Protein AF-0000000085159107 (afdb_homodimer)

Structure (mmCIF, N/CA/C/O backbone):
data_AF-0000000085159107-model_v1
#
loop_
_entity.id
_entity.type
_entity.pdbx_description
1 polymer 'TYPE III RESTRICTION-MODIFICATION SYSTEM: METHYLASE'
#
loop_
_atom_site.group_PDB
_atom_site.id
_atom_site.type_symbol
_atom_site.label_atom_id
_atom_site.label_alt_id
_atom_site.label_comp_id
_atom_site.label_asym_id
_atom_site.label_entity_id
_atom_site.label_seq_id
_atom_site.pdbx_PDB_ins_code
_atom_site.Cartn_x
_atom_site.Cartn_y
_atom_site.Cartn_z
_atom_site.occupancy
_atom_site.B_iso_or_equiv
_atom_site.auth_seq_id
_atom_site.auth_comp_id
_atom_site.auth_asym_id
_atom_site.auth_atom_id
_atom_site.pdbx_PDB_model_num
ATOM 1 N N . MET A 1 1 ? -17.312 36.031 -44.25 1 33.62 1 MET A N 1
ATOM 2 C CA . MET A 1 1 ? -16.891 35.812 -42.875 1 33.62 1 MET A CA 1
ATOM 3 C C . MET A 1 1 ? -15.625 34.969 -42.781 1 33.62 1 MET A C 1
ATOM 5 O O . MET A 1 1 ? -15.562 33.875 -43.406 1 33.62 1 MET A O 1
ATOM 9 N N . LYS A 1 2 ? -14.484 35.438 -42.469 1 49.91 2 LYS A N 1
ATOM 10 C CA . LYS A 1 2 ? -13.172 34.812 -42.438 1 49.91 2 LYS A CA 1
ATOM 11 C C . LYS A 1 2 ? -13.219 33.531 -41.625 1 49.91 2 LYS A C 1
ATOM 13 O O . LYS A 1 2 ? -13.609 33.531 -40.438 1 49.91 2 LYS A O 1
ATOM 18 N N . LYS A 1 3 ? -13.141 32.438 -42.125 1 58.94 3 LYS A N 1
ATOM 19 C CA . LYS A 1 3 ? -13.227 31.156 -41.438 1 58.94 3 LYS A CA 1
ATOM 20 C C . LYS A 1 3 ? -12.094 31 -40.438 1 58.94 3 LYS A C 1
ATOM 22 O O . LYS A 1 3 ? -10.945 31.359 -40.719 1 58.94 3 LYS A O 1
ATOM 27 N N . ASN A 1 4 ? -12.422 30.859 -39.188 1 68.25 4 ASN A N 1
ATOM 28 C CA . ASN A 1 4 ? -11.406 30.625 -38.188 1 68.25 4 ASN A CA 1
ATOM 29 C C . ASN A 1 4 ? -10.617 29.344 -38.469 1 68.25 4 ASN A C 1
ATOM 31 O O . ASN A 1 4 ? -11.016 28.547 -39.312 1 68.25 4 ASN A O 1
ATOM 35 N N . ILE A 1 5 ? -9.445 29.172 -38.031 1 77.75 5 ILE A N 1
ATOM 36 C CA . ILE A 1 5 ? -8.477 28.125 -38.312 1 77.75 5 ILE A CA 1
ATOM 37 C C . ILE A 1 5 ? -9.102 26.75 -38.062 1 77.75 5 ILE A C 1
ATOM 39 O O . ILE A 1 5 ? -8.812 25.781 -38.75 1 77.75 5 ILE A O 1
ATOM 43 N N . PHE A 1 6 ? -10.016 26.75 -37.219 1 76.75 6 PHE A N 1
ATOM 44 C CA . PHE A 1 6 ? -10.68 25.484 -36.906 1 76.75 6 PHE A CA 1
ATOM 45 C C . PHE A 1 6 ? -11.531 25.016 -38.062 1 76.75 6 PHE A C 1
ATOM 47 O O . PHE A 1 6 ? -11.477 23.844 -38.469 1 76.75 6 PHE A O 1
ATOM 54 N N . ASP A 1 7 ? -12.211 25.906 -38.562 1 74.81 7 ASP A N 1
ATOM 55 C CA . ASP A 1 7 ? -13.078 25.594 -39.688 1 74.81 7 ASP A CA 1
ATOM 56 C C . ASP A 1 7 ? -12.266 25.266 -40.938 1 74.81 7 ASP A C 1
ATOM 58 O O . ASP A 1 7 ? -12.617 24.359 -41.688 1 74.81 7 ASP A O 1
ATOM 62 N N . LEU A 1 8 ? -11.203 25.953 -41.094 1 80.56 8 LEU A N 1
ATOM 63 C CA . LEU A 1 8 ? -10.352 25.75 -42.25 1 80.56 8 LEU A CA 1
ATOM 64 C C . LEU A 1 8 ? -9.758 24.344 -42.25 1 80.56 8 LEU A C 1
ATOM 66 O O . LEU A 1 8 ? -9.758 23.672 -43.281 1 80.56 8 LEU A O 1
ATOM 70 N N . VAL A 1 9 ? -9.312 23.969 -41.062 1 83.94 9 VAL A N 1
ATOM 71 C CA . VAL A 1 9 ? -8.695 22.656 -40.938 1 83.94 9 VAL A CA 1
ATOM 72 C C . VAL A 1 9 ? -9.75 21.578 -41.125 1 83.94 9 VAL A C 1
ATOM 74 O O . VAL A 1 9 ? -9.523 20.578 -41.812 1 83.94 9 VAL A O 1
ATOM 77 N N . GLU A 1 10 ? -10.883 21.797 -40.562 1 81.19 10 GLU A N 1
ATOM 78 C CA . GLU A 1 10 ? -11.969 20.828 -40.688 1 81.19 10 GLU A CA 1
ATOM 79 C C . GLU A 1 10 ? -12.375 20.656 -42.156 1 81.19 10 GLU A C 1
ATOM 81 O O . GLU A 1 10 ? -12.523 19.516 -42.625 1 81.19 10 GLU A O 1
ATOM 86 N N . ASP A 1 11 ? -12.516 21.719 -42.844 1 81.62 11 ASP A N 1
ATOM 87 C CA . ASP A 1 11 ? -12.914 21.688 -44.25 1 81.62 11 ASP A CA 1
ATOM 88 C C . ASP A 1 11 ? -11.867 20.984 -45.094 1 81.62 11 ASP A C 1
ATOM 90 O O . ASP A 1 11 ? -12.211 20.219 -46 1 81.62 11 ASP A O 1
ATOM 94 N N . LEU A 1 12 ? -10.688 21.328 -44.781 1 85.44 12 LEU A N 1
ATOM 95 C CA . LEU A 1 12 ? -9.594 20.766 -45.531 1 85.44 12 LEU A CA 1
ATOM 96 C C . LEU A 1 12 ? -9.508 19.25 -45.344 1 85.44 12 LEU A C 1
ATOM 98 O O . LEU A 1 12 ? -9.352 18.5 -46.312 1 85.44 12 LEU A O 1
ATOM 102 N N . LEU A 1 13 ? -9.656 18.859 -44.125 1 85.06 13 LEU A N 1
ATOM 103 C CA . LEU A 1 13 ? -9.531 17.438 -43.781 1 85.06 13 LEU A CA 1
ATOM 104 C C . LEU A 1 13 ? -10.719 16.656 -44.312 1 85.06 13 LEU A C 1
ATOM 106 O O . LEU A 1 13 ? -10.578 15.477 -44.688 1 85.06 13 LEU A O 1
ATOM 110 N N . LYS A 1 14 ? -11.805 17.25 -44.469 1 81.69 14 LYS A N 1
ATOM 111 C CA . LYS A 1 14 ? -13.008 16.594 -44.938 1 81.69 14 LYS A CA 1
ATOM 112 C C . LYS A 1 14 ? -12.922 16.328 -46.438 1 81.69 14 LYS A C 1
ATOM 114 O O . LYS A 1 14 ? -13.703 15.562 -47 1 81.69 14 LYS A O 1
ATOM 119 N N . THR A 1 15 ? -11.984 16.953 -47.125 1 84.12 15 THR A N 1
ATOM 120 C CA . THR A 1 15 ? -11.812 16.719 -48.531 1 84.12 15 THR A CA 1
ATOM 121 C C . THR A 1 15 ? -11.227 15.336 -48.812 1 84.12 15 THR A C 1
ATOM 123 O O . THR A 1 15 ? -11.289 14.828 -49.938 1 84.12 15 THR A O 1
ATOM 126 N N . LYS A 1 16 ? -10.594 14.844 -47.812 1 80.75 16 LYS A N 1
ATOM 127 C CA . LYS A 1 16 ? -10.062 13.492 -47.938 1 80.75 16 LYS A CA 1
ATOM 128 C C . LYS A 1 16 ? -11.016 12.461 -47.344 1 80.75 16 LYS A C 1
ATOM 130 O O . LYS A 1 16 ? -11.312 12.516 -46.156 1 80.75 16 LYS A O 1
ATOM 135 N N . THR A 1 17 ? -11.477 11.555 -48.125 1 75.56 17 THR A N 1
ATOM 136 C CA . THR A 1 17 ? -12.445 10.547 -47.688 1 75.56 17 THR A CA 1
ATOM 137 C C . THR A 1 17 ? -11.875 9.695 -46.562 1 75.56 17 THR A C 1
ATOM 139 O O . THR A 1 17 ? -12.625 9.164 -45.75 1 75.56 17 THR A O 1
ATOM 142 N N . LYS A 1 18 ? -10.609 9.68 -46.531 1 78.44 18 LYS A N 1
ATOM 143 C CA . LYS A 1 18 ? -9.938 8.859 -45.531 1 78.44 18 LYS A CA 1
ATOM 144 C C . LYS A 1 18 ? -10.227 9.359 -44.125 1 78.44 18 LYS A C 1
ATOM 146 O O . LYS A 1 18 ? -10.242 8.578 -43.156 1 78.44 18 LYS A O 1
ATOM 151 N N . TYR A 1 19 ? -10.469 10.656 -44.031 1 79.19 19 TYR A N 1
ATOM 152 C CA . TYR A 1 19 ? -10.594 11.242 -42.688 1 79.19 19 TYR A CA 1
ATOM 153 C C . TYR A 1 19 ? -12.062 11.469 -42.312 1 79.19 19 TYR A C 1
ATOM 155 O O . TYR A 1 19 ? -12.367 12.008 -41.25 1 79.19 19 TYR A O 1
ATOM 163 N N . VAL A 1 20 ? -13.023 11.023 -43.156 1 75.38 20 VAL A N 1
ATOM 164 C CA . VAL A 1 20 ? -14.438 11.312 -42.938 1 75.38 20 VAL A CA 1
ATOM 165 C C . VAL A 1 20 ? -15.203 10 -42.75 1 75.38 20 VAL A C 1
ATOM 167 O O . VAL A 1 20 ? -15.062 9.078 -43.562 1 75.38 20 VAL A O 1
ATOM 170 N N . SER A 1 21 ? -15.93 9.938 -41.688 1 67.56 21 SER A N 1
ATOM 171 C CA . SER A 1 21 ? -16.781 8.781 -41.438 1 67.56 21 SER A CA 1
ATOM 172 C C . SER A 1 21 ? -18 8.789 -42.375 1 67.56 21 SER A C 1
ATOM 174 O O . SER A 1 21 ? -18.219 9.758 -43.094 1 67.56 21 SER A O 1
ATOM 176 N N . GLU A 1 22 ? -18.703 7.641 -42.281 1 66.75 22 GLU A N 1
ATOM 177 C CA . GLU A 1 22 ? -19.891 7.484 -43.125 1 66.75 22 GLU A CA 1
ATOM 178 C C . GLU A 1 22 ? -20.922 8.578 -42.812 1 66.75 22 GLU A C 1
ATOM 180 O O . GLU A 1 22 ? -21.656 8.992 -43.719 1 66.75 22 GLU A O 1
ATOM 185 N N . ASP A 1 23 ? -20.906 9.117 -41.688 1 64.44 23 ASP A N 1
ATOM 186 C CA . ASP A 1 23 ? -21.844 10.148 -41.281 1 64.44 23 ASP A CA 1
ATOM 187 C C . ASP A 1 23 ? -21.312 11.547 -41.562 1 64.44 23 ASP A C 1
ATOM 189 O O . ASP A 1 23 ? -21.875 12.547 -41.125 1 64.44 23 ASP A O 1
ATOM 193 N N . GLY A 1 24 ? -20.156 11.578 -42.188 1 66.88 24 GLY A N 1
ATOM 194 C CA . GLY A 1 24 ? -19.625 12.859 -42.625 1 66.88 24 GLY A CA 1
ATOM 195 C C . GLY A 1 24 ? -18.797 13.57 -41.562 1 66.88 24 GLY A C 1
ATOM 196 O O . GLY A 1 24 ? -18.531 14.766 -41.688 1 66.88 24 GLY A O 1
ATOM 197 N N . LYS A 1 25 ? -18.531 12.883 -40.562 1 71.38 25 LYS A N 1
ATOM 198 C CA . LYS A 1 25 ? -17.75 13.5 -39.5 1 71.38 25 LYS A CA 1
ATOM 199 C C . LYS A 1 25 ? -16.266 13.133 -39.594 1 71.38 25 LYS A C 1
ATOM 201 O O . LYS A 1 25 ? -15.93 12.07 -40.125 1 71.38 25 LYS A O 1
ATOM 206 N N . LEU A 1 26 ? -15.359 13.977 -39.125 1 75.25 26 LEU A N 1
ATOM 207 C CA . LEU A 1 26 ? -13.922 13.742 -39.188 1 75.25 26 LEU A CA 1
ATOM 208 C C . LEU A 1 26 ? -13.484 12.688 -38.188 1 75.25 26 LEU A C 1
ATOM 210 O O . LEU A 1 26 ? -13.961 12.672 -37.062 1 75.25 26 LEU A O 1
ATOM 214 N N . VAL A 1 27 ? -12.789 11.805 -38.656 1 65.69 27 VAL A N 1
ATOM 215 C CA . VAL A 1 27 ? -12.242 10.742 -37.812 1 65.69 27 VAL A CA 1
ATOM 216 C C . VAL A 1 27 ? -10.898 11.18 -37.25 1 65.69 27 VAL A C 1
ATOM 218 O O . VAL A 1 27 ? -9.859 11.047 -37.906 1 65.69 27 VAL A O 1
ATOM 221 N N . LYS A 1 28 ? -10.914 11.617 -36.031 1 67.69 28 LYS A N 1
ATOM 222 C CA . LYS A 1 28 ? -9.75 12.219 -35.375 1 67.69 28 LYS A CA 1
ATOM 223 C C . LYS A 1 28 ? -8.617 11.203 -35.25 1 67.69 28 LYS A C 1
ATOM 225 O O . LYS A 1 28 ? -7.441 11.547 -35.406 1 67.69 28 LYS A O 1
ATOM 230 N N . THR A 1 29 ? -8.969 10.055 -35.125 1 59.53 29 THR A N 1
ATOM 231 C CA . THR A 1 29 ? -7.969 9.016 -34.875 1 59.53 29 THR A CA 1
ATOM 232 C C . THR A 1 29 ? -7.105 8.805 -36.125 1 59.53 29 THR A C 1
ATOM 234 O O . THR A 1 29 ? -5.895 8.602 -36 1 59.53 29 THR A O 1
ATOM 237 N N . LEU A 1 30 ? -7.68 8.867 -37.188 1 65.62 30 LEU A N 1
ATOM 238 C CA . LEU A 1 30 ? -6.953 8.688 -38.438 1 65.62 30 LEU A CA 1
ATOM 239 C C . LEU A 1 30 ? -6.066 9.898 -38.719 1 65.62 30 LEU A C 1
ATOM 241 O O . LEU A 1 30 ? -4.934 9.742 -39.188 1 65.62 30 LEU A O 1
ATOM 245 N N . ILE A 1 31 ? -6.598 10.961 -38.375 1 75.12 31 ILE A N 1
ATOM 246 C CA . ILE A 1 31 ? -5.832 12.18 -38.562 1 75.12 31 ILE A CA 1
ATOM 247 C C . ILE A 1 31 ? -4.617 12.195 -37.656 1 75.12 31 ILE A C 1
ATOM 249 O O . ILE A 1 31 ? -3.496 12.469 -38.094 1 75.12 31 ILE A O 1
ATOM 253 N N . SER A 1 32 ? -4.883 11.852 -36.469 1 65.69 32 SER A N 1
ATOM 254 C CA . SER A 1 32 ? -3.812 11.82 -35.469 1 65.69 32 SER A CA 1
ATOM 255 C C . SER A 1 32 ? -2.74 10.797 -35.844 1 65.69 32 SER A C 1
ATOM 257 O O . SER A 1 32 ? -1.546 11.07 -35.688 1 65.69 32 SER A O 1
ATOM 259 N N . SER A 1 33 ? -3.199 9.727 -36.344 1 62.91 33 SER A N 1
ATOM 260 C CA . SER A 1 33 ? -2.254 8.727 -36.812 1 62.91 33 SER A CA 1
ATOM 261 C C . SER A 1 33 ? -1.386 9.273 -37.938 1 62.91 33 SER A C 1
ATOM 263 O O . SER A 1 33 ? -0.17 9.07 -37.969 1 62.91 33 SER A O 1
ATOM 265 N N . ASP A 1 34 ? -2.002 9.93 -38.781 1 70.5 34 ASP A N 1
ATOM 266 C CA . ASP A 1 34 ? -1.276 10.469 -39.938 1 70.5 34 ASP A CA 1
ATOM 267 C C . ASP A 1 34 ? -0.333 11.594 -39.5 1 70.5 34 ASP A C 1
ATOM 269 O O . ASP A 1 34 ? 0.731 11.773 -40.094 1 70.5 34 ASP A O 1
ATOM 273 N N . ILE A 1 35 ? -0.735 12.188 -38.469 1 72.38 35 ILE A N 1
ATOM 274 C CA . ILE A 1 35 ? 0.135 13.219 -37.906 1 72.38 35 ILE A CA 1
ATOM 275 C C . ILE A 1 35 ? 1.386 12.578 -37.312 1 72.38 35 ILE A C 1
ATOM 277 O O . ILE A 1 35 ? 2.506 13.016 -37.594 1 72.38 35 ILE A O 1
ATOM 281 N N . MET A 1 36 ? 1.137 11.57 -36.594 1 59.94 36 MET A N 1
ATOM 282 C CA . MET A 1 36 ? 2.217 10.898 -35.875 1 59.94 36 MET A CA 1
ATOM 283 C C . MET A 1 36 ? 3.201 10.258 -36.844 1 59.94 36 MET A C 1
ATOM 285 O O . MET A 1 36 ? 4.406 10.25 -36.594 1 59.94 36 MET A O 1
ATOM 289 N N . THR A 1 37 ? 2.648 9.852 -37.906 1 58.97 37 THR A N 1
ATOM 290 C CA . THR A 1 37 ? 3.486 9.195 -38.906 1 58.97 37 THR A CA 1
ATOM 291 C C . THR A 1 37 ? 3.961 10.195 -39.969 1 58.97 37 THR A C 1
ATOM 293 O O . THR A 1 37 ? 4.609 9.812 -40.938 1 58.97 37 THR A O 1
ATOM 296 N N . MET A 1 38 ? 3.658 11.344 -39.656 1 65.44 38 MET A N 1
ATOM 297 C CA . MET A 1 38 ? 3.996 12.367 -40.656 1 65.44 38 MET A CA 1
ATOM 298 C C . MET A 1 38 ? 3.615 11.922 -42.062 1 65.44 38 MET A C 1
ATOM 300 O O . MET A 1 38 ? 4.438 11.969 -42.969 1 65.44 38 MET A O 1
ATOM 304 N N . ASN A 1 39 ? 2.42 11.438 -42.219 1 70.88 39 ASN A N 1
ATOM 305 C CA . ASN A 1 39 ? 1.875 10.953 -43.5 1 70.88 39 ASN A CA 1
ATOM 306 C C . ASN A 1 39 ? 1.988 12.008 -44.594 1 70.88 39 ASN A C 1
ATOM 308 O O . ASN A 1 39 ? 1.594 13.156 -44.406 1 70.88 39 ASN A O 1
ATOM 312 N N . GLU A 1 40 ? 2.461 11.594 -45.656 1 72.94 40 GLU A N 1
ATOM 313 C CA . GLU A 1 40 ? 2.752 12.516 -46.75 1 72.94 40 GLU A CA 1
ATOM 314 C C . GLU A 1 40 ? 1.473 13.133 -47.312 1 72.94 40 GLU A C 1
ATOM 316 O O . GLU A 1 40 ? 1.443 14.328 -47.625 1 72.94 40 GLU A O 1
ATOM 321 N N . SER A 1 41 ? 0.518 12.359 -47.438 1 78.5 41 SER A N 1
ATOM 322 C CA . SER A 1 41 ? -0.737 12.859 -48 1 78.5 41 SER A CA 1
ATOM 323 C C . SER A 1 41 ? -1.36 13.914 -47.094 1 78.5 41 SER A C 1
ATOM 325 O O . SER A 1 41 ? -1.868 14.93 -47.562 1 78.5 41 SER A O 1
ATOM 327 N N . LEU A 1 42 ? -1.26 13.75 -45.844 1 83 42 LEU A N 1
ATOM 328 C CA . LEU A 1 42 ? -1.796 14.711 -44.875 1 83 42 LEU A CA 1
ATOM 329 C C . LEU A 1 42 ? -1.015 16.016 -44.938 1 83 42 LEU A C 1
ATOM 331 O O . LEU A 1 42 ? -1.607 17.109 -45 1 83 42 LEU A O 1
ATOM 335 N N . LEU A 1 43 ? 0.222 15.891 -44.906 1 80.81 43 LEU A N 1
ATOM 336 C CA . LEU A 1 43 ? 1.062 17.078 -44.875 1 80.81 43 LEU A CA 1
ATOM 337 C C . LEU A 1 43 ? 0.874 17.891 -46.156 1 80.81 43 LEU A C 1
ATOM 339 O O . LEU A 1 43 ? 0.816 19.125 -46.125 1 80.81 43 LEU A O 1
ATOM 343 N N . SER A 1 44 ? 0.747 17.141 -47.25 1 81.56 44 SER A N 1
ATOM 344 C CA . SER A 1 44 ? 0.461 17.797 -48.531 1 81.56 44 SER A CA 1
ATOM 345 C C . SER A 1 44 ? -0.875 18.531 -48.469 1 81.56 44 SER A C 1
ATOM 347 O O . SER A 1 44 ? -1 19.641 -49 1 81.56 44 SER A O 1
ATOM 349 N N . LEU A 1 45 ? -1.769 17.906 -47.844 1 84.88 45 LEU A N 1
ATOM 350 C CA . LEU A 1 45 ? -3.094 18.5 -47.719 1 84.88 45 LEU A CA 1
ATOM 351 C C . LEU A 1 45 ? -3.027 19.781 -46.875 1 84.88 45 LEU A C 1
ATOM 353 O O . LEU A 1 45 ? -3.611 20.797 -47.25 1 84.88 45 LEU A O 1
ATOM 357 N N . LEU A 1 46 ? -2.291 19.766 -45.844 1 85.44 46 LEU A N 1
ATOM 358 C CA . LEU A 1 46 ? -2.184 20.906 -44.938 1 85.44 46 LEU A CA 1
ATOM 359 C C . LEU A 1 46 ? -1.441 22.062 -45.625 1 85.44 46 LEU A C 1
ATOM 361 O O . LEU A 1 46 ? -1.76 23.234 -45.406 1 85.44 46 LEU A O 1
ATOM 365 N N . LEU A 1 47 ? -0.568 21.719 -46.406 1 81.25 47 LEU A N 1
ATOM 366 C CA . LEU A 1 47 ? 0.252 22.703 -47.094 1 81.25 47 LEU A CA 1
ATOM 367 C C . LEU A 1 47 ? -0.536 23.391 -48.219 1 81.25 47 LEU A C 1
ATOM 369 O O . LEU A 1 47 ? -0.165 24.469 -48.688 1 81.25 47 LEU A O 1
ATOM 373 N N . SER A 1 48 ? -1.526 22.766 -48.625 1 84.25 48 SER A N 1
ATOM 374 C CA . SER A 1 48 ? -2.297 23.266 -49.75 1 84.25 48 SER A CA 1
ATOM 375 C C . SER A 1 48 ? -3.082 24.516 -49.375 1 84.25 48 SER A C 1
ATOM 377 O O . SER A 1 48 ? -3.559 25.25 -50.25 1 84.25 48 SER A O 1
ATOM 379 N N . ASN A 1 49 ? -3.266 24.75 -48.125 1 82.38 49 ASN A N 1
ATOM 380 C CA . ASN A 1 49 ? -3.967 25.938 -47.625 1 82.38 49 ASN A CA 1
ATOM 381 C C . ASN A 1 49 ? -3.008 26.922 -47 1 82.38 49 ASN A C 1
ATOM 383 O O . ASN A 1 49 ? -2.301 26.578 -46.031 1 82.38 49 ASN A O 1
ATOM 387 N N . GLU A 1 50 ? -3.062 28.078 -47.438 1 80.44 50 GLU A N 1
ATOM 388 C CA . GLU A 1 50 ? -2.076 29.078 -47.031 1 80.44 50 GLU A CA 1
ATOM 389 C C . GLU A 1 50 ? -2.234 29.438 -45.562 1 80.44 50 GLU A C 1
ATOM 391 O O . GLU A 1 50 ? -1.243 29.641 -44.844 1 80.44 50 GLU A O 1
ATOM 396 N N . GLU A 1 51 ? -3.367 29.531 -45.156 1 80.06 51 GLU A N 1
ATOM 397 C CA . GLU A 1 51 ? -3.59 29.891 -43.75 1 80.06 51 GLU A CA 1
ATOM 398 C C . GLU A 1 51 ? -3.16 28.781 -42.812 1 80.06 51 GLU A C 1
ATOM 400 O O . GLU A 1 51 ? -2.582 29.031 -41.75 1 80.06 51 GLU A O 1
ATOM 405 N N . ILE A 1 52 ? -3.438 27.562 -43.156 1 83.5 52 ILE A N 1
ATOM 406 C CA . ILE A 1 52 ? -3.037 26.406 -42.375 1 83.5 52 ILE A CA 1
ATOM 407 C C . ILE A 1 52 ? -1.515 26.281 -42.375 1 83.5 52 ILE A C 1
ATOM 409 O O . ILE A 1 52 ? -0.901 26.016 -41.344 1 83.5 52 ILE A O 1
ATOM 413 N N . LYS A 1 53 ? -1.005 26.609 -43.469 1 80.25 53 LYS A N 1
ATOM 414 C CA . LYS A 1 53 ? 0.448 26.609 -43.625 1 80.25 53 LYS A CA 1
ATOM 415 C C . LYS A 1 53 ? 1.095 27.625 -42.656 1 80.25 53 LYS A C 1
ATOM 417 O O . LYS A 1 53 ? 2.053 27.297 -41.969 1 80.25 53 LYS A O 1
ATOM 422 N N . LYS A 1 54 ? 0.57 28.703 -42.594 1 78.25 54 LYS A N 1
ATOM 423 C CA . LYS A 1 54 ? 1.111 29.766 -41.75 1 78.25 54 LYS A CA 1
ATOM 424 C C . LYS A 1 54 ? 0.992 29.422 -40.281 1 78.25 54 LYS A C 1
ATOM 426 O O . LYS A 1 54 ? 1.854 29.797 -39.469 1 78.25 54 LYS A O 1
ATOM 431 N N . THR A 1 55 ? -0.009 28.719 -40 1 77.12 55 THR A N 1
ATOM 432 C CA . THR A 1 55 ? -0.307 28.469 -38.594 1 77.12 55 THR A CA 1
ATOM 433 C C . THR A 1 55 ? 0.521 27.297 -38.094 1 77.12 55 THR A C 1
ATOM 435 O O . THR A 1 55 ? 1.017 27.328 -36.938 1 77.12 55 THR A O 1
ATOM 438 N N . PHE A 1 56 ? 0.673 26.344 -38.906 1 79.06 56 PHE A N 1
ATOM 439 C CA . PHE A 1 56 ? 1.209 25.094 -38.375 1 79.06 56 PHE A CA 1
ATOM 440 C C . PHE A 1 56 ? 2.572 24.797 -38.969 1 79.06 56 PHE A C 1
ATOM 442 O O . PHE A 1 56 ? 3.203 23.797 -38.625 1 79.06 56 PHE A O 1
ATOM 449 N N . PHE A 1 57 ? 2.986 25.672 -39.812 1 75.62 57 PHE A N 1
ATOM 450 C CA . PHE A 1 57 ? 4.305 25.5 -40.406 1 75.62 57 PHE A CA 1
ATOM 451 C C . PHE A 1 57 ? 5.172 26.734 -40.188 1 75.62 57 PHE A C 1
ATOM 453 O O . PHE A 1 57 ? 4.684 27.859 -40.219 1 75.62 57 PHE A O 1
ATOM 460 N N . LYS A 1 58 ? 6.391 26.516 -39.781 1 73 58 LYS A N 1
ATOM 461 C CA . LYS A 1 58 ? 7.367 27.594 -39.594 1 73 58 LYS A CA 1
ATOM 462 C C . LYS A 1 58 ? 8.375 27.609 -40.75 1 73 58 LYS A C 1
ATOM 464 O O . LYS A 1 58 ? 8.883 26.562 -41.156 1 73 58 LYS A O 1
ATOM 469 N N . ASN A 1 59 ? 8.477 28.781 -41.375 1 65.81 59 ASN A N 1
ATOM 470 C CA . ASN A 1 59 ? 9.453 28.938 -42.438 1 65.81 59 ASN A CA 1
ATOM 471 C C . ASN A 1 59 ? 10.828 29.312 -41.906 1 65.81 59 ASN A C 1
ATOM 473 O O . ASN A 1 59 ? 10.992 30.359 -41.281 1 65.81 59 ASN A O 1
ATOM 477 N N . ILE A 1 60 ? 11.719 28.406 -41.969 1 62.62 60 ILE A N 1
ATOM 478 C CA . ILE A 1 60 ? 13.086 28.672 -41.562 1 62.62 60 ILE A CA 1
ATOM 479 C C . ILE A 1 60 ? 14.031 28.578 -42.75 1 62.62 60 ILE A C 1
ATOM 481 O O . ILE A 1 60 ? 14.273 27.484 -43.281 1 62.62 60 ILE A O 1
ATOM 485 N N . ASN A 1 61 ? 14.547 29.641 -43.188 1 61.16 61 ASN A N 1
ATOM 486 C CA . ASN A 1 61 ? 15.484 29.75 -44.312 1 61.16 61 ASN A CA 1
ATOM 487 C C . ASN A 1 61 ? 14.945 29.094 -45.562 1 61.16 61 ASN A C 1
ATOM 489 O O . ASN A 1 61 ? 15.656 28.328 -46.219 1 61.16 61 ASN A O 1
ATOM 493 N N . GLY A 1 62 ? 13.586 29.25 -45.781 1 63.44 62 GLY A N 1
ATOM 494 C CA . GLY A 1 62 ? 13.008 28.734 -47 1 63.44 62 GLY A CA 1
ATOM 495 C C . GLY A 1 62 ? 12.445 27.328 -46.844 1 63.44 62 GLY A C 1
ATOM 496 O O . GLY A 1 62 ? 11.859 26.781 -47.781 1 63.44 62 GLY A O 1
ATOM 497 N N . THR A 1 63 ? 12.75 26.781 -45.781 1 63.5 63 THR A N 1
ATOM 498 C CA . THR A 1 63 ? 12.227 25.438 -45.5 1 63.5 63 THR A CA 1
ATOM 499 C C . THR A 1 63 ? 11.047 25.5 -44.531 1 63.5 63 THR A C 1
ATOM 501 O O . THR A 1 63 ? 11.133 26.156 -43.5 1 63.5 63 THR A O 1
ATOM 504 N N . LEU A 1 64 ? 9.969 24.875 -44.969 1 68 64 LEU A N 1
ATOM 505 C CA . LEU A 1 64 ? 8.781 24.875 -44.094 1 68 64 LEU A CA 1
ATOM 506 C C . LEU A 1 64 ? 8.828 23.688 -43.125 1 68 64 LEU A C 1
ATOM 508 O O . LEU A 1 64 ? 9.039 22.547 -43.562 1 68 64 LEU A O 1
ATOM 512 N N . ILE A 1 65 ? 8.805 24.047 -41.906 1 68.62 65 ILE A N 1
ATOM 513 C CA . ILE A 1 65 ? 8.828 23.047 -40.844 1 68.62 65 ILE A CA 1
ATOM 514 C C . ILE A 1 65 ? 7.438 22.922 -40.219 1 68.62 65 ILE A C 1
ATOM 516 O O . ILE A 1 65 ? 6.859 23.906 -39.781 1 68.62 65 ILE A O 1
ATOM 520 N N . PHE A 1 66 ? 6.922 21.609 -40.281 1 73.31 66 PHE A N 1
ATOM 521 C CA . PHE A 1 66 ? 5.617 21.328 -39.688 1 73.31 66 PHE A CA 1
ATOM 522 C C . PHE A 1 66 ? 5.715 21.219 -38.188 1 73.31 66 PHE A C 1
ATOM 524 O O . PHE A 1 66 ? 6.555 20.484 -37.656 1 73.31 66 PHE A O 1
ATOM 531 N N . ASP A 1 67 ? 4.984 21.938 -37.531 1 66.12 67 ASP A N 1
ATOM 532 C CA . ASP A 1 67 ? 4.855 21.828 -36.094 1 66.12 67 ASP A CA 1
ATOM 533 C C . ASP A 1 67 ? 3.875 20.719 -35.719 1 66.12 67 ASP A C 1
ATOM 535 O O . ASP A 1 67 ? 2.686 20.984 -35.5 1 66.12 67 ASP A O 1
ATOM 539 N N . LYS A 1 68 ? 4.434 19.609 -35.625 1 67.44 68 LYS A N 1
ATOM 540 C CA . LYS A 1 68 ? 3.643 18.422 -35.375 1 67.44 68 LYS A CA 1
ATOM 541 C C . LYS A 1 68 ? 2.887 18.516 -34.062 1 67.44 68 LYS A C 1
ATOM 543 O O . LYS A 1 68 ? 1.696 18.203 -33.969 1 67.44 68 LYS A O 1
ATOM 548 N N . GLN A 1 69 ? 3.582 18.938 -33.125 1 59.62 69 GLN A N 1
ATOM 549 C CA . GLN A 1 69 ? 2.99 19 -31.797 1 59.62 69 GLN A CA 1
ATOM 550 C C . GLN A 1 69 ? 1.835 19.984 -31.75 1 59.62 69 GLN A C 1
ATOM 552 O O . GLN A 1 69 ? 0.781 19.703 -31.172 1 59.62 69 GLN A O 1
ATOM 557 N N . LYS A 1 70 ? 2.082 21.078 -32.281 1 65.62 70 LYS A N 1
ATOM 558 C CA . LYS A 1 70 ? 1.042 22.094 -32.344 1 65.62 70 LYS A CA 1
ATOM 559 C C . LYS A 1 70 ? -0.2 21.594 -33.062 1 65.62 70 LYS A C 1
ATOM 561 O O . LYS A 1 70 ? -1.324 21.797 -32.594 1 65.62 70 LYS A O 1
ATOM 566 N N . PHE A 1 71 ? 0.011 21 -34.156 1 75.19 71 PHE A N 1
ATOM 567 C CA . PHE A 1 71 ? -1.13 20.516 -34.906 1 75.19 71 PHE A CA 1
ATOM 568 C C . PHE A 1 71 ? -1.829 19.375 -34.188 1 75.19 71 PHE A C 1
ATOM 570 O O . PHE A 1 71 ? -3.061 19.297 -34.188 1 75.19 71 PHE A O 1
ATOM 577 N N . ALA A 1 72 ? -0.996 18.547 -33.688 1 65.44 72 ALA A N 1
ATOM 578 C CA . ALA A 1 72 ? -1.588 17.453 -32.906 1 65.44 72 ALA A CA 1
ATOM 579 C C . ALA A 1 72 ? -2.453 18 -31.781 1 65.44 72 ALA A C 1
ATOM 581 O O . ALA A 1 72 ? -3.568 17.516 -31.562 1 65.44 72 ALA A O 1
ATOM 582 N N . TRP A 1 73 ? -1.97 18.969 -31.188 1 62.91 73 TRP A N 1
ATOM 583 C CA . TRP A 1 73 ? -2.725 19.641 -30.141 1 62.91 73 TRP A CA 1
ATOM 584 C C . TRP A 1 73 ? -3.994 20.281 -30.688 1 62.91 73 TRP A C 1
ATOM 586 O O . TRP A 1 73 ? -5.051 20.219 -30.062 1 62.91 73 TRP A O 1
ATOM 596 N N . PHE A 1 74 ? -3.838 20.875 -31.797 1 67.06 74 PHE A N 1
ATOM 597 C CA . PHE A 1 74 ? -4.945 21.531 -32.5 1 67.06 74 PHE A CA 1
ATOM 598 C C . PHE A 1 74 ? -6.062 20.531 -32.781 1 67.06 74 PHE A C 1
ATOM 600 O O . PHE A 1 74 ? -7.234 20.812 -32.5 1 67.06 74 PHE A O 1
ATOM 607 N N . ILE A 1 75 ? -5.691 19.391 -33.25 1 71.12 75 ILE A N 1
ATOM 608 C CA . ILE A 1 75 ? -6.664 18.375 -33.625 1 71.12 75 ILE A CA 1
ATOM 609 C C . ILE A 1 75 ? -7.332 17.797 -32.406 1 71.12 75 ILE A C 1
ATOM 611 O O . ILE A 1 75 ? -8.523 17.469 -32.406 1 71.12 75 ILE A O 1
ATOM 615 N N . GLU A 1 76 ? -6.578 17.781 -31.391 1 56.38 76 GLU A N 1
ATOM 616 C CA . GLU A 1 76 ? -7.074 17.172 -30.156 1 56.38 76 GLU A CA 1
ATOM 617 C C . GLU A 1 76 ? -7.84 18.188 -29.312 1 56.38 76 GLU A C 1
ATOM 619 O O . GLU A 1 76 ? -8.516 17.828 -28.344 1 56.38 76 GLU A O 1
ATOM 624 N N . SER A 1 77 ? -7.844 19.391 -29.734 1 53.12 77 SER A N 1
ATOM 625 C CA . SER A 1 77 ? -8.5 20.469 -29 1 53.12 77 SER A CA 1
ATOM 626 C C . SER A 1 77 ? -10.016 20.328 -29.062 1 53.12 77 SER A C 1
ATOM 628 O O . SER A 1 77 ? -10.562 19.844 -30.047 1 53.12 77 SER A O 1
ATOM 630 N N . LYS A 1 78 ? -10.719 20.641 -27.938 1 49.84 78 LYS A N 1
ATOM 631 C CA . LYS A 1 78 ? -12.18 20.609 -27.891 1 49.84 78 LYS A CA 1
ATOM 632 C C . LYS A 1 78 ? -12.789 21.594 -28.891 1 49.84 78 LYS A C 1
ATOM 634 O O . LYS A 1 78 ? -13.906 21.375 -29.359 1 49.84 78 LYS A O 1
ATOM 639 N N . GLU A 1 79 ? -12.109 22.594 -29.172 1 54.47 79 GLU A N 1
ATOM 640 C CA . GLU A 1 79 ? -12.648 23.578 -30.094 1 54.47 79 GLU A CA 1
ATOM 641 C C . GLU A 1 79 ? -12.711 23.031 -31.516 1 54.47 79 GLU A C 1
ATOM 643 O O . GLU A 1 79 ? -13.594 23.391 -32.281 1 54.47 79 GLU A O 1
ATOM 648 N N . PHE A 1 80 ? -11.727 22.266 -31.859 1 54.19 80 PHE A N 1
ATOM 649 C CA . PHE A 1 80 ? -11.734 21.625 -33.156 1 54.19 80 PHE A CA 1
ATOM 650 C C . PHE A 1 80 ? -12.609 20.375 -33.125 1 54.19 80 PHE A C 1
ATOM 652 O O . PHE A 1 80 ? -12.344 19.438 -32.375 1 54.19 80 PHE A O 1
ATOM 659 N N . LEU A 1 81 ? -13.844 20.328 -33.844 1 44.94 81 LEU A N 1
ATOM 660 C CA . LEU A 1 81 ? -14.914 19.359 -34.062 1 44.94 81 LEU A CA 1
ATOM 661 C C . LEU A 1 81 ? -15.641 19.078 -32.75 1 44.94 81 LEU A C 1
ATOM 663 O O . LEU A 1 81 ? -15.391 18.062 -32.094 1 44.94 81 LEU A O 1
ATOM 667 N N . PRO A 1 82 ? -16.219 20.016 -32.219 1 42.22 82 PRO A N 1
ATOM 668 C CA . PRO A 1 82 ? -16.953 19.891 -30.969 1 42.22 82 PRO A CA 1
ATOM 669 C C . PRO A 1 82 ? -17.828 18.641 -30.922 1 42.22 82 PRO A C 1
ATOM 671 O O . PRO A 1 82 ? -18.016 18.047 -29.859 1 42.22 82 PRO A O 1
ATOM 674 N N . ASP A 1 83 ? -18.625 18.406 -31.922 1 36.72 83 ASP A N 1
ATOM 675 C CA . ASP A 1 83 ? -19.625 17.344 -32.031 1 36.72 83 ASP A CA 1
ATOM 676 C C . ASP A 1 83 ? -18.984 16.047 -32.5 1 36.72 83 ASP A C 1
ATOM 678 O O . ASP A 1 83 ? -19.672 15.062 -32.781 1 36.72 83 ASP A O 1
ATOM 682 N N . SER A 1 84 ? -17.922 16.219 -33.125 1 31.75 84 SER A N 1
ATOM 683 C CA . SER A 1 84 ? -17.422 14.992 -33.719 1 31.75 84 SER A CA 1
ATOM 684 C C . SER A 1 84 ? -17.219 13.898 -32.688 1 31.75 84 SER A C 1
ATOM 686 O O . SER A 1 84 ? -16.766 14.172 -31.562 1 31.75 84 SER A O 1
ATOM 688 N N . TYR A 1 85 ? -18.172 13.148 -32.719 1 28.3 85 TYR A N 1
ATOM 689 C CA . TYR A 1 85 ? -18.172 11.875 -32 1 28.3 85 TYR A CA 1
ATOM 690 C C . TYR A 1 85 ? -16.797 11.219 -32.062 1 28.3 85 TYR A C 1
ATOM 692 O O . TYR A 1 85 ? -16.25 10.992 -33.156 1 28.3 85 TYR A O 1
ATOM 700 N N . THR A 1 86 ? -15.859 11.82 -31.438 1 29.83 86 THR A N 1
ATOM 701 C CA . THR A 1 86 ? -14.75 10.875 -31.422 1 29.83 86 THR A CA 1
ATOM 702 C C . THR A 1 86 ? -15.25 9.461 -31.172 1 29.83 86 THR A C 1
ATOM 704 O O . THR A 1 86 ? -15.664 9.125 -30.047 1 29.83 86 THR A O 1
ATOM 707 N N . LYS A 1 87 ? -16.047 9 -32 1 26.22 87 LYS A N 1
ATOM 708 C CA . LYS A 1 87 ? -16.281 7.582 -31.781 1 26.22 87 LYS A CA 1
ATOM 709 C C . LYS A 1 87 ? -15.047 6.902 -31.203 1 26.22 87 LYS A C 1
ATOM 711 O O . LYS A 1 87 ? -15.156 6.008 -30.359 1 26.22 87 LYS A O 1
ATOM 716 N N . TYR A 1 88 ? -14.086 6.801 -32.219 1 24.23 88 TYR A N 1
ATOM 717 C CA . TYR A 1 88 ? -12.906 6.008 -31.875 1 24.23 88 TYR A CA 1
ATOM 718 C C . TYR A 1 88 ? -12.047 6.723 -30.844 1 24.23 88 TYR A C 1
ATOM 720 O O . TYR A 1 88 ? -11.82 7.93 -30.938 1 24.23 88 TYR A O 1
ATOM 728 N N . THR A 1 89 ? -12.156 6.422 -29.625 1 27.7 89 THR A N 1
ATOM 729 C CA . THR A 1 89 ? -11.367 6.664 -28.422 1 27.7 89 THR A CA 1
ATOM 730 C C . THR A 1 89 ? -9.914 6.977 -28.781 1 27.7 89 THR A C 1
ATOM 732 O O . THR A 1 89 ? -9.32 6.305 -29.641 1 27.7 89 THR A O 1
ATOM 735 N N . ASN A 1 90 ? -9.516 8.242 -28.703 1 26.05 90 ASN A N 1
ATOM 736 C CA . ASN A 1 90 ? -8.203 8.828 -28.953 1 26.05 90 ASN A CA 1
ATOM 737 C C . ASN A 1 90 ? -7.082 7.832 -28.672 1 26.05 90 ASN A C 1
ATOM 739 O O . ASN A 1 90 ? -6.645 7.699 -27.531 1 26.05 90 ASN A O 1
ATOM 743 N N . LYS A 1 91 ? -7.156 6.742 -29.25 1 26.84 91 LYS A N 1
ATOM 744 C CA . LYS A 1 91 ? -6.098 5.738 -29.344 1 26.84 91 LYS A CA 1
ATOM 745 C C . LYS A 1 91 ? -4.82 6.344 -29.922 1 26.84 91 LYS A C 1
ATOM 747 O O . LYS A 1 91 ? -4.23 5.789 -30.859 1 26.84 91 LYS A O 1
ATOM 752 N N . ILE A 1 92 ? -4.742 7.57 -30.062 1 26.72 92 ILE A N 1
ATOM 753 C CA . ILE A 1 92 ? -3.547 7.969 -30.797 1 26.72 92 ILE A CA 1
ATOM 754 C C . ILE A 1 92 ? -2.301 7.566 -30.016 1 26.72 92 ILE A C 1
ATOM 756 O O . ILE A 1 92 ? -1.847 8.305 -29.141 1 26.72 92 ILE A O 1
ATOM 760 N N . GLY A 1 93 ? -2.467 6.734 -28.984 1 25.84 93 GLY A N 1
ATOM 761 C CA . GLY A 1 93 ? -1.23 6.297 -28.359 1 25.84 93 GLY A CA 1
ATOM 762 C C . GLY A 1 93 ? -0.189 5.82 -29.344 1 25.84 93 GLY A C 1
ATOM 763 O O . GLY A 1 93 ? -0.518 5.488 -30.484 1 25.84 93 GLY A O 1
ATOM 764 N N . LEU A 1 94 ? 0.994 6.402 -29.406 1 24.66 94 LEU A N 1
ATOM 765 C CA . LEU A 1 94 ? 2.113 5.809 -30.125 1 24.66 94 LEU A CA 1
ATOM 766 C C . LEU A 1 94 ? 2.012 4.289 -30.125 1 24.66 94 LEU A C 1
ATOM 768 O O . LEU A 1 94 ? 1.723 3.678 -29.094 1 24.66 94 LEU A O 1
ATOM 772 N N . THR A 1 95 ? 1.438 3.766 -31.219 1 26.47 95 THR A N 1
ATOM 773 C CA . THR A 1 95 ? 1.31 2.334 -31.469 1 26.47 95 THR A CA 1
ATOM 774 C C . THR A 1 95 ? 2.65 1.63 -31.281 1 26.47 95 THR A C 1
ATOM 776 O O . THR A 1 95 ? 3.654 2.023 -31.875 1 26.47 95 THR A O 1
ATOM 779 N N . HIS A 1 96 ? 3.361 1.563 -30.219 1 26.61 96 HIS A N 1
ATOM 780 C CA . HIS A 1 96 ? 4.5 0.652 -30.266 1 26.61 96 HIS A CA 1
ATOM 781 C C . HIS A 1 96 ? 4.039 -0.802 -30.281 1 26.61 96 HIS A C 1
ATOM 783 O O . HIS A 1 96 ? 3.322 -1.24 -29.375 1 26.61 96 HIS A O 1
ATOM 789 N N . ASN A 1 97 ? 4.5 -1.798 -31.344 1 28.84 97 ASN A N 1
ATOM 790 C CA . ASN A 1 97 ? 4.441 -3.137 -31.922 1 28.84 97 ASN A CA 1
ATOM 791 C C . ASN A 1 97 ? 3 -3.594 -32.125 1 28.84 97 ASN A C 1
ATOM 793 O O . ASN A 1 97 ? 2.637 -4.711 -31.766 1 28.84 97 ASN A O 1
ATOM 797 N N . GLY A 1 98 ? 2.057 -2.881 -32.938 1 27.97 98 GLY A N 1
ATOM 798 C CA . GLY A 1 98 ? 0.799 -3.25 -33.562 1 27.97 98 GLY A CA 1
ATOM 799 C C . GLY A 1 98 ? -0.41 -2.982 -32.688 1 27.97 98 GLY A C 1
ATOM 800 O O . GLY A 1 98 ? -1.539 -2.926 -33.188 1 27.97 98 GLY A O 1
ATOM 801 N N . ASP A 1 99 ? -0.479 -3.6 -31.547 1 27.86 99 ASP A N 1
ATOM 802 C CA . ASP A 1 99 ? -1.727 -3.473 -30.797 1 27.86 99 ASP A CA 1
ATOM 803 C C . ASP A 1 99 ? -2.025 -2.012 -30.469 1 27.86 99 ASP A C 1
ATOM 805 O O . ASP A 1 99 ? -1.109 -1.221 -30.234 1 27.86 99 ASP A O 1
ATOM 809 N N . PHE A 1 100 ? -3.107 -1.456 -31.062 1 25.83 100 PHE A N 1
ATOM 810 C CA . PHE A 1 100 ? -3.73 -0.147 -30.906 1 25.83 100 PHE A CA 1
ATOM 811 C C . PHE A 1 100 ? -3.676 0.304 -29.453 1 25.83 100 PHE A C 1
ATOM 813 O O . PHE A 1 100 ? -4.066 -0.441 -28.547 1 25.83 100 PHE A O 1
ATOM 820 N N . ILE A 1 101 ? -2.621 0.979 -29.109 1 28.2 101 ILE A N 1
ATOM 821 C CA . ILE A 1 101 ? -2.906 1.59 -27.812 1 28.2 101 ILE A CA 1
ATOM 822 C C . ILE A 1 101 ? -4.254 2.311 -27.875 1 28.2 101 ILE A C 1
ATOM 824 O O . ILE A 1 101 ? -4.441 3.227 -28.672 1 28.2 101 ILE A O 1
ATOM 828 N N . SER A 1 102 ? -5.34 1.694 -27.875 1 28.3 102 SER A N 1
ATOM 829 C CA . SER A 1 102 ? -6.684 2.254 -27.75 1 28.3 102 SER A CA 1
ATOM 830 C C . SER A 1 102 ? -6.637 3.703 -27.281 1 28.3 102 SER A C 1
ATOM 832 O O . SER A 1 102 ? -5.695 4.109 -26.594 1 28.3 102 SER A O 1
ATOM 834 N N . SER A 1 103 ? -6.992 4.805 -28.062 1 31.05 103 SER A N 1
ATOM 835 C CA . SER A 1 103 ? -7.352 6.172 -27.703 1 31.05 103 SER A CA 1
ATOM 836 C C . SER A 1 103 ? -7.574 6.301 -26.203 1 31.05 103 SER A C 1
ATOM 838 O O . SER A 1 103 ? -8.148 7.289 -25.734 1 31.05 103 SER A O 1
ATOM 840 N N . THR A 1 104 ? -7.617 5.301 -25.531 1 33.97 104 THR A N 1
ATOM 841 C CA . THR A 1 104 ? -8.055 5.18 -24.141 1 33.97 104 THR A CA 1
ATOM 842 C C . THR A 1 104 ? -7.289 6.145 -23.25 1 33.97 104 THR A C 1
ATOM 844 O O . THR A 1 104 ? -6.117 6.438 -23.5 1 33.97 104 THR A O 1
ATOM 847 N N . ASN A 1 105 ? -7.973 7.191 -22.609 1 44.38 105 ASN A N 1
ATOM 848 C CA . ASN A 1 105 ? -7.887 7.941 -21.359 1 44.38 105 ASN A CA 1
ATOM 849 C C . ASN A 1 105 ? -6.906 7.293 -20.375 1 44.38 105 ASN A C 1
ATOM 851 O O . ASN A 1 105 ? -7.121 7.324 -19.172 1 44.38 105 ASN A O 1
ATOM 855 N N . ASP A 1 106 ? -5.809 6.656 -21 1 59.44 106 ASP A N 1
ATOM 856 C CA . ASP A 1 106 ? -5.02 5.781 -20.141 1 59.44 106 ASP A CA 1
ATOM 857 C C . ASP A 1 106 ? -3.939 6.566 -19.406 1 59.44 106 ASP A C 1
ATOM 859 O O . ASP A 1 106 ? -3.4 7.539 -19.922 1 59.44 106 ASP A O 1
ATOM 863 N N . VAL A 1 107 ? -3.871 6.613 -18.391 1 71.31 107 VAL A N 1
ATOM 864 C CA . VAL A 1 107 ? -2.793 7.047 -17.5 1 71.31 107 VAL A CA 1
ATOM 865 C C . VAL A 1 107 ? -1.637 6.051 -17.578 1 71.31 107 VAL A C 1
ATOM 867 O O . VAL A 1 107 ? -1.812 4.867 -17.281 1 71.31 107 VAL A O 1
ATOM 870 N N . VAL A 1 108 ? -0.448 6.508 -18.281 1 71.75 108 VAL A N 1
ATOM 871 C CA . VAL A 1 108 ? 0.69 5.605 -18.422 1 71.75 108 VAL A CA 1
ATOM 872 C C . VAL A 1 108 ? 1.921 6.219 -17.75 1 71.75 108 VAL A C 1
ATOM 874 O O . VAL A 1 108 ? 1.973 7.426 -17.516 1 71.75 108 VAL A O 1
ATOM 877 N N . LEU A 1 109 ? 2.82 5.285 -17.438 1 76.62 109 LEU A N 1
ATOM 878 C CA . LEU A 1 109 ? 4.125 5.758 -16.984 1 76.62 109 LEU A CA 1
ATOM 879 C C . LEU A 1 109 ? 5 6.141 -18.172 1 76.62 109 LEU A C 1
ATOM 881 O O . LEU A 1 109 ? 5.047 5.426 -19.172 1 76.62 109 LEU A O 1
ATOM 885 N N . ASP A 1 110 ? 5.508 7.27 -18.062 1 69.56 110 ASP A N 1
ATOM 886 C CA . ASP A 1 110 ? 6.531 7.676 -19.031 1 69.56 110 ASP A CA 1
ATOM 887 C C . ASP A 1 110 ? 7.902 7.77 -18.359 1 69.56 110 ASP A C 1
ATOM 889 O O . ASP A 1 110 ? 8.047 8.398 -17.312 1 69.56 110 ASP A O 1
ATOM 893 N N . PHE A 1 111 ? 8.867 6.918 -18.953 1 66.62 111 PHE A N 1
ATOM 894 C CA . PHE A 1 111 ? 10.211 6.91 -18.375 1 66.62 111 PHE A CA 1
ATOM 895 C C . PHE A 1 111 ? 11.258 6.617 -19.438 1 66.62 111 PHE A C 1
ATOM 897 O O . PHE A 1 111 ? 10.938 6.051 -20.484 1 66.62 111 PHE A O 1
ATOM 904 N N . PRO A 1 112 ? 12.445 6.984 -19.125 1 54.25 112 PRO A N 1
ATOM 905 C CA . PRO A 1 112 ? 13.516 6.73 -20.078 1 54.25 112 PRO A CA 1
ATOM 906 C C . PRO A 1 112 ? 13.68 5.246 -20.406 1 54.25 112 PRO A C 1
ATOM 908 O O . PRO A 1 112 ? 13.523 4.395 -19.531 1 54.25 112 PRO A O 1
ATOM 911 N N . PHE A 1 113 ? 13.914 4.789 -21.719 1 56.12 113 PHE A N 1
ATOM 912 C CA . PHE A 1 113 ? 14.219 3.459 -22.234 1 56.12 113 PHE A CA 1
ATOM 913 C C . PHE A 1 113 ? 13 2.551 -22.141 1 56.12 113 PHE A C 1
ATOM 915 O O . PHE A 1 113 ? 13.133 1.324 -22.156 1 56.12 113 PHE A O 1
ATOM 922 N N . LYS A 1 114 ? 11.875 3.234 -21.953 1 66.75 114 LYS A N 1
ATOM 923 C CA . LYS A 1 114 ? 10.656 2.443 -21.844 1 66.75 114 LYS A CA 1
ATOM 924 C C . LYS A 1 114 ? 10.453 1.559 -23.062 1 66.75 114 LYS A C 1
ATOM 926 O O . LYS A 1 114 ? 9.789 0.521 -22.984 1 66.75 114 LYS A O 1
ATOM 931 N N . ASP A 1 115 ? 11.062 1.874 -24.156 1 60.19 115 ASP A N 1
ATOM 932 C CA . ASP A 1 115 ? 10.914 1.101 -25.391 1 60.19 115 ASP A CA 1
ATOM 933 C C . ASP A 1 115 ? 12.164 0.277 -25.672 1 60.19 115 ASP A C 1
ATOM 935 O O . ASP A 1 115 ? 12.445 -0.055 -26.828 1 60.19 115 ASP A O 1
ATOM 939 N N . CYS A 1 116 ? 12.93 0.037 -24.703 1 54.56 116 CYS A N 1
ATOM 940 C CA . CYS A 1 116 ? 14.141 -0.765 -24.828 1 54.56 116 CYS A CA 1
ATOM 941 C C . CYS A 1 116 ? 13.992 -2.1 -24.109 1 54.56 116 CYS A C 1
ATOM 943 O O . CYS A 1 116 ? 13.062 -2.281 -23.328 1 54.56 116 CYS A O 1
ATOM 945 N N . VAL A 1 117 ? 14.836 -3.029 -24.531 1 62.22 117 VAL A N 1
ATOM 946 C CA . VAL A 1 117 ? 14.961 -4.32 -23.859 1 62.22 117 VAL A CA 1
ATOM 947 C C . VAL A 1 117 ? 16.25 -4.348 -23.031 1 62.22 117 VAL A C 1
ATOM 949 O O . VAL A 1 117 ? 17.312 -3.945 -23.516 1 62.22 117 VAL A O 1
ATOM 952 N N . LEU A 1 118 ? 16.078 -4.711 -21.828 1 64.56 118 LEU A N 1
ATOM 953 C CA . LEU A 1 118 ? 17.203 -4.828 -20.922 1 64.56 118 LEU A CA 1
ATOM 954 C C . LEU A 1 118 ? 17.469 -6.289 -20.547 1 64.56 118 LEU A C 1
ATOM 956 O O . LEU A 1 118 ? 16.625 -6.93 -19.906 1 64.56 118 LEU A O 1
ATOM 960 N N . GLU A 1 119 ? 18.609 -6.773 -20.891 1 66.12 119 GLU A N 1
ATOM 961 C CA . GLU A 1 119 ? 18.938 -8.18 -20.656 1 66.12 119 GLU A CA 1
ATOM 962 C C . GLU A 1 119 ? 19.188 -8.438 -19.172 1 66.12 119 GLU A C 1
ATOM 964 O O . GLU A 1 119 ? 18.641 -9.383 -18.594 1 66.12 119 GLU A O 1
ATOM 969 N N . GLY A 1 120 ? 19.781 -7.535 -18.375 1 57.44 120 GLY A N 1
ATOM 970 C CA . GLY A 1 120 ? 20.172 -7.77 -16.984 1 57.44 120 GLY A CA 1
ATOM 971 C C . GLY A 1 120 ? 21.047 -8.992 -16.812 1 57.44 120 GLY A C 1
ATOM 972 O O . GLY A 1 120 ? 20.688 -9.93 -16.109 1 57.44 120 GLY A O 1
ATOM 973 N N . GLY A 1 121 ? 22.219 -9.039 -17.344 1 56.66 121 GLY A N 1
ATOM 974 C CA . GLY A 1 121 ? 23.047 -10.234 -17.484 1 56.66 121 GLY A CA 1
ATOM 975 C C . GLY A 1 121 ? 23.938 -10.477 -16.281 1 56.66 121 GLY A C 1
ATOM 976 O O . GLY A 1 121 ? 24.922 -11.203 -16.359 1 56.66 121 GLY A O 1
ATOM 977 N N . GLN A 1 122 ? 23.562 -9.969 -15.141 1 59.88 122 GLN A N 1
ATOM 978 C CA . GLN A 1 122 ? 24.375 -10.18 -13.953 1 59.88 122 GLN A CA 1
ATOM 979 C C . GLN A 1 122 ? 24.281 -11.625 -13.461 1 59.88 122 GLN A C 1
ATOM 981 O O . GLN A 1 122 ? 23.188 -12.203 -13.453 1 59.88 122 GLN A O 1
ATOM 986 N N . THR A 1 123 ? 25.562 -12.305 -13.188 1 59.88 123 THR A N 1
ATOM 987 C CA . THR A 1 123 ? 25.547 -13.688 -12.711 1 59.88 123 THR A CA 1
ATOM 988 C C . THR A 1 123 ? 26.172 -13.789 -11.328 1 59.88 123 THR A C 1
ATOM 990 O O . THR A 1 123 ? 26.047 -14.82 -10.664 1 59.88 123 THR A O 1
ATOM 993 N N . LYS A 1 124 ? 27.125 -12.719 -10.922 1 55.41 124 LYS A N 1
ATOM 994 C CA . LYS A 1 124 ? 27.75 -12.695 -9.602 1 55.41 124 LYS A CA 1
ATOM 995 C C . LYS A 1 124 ? 27.422 -11.406 -8.859 1 55.41 124 LYS A C 1
ATOM 997 O O . LYS A 1 124 ? 27.281 -10.352 -9.477 1 55.41 124 LYS A O 1
ATOM 1002 N N . ASP A 1 125 ? 27.281 -11.508 -7.582 1 56.47 125 ASP A N 1
ATOM 1003 C CA . ASP A 1 125 ? 26.906 -10.359 -6.758 1 56.47 125 ASP A CA 1
ATOM 1004 C C . ASP A 1 125 ? 27.875 -9.195 -6.965 1 56.47 125 ASP A C 1
ATOM 1006 O O . ASP A 1 125 ? 27.469 -8.031 -6.895 1 56.47 125 ASP A O 1
ATOM 1010 N N . ASP A 1 126 ? 29.094 -9.516 -7.195 1 51.56 126 ASP A N 1
ATOM 1011 C CA . ASP A 1 126 ? 30.141 -8.508 -7.203 1 51.56 126 ASP A CA 1
ATOM 1012 C C . ASP A 1 126 ? 30.375 -7.969 -8.617 1 51.56 126 ASP A C 1
ATOM 1014 O O . ASP A 1 126 ? 31.188 -7.055 -8.812 1 51.56 126 ASP A O 1
ATOM 1018 N N . GLN A 1 127 ? 29.734 -8.453 -9.547 1 49.44 127 GLN A N 1
ATOM 1019 C CA . GLN A 1 127 ? 29.984 -8.023 -10.922 1 49.44 127 GLN A CA 1
ATOM 1020 C C . GLN A 1 127 ? 29.156 -6.797 -11.281 1 49.44 127 GLN A C 1
ATOM 1022 O O . GLN A 1 127 ? 27.938 -6.781 -11.078 1 49.44 127 GLN A O 1
ATOM 1027 N N . LYS A 1 128 ? 29.844 -5.707 -11.297 1 50.88 128 LYS A N 1
ATOM 1028 C CA . LYS A 1 128 ? 29.172 -4.512 -11.797 1 50.88 128 LYS A CA 1
ATOM 1029 C C . LYS A 1 128 ? 29.156 -4.484 -13.32 1 50.88 128 LYS A C 1
ATOM 1031 O O . LYS A 1 128 ? 30.219 -4.523 -13.961 1 50.88 128 LYS A O 1
ATOM 1036 N N . ARG A 1 129 ? 28.125 -4.973 -13.945 1 47.75 129 ARG A N 1
ATOM 1037 C CA . ARG A 1 129 ? 28.047 -4.977 -15.398 1 47.75 129 ARG A CA 1
ATOM 1038 C C . ARG A 1 129 ? 27.297 -3.758 -15.914 1 47.75 129 ARG A C 1
ATOM 1040 O O . ARG A 1 129 ? 26.375 -3.271 -15.258 1 47.75 129 ARG A O 1
ATOM 1047 N N . ASN A 1 130 ? 27.859 -3.145 -16.859 1 49.16 130 ASN A N 1
ATOM 1048 C CA . ASN A 1 130 ? 27.125 -2.09 -17.562 1 49.16 130 ASN A CA 1
ATOM 1049 C C . ASN A 1 130 ? 25.891 -2.641 -18.266 1 49.16 130 ASN A C 1
ATOM 1051 O O . ASN A 1 130 ? 25.984 -3.617 -19.016 1 49.16 130 ASN A O 1
ATOM 1055 N N . GLU A 1 131 ? 24.719 -2.189 -17.859 1 56.91 131 GLU A N 1
ATOM 1056 C CA . GLU A 1 131 ? 23.469 -2.633 -18.469 1 56.91 131 GLU A CA 1
ATOM 1057 C C . GLU A 1 131 ? 23.344 -2.119 -19.906 1 56.91 131 GLU A C 1
ATOM 1059 O O . GLU A 1 131 ? 23.703 -0.977 -20.188 1 56.91 131 GLU A O 1
ATOM 1064 N N . ILE A 1 132 ? 23.141 -3.033 -20.844 1 52.84 132 ILE A N 1
ATOM 1065 C CA . ILE A 1 132 ? 22.938 -2.699 -22.25 1 52.84 132 ILE A CA 1
ATOM 1066 C C . ILE A 1 132 ? 21.453 -2.604 -22.547 1 52.84 132 ILE A C 1
ATOM 1068 O O . ILE A 1 132 ? 20.688 -3.514 -22.234 1 52.84 132 ILE A O 1
ATOM 1072 N N . PHE A 1 133 ? 21.031 -1.415 -23.016 1 56.75 133 PHE A N 1
ATOM 1073 C CA . PHE A 1 133 ? 19.656 -1.2 -23.469 1 56.75 133 PHE A CA 1
ATOM 1074 C C . PHE A 1 133 ? 19.547 -1.379 -24.984 1 56.75 133 PHE A C 1
ATOM 1076 O O . PHE A 1 133 ? 20.312 -0.767 -25.734 1 56.75 133 PHE A O 1
ATOM 1083 N N . TYR A 1 134 ? 18.719 -2.367 -25.375 1 54.84 134 TYR A N 1
ATOM 1084 C CA . TYR A 1 134 ? 18.438 -2.557 -26.797 1 54.84 134 TYR A CA 1
ATOM 1085 C C . TYR A 1 134 ? 17.109 -1.915 -27.188 1 54.84 134 TYR A C 1
ATOM 1087 O O . TYR A 1 134 ? 16.062 -2.314 -26.688 1 54.84 134 TYR A O 1
ATOM 1095 N N . ASN A 1 135 ? 17.203 -0.921 -27.969 1 53.41 135 ASN A N 1
ATOM 1096 C CA . ASN A 1 135 ? 15.969 -0.281 -28.422 1 53.41 135 ASN A CA 1
ATOM 1097 C C . ASN A 1 135 ? 15.164 -1.197 -29.328 1 53.41 135 ASN A C 1
ATOM 1099 O O . ASN A 1 135 ? 15.711 -1.787 -30.266 1 53.41 135 ASN A O 1
ATOM 1103 N N . GLU A 1 136 ? 14 -1.346 -29.125 1 58.59 136 GLU A N 1
ATOM 1104 C CA . GLU A 1 136 ? 13.156 -2.334 -29.797 1 58.59 136 GLU A CA 1
ATOM 1105 C C . GLU A 1 136 ? 13.055 -2.061 -31.297 1 58.59 136 GLU A C 1
ATOM 1107 O O . GLU A 1 136 ? 12.891 -2.988 -32.094 1 58.59 136 GLU A O 1
ATOM 1112 N N . ILE A 1 137 ? 13.156 -0.824 -31.625 1 48.28 137 ILE A N 1
ATOM 1113 C CA . ILE A 1 137 ? 13 -0.464 -33.031 1 48.28 137 ILE A CA 1
ATOM 1114 C C . ILE A 1 137 ? 14.336 -0.61 -33.75 1 48.28 137 ILE A C 1
ATOM 1116 O O . ILE A 1 137 ? 14.398 -1.191 -34.844 1 48.28 137 ILE A O 1
ATOM 1120 N N . ILE A 1 138 ? 15.391 -0.26 -33.094 1 48.47 138 ILE A N 1
ATOM 1121 C CA . ILE A 1 138 ? 16.703 -0.179 -33.75 1 48.47 138 ILE A CA 1
ATOM 1122 C C . ILE A 1 138 ? 17.391 -1.535 -33.688 1 48.47 138 ILE A C 1
ATOM 1124 O O . ILE A 1 138 ? 18.016 -1.972 -34.656 1 48.47 138 ILE A O 1
ATOM 1128 N N . ALA A 1 139 ? 17.25 -2.178 -32.562 1 52.5 139 ALA A N 1
ATOM 1129 C CA . ALA A 1 139 ? 17.984 -3.422 -32.344 1 52.5 139 ALA A CA 1
ATOM 1130 C C . ALA A 1 139 ? 17.062 -4.629 -32.438 1 52.5 139 ALA A C 1
ATOM 1132 O O . ALA A 1 139 ? 17.188 -5.602 -31.703 1 52.5 139 ALA A O 1
ATOM 1133 N N . LYS A 1 140 ? 16.203 -4.477 -33.375 1 60.81 140 LYS A N 1
ATOM 1134 C CA . LYS A 1 140 ? 15.188 -5.52 -33.5 1 60.81 140 LYS A CA 1
ATOM 1135 C C . LYS A 1 140 ? 15.828 -6.879 -33.75 1 60.81 140 LYS A C 1
ATOM 1137 O O . LYS A 1 140 ? 15.445 -7.875 -33.125 1 60.81 140 LYS A O 1
ATOM 1142 N N . ASP A 1 141 ? 16.766 -6.938 -34.625 1 56.97 141 ASP A N 1
ATOM 1143 C CA . ASP A 1 141 ? 17.406 -8.203 -34.969 1 56.97 141 ASP A CA 1
ATOM 1144 C C . ASP A 1 141 ? 18.172 -8.766 -33.781 1 56.97 141 ASP A C 1
ATOM 1146 O O . ASP A 1 141 ? 18.109 -9.961 -33.5 1 56.97 141 ASP A O 1
ATOM 1150 N N . GLU A 1 142 ? 18.844 -7.906 -33.188 1 61.84 142 GLU A N 1
ATOM 1151 C CA . GLU A 1 142 ? 19.609 -8.328 -32 1 61.84 142 GLU A CA 1
ATOM 1152 C C . GLU A 1 142 ? 18.688 -8.844 -30.906 1 61.84 142 GLU A C 1
ATOM 1154 O O . GLU A 1 142 ? 18.984 -9.852 -30.266 1 61.84 142 GLU A O 1
ATOM 1159 N N . ILE A 1 143 ? 17.656 -8.141 -30.734 1 68.31 143 ILE A N 1
ATOM 1160 C CA . ILE A 1 143 ? 16.688 -8.523 -29.719 1 68.31 143 ILE A CA 1
ATOM 1161 C C . ILE A 1 143 ? 16.062 -9.867 -30.078 1 68.31 143 ILE A C 1
ATOM 1163 O O . ILE A 1 143 ? 15.914 -10.742 -29.219 1 68.31 143 ILE A O 1
ATOM 1167 N N . SER A 1 144 ? 15.758 -10 -31.297 1 69.94 144 SER A N 1
ATOM 1168 C CA . SER A 1 144 ? 15.172 -11.25 -31.75 1 69.94 144 SER A CA 1
ATOM 1169 C C . SER A 1 144 ? 16.125 -12.422 -31.547 1 69.94 144 SER A C 1
ATOM 1171 O O . SER A 1 144 ? 15.703 -13.508 -31.141 1 69.94 144 SER A O 1
ATOM 1173 N N . ARG A 1 145 ? 17.312 -12.219 -31.875 1 67.06 145 ARG A N 1
ATOM 1174 C CA . ARG A 1 145 ? 18.312 -13.258 -31.672 1 67.06 145 ARG A CA 1
ATOM 1175 C C . ARG A 1 145 ? 18.469 -13.578 -30.188 1 67.06 145 ARG A C 1
ATOM 1177 O O . ARG A 1 145 ? 18.594 -14.75 -29.812 1 67.06 145 ARG A O 1
ATOM 1184 N N . MET A 1 146 ? 18.484 -12.578 -29.484 1 68.38 146 MET A N 1
ATOM 1185 C CA . MET A 1 146 ? 18.656 -12.734 -28.031 1 68.38 146 MET A CA 1
ATOM 1186 C C . MET A 1 146 ? 17.484 -13.508 -27.438 1 68.38 146 MET A C 1
ATOM 1188 O O . MET A 1 146 ? 17.672 -14.367 -26.562 1 68.38 146 MET A O 1
ATOM 1192 N N . LEU A 1 147 ? 16.359 -13.258 -27.938 1 73.75 147 LEU A N 1
ATOM 1193 C CA . LEU A 1 147 ? 15.148 -13.805 -27.344 1 73.75 147 LEU A CA 1
ATOM 1194 C C . LEU A 1 147 ? 14.75 -15.117 -28.016 1 73.75 147 LEU A C 1
ATOM 1196 O O . LEU A 1 147 ? 13.758 -15.742 -27.625 1 73.75 147 LEU A O 1
ATOM 1200 N N . ALA A 1 148 ? 15.562 -15.539 -28.953 1 69.12 148 ALA A N 1
ATOM 1201 C CA . ALA A 1 148 ? 15.273 -16.812 -29.609 1 69.12 148 ALA A CA 1
ATOM 1202 C C . ALA A 1 148 ? 15.406 -17.984 -28.641 1 69.12 148 ALA A C 1
ATOM 1204 O O . ALA A 1 148 ? 16.234 -17.938 -27.719 1 69.12 148 ALA A O 1
ATOM 1205 N N . PRO A 1 149 ? 14.547 -18.938 -28.859 1 70.56 149 PRO A N 1
ATOM 1206 C CA . PRO A 1 149 ? 14.641 -20.109 -27.969 1 70.56 149 PRO A CA 1
ATOM 1207 C C . PRO A 1 149 ? 16.031 -20.719 -27.938 1 70.56 149 PRO A C 1
ATOM 1209 O O . PRO A 1 149 ? 16.703 -20.812 -28.969 1 70.56 149 PRO A O 1
ATOM 1212 N N . LYS A 1 150 ? 16.453 -21 -26.734 1 70.69 150 LYS A N 1
ATOM 1213 C CA . LYS A 1 150 ? 17.797 -21.531 -26.562 1 70.69 150 LYS A CA 1
ATOM 1214 C C . LYS A 1 150 ? 17.781 -23.031 -26.281 1 70.69 150 LYS A C 1
ATOM 1216 O O . LYS A 1 150 ? 16.734 -23.578 -25.938 1 70.69 150 LYS A O 1
ATOM 1221 N N . VAL A 1 151 ? 18.984 -23.609 -26.516 1 66.88 151 VAL A N 1
ATOM 1222 C CA . VAL A 1 151 ? 19.141 -25.031 -26.25 1 66.88 151 VAL A CA 1
ATOM 1223 C C . VAL A 1 151 ? 19.469 -25.25 -24.781 1 66.88 151 VAL A C 1
ATOM 1225 O O . VAL A 1 151 ? 20.219 -24.484 -24.172 1 66.88 151 VAL A O 1
ATOM 1228 N N . PHE A 1 152 ? 18.844 -26.234 -24.219 1 69.94 152 PHE A N 1
ATOM 1229 C CA . PHE A 1 152 ? 19.062 -26.656 -22.844 1 69.94 152 PHE A CA 1
ATOM 1230 C C . PHE A 1 152 ? 20.156 -27.719 -22.781 1 69.94 152 PHE A C 1
ATOM 1232 O O . PHE A 1 152 ? 20.172 -28.641 -23.609 1 69.94 152 PHE A O 1
ATOM 1239 N N . THR A 1 153 ? 21.219 -27.391 -21.984 1 71.88 153 THR A N 1
ATOM 1240 C CA . THR A 1 153 ? 22.312 -28.344 -21.891 1 71.88 153 THR A CA 1
ATOM 1241 C C . THR A 1 153 ? 22.469 -28.859 -20.453 1 71.88 153 THR A C 1
ATOM 1243 O O . THR A 1 153 ? 21.938 -28.25 -19.516 1 71.88 153 THR A O 1
ATOM 1246 N N . ASN A 1 154 ? 23.062 -30.047 -20.266 1 78.31 154 ASN A N 1
ATOM 1247 C CA . ASN A 1 154 ? 23.484 -30.609 -18.984 1 78.31 154 ASN A CA 1
ATOM 1248 C C . ASN A 1 154 ? 22.281 -30.844 -18.062 1 78.31 154 ASN A C 1
ATOM 1250 O O . ASN A 1 154 ? 22.312 -30.453 -16.906 1 78.31 154 ASN A O 1
ATOM 1254 N N . ALA A 1 155 ? 21.328 -31.422 -18.625 1 88.5 155 ALA A N 1
ATOM 1255 C CA . ALA A 1 155 ? 20.141 -31.688 -17.844 1 88.5 155 ALA A CA 1
ATOM 1256 C C . ALA A 1 155 ? 20.359 -32.844 -16.875 1 88.5 155 ALA A C 1
ATOM 1258 O O . ALA A 1 155 ? 20.891 -33.875 -17.25 1 88.5 155 ALA A O 1
ATOM 1259 N N . LYS A 1 156 ? 20.078 -32.594 -15.656 1 93.56 156 LYS A N 1
ATOM 1260 C CA . LYS A 1 156 ? 20.172 -33.594 -14.594 1 93.56 156 LYS A CA 1
ATOM 1261 C C . LYS A 1 156 ? 18.828 -33.781 -13.891 1 93.56 156 LYS A C 1
ATOM 1263 O O . LYS A 1 156 ? 18.141 -32.812 -13.594 1 93.56 156 LYS A O 1
ATOM 1268 N N . ARG A 1 157 ? 18.469 -35.031 -13.703 1 95.56 157 ARG A N 1
ATOM 1269 C CA . ARG A 1 157 ? 17.281 -35.312 -12.906 1 95.56 157 ARG A CA 1
ATOM 1270 C C . ARG A 1 157 ? 17.656 -35.75 -11.492 1 95.56 157 ARG A C 1
ATOM 1272 O O . ARG A 1 157 ? 18.5 -36.625 -11.297 1 95.56 157 ARG A O 1
ATOM 1279 N N . TYR A 1 158 ? 17.094 -35.094 -10.562 1 96.44 158 TYR A N 1
ATOM 1280 C CA . TYR A 1 158 ? 17.312 -35.406 -9.156 1 96.44 158 TYR A CA 1
ATOM 1281 C C . TYR A 1 158 ? 16.125 -36.188 -8.586 1 96.44 158 TYR A C 1
ATOM 1283 O O . TYR A 1 158 ? 14.969 -35.781 -8.75 1 96.44 158 TYR A O 1
ATOM 1291 N N . THR A 1 159 ? 16.391 -37.312 -8.008 1 95.06 159 THR A N 1
ATOM 1292 C CA . THR A 1 159 ? 15.414 -38.125 -7.305 1 95.06 159 THR A CA 1
ATOM 1293 C C . THR A 1 159 ? 15.938 -38.531 -5.93 1 95.06 159 THR A C 1
ATOM 1295 O O . THR A 1 159 ? 17.078 -38.25 -5.582 1 95.06 159 THR A O 1
ATOM 1298 N N . LYS A 1 160 ? 15.055 -39.125 -5.195 1 92.31 160 LYS A N 1
ATOM 1299 C CA . LYS A 1 160 ? 15.477 -39.625 -3.887 1 92.31 160 LYS A CA 1
ATOM 1300 C C . LYS A 1 160 ? 16.594 -40.656 -4.02 1 92.31 160 LYS A C 1
ATOM 1302 O O . LYS A 1 160 ? 17.438 -40.781 -3.143 1 92.31 160 LYS A O 1
ATOM 1307 N N . ASP A 1 161 ? 16.531 -41.375 -5.098 1 92 161 ASP A N 1
ATOM 1308 C CA . ASP A 1 161 ? 17.438 -42.5 -5.305 1 92 161 ASP A CA 1
ATOM 1309 C C . ASP A 1 161 ? 18.75 -42.031 -5.93 1 92 161 ASP A C 1
ATOM 1311 O O . ASP A 1 161 ? 19.703 -42.781 -6.027 1 92 161 ASP A O 1
ATOM 1315 N N . GLY A 1 162 ? 18.781 -40.844 -6.379 1 91.81 162 GLY A N 1
ATOM 1316 C CA . GLY A 1 162 ? 20.031 -40.344 -6.93 1 91.81 162 GLY A CA 1
ATOM 1317 C C . GLY A 1 162 ? 19.844 -39.375 -8.078 1 91.81 162 GLY A C 1
ATOM 1318 O O . GLY A 1 162 ? 18.75 -38.812 -8.242 1 91.81 162 GLY A O 1
ATOM 1319 N N . VAL A 1 163 ? 20.984 -39.125 -8.773 1 94.44 163 VAL A N 1
ATOM 1320 C CA . VAL A 1 163 ? 21.016 -38.125 -9.852 1 94.44 163 VAL A CA 1
ATOM 1321 C C . VAL A 1 163 ? 21.25 -38.844 -11.188 1 94.44 163 VAL A C 1
ATOM 1323 O O . VAL A 1 163 ? 22.156 -39.656 -11.312 1 94.44 163 VAL A O 1
ATOM 1326 N N . GLU A 1 164 ? 20.359 -38.594 -12.164 1 92.69 164 GLU A N 1
ATOM 1327 C CA . GLU A 1 164 ? 20.516 -39.062 -13.539 1 92.69 164 GLU A CA 1
ATOM 1328 C C . GLU A 1 164 ? 21 -37.938 -14.453 1 92.69 164 GLU A C 1
ATOM 1330 O O . GLU A 1 164 ? 20.375 -36.844 -14.508 1 92.69 164 GLU A O 1
ATOM 1335 N N . GLU A 1 165 ? 21.953 -38.156 -15.172 1 90.25 165 GLU A N 1
ATOM 1336 C CA . GLU A 1 165 ? 22.531 -37.125 -16.031 1 90.25 165 GLU A CA 1
ATOM 1337 C C . GLU A 1 165 ? 22.125 -37.344 -17.484 1 90.25 165 GLU A C 1
ATOM 1339 O O . GLU A 1 165 ? 21.703 -38.438 -17.875 1 90.25 165 GLU A O 1
ATOM 1344 N N . ASN A 1 166 ? 22.219 -36.312 -18.25 1 83 166 ASN A N 1
ATOM 1345 C CA . ASN A 1 166 ? 21.984 -36.312 -19.688 1 83 166 ASN A CA 1
ATOM 1346 C C . ASN A 1 166 ? 20.609 -36.906 -20.031 1 83 166 ASN A C 1
ATOM 1348 O O . ASN A 1 166 ? 20.516 -37.844 -20.828 1 83 166 ASN A O 1
ATOM 1352 N N . ILE A 1 167 ? 19.734 -36.312 -19.422 1 85.12 167 ILE A N 1
ATOM 1353 C CA . ILE A 1 167 ? 18.391 -36.844 -19.578 1 85.12 167 ILE A CA 1
ATOM 1354 C C . ILE A 1 167 ? 17.609 -35.969 -20.562 1 85.12 167 ILE A C 1
ATOM 1356 O O . ILE A 1 167 ? 17.984 -34.812 -20.828 1 85.12 167 ILE A O 1
ATOM 1360 N N . GLU A 1 168 ? 16.594 -36.656 -21.062 1 83.38 168 GLU A N 1
ATOM 1361 C CA . GLU A 1 168 ? 15.547 -35.906 -21.75 1 83.38 168 GLU A CA 1
ATOM 1362 C C . GLU A 1 168 ? 14.375 -35.625 -20.812 1 83.38 168 GLU A C 1
ATOM 1364 O O . GLU A 1 168 ? 14.07 -36.406 -19.922 1 83.38 168 GLU A O 1
ATOM 1369 N N . PHE A 1 169 ? 13.906 -34.375 -20.969 1 83.94 169 PHE A N 1
ATOM 1370 C CA . PHE A 1 169 ? 12.781 -34.031 -20.094 1 83.94 169 PHE A CA 1
ATOM 1371 C C . PHE A 1 169 ? 11.602 -33.5 -20.922 1 83.94 169 PHE A C 1
ATOM 1373 O O . PHE A 1 169 ? 11.734 -33.281 -22.125 1 83.94 169 PHE A O 1
ATOM 1380 N N . ASN A 1 170 ? 10.445 -33.531 -20.266 1 82.44 170 ASN A N 1
ATOM 1381 C CA . ASN A 1 170 ? 9.227 -33.094 -20.938 1 82.44 170 ASN A CA 1
ATOM 1382 C C . ASN A 1 170 ? 8.445 -32.125 -20.078 1 82.44 170 ASN A C 1
ATOM 1384 O O . ASN A 1 170 ? 8.945 -31.641 -19.062 1 82.44 170 ASN A O 1
ATOM 1388 N N . GLU A 1 171 ? 7.293 -31.766 -20.578 1 84.31 171 GLU A N 1
ATOM 1389 C CA . GLU A 1 171 ? 6.492 -30.703 -19.984 1 84.31 171 GLU A CA 1
ATOM 1390 C C . GLU A 1 171 ? 5.93 -31.125 -18.625 1 84.31 171 GLU A C 1
ATOM 1392 O O . GLU A 1 171 ? 5.465 -30.281 -17.859 1 84.31 171 GLU A O 1
ATOM 1397 N N . ASN A 1 172 ? 6.023 -32.344 -18.297 1 87.5 172 ASN A N 1
ATOM 1398 C CA . ASN A 1 172 ? 5.48 -32.844 -17.031 1 87.5 172 ASN A CA 1
ATOM 1399 C C . ASN A 1 172 ? 6.535 -32.812 -15.93 1 87.5 172 ASN A C 1
ATOM 1401 O O . ASN A 1 172 ? 6.215 -33.031 -14.758 1 87.5 172 ASN A O 1
ATOM 1405 N N . ASP A 1 173 ? 7.734 -32.562 -16.312 1 93.38 173 ASP A N 1
ATOM 1406 C CA . ASP A 1 173 ? 8.812 -32.5 -15.336 1 93.38 173 ASP A CA 1
ATOM 1407 C C . ASP A 1 173 ? 8.836 -31.188 -14.586 1 93.38 173 ASP A C 1
ATOM 1409 O O . ASP A 1 173 ? 8.469 -30.141 -15.148 1 93.38 173 ASP A O 1
ATOM 1413 N N . ASN A 1 174 ? 9.148 -31.281 -13.336 1 97.69 174 ASN A N 1
ATOM 1414 C CA . ASN A 1 174 ? 9.5 -30.078 -12.594 1 97.69 174 ASN A CA 1
ATOM 1415 C C . ASN A 1 174 ? 10.867 -29.547 -13 1 97.69 174 ASN A C 1
ATOM 1417 O O . ASN A 1 174 ? 11.836 -30.297 -13.062 1 97.69 174 ASN A O 1
ATOM 1421 N N . LEU A 1 175 ? 10.938 -28.219 -13.297 1 96.69 175 LEU A N 1
ATOM 1422 C CA . LEU A 1 175 ? 12.156 -27.688 -13.891 1 96.69 175 LEU A CA 1
ATOM 1423 C C . LEU A 1 175 ? 12.781 -26.609 -13.008 1 96.69 175 LEU A C 1
ATOM 1425 O O . LEU A 1 175 ? 12.062 -25.781 -12.453 1 96.69 175 LEU A O 1
ATOM 1429 N N . ILE A 1 176 ? 14.047 -26.672 -12.836 1 97.38 176 ILE A N 1
ATOM 1430 C CA . ILE A 1 176 ? 14.867 -25.594 -12.297 1 97.38 176 ILE A CA 1
ATOM 1431 C C . ILE A 1 176 ? 15.93 -25.203 -13.312 1 97.38 176 ILE A C 1
ATOM 1433 O O . ILE A 1 176 ? 16.781 -26.031 -13.688 1 97.38 176 ILE A O 1
ATOM 1437 N N . ILE A 1 177 ? 15.93 -23.953 -13.727 1 94.44 177 ILE A N 1
ATOM 1438 C CA . ILE A 1 177 ? 16.766 -23.484 -14.836 1 94.44 177 ILE A CA 1
ATOM 1439 C C . ILE A 1 177 ? 17.766 -22.453 -14.328 1 94.44 177 ILE A C 1
ATOM 1441 O O . ILE A 1 177 ? 17.391 -21.453 -13.703 1 94.44 177 ILE A O 1
ATOM 1445 N N . LYS A 1 178 ? 18.984 -22.703 -14.578 1 92.88 178 LYS A N 1
ATOM 1446 C CA . LYS A 1 178 ? 20 -21.688 -14.367 1 92.88 178 LYS A CA 1
ATOM 1447 C C . LYS A 1 178 ? 20.219 -20.844 -15.625 1 92.88 178 LYS A C 1
ATOM 1449 O O . LYS A 1 178 ? 20.641 -21.359 -16.656 1 92.88 178 LYS A O 1
ATOM 1454 N N . GLY A 1 179 ? 19.922 -19.547 -15.523 1 87.19 179 GLY A N 1
ATOM 1455 C CA . GLY A 1 179 ? 20.109 -18.672 -16.656 1 87.19 179 GLY A CA 1
ATOM 1456 C C . GLY A 1 179 ? 19.453 -17.312 -16.5 1 87.19 179 GLY A C 1
ATOM 1457 O O . GLY A 1 179 ? 18.766 -17.078 -15.5 1 87.19 179 GLY A O 1
ATOM 1458 N N . ASN A 1 180 ? 19.719 -16.469 -17.484 1 85.19 180 ASN A N 1
ATOM 1459 C CA . ASN A 1 180 ? 19.062 -15.172 -17.516 1 85.19 180 ASN A CA 1
ATOM 1460 C C . ASN A 1 180 ? 17.547 -15.305 -17.609 1 85.19 180 ASN A C 1
ATOM 1462 O O . ASN A 1 180 ? 17.031 -16.031 -18.453 1 85.19 180 ASN A O 1
ATOM 1466 N N . ASN A 1 181 ? 16.891 -14.625 -16.672 1 90.25 181 ASN A N 1
ATOM 1467 C CA . ASN A 1 181 ? 15.461 -14.859 -16.562 1 90.25 181 ASN A CA 1
ATOM 1468 C C . ASN A 1 181 ? 14.711 -14.375 -17.797 1 90.25 181 ASN A C 1
ATOM 1470 O O . ASN A 1 181 ? 13.695 -14.953 -18.172 1 90.25 181 ASN A O 1
ATOM 1474 N N . LEU A 1 182 ? 15.172 -13.312 -18.484 1 88.19 182 LEU A N 1
ATOM 1475 C CA . LEU A 1 182 ? 14.523 -12.852 -19.703 1 88.19 182 LEU A CA 1
ATOM 1476 C C . LEU A 1 182 ? 14.609 -13.898 -20.812 1 88.19 182 LEU A C 1
ATOM 1478 O O . LEU A 1 182 ? 13.602 -14.242 -21.438 1 88.19 182 LEU A O 1
ATOM 1482 N N . ILE A 1 183 ? 15.75 -14.391 -20.984 1 85 183 ILE A N 1
ATOM 1483 C CA . ILE A 1 183 ? 16 -15.375 -22.031 1 85 183 ILE A CA 1
ATOM 1484 C C . ILE A 1 183 ? 15.266 -16.672 -21.719 1 85 183 ILE A C 1
ATOM 1486 O O . ILE A 1 183 ? 14.672 -17.281 -22.609 1 85 183 ILE A O 1
ATOM 1490 N N . ALA A 1 184 ? 15.352 -17.047 -20.547 1 90.38 184 ALA A N 1
ATOM 1491 C CA . ALA A 1 184 ? 14.648 -18.266 -20.141 1 90.38 184 ALA A CA 1
ATOM 1492 C C . ALA A 1 184 ? 13.148 -18.125 -20.359 1 90.38 184 ALA A C 1
ATOM 1494 O O . ALA A 1 184 ? 12.516 -19.047 -20.891 1 90.38 184 ALA A O 1
ATOM 1495 N N . LEU A 1 185 ? 12.594 -17 -19.969 1 92.75 185 LEU A N 1
ATOM 1496 C CA . LEU A 1 185 ? 11.164 -16.75 -20.172 1 92.75 185 LEU A CA 1
ATOM 1497 C C . LEU A 1 185 ? 10.805 -16.844 -21.656 1 92.75 185 LEU A C 1
ATOM 1499 O O . LEU A 1 185 ? 9.805 -17.469 -22.016 1 92.75 185 LEU A O 1
ATOM 1503 N N . SER A 1 186 ? 11.617 -16.203 -22.438 1 88 186 SER A N 1
ATOM 1504 C CA . SER A 1 186 ? 11.367 -16.234 -23.875 1 88 186 SER A CA 1
ATOM 1505 C C . SER A 1 186 ? 11.43 -17.672 -24.406 1 88 186 SER A C 1
ATOM 1507 O O . SER A 1 186 ? 10.617 -18.047 -25.25 1 88 186 SER A O 1
ATOM 1509 N N . SER A 1 187 ? 12.336 -18.406 -23.922 1 86.69 187 SER A N 1
ATOM 1510 C CA . SER A 1 187 ? 12.508 -19.781 -24.359 1 86.69 187 SER A CA 1
ATOM 1511 C C . SER A 1 187 ? 11.336 -20.656 -23.938 1 86.69 187 SER A C 1
ATOM 1513 O O . SER A 1 187 ? 10.984 -21.609 -24.625 1 86.69 187 SER A O 1
ATOM 1515 N N . LEU A 1 188 ? 10.75 -20.328 -22.875 1 91.62 188 LEU A N 1
ATOM 1516 C CA . LEU A 1 188 ? 9.648 -21.125 -22.328 1 91.62 188 LEU A CA 1
ATOM 1517 C C . LEU A 1 188 ? 8.391 -20.938 -23.156 1 91.62 188 LEU A C 1
ATOM 1519 O O . LEU A 1 188 ? 7.469 -21.75 -23.109 1 91.62 188 LEU A O 1
ATOM 1523 N N . LEU A 1 189 ? 8.281 -19.844 -23.891 1 89.75 189 LEU A N 1
ATOM 1524 C CA . LEU A 1 189 ? 7.074 -19.516 -24.641 1 89.75 189 LEU A CA 1
ATOM 1525 C C . LEU A 1 189 ? 6.734 -20.609 -25.641 1 89.75 189 LEU A C 1
ATOM 1527 O O . LEU A 1 189 ? 5.559 -20.891 -25.875 1 89.75 189 LEU A O 1
ATOM 1531 N N . GLU A 1 190 ? 7.699 -21.219 -26.156 1 84.31 190 GLU A N 1
ATOM 1532 C CA . GLU A 1 190 ? 7.5 -22.234 -27.188 1 84.31 190 GLU A CA 1
ATOM 1533 C C . GLU A 1 190 ? 6.676 -23.406 -26.656 1 84.31 190 GLU A C 1
ATOM 1535 O O . GLU A 1 190 ? 5.82 -23.938 -27.375 1 84.31 190 GLU A O 1
ATOM 1540 N N . ARG A 1 191 ? 6.84 -23.703 -25.453 1 88.81 191 ARG A N 1
ATOM 1541 C CA . ARG A 1 191 ? 6.23 -24.922 -24.938 1 88.81 191 ARG A CA 1
ATOM 1542 C C . ARG A 1 191 ? 5.176 -24.609 -23.891 1 88.81 191 ARG A C 1
ATOM 1544 O O . ARG A 1 191 ? 4.262 -25.406 -23.656 1 88.81 191 ARG A O 1
ATOM 1551 N N . TYR A 1 192 ? 5.23 -23.438 -23.281 1 94.62 192 TYR A N 1
ATOM 1552 C CA . TYR A 1 192 ? 4.422 -23.25 -22.078 1 94.62 192 TYR A CA 1
ATOM 1553 C C . TYR A 1 192 ? 3.529 -22.031 -22.219 1 94.62 192 TYR A C 1
ATOM 1555 O O . TYR A 1 192 ? 2.959 -21.547 -21.234 1 94.62 192 TYR A O 1
ATOM 1563 N N . GLU A 1 193 ? 3.412 -21.469 -23.375 1 95.12 193 GLU A N 1
ATOM 1564 C CA . GLU A 1 193 ? 2.529 -20.312 -23.562 1 95.12 193 GLU A CA 1
ATOM 1565 C C . GLU A 1 193 ? 1.108 -20.641 -23.109 1 95.12 193 GLU A C 1
ATOM 1567 O O . GLU A 1 193 ? 0.536 -21.656 -23.5 1 95.12 193 GLU A O 1
ATOM 1572 N N . GLY A 1 194 ? 0.578 -19.844 -22.203 1 97.31 194 GLY A N 1
ATOM 1573 C CA . GLY A 1 194 ? -0.795 -19.984 -21.75 1 97.31 194 GLY A CA 1
ATOM 1574 C C . GLY A 1 194 ? -1.001 -21.172 -20.828 1 97.31 194 GLY A C 1
ATOM 1575 O O . GLY A 1 194 ? -2.127 -21.641 -20.672 1 97.31 194 GLY A O 1
ATOM 1576 N N . LYS A 1 195 ? 0.066 -21.672 -20.234 1 97.5 195 LYS A N 1
ATOM 1577 C CA . LYS A 1 195 ? -0.089 -22.906 -19.469 1 97.5 195 LYS A CA 1
ATOM 1578 C C . LYS A 1 195 ? 0.146 -22.672 -17.984 1 97.5 195 LYS A C 1
ATOM 1580 O O . LYS A 1 195 ? -0.211 -23.5 -17.156 1 97.5 195 LYS A O 1
ATOM 1585 N N . VAL A 1 196 ? 0.713 -21.547 -17.625 1 98.56 196 VAL A N 1
ATOM 1586 C CA . VAL A 1 196 ? 1.096 -21.297 -16.25 1 98.56 196 VAL A CA 1
ATOM 1587 C C . VAL A 1 196 ? -0.117 -20.812 -15.461 1 98.56 196 VAL A C 1
ATOM 1589 O O . VAL A 1 196 ? -0.763 -19.828 -15.844 1 98.56 196 VAL A O 1
ATOM 1592 N N . LYS A 1 197 ? -0.398 -21.469 -14.367 1 98.62 197 LYS A N 1
ATOM 1593 C CA . LYS A 1 197 ? -1.568 -21.125 -13.562 1 98.62 197 LYS A CA 1
ATOM 1594 C C . LYS A 1 197 ? -1.248 -20 -12.578 1 98.62 197 LYS A C 1
ATOM 1596 O O . LYS A 1 197 ? -2.098 -19.156 -12.289 1 98.62 197 LYS A O 1
ATOM 1601 N N . LEU A 1 198 ? -0.092 -20.016 -12.062 1 98.88 198 LEU A N 1
ATOM 1602 C CA . LEU A 1 198 ? 0.3 -19.031 -11.07 1 98.88 198 LEU A CA 1
ATOM 1603 C C . LEU A 1 198 ? 1.768 -18.641 -11.227 1 98.88 198 LEU A C 1
ATOM 1605 O O . LEU A 1 198 ? 2.625 -19.516 -11.398 1 98.88 198 LEU A O 1
ATOM 1609 N N . ILE A 1 199 ? 2.031 -17.344 -11.258 1 98.94 199 ILE A N 1
ATOM 1610 C CA . ILE A 1 199 ? 3.387 -16.812 -11.219 1 98.94 199 ILE A CA 1
ATOM 1611 C C . ILE A 1 199 ? 3.605 -16.031 -9.922 1 98.94 199 ILE A C 1
ATOM 1613 O O . ILE A 1 199 ? 2.77 -15.219 -9.523 1 98.94 199 ILE A O 1
ATOM 1617 N N . TYR A 1 200 ? 4.613 -16.391 -9.172 1 98.69 200 TYR A N 1
ATOM 1618 C CA . TYR A 1 200 ? 5.102 -15.57 -8.062 1 98.69 200 TYR A CA 1
ATOM 1619 C C . TYR A 1 200 ? 6.535 -15.125 -8.305 1 98.69 200 TYR A C 1
ATOM 1621 O O . TYR A 1 200 ? 7.402 -15.938 -8.625 1 98.69 200 TYR A O 1
ATOM 1629 N N . ILE A 1 201 ? 6.758 -13.789 -8.109 1 98.12 201 ILE A N 1
ATOM 1630 C CA . ILE A 1 201 ? 8.141 -13.344 -8.211 1 98.12 201 ILE A CA 1
ATOM 1631 C C . ILE A 1 201 ? 8.438 -12.328 -7.117 1 98.12 201 ILE A C 1
ATOM 1633 O O . ILE A 1 201 ? 7.559 -11.562 -6.719 1 98.12 201 ILE A O 1
ATOM 1637 N N . ASP A 1 202 ? 9.586 -12.359 -6.641 1 96 202 ASP A N 1
ATOM 1638 C CA . ASP A 1 202 ? 10.195 -11.391 -5.73 1 96 202 ASP A CA 1
ATOM 1639 C C . ASP A 1 202 ? 11.445 -10.773 -6.348 1 96 202 ASP A C 1
ATOM 1641 O O . ASP A 1 202 ? 12.562 -11.086 -5.938 1 96 202 ASP A O 1
ATOM 1645 N N . PRO A 1 203 ? 11.273 -9.82 -7.262 1 92.75 203 PRO A N 1
ATOM 1646 C CA . PRO A 1 203 ? 12.406 -9.242 -7.984 1 92.75 203 PRO A CA 1
ATOM 1647 C C . PRO A 1 203 ? 13.289 -8.375 -7.098 1 92.75 203 PRO A C 1
ATOM 1649 O O . PRO A 1 203 ? 12.883 -7.996 -5.996 1 92.75 203 PRO A O 1
ATOM 1652 N N . PRO A 1 204 ? 14.5 -8.172 -7.551 1 82.75 204 PRO A N 1
ATOM 1653 C CA . PRO A 1 204 ? 15.328 -7.234 -6.785 1 82.75 204 PRO A CA 1
ATOM 1654 C C . PRO A 1 204 ? 14.719 -5.836 -6.711 1 82.75 204 PRO A C 1
ATOM 1656 O O . PRO A 1 204 ? 14.117 -5.367 -7.684 1 82.75 204 PRO A O 1
ATOM 1659 N N . TYR A 1 205 ? 14.898 -5.332 -5.434 1 69.06 205 TYR A N 1
ATOM 1660 C CA . TYR A 1 205 ? 14.328 -4.008 -5.219 1 69.06 205 TYR A CA 1
ATOM 1661 C C . TYR A 1 205 ? 15.312 -2.918 -5.625 1 69.06 205 TYR A C 1
ATOM 1663 O O . TYR A 1 205 ? 16.531 -3.139 -5.625 1 69.06 205 TYR A O 1
ATOM 1671 N N . ASN A 1 206 ? 15.055 -1.907 -6.289 1 58.12 206 ASN A N 1
ATOM 1672 C CA . ASN A 1 206 ? 15.891 -0.775 -6.668 1 58.12 206 ASN A CA 1
ATOM 1673 C C . ASN A 1 206 ? 16.375 0.002 -5.445 1 58.12 206 ASN A C 1
ATOM 1675 O O . ASN A 1 206 ? 16.172 1.218 -5.367 1 58.12 206 ASN A O 1
ATOM 1679 N N . THR A 1 207 ? 16.781 -0.74 -4.32 1 54.38 207 THR A N 1
ATOM 1680 C CA . THR A 1 207 ? 17.188 -0.026 -3.115 1 54.38 207 THR A CA 1
ATOM 1681 C C . THR A 1 207 ? 18.688 0.24 -3.121 1 54.38 207 THR A C 1
ATOM 1683 O O . THR A 1 207 ? 19.469 -0.584 -3.604 1 54.38 207 THR A O 1
ATOM 1686 N N . GLY A 1 208 ? 19.094 1.358 -3.455 1 47.94 208 GLY A N 1
ATOM 1687 C CA . GLY A 1 208 ? 20.484 1.742 -3.391 1 47.94 208 GLY A CA 1
ATOM 1688 C C . GLY A 1 208 ? 21.328 0.807 -2.535 1 47.94 208 GLY A C 1
ATOM 1689 O O . GLY A 1 208 ? 22.516 0.61 -2.799 1 47.94 208 GLY A O 1
ATOM 1690 N N . ASN A 1 209 ? 20.906 0.629 -1.26 1 43.12 209 ASN A N 1
ATOM 1691 C CA . ASN A 1 209 ? 21.688 -0.12 -0.292 1 43.12 209 ASN A CA 1
ATOM 1692 C C . ASN A 1 209 ? 21.578 -1.624 -0.521 1 43.12 209 ASN A C 1
ATOM 1694 O O . ASN A 1 209 ? 22.188 -2.412 0.214 1 43.12 209 ASN A O 1
ATOM 1698 N N . ASP A 1 210 ? 20.438 -2.016 -0.862 1 39.34 210 ASP A N 1
ATOM 1699 C CA . ASP A 1 210 ? 20.297 -3.469 -0.868 1 39.34 210 ASP A CA 1
ATOM 1700 C C . ASP A 1 210 ? 21.281 -4.109 -1.844 1 39.34 210 ASP A C 1
ATOM 1702 O O . ASP A 1 210 ? 21.781 -3.449 -2.758 1 39.34 210 ASP A O 1
ATOM 1706 N N . SER A 1 211 ? 21.5 -5.414 -1.464 1 37.12 211 SER A N 1
ATOM 1707 C CA . SER A 1 211 ? 22.281 -6.477 -2.084 1 37.12 211 SER A CA 1
ATOM 1708 C C . SER A 1 211 ? 21.938 -6.625 -3.562 1 37.12 211 SER A C 1
ATOM 1710 O O . SER A 1 211 ? 22.203 -7.664 -4.168 1 37.12 211 SER A O 1
ATOM 1712 N N . PHE A 1 212 ? 20.984 -5.883 -3.99 1 37.22 212 PHE A N 1
ATOM 1713 C CA . PHE A 1 212 ? 20.969 -6.188 -5.418 1 37.22 212 PHE A CA 1
ATOM 1714 C C . PHE A 1 212 ? 22.375 -6.035 -6.012 1 37.22 212 PHE A C 1
ATOM 1716 O O . PHE A 1 212 ? 22.844 -4.914 -6.223 1 37.22 212 PHE A O 1
ATOM 1723 N N . ASN A 1 213 ? 23.047 -6.957 -5.59 1 39.06 213 ASN A N 1
ATOM 1724 C CA . ASN A 1 213 ? 24.359 -7.133 -6.203 1 39.06 213 ASN A CA 1
ATOM 1725 C C . ASN A 1 213 ? 24.297 -6.934 -7.715 1 39.06 213 ASN A C 1
ATOM 1727 O O . ASN A 1 213 ? 25.234 -7.297 -8.43 1 39.06 213 ASN A O 1
ATOM 1731 N N . TYR A 1 214 ? 23.062 -6.863 -8.133 1 35.59 214 TYR A N 1
ATOM 1732 C CA . TYR A 1 214 ? 23.078 -6.402 -9.523 1 35.59 214 TYR A CA 1
ATOM 1733 C C . TYR A 1 214 ? 23.547 -4.957 -9.609 1 35.59 214 TYR A C 1
ATOM 1735 O O . TYR A 1 214 ? 23.578 -4.246 -8.602 1 35.59 214 TYR A O 1
ATOM 1743 N N . ASN A 1 215 ? 23.875 -4.352 -10.688 1 35.5 215 ASN A N 1
ATOM 1744 C CA . ASN A 1 215 ? 24.344 -2.977 -10.812 1 35.5 215 ASN A CA 1
ATOM 1745 C C . ASN A 1 215 ? 23.406 -1.995 -10.109 1 35.5 215 ASN A C 1
ATOM 1747 O O . ASN A 1 215 ? 22.234 -1.88 -10.469 1 35.5 215 ASN A O 1
ATOM 1751 N N . ASP A 1 216 ? 23.453 -1.809 -8.812 1 39.59 216 ASP A N 1
ATOM 1752 C CA . ASP A 1 216 ? 22.812 -0.871 -7.887 1 39.59 216 ASP A CA 1
ATOM 1753 C C . ASP A 1 216 ? 22.422 0.422 -8.602 1 39.59 216 ASP A C 1
ATOM 1755 O O . ASP A 1 216 ? 21.828 1.317 -7.992 1 39.59 216 ASP A O 1
ATOM 1759 N N . SER A 1 217 ? 23.141 0.604 -9.68 1 41.34 217 SER A N 1
ATOM 1760 C CA . SER A 1 217 ? 22.828 1.868 -10.336 1 41.34 217 SER A CA 1
ATOM 1761 C C . SER A 1 217 ? 21.531 1.776 -11.117 1 41.34 217 SER A C 1
ATOM 1763 O O . SER A 1 217 ? 21.375 2.422 -12.156 1 41.34 217 SER A O 1
ATOM 1765 N N . PHE A 1 218 ? 20.75 0.758 -10.859 1 50.53 218 PHE A N 1
ATOM 1766 C CA . PHE A 1 218 ? 19.516 0.834 -11.617 1 50.53 218 PHE A CA 1
ATOM 1767 C C . PHE A 1 218 ? 18.719 2.076 -11.234 1 50.53 218 PHE A C 1
ATOM 1769 O O . PHE A 1 218 ? 18.328 2.236 -10.078 1 50.53 218 PHE A O 1
ATOM 1776 N N . ASN A 1 219 ? 18.891 3.111 -11.906 1 62.28 219 ASN A N 1
ATOM 1777 C CA . ASN A 1 219 ? 17.953 4.223 -11.766 1 62.28 219 ASN A CA 1
ATOM 1778 C C . ASN A 1 219 ? 16.516 3.777 -12.008 1 62.28 219 ASN A C 1
ATOM 1780 O O . ASN A 1 219 ? 16.281 2.664 -12.477 1 62.28 219 ASN A O 1
ATOM 1784 N N . HIS A 1 220 ? 15.477 4.262 -11.438 1 74.25 220 HIS A N 1
ATOM 1785 C CA . HIS A 1 220 ? 14.047 4.008 -11.523 1 74.25 220 HIS A CA 1
ATOM 1786 C C . HIS A 1 220 ? 13.641 3.568 -12.93 1 74.25 220 HIS A C 1
ATOM 1788 O O . HIS A 1 220 ? 12.914 2.59 -13.094 1 74.25 220 HIS A O 1
ATOM 1794 N N . SER A 1 221 ? 14.281 4.035 -13.844 1 73.25 221 SER A N 1
ATOM 1795 C CA . SER A 1 221 ? 13.93 3.756 -15.234 1 73.25 221 SER A CA 1
ATOM 1796 C C . SER A 1 221 ? 14.469 2.404 -15.688 1 73.25 221 SER A C 1
ATOM 1798 O O . SER A 1 221 ? 13.805 1.676 -16.422 1 73.25 221 SER A O 1
ATOM 1800 N N . THR A 1 222 ? 15.656 2.082 -15.273 1 75.12 222 THR A N 1
ATOM 1801 C CA . THR A 1 222 ? 16.266 0.8 -15.609 1 75.12 222 THR A CA 1
ATOM 1802 C C . THR A 1 222 ? 15.469 -0.353 -15.016 1 75.12 222 THR A C 1
ATOM 1804 O O . THR A 1 222 ? 15.203 -1.348 -15.695 1 75.12 222 THR A O 1
ATOM 1807 N N . TRP A 1 223 ? 15.109 -0.168 -13.844 1 84.38 223 TRP A N 1
ATOM 1808 C CA . TRP A 1 223 ? 14.328 -1.196 -13.172 1 84.38 223 TRP A CA 1
ATOM 1809 C C . TRP A 1 223 ? 12.977 -1.389 -13.852 1 84.38 223 TRP A C 1
ATOM 1811 O O . TRP A 1 223 ? 12.531 -2.521 -14.047 1 84.38 223 TRP A O 1
ATOM 1821 N N . LEU A 1 224 ? 12.359 -0.325 -14.219 1 86.88 224 LEU A N 1
ATOM 1822 C CA . LEU A 1 224 ? 11.055 -0.391 -14.867 1 86.88 224 LEU A CA 1
ATOM 1823 C C . LEU A 1 224 ? 11.156 -1.081 -16.219 1 86.88 224 LEU A C 1
ATOM 1825 O O . LEU A 1 224 ? 10.273 -1.853 -16.609 1 86.88 224 LEU A O 1
ATOM 1829 N N . THR A 1 225 ? 12.227 -0.831 -16.906 1 81.56 225 THR A N 1
ATOM 1830 C CA . THR A 1 225 ? 12.445 -1.504 -18.172 1 81.56 225 THR A CA 1
ATOM 1831 C C . THR A 1 225 ? 12.664 -3 -17.969 1 81.56 225 THR A C 1
ATOM 1833 O O . THR A 1 225 ? 12.102 -3.822 -18.688 1 81.56 225 THR A O 1
ATOM 1836 N N . PHE A 1 226 ? 13.477 -3.277 -17.031 1 84.69 226 PHE A N 1
ATOM 1837 C CA . PHE A 1 226 ? 13.734 -4.66 -16.641 1 84.69 226 PHE A CA 1
ATOM 1838 C C . PHE A 1 226 ? 12.43 -5.395 -16.359 1 84.69 226 PHE A C 1
ATOM 1840 O O . PHE A 1 226 ? 12.195 -6.477 -16.891 1 84.69 226 PHE A O 1
ATOM 1847 N N . MET A 1 227 ? 11.609 -4.793 -15.594 1 92.94 227 MET A N 1
ATOM 1848 C CA . MET A 1 227 ? 10.344 -5.398 -15.203 1 92.94 227 MET A CA 1
ATOM 1849 C C . MET A 1 227 ? 9.391 -5.477 -16.391 1 92.94 227 MET A C 1
ATOM 1851 O O . MET A 1 227 ? 8.719 -6.492 -16.578 1 92.94 227 MET A O 1
ATOM 1855 N N . LYS A 1 228 ? 9.336 -4.457 -17.141 1 90 228 LYS A N 1
ATOM 1856 C CA . LYS A 1 228 ? 8.43 -4.41 -18.281 1 90 228 LYS A CA 1
ATOM 1857 C C . LYS A 1 228 ? 8.664 -5.586 -19.219 1 90 228 LYS A C 1
ATOM 1859 O O . LYS A 1 228 ? 7.727 -6.305 -19.578 1 90 228 LYS A O 1
ATOM 1864 N N . ASN A 1 229 ? 9.891 -5.809 -19.609 1 87.56 229 ASN A N 1
ATOM 1865 C CA . ASN A 1 229 ? 10.25 -6.875 -20.531 1 87.56 229 ASN A CA 1
ATOM 1866 C C . ASN A 1 229 ? 9.836 -8.242 -20 1 87.56 229 ASN A C 1
ATOM 1868 O O . ASN A 1 229 ? 9.25 -9.047 -20.734 1 87.56 229 ASN A O 1
ATOM 1872 N N . ARG A 1 230 ? 10.094 -8.461 -18.859 1 92.5 230 ARG A N 1
ATOM 1873 C CA . ARG A 1 230 ? 9.844 -9.766 -18.25 1 92.5 230 ARG A CA 1
ATOM 1874 C C . ARG A 1 230 ? 8.359 -9.969 -17.984 1 92.5 230 ARG A C 1
ATOM 1876 O O . ARG A 1 230 ? 7.824 -11.062 -18.188 1 92.5 230 ARG A O 1
ATOM 1883 N N . LEU A 1 231 ? 7.695 -8.898 -17.562 1 97.12 231 LEU A N 1
ATOM 1884 C CA . LEU A 1 231 ? 6.277 -9 -17.25 1 97.12 231 LEU A CA 1
ATOM 1885 C C . LEU A 1 231 ? 5.453 -9.203 -18.516 1 97.12 231 LEU A C 1
ATOM 1887 O O . LEU A 1 231 ? 4.426 -9.883 -18.5 1 97.12 231 LEU A O 1
ATOM 1891 N N . GLU A 1 232 ? 5.91 -8.656 -19.594 1 93.12 232 GLU A N 1
ATOM 1892 C CA . GLU A 1 232 ? 5.23 -8.891 -20.859 1 93.12 232 GLU A CA 1
ATOM 1893 C C . GLU A 1 232 ? 5.277 -10.359 -21.25 1 93.12 232 GLU A C 1
ATOM 1895 O O . GLU A 1 232 ? 4.281 -10.922 -21.719 1 93.12 232 GLU A O 1
ATOM 1900 N N . LEU A 1 233 ? 6.41 -10.977 -21.094 1 93.69 233 LEU A N 1
ATOM 1901 C CA . LEU A 1 233 ? 6.555 -12.398 -21.375 1 93.69 233 LEU A CA 1
ATOM 1902 C C . LEU A 1 233 ? 5.77 -13.242 -20.375 1 93.69 233 LEU A C 1
ATOM 1904 O O . LEU A 1 233 ? 5.148 -14.234 -20.75 1 93.69 233 LEU A O 1
ATOM 1908 N N . ALA A 1 234 ? 5.785 -12.805 -19.156 1 97.94 234 ALA A N 1
ATOM 1909 C CA . ALA A 1 234 ? 5.047 -13.508 -18.109 1 97.94 234 ALA A CA 1
ATOM 1910 C C . ALA A 1 234 ? 3.555 -13.547 -18.422 1 97.94 234 ALA A C 1
ATOM 1912 O O . ALA A 1 234 ? 2.898 -14.57 -18.219 1 97.94 234 ALA A O 1
ATOM 1913 N N . ARG A 1 235 ? 3.016 -12.43 -18.891 1 97.81 235 ARG A N 1
ATOM 1914 C CA . ARG A 1 235 ? 1.6 -12.375 -19.234 1 97.81 235 ARG A CA 1
ATOM 1915 C C . ARG A 1 235 ? 1.258 -13.414 -20.297 1 97.81 235 ARG A C 1
ATOM 1917 O O . ARG A 1 235 ? 0.214 -14.062 -20.219 1 97.81 235 ARG A O 1
ATOM 1924 N N . LYS A 1 236 ? 2.172 -13.633 -21.25 1 96.06 236 LYS A N 1
ATOM 1925 C CA . LYS A 1 236 ? 1.95 -14.602 -22.312 1 96.06 236 LYS A CA 1
ATOM 1926 C C . LYS A 1 236 ? 1.958 -16.031 -21.781 1 96.06 236 LYS A C 1
ATOM 1928 O O . LYS A 1 236 ? 1.257 -16.891 -22.297 1 96.06 236 LYS A O 1
ATOM 1933 N N . LEU A 1 237 ? 2.697 -16.25 -20.812 1 97.69 237 LEU A N 1
ATOM 1934 C CA . LEU A 1 237 ? 2.846 -17.578 -20.25 1 97.69 237 LEU A CA 1
ATOM 1935 C C . LEU A 1 237 ? 1.649 -17.938 -19.375 1 97.69 237 LEU A C 1
ATOM 1937 O O . LEU A 1 237 ? 1.335 -19.125 -19.203 1 97.69 237 LEU A O 1
ATOM 1941 N N . LEU A 1 238 ? 0.964 -16.984 -18.891 1 98.44 238 LEU A N 1
ATOM 1942 C CA . LEU A 1 238 ? -0.135 -17.188 -17.953 1 98.44 238 LEU A CA 1
ATOM 1943 C C . LEU A 1 238 ? -1.334 -17.828 -18.641 1 98.44 238 LEU A C 1
ATOM 1945 O O . LEU A 1 238 ? -1.666 -17.453 -19.766 1 98.44 238 LEU A O 1
ATOM 1949 N N . LYS A 1 239 ? -1.978 -18.734 -17.938 1 97.94 239 LYS A N 1
ATOM 1950 C CA . LYS A 1 239 ? -3.295 -19.234 -18.328 1 97.94 239 LYS A CA 1
ATOM 1951 C C . LYS A 1 239 ? -4.332 -18.109 -18.281 1 97.94 239 LYS A C 1
ATOM 1953 O O . LYS A 1 239 ? -4.164 -17.125 -17.562 1 97.94 239 LYS A O 1
ATOM 1958 N N . GLU A 1 240 ? -5.414 -18.312 -18.953 1 96.75 240 GLU A N 1
ATOM 1959 C CA . GLU A 1 240 ? -6.469 -17.297 -18.984 1 96.75 240 GLU A CA 1
ATOM 1960 C C . GLU A 1 240 ? -7.023 -17.031 -17.594 1 96.75 240 GLU A C 1
ATOM 1962 O O . GLU A 1 240 ? -7.41 -15.914 -17.266 1 96.75 240 GLU A O 1
ATOM 1967 N N . ASP A 1 241 ? -7.051 -18.031 -16.797 1 97.44 241 ASP A N 1
ATOM 1968 C CA . ASP A 1 241 ? -7.52 -17.891 -15.422 1 97.44 241 ASP A CA 1
ATOM 1969 C C . ASP A 1 241 ? -6.352 -17.938 -14.438 1 97.44 241 ASP A C 1
ATOM 1971 O O . ASP A 1 241 ? -6.52 -18.375 -13.297 1 97.44 241 ASP A O 1
ATOM 1975 N N . GLY A 1 242 ? -5.137 -17.578 -14.969 1 98.5 242 GLY A N 1
ATOM 1976 C CA . GLY A 1 242 ? -3.959 -17.531 -14.109 1 98.5 242 GLY A CA 1
ATOM 1977 C C . GLY A 1 242 ? -3.809 -16.219 -13.375 1 98.5 242 GLY A C 1
ATOM 1978 O O . GLY A 1 242 ? -4.438 -15.219 -13.742 1 98.5 242 GLY A O 1
ATOM 1979 N N . VAL A 1 243 ? -3.012 -16.266 -12.328 1 98.62 243 VAL A N 1
ATOM 1980 C CA . VAL A 1 243 ? -2.74 -15.055 -11.57 1 98.62 243 VAL A CA 1
ATOM 1981 C C . VAL A 1 243 ? -1.231 -14.875 -11.406 1 98.62 243 VAL A C 1
ATOM 1983 O O . VAL A 1 243 ? -0.476 -15.844 -11.453 1 98.62 243 VAL A O 1
ATOM 1986 N N . ILE A 1 244 ? -0.827 -13.625 -11.281 1 98.81 244 ILE A N 1
ATOM 1987 C CA . ILE A 1 244 ? 0.566 -13.305 -10.992 1 98.81 244 ILE A CA 1
ATOM 1988 C C . ILE A 1 244 ? 0.649 -12.477 -9.711 1 98.81 244 ILE A C 1
ATOM 1990 O O . ILE A 1 244 ? -0.15 -11.562 -9.508 1 98.81 244 ILE A O 1
ATOM 1994 N N . PHE A 1 245 ? 1.533 -12.891 -8.805 1 98.81 245 PHE A N 1
ATOM 1995 C CA . PHE A 1 245 ? 1.895 -12.156 -7.602 1 98.81 245 PHE A CA 1
ATOM 1996 C C . PHE A 1 245 ? 3.293 -11.562 -7.727 1 98.81 245 PHE A C 1
ATOM 1998 O O . PHE A 1 245 ? 4.258 -12.289 -7.977 1 98.81 245 PHE A O 1
ATOM 2005 N N . VAL A 1 246 ? 3.4 -10.266 -7.559 1 98.44 246 VAL A N 1
ATOM 2006 C CA . VAL A 1 246 ? 4.703 -9.609 -7.609 1 98.44 246 VAL A CA 1
ATOM 2007 C C . VAL A 1 246 ? 4.977 -8.891 -6.289 1 98.44 246 VAL A C 1
ATOM 2009 O O . VAL A 1 246 ? 4.262 -7.957 -5.93 1 98.44 246 VAL A O 1
ATOM 2012 N N . GLN A 1 247 ? 5.926 -9.391 -5.594 1 96.69 247 GLN A N 1
ATOM 2013 C CA . GLN A 1 247 ? 6.34 -8.766 -4.344 1 96.69 247 GLN A CA 1
ATOM 2014 C C . GLN A 1 247 ? 7.176 -7.516 -4.602 1 96.69 247 GLN A C 1
ATOM 2016 O O . GLN A 1 247 ? 7.973 -7.48 -5.543 1 96.69 247 GLN A O 1
ATOM 2021 N N . CYS A 1 248 ? 6.965 -6.469 -3.805 1 94.06 248 CYS A N 1
ATOM 2022 C CA . CYS A 1 248 ? 7.691 -5.219 -3.99 1 94.06 248 CYS A CA 1
ATOM 2023 C C . CYS A 1 248 ? 7.727 -4.41 -2.697 1 94.06 248 CYS A C 1
ATOM 2025 O O . CYS A 1 248 ? 6.988 -4.707 -1.755 1 94.06 248 CYS A O 1
ATOM 2027 N N . ASP A 1 249 ? 8.617 -3.42 -2.646 1 89.5 249 ASP A N 1
ATOM 2028 C CA . ASP A 1 249 ? 8.703 -2.557 -1.473 1 89.5 249 ASP A CA 1
ATOM 2029 C C . ASP A 1 249 ? 8.062 -1.197 -1.743 1 89.5 249 ASP A C 1
ATOM 2031 O O . ASP A 1 249 ? 7.402 -1.01 -2.768 1 89.5 249 ASP A O 1
ATOM 2035 N N . ASP A 1 250 ? 8.164 -0.302 -0.838 1 86.94 250 ASP A N 1
ATOM 2036 C CA . ASP A 1 250 ? 7.535 1.013 -0.875 1 86.94 250 ASP A CA 1
ATOM 2037 C C . ASP A 1 250 ? 8.125 1.876 -1.987 1 86.94 250 ASP A C 1
ATOM 2039 O O . ASP A 1 250 ? 7.453 2.76 -2.521 1 86.94 250 ASP A O 1
ATOM 2043 N N . ASN A 1 251 ? 9.281 1.575 -2.359 1 81.94 251 ASN A N 1
ATOM 2044 C CA . ASN A 1 251 ? 9.977 2.428 -3.316 1 81.94 251 ASN A CA 1
ATOM 2045 C C . ASN A 1 251 ? 9.406 2.273 -4.723 1 81.94 251 ASN A C 1
ATOM 2047 O O . ASN A 1 251 ? 9.289 3.252 -5.461 1 81.94 251 ASN A O 1
ATOM 2051 N N . GLU A 1 252 ? 9.07 1.01 -5.051 1 89.38 252 GLU A N 1
ATOM 2052 C CA . GLU A 1 252 ? 8.766 0.771 -6.461 1 89.38 252 GLU A CA 1
ATOM 2053 C C . GLU A 1 252 ? 7.316 0.321 -6.641 1 89.38 252 GLU A C 1
ATOM 2055 O O . GLU A 1 252 ? 6.812 0.266 -7.766 1 89.38 252 GLU A O 1
ATOM 2060 N N . GLN A 1 253 ? 6.621 0.056 -5.566 1 93.88 253 GLN A N 1
ATOM 2061 C CA . GLN A 1 253 ? 5.328 -0.615 -5.684 1 93.88 253 GLN A CA 1
ATOM 2062 C C . GLN A 1 253 ? 4.355 0.21 -6.52 1 93.88 253 GLN A C 1
ATOM 2064 O O . GLN A 1 253 ? 3.568 -0.344 -7.293 1 93.88 253 GLN A O 1
ATOM 2069 N N . ALA A 1 254 ? 4.344 1.525 -6.352 1 95 254 ALA A N 1
ATOM 2070 C CA . ALA A 1 254 ? 3.41 2.369 -7.094 1 95 254 ALA A CA 1
ATOM 2071 C C . ALA A 1 254 ? 3.744 2.383 -8.578 1 95 254 ALA A C 1
ATOM 2073 O O . ALA A 1 254 ? 2.854 2.254 -9.422 1 95 254 ALA A O 1
ATOM 2074 N N . TYR A 1 255 ? 5.008 2.51 -8.906 1 91.94 255 TYR A N 1
ATOM 2075 C CA . TYR A 1 255 ? 5.453 2.502 -10.297 1 91.94 255 TYR A CA 1
ATOM 2076 C C . TYR A 1 255 ? 5.18 1.152 -10.953 1 91.94 255 TYR A C 1
ATOM 2078 O O . TYR A 1 255 ? 4.746 1.088 -12.102 1 91.94 255 TYR A O 1
ATOM 2086 N N . LEU A 1 256 ? 5.445 0.161 -10.211 1 95.5 256 LEU A N 1
ATOM 2087 C CA . LEU A 1 256 ? 5.16 -1.191 -10.68 1 95.5 256 LEU A CA 1
ATOM 2088 C C . LEU A 1 256 ? 3.674 -1.36 -10.977 1 95.5 256 LEU A C 1
ATOM 2090 O O . LEU A 1 256 ? 3.305 -1.957 -11.992 1 95.5 256 LEU A O 1
ATOM 2094 N N . LYS A 1 257 ? 2.873 -0.877 -10.047 1 96.56 257 LYS A N 1
ATOM 2095 C CA . LYS A 1 257 ? 1.428 -0.994 -10.219 1 96.56 257 LYS A CA 1
ATOM 2096 C C . LYS A 1 257 ? 0.967 -0.306 -11.5 1 96.56 257 LYS A C 1
ATOM 2098 O O . LYS A 1 257 ? 0.173 -0.865 -12.258 1 96.56 257 LYS A O 1
ATOM 2103 N N . VAL A 1 258 ? 1.4 0.888 -11.766 1 93.56 258 VAL A N 1
ATOM 2104 C CA . VAL A 1 258 ? 1.029 1.611 -12.977 1 93.56 258 VAL A CA 1
ATOM 2105 C C . VAL A 1 258 ? 1.524 0.851 -14.203 1 93.56 258 VAL A C 1
ATOM 2107 O O . VAL A 1 258 ? 0.809 0.738 -15.203 1 93.56 258 VAL A O 1
ATOM 2110 N N . LEU A 1 259 ? 2.719 0.314 -14.125 1 93 259 LEU A N 1
ATOM 2111 C CA . LEU A 1 259 ? 3.285 -0.476 -15.211 1 93 259 LEU A CA 1
ATOM 2112 C C . LEU A 1 259 ? 2.439 -1.716 -15.477 1 93 259 LEU A C 1
ATOM 2114 O O . LEU A 1 259 ? 2.127 -2.023 -16.625 1 93 259 LEU A O 1
ATOM 2118 N N . MET A 1 260 ? 2.119 -2.375 -14.461 1 96.94 260 MET A N 1
ATOM 2119 C CA . MET A 1 260 ? 1.351 -3.609 -14.609 1 96.94 260 MET A CA 1
ATOM 2120 C C . MET A 1 260 ? -0.058 -3.316 -15.109 1 96.94 260 MET A C 1
ATOM 2122 O O . MET A 1 260 ? -0.641 -4.121 -15.836 1 96.94 260 MET A O 1
ATOM 2126 N N . ASP A 1 261 ? -0.608 -2.162 -14.672 1 93.75 261 ASP A N 1
ATOM 2127 C CA . ASP A 1 261 ? -1.881 -1.742 -15.242 1 93.75 261 ASP A CA 1
ATOM 2128 C C . ASP A 1 261 ? -1.789 -1.643 -16.766 1 93.75 261 ASP A C 1
ATOM 2130 O O . ASP A 1 261 ? -2.736 -1.989 -17.469 1 93.75 261 ASP A O 1
ATOM 2134 N N . ASP A 1 262 ? -0.718 -1.201 -17.156 1 90.12 262 ASP A N 1
ATOM 2135 C CA . ASP A 1 262 ? -0.503 -1.03 -18.594 1 90.12 262 ASP A CA 1
ATOM 2136 C C . ASP A 1 262 ? -0.35 -2.379 -19.297 1 90.12 262 ASP A C 1
ATOM 2138 O O . ASP A 1 262 ? -0.861 -2.574 -20.406 1 90.12 262 ASP A O 1
ATOM 2142 N N . ILE A 1 263 ? 0.293 -3.303 -18.703 1 93.56 263 ILE A N 1
ATOM 2143 C CA . ILE A 1 263 ? 0.631 -4.586 -19.312 1 93.56 263 ILE A CA 1
ATOM 2144 C C . ILE A 1 263 ? -0.56 -5.535 -19.219 1 93.56 263 ILE A C 1
ATOM 2146 O O . ILE A 1 263 ? -0.921 -6.195 -20.188 1 93.56 263 ILE A O 1
ATOM 2150 N N . PHE A 1 264 ? -1.164 -5.625 -18.094 1 95.88 264 PHE A N 1
ATOM 2151 C CA . PHE A 1 264 ? -2.217 -6.602 -17.844 1 95.88 264 PHE A CA 1
ATOM 2152 C C . PHE A 1 264 ? -3.592 -5.98 -18.062 1 95.88 264 PHE A C 1
ATOM 2154 O O . PHE A 1 264 ? -4.566 -6.688 -18.328 1 95.88 264 PHE A O 1
ATOM 2161 N N . GLY A 1 265 ? -3.666 -4.648 -17.859 1 91.69 265 GLY A N 1
ATOM 2162 C CA . GLY A 1 265 ? -4.949 -3.963 -17.875 1 91.69 265 GLY A CA 1
ATOM 2163 C C . GLY A 1 265 ? -5.422 -3.549 -16.5 1 91.69 265 GLY A C 1
ATOM 2164 O O . GLY A 1 265 ? -5.293 -4.309 -15.531 1 91.69 265 GLY A O 1
ATOM 2165 N N . VAL A 1 266 ? -6.02 -2.391 -16.438 1 89.31 266 VAL A N 1
ATOM 2166 C CA . VAL A 1 266 ? -6.484 -1.813 -15.188 1 89.31 266 VAL A CA 1
ATOM 2167 C C . VAL A 1 266 ? -7.551 -2.711 -14.562 1 89.31 266 VAL A C 1
ATOM 2169 O O . VAL A 1 266 ? -7.594 -2.887 -13.344 1 89.31 266 VAL A O 1
ATOM 2172 N N . ASN A 1 267 ? -8.352 -3.309 -15.336 1 91 267 ASN A N 1
ATOM 2173 C CA . ASN A 1 267 ? -9.477 -4.105 -14.867 1 91 267 ASN A CA 1
ATOM 2174 C C . ASN A 1 267 ? -9.039 -5.512 -14.461 1 91 267 ASN A C 1
ATOM 2176 O O . ASN A 1 267 ? -9.859 -6.312 -14 1 91 267 ASN A O 1
ATOM 2180 N N . LYS A 1 268 ? -7.789 -5.832 -14.68 1 95.69 268 LYS A N 1
ATOM 2181 C CA . LYS A 1 268 ? -7.285 -7.156 -14.328 1 95.69 268 LYS A CA 1
ATOM 2182 C C . LYS A 1 268 ? -6.566 -7.137 -12.984 1 95.69 268 LYS A C 1
ATOM 2184 O O . LYS A 1 268 ? -6.094 -8.172 -12.508 1 95.69 268 LYS A O 1
ATOM 2189 N N . PHE A 1 269 ? -6.605 -5.957 -12.414 1 95.94 269 PHE A N 1
ATOM 2190 C CA . PHE A 1 269 ? -6.074 -5.809 -11.062 1 95.94 269 PHE A CA 1
ATOM 2191 C C . PHE A 1 269 ? -6.996 -6.465 -10.039 1 95.94 269 PHE A C 1
ATOM 2193 O O . PHE A 1 269 ? -8.195 -6.199 -10.023 1 95.94 269 PHE A O 1
ATOM 2200 N N . ILE A 1 270 ? -6.367 -7.305 -9.211 1 96.12 270 ILE A N 1
ATOM 2201 C CA . ILE A 1 270 ? -7.18 -7.98 -8.203 1 96.12 270 ILE A CA 1
ATOM 2202 C C . ILE A 1 270 ? -7.027 -7.273 -6.863 1 96.12 270 ILE A C 1
ATOM 2204 O O . ILE A 1 270 ? -8.016 -6.84 -6.266 1 96.12 270 ILE A O 1
ATOM 2208 N N . ALA A 1 271 ? -5.699 -7.148 -6.426 1 95.62 271 ALA A N 1
ATOM 2209 C CA . ALA A 1 271 ? -5.477 -6.512 -5.133 1 95.62 271 ALA A CA 1
ATOM 2210 C C . ALA A 1 271 ? -3.992 -6.219 -4.914 1 95.62 271 ALA A C 1
ATOM 2212 O O . ALA A 1 271 ? -3.139 -6.746 -5.629 1 95.62 271 ALA A O 1
ATOM 2213 N N . ASN A 1 272 ? -3.787 -5.281 -4.09 1 97.12 272 ASN A N 1
ATOM 2214 C CA . ASN A 1 272 ? -2.494 -5.109 -3.438 1 97.12 272 ASN A CA 1
ATOM 2215 C C . ASN A 1 272 ? -2.486 -5.723 -2.041 1 97.12 272 ASN A C 1
ATOM 2217 O O . ASN A 1 272 ? -2.992 -5.125 -1.091 1 97.12 272 ASN A O 1
ATOM 2221 N N . PHE A 1 273 ? -1.97 -6.938 -1.947 1 97.69 273 PHE A N 1
ATOM 2222 C CA . PHE A 1 273 ? -1.886 -7.586 -0.645 1 97.69 273 PHE A CA 1
ATOM 2223 C C . PHE A 1 273 ? -0.749 -6.996 0.182 1 97.69 273 PHE A C 1
ATOM 2225 O O . PHE A 1 273 ? 0.331 -6.723 -0.345 1 97.69 273 PHE A O 1
ATOM 2232 N N . MET A 1 274 ? -1.032 -6.766 1.439 1 97.62 274 MET A N 1
ATOM 2233 C CA . MET A 1 274 ? -0.032 -6.266 2.379 1 97.62 274 MET A CA 1
ATOM 2234 C C . MET A 1 274 ? 0.44 -7.375 3.312 1 97.62 274 MET A C 1
ATOM 2236 O O . MET A 1 274 ? -0.307 -7.816 4.188 1 97.62 274 MET A O 1
ATOM 2240 N N . TRP A 1 275 ? 1.689 -7.777 3.145 1 97.75 275 TRP A N 1
ATOM 2241 C CA . TRP A 1 275 ? 2.254 -8.844 3.967 1 97.75 275 TRP A CA 1
ATOM 2242 C C . TRP A 1 275 ? 3.064 -8.266 5.125 1 97.75 275 TRP A C 1
ATOM 2244 O O . TRP A 1 275 ? 3.934 -7.414 4.918 1 97.75 275 TRP A O 1
ATOM 2254 N N . MET A 1 276 ? 2.703 -8.656 6.324 1 96.88 276 MET A N 1
ATOM 2255 C CA . MET A 1 276 ? 3.508 -8.273 7.48 1 96.88 276 MET A CA 1
ATOM 2256 C C . MET A 1 276 ? 4.836 -9.023 7.492 1 96.88 276 MET A C 1
ATOM 2258 O O . MET A 1 276 ? 4.91 -10.156 7.977 1 96.88 276 MET A O 1
ATOM 2262 N N . LYS A 1 277 ? 5.805 -8.391 7.062 1 95.81 277 LYS A N 1
ATOM 2263 C CA . LYS A 1 277 ? 7.098 -9.047 6.875 1 95.81 277 LYS A CA 1
ATOM 2264 C C . LYS A 1 277 ? 7.824 -9.227 8.211 1 95.81 277 LYS A C 1
ATOM 2266 O O . LYS A 1 277 ? 8.727 -10.055 8.32 1 95.81 277 LYS A O 1
ATOM 2271 N N . THR A 1 278 ? 7.473 -8.336 9.188 1 92.88 278 THR A N 1
ATOM 2272 C CA . THR A 1 278 ? 8.07 -8.406 10.516 1 92.88 278 THR A CA 1
ATOM 2273 C C . THR A 1 278 ? 7.152 -7.781 11.562 1 92.88 278 THR A C 1
ATOM 2275 O O . THR A 1 278 ? 6.383 -6.867 11.25 1 92.88 278 THR A O 1
ATOM 2278 N N . SER A 1 279 ? 7.207 -8.289 12.719 1 84.38 279 SER A N 1
ATOM 2279 C CA . SER A 1 279 ? 6.473 -7.688 13.828 1 84.38 279 SER A CA 1
ATOM 2280 C C . SER A 1 279 ? 7.359 -6.746 14.641 1 84.38 279 SER A C 1
ATOM 2282 O O . SER A 1 279 ? 6.867 -5.969 15.453 1 84.38 279 SER A O 1
ATOM 2284 N N . THR A 1 280 ? 8.633 -6.793 14.352 1 80.38 280 THR A N 1
ATOM 2285 C CA . THR A 1 280 ? 9.586 -5.98 15.094 1 80.38 280 THR A CA 1
ATOM 2286 C C . THR A 1 280 ? 10.5 -5.211 14.141 1 80.38 280 THR A C 1
ATOM 2288 O O . THR A 1 280 ? 11.688 -5.508 14.039 1 80.38 280 THR A O 1
ATOM 2291 N N . PRO A 1 281 ? 9.93 -4.273 13.516 1 82.94 281 PRO A N 1
ATOM 2292 C CA . PRO A 1 281 ? 10.742 -3.541 12.547 1 82.94 281 PRO A CA 1
ATOM 2293 C C . PRO A 1 281 ? 11.914 -2.801 13.195 1 82.94 281 PRO A C 1
ATOM 2295 O O . PRO A 1 281 ? 11.82 -2.4 14.359 1 82.94 281 PRO A O 1
ATOM 2298 N N . PRO A 1 282 ? 13 -2.678 12.422 1 71.44 282 PRO A N 1
ATOM 2299 C CA . PRO A 1 282 ? 14.133 -1.928 12.961 1 71.44 282 PRO A CA 1
ATOM 2300 C C . PRO A 1 282 ? 13.789 -0.475 13.273 1 71.44 282 PRO A C 1
ATOM 2302 O O . PRO A 1 282 ? 12.938 0.118 12.609 1 71.44 282 PRO A O 1
ATOM 2305 N N . SER A 1 283 ? 14.414 0.047 14.258 1 67.44 283 SER A N 1
ATOM 2306 C CA . SER A 1 283 ? 14.125 1.401 14.719 1 67.44 283 SER A CA 1
ATOM 2307 C C . SER A 1 283 ? 15.109 2.404 14.133 1 67.44 283 SER A C 1
ATOM 2309 O O . SER A 1 283 ? 15.359 3.459 14.719 1 67.44 283 SER A O 1
ATOM 2311 N N . LEU A 1 284 ? 15.508 2.105 13.016 1 68.5 284 LEU A N 1
ATOM 2312 C CA . LEU A 1 284 ? 16.547 2.971 12.469 1 68.5 284 LEU A CA 1
ATOM 2313 C C . LEU A 1 284 ? 15.938 4.246 11.891 1 68.5 284 LEU A C 1
ATOM 2315 O O . LEU A 1 284 ? 16.5 5.332 12.055 1 68.5 284 LEU A O 1
ATOM 2319 N N . SER A 1 285 ? 14.844 4.07 11.289 1 78.94 285 SER A N 1
ATOM 2320 C CA . SER A 1 285 ? 14.203 5.246 10.711 1 78.94 285 SER A CA 1
ATOM 2321 C C . SER A 1 285 ? 13.531 6.094 11.789 1 78.94 285 SER A C 1
ATOM 2323 O O . SER A 1 285 ? 12.922 5.562 12.711 1 78.94 285 SER A O 1
ATOM 2325 N N . LYS A 1 286 ? 13.672 7.383 11.664 1 80.31 286 LYS A N 1
ATOM 2326 C CA . LYS A 1 286 ? 13.047 8.312 12.602 1 80.31 286 LYS A CA 1
ATOM 2327 C C . LYS A 1 286 ? 11.602 8.602 12.203 1 80.31 286 LYS A C 1
ATOM 2329 O O . LYS A 1 286 ? 10.828 9.148 12.992 1 80.31 286 LYS A O 1
ATOM 2334 N N . ASN A 1 287 ? 11.227 8.227 11.039 1 90.56 287 ASN A N 1
ATOM 2335 C CA . ASN A 1 287 ? 9.914 8.633 10.539 1 90.56 287 ASN A CA 1
ATOM 2336 C C . ASN A 1 287 ? 8.906 7.488 10.602 1 90.56 287 ASN A C 1
ATOM 2338 O O . ASN A 1 287 ? 7.742 7.699 10.945 1 90.56 287 ASN A O 1
ATOM 2342 N N . VAL A 1 288 ? 9.406 6.309 10.211 1 93.62 288 VAL A N 1
ATOM 2343 C CA . VAL A 1 288 ? 8.422 5.238 10.125 1 93.62 288 VAL A CA 1
ATOM 2344 C C . VAL A 1 288 ? 9.109 3.885 10.258 1 93.62 288 VAL A C 1
ATOM 2346 O O . VAL A 1 288 ? 10.188 3.67 9.695 1 93.62 288 VAL A O 1
ATOM 2349 N N . ARG A 1 289 ? 8.562 3.076 11.062 1 90.62 289 ARG A N 1
ATOM 2350 C CA . ARG A 1 289 ? 8.945 1.672 11.141 1 90.62 289 ARG A CA 1
ATOM 2351 C C . ARG A 1 289 ? 8.117 0.819 10.195 1 90.62 289 ARG A C 1
ATOM 2353 O O . ARG A 1 289 ? 6.91 0.655 10.398 1 90.62 289 ARG A O 1
ATOM 2360 N N . LYS A 1 290 ? 8.688 0.236 9.227 1 92.44 290 LYS A N 1
ATOM 2361 C CA . LYS A 1 290 ? 7.957 -0.465 8.172 1 92.44 290 LYS A CA 1
ATOM 2362 C C . LYS A 1 290 ? 7.742 -1.932 8.531 1 92.44 290 LYS A C 1
ATOM 2364 O O . LYS A 1 290 ? 8.695 -2.707 8.602 1 92.44 290 LYS A O 1
ATOM 2369 N N . LYS A 1 291 ? 6.527 -2.324 8.688 1 94 291 LYS A N 1
ATOM 2370 C CA . LYS A 1 291 ? 6.141 -3.689 9.031 1 94 291 LYS A CA 1
ATOM 2371 C C . LYS A 1 291 ? 5.582 -4.426 7.812 1 94 291 LYS A C 1
ATOM 2373 O O . LYS A 1 291 ? 5.668 -5.652 7.73 1 94 291 LYS A O 1
ATOM 2378 N N . LEU A 1 292 ? 5.055 -3.678 6.914 1 96.19 292 LEU A N 1
ATOM 2379 C CA . LEU A 1 292 ? 4.309 -4.277 5.816 1 96.19 292 LEU A CA 1
ATOM 2380 C C . LEU A 1 292 ? 5.078 -4.148 4.504 1 96.19 292 LEU A C 1
ATOM 2382 O O . LEU A 1 292 ? 5.785 -3.162 4.285 1 96.19 292 LEU A O 1
ATOM 2386 N N . GLU A 1 293 ? 4.902 -5.145 3.684 1 95.5 293 GLU A N 1
ATOM 2387 C CA . GLU A 1 293 ? 5.395 -5.148 2.309 1 95.5 293 GLU A CA 1
ATOM 2388 C C . GLU A 1 293 ? 4.27 -5.441 1.321 1 95.5 293 GLU A C 1
ATOM 2390 O O . GLU A 1 293 ? 3.211 -5.945 1.708 1 95.5 293 GLU A O 1
ATOM 2395 N N . TYR A 1 294 ? 4.523 -5.145 0.038 1 96.81 294 TYR A N 1
ATOM 2396 C CA . TYR A 1 294 ? 3.457 -5.152 -0.958 1 96.81 294 TYR A CA 1
ATOM 2397 C C . TYR A 1 294 ? 3.557 -6.383 -1.851 1 96.81 294 TYR A C 1
ATOM 2399 O O . TYR A 1 294 ? 4.656 -6.797 -2.227 1 96.81 294 TYR A O 1
ATOM 2407 N N . ILE A 1 295 ? 2.457 -6.965 -2.164 1 98.25 295 ILE A N 1
ATOM 2408 C CA . ILE A 1 295 ? 2.342 -8.016 -3.168 1 98.25 295 ILE A CA 1
ATOM 2409 C C . ILE A 1 295 ? 1.207 -7.688 -4.133 1 98.25 295 ILE A C 1
ATOM 2411 O O . ILE A 1 295 ? 0.03 -7.84 -3.797 1 98.25 295 ILE A O 1
ATOM 2415 N N . LEU A 1 296 ? 1.556 -7.246 -5.332 1 98.06 296 LEU A N 1
ATOM 2416 C CA . LEU A 1 296 ? 0.559 -6.918 -6.344 1 98.06 296 LEU A CA 1
ATOM 2417 C C . LEU A 1 296 ? 0.035 -8.18 -7.023 1 98.06 296 LEU A C 1
ATOM 2419 O O . LEU A 1 296 ? 0.815 -9.062 -7.395 1 98.06 296 LEU A O 1
ATOM 2423 N N . CYS A 1 297 ? -1.283 -8.266 -7.191 1 98.31 297 CYS A N 1
ATOM 2424 C CA . CYS A 1 297 ? -1.904 -9.445 -7.793 1 98.31 297 CYS A CA 1
ATOM 2425 C C . CYS A 1 297 ? -2.738 -9.062 -9.008 1 98.31 297 CYS A C 1
ATOM 2427 O O . CYS A 1 297 ? -3.592 -8.172 -8.93 1 98.31 297 CYS A O 1
ATOM 2429 N N . TYR A 1 298 ? -2.461 -9.672 -10.133 1 98.19 298 TYR A N 1
ATOM 2430 C CA . TYR A 1 298 ? -3.205 -9.484 -11.375 1 98.19 298 TYR A CA 1
ATOM 2431 C C . TYR A 1 298 ? -3.637 -10.82 -11.953 1 98.19 298 TYR A C 1
ATOM 2433 O O . TYR A 1 298 ? -2.982 -11.844 -11.734 1 98.19 298 TYR A O 1
ATOM 2441 N N . THR A 1 299 ? -4.723 -10.82 -12.672 1 98.06 299 THR A N 1
ATOM 2442 C CA . THR A 1 299 ? -5.125 -11.953 -13.492 1 98.06 299 THR A CA 1
ATOM 2443 C C . THR A 1 299 ? -4.918 -11.648 -14.977 1 98.06 299 THR A C 1
ATOM 2445 O O . THR A 1 299 ? -4.801 -10.484 -15.367 1 98.06 299 THR A O 1
ATOM 2448 N N . LYS A 1 300 ? -4.746 -12.656 -15.711 1 96.38 300 LYS A N 1
ATOM 2449 C CA . LYS A 1 300 ? -4.641 -12.461 -17.156 1 96.38 300 LYS A CA 1
ATOM 2450 C C . LYS A 1 300 ? -5.988 -12.062 -17.75 1 96.38 300 LYS A C 1
ATOM 2452 O O . LYS A 1 300 ? -6.059 -11.148 -18.578 1 96.38 300 LYS A O 1
ATOM 2457 N N . ASN A 1 301 ? -6.98 -12.781 -17.359 1 92.94 301 ASN A N 1
ATOM 2458 C CA . ASN A 1 301 ? -8.32 -12.469 -17.859 1 92.94 301 ASN A CA 1
ATOM 2459 C C . ASN A 1 301 ? -9.344 -12.453 -16.734 1 92.94 301 ASN A C 1
ATOM 2461 O O . ASN A 1 301 ? -9.594 -11.414 -16.125 1 92.94 301 ASN A O 1
ATOM 2465 N N . SER A 1 302 ? -9.852 -13.586 -16.344 1 90.88 302 SER A N 1
ATOM 2466 C CA . SER A 1 302 ? -10.797 -13.617 -15.234 1 90.88 302 SER A CA 1
ATOM 2467 C C . SER A 1 302 ? -10.633 -14.891 -14.406 1 90.88 302 SER A C 1
ATOM 2469 O O . SER A 1 302 ? -10.18 -15.922 -14.922 1 90.88 302 SER A O 1
ATOM 2471 N N . ILE A 1 303 ? -10.938 -14.727 -13.203 1 92.19 303 ILE A N 1
ATOM 2472 C CA . ILE A 1 303 ? -10.891 -15.875 -12.297 1 92.19 303 ILE A CA 1
ATOM 2473 C C . ILE A 1 303 ? -12.219 -15.984 -11.547 1 92.19 303 ILE A C 1
ATOM 2475 O O . ILE A 1 303 ? -12.984 -15.023 -11.477 1 92.19 303 ILE A O 1
ATOM 2479 N N . SER A 1 304 ? -12.477 -17.109 -10.984 1 87.94 304 SER A N 1
ATOM 2480 C CA . SER A 1 304 ? -13.719 -17.344 -10.266 1 87.94 304 SER A CA 1
ATOM 2481 C C . SER A 1 304 ? -13.648 -16.812 -8.836 1 87.94 304 SER A C 1
ATOM 2483 O O . SER A 1 304 ? -14.672 -16.641 -8.18 1 87.94 304 SER A O 1
ATOM 2485 N N . GLY A 1 305 ? -12.516 -16.578 -8.43 1 92.62 305 GLY A N 1
ATOM 2486 C CA . GLY A 1 305 ? -12.297 -16.125 -7.059 1 92.62 305 GLY A CA 1
ATOM 2487 C C . GLY A 1 305 ? -11.031 -16.688 -6.445 1 92.62 305 GLY A C 1
ATOM 2488 O O . GLY A 1 305 ? -10.562 -17.75 -6.828 1 92.62 305 GLY A O 1
ATOM 2489 N N . LEU A 1 306 ? -10.484 -15.953 -5.555 1 95.06 306 LEU A N 1
ATOM 2490 C CA . LEU A 1 306 ? -9.312 -16.422 -4.82 1 95.06 306 LEU A CA 1
ATOM 2491 C C . LEU A 1 306 ? -9.727 -17.125 -3.529 1 95.06 306 LEU A C 1
ATOM 2493 O O . LEU A 1 306 ? -10.711 -16.734 -2.898 1 95.06 306 LEU A O 1
ATOM 2497 N N . LYS A 1 307 ? -8.922 -18.078 -3.074 1 90.19 307 LYS A N 1
ATOM 2498 C CA . LYS A 1 307 ? -9.195 -18.859 -1.867 1 90.19 307 LYS A CA 1
ATOM 2499 C C . LYS A 1 307 ? -8.25 -18.469 -0.733 1 90.19 307 LYS A C 1
ATOM 2501 O O . LYS A 1 307 ? -7.035 -18.625 -0.846 1 90.19 307 LYS A O 1
ATOM 2506 N N . GLY A 1 308 ? -8.789 -17.891 0.359 1 87.31 308 GLY A N 1
ATOM 2507 C CA . GLY A 1 308 ? -7.98 -17.5 1.503 1 87.31 308 GLY A CA 1
ATOM 2508 C C . GLY A 1 308 ? -7.953 -18.547 2.604 1 87.31 308 GLY A C 1
ATOM 2509 O O . GLY A 1 308 ? -7.566 -18.25 3.736 1 87.31 308 GLY A O 1
ATOM 2510 N N . GLY A 1 309 ? -8.375 -19.672 2.395 1 80.12 309 GLY A N 1
ATOM 2511 C CA . GLY A 1 309 ? -8.445 -20.719 3.393 1 80.12 309 GLY A CA 1
ATOM 2512 C C . GLY A 1 309 ? -9.844 -21.281 3.564 1 80.12 309 GLY A C 1
ATOM 2513 O O . GLY A 1 309 ? -10.758 -20.922 2.822 1 80.12 309 GLY A O 1
ATOM 2514 N N . ILE A 1 310 ? -9.828 -22.359 4.367 1 62.47 310 ILE A N 1
ATOM 2515 C CA . ILE A 1 310 ? -11.102 -23.031 4.613 1 62.47 310 ILE A CA 1
ATOM 2516 C C . ILE A 1 310 ? -11.625 -22.656 5.996 1 62.47 310 ILE A C 1
ATOM 2518 O O . ILE A 1 310 ? -10.859 -22.594 6.961 1 62.47 310 ILE A O 1
ATOM 2522 N N . VAL A 1 311 ? -12.555 -21.859 6.02 1 56.28 311 VAL A N 1
ATOM 2523 C CA . VAL A 1 311 ? -13.164 -21.562 7.312 1 56.28 311 VAL A CA 1
ATOM 2524 C C . VAL A 1 311 ? -14.094 -22.703 7.719 1 56.28 311 VAL A C 1
ATOM 2526 O O . VAL A 1 311 ? -14.844 -23.234 6.891 1 56.28 311 VAL A O 1
ATOM 2529 N N . GLU A 1 312 ? -13.625 -23.406 8.727 1 47.22 312 GLU A N 1
ATOM 2530 C CA . GLU A 1 312 ? -14.602 -24.344 9.266 1 47.22 312 GLU A CA 1
ATOM 2531 C C . GLU A 1 312 ? -15.938 -23.656 9.523 1 47.22 312 GLU A C 1
ATOM 2533 O O . GLU A 1 312 ? -15.977 -22.5 9.938 1 47.22 312 GLU A O 1
ATOM 2538 N N . GLY A 1 313 ? -16.672 -23.75 8.656 1 51.25 313 GLY A N 1
ATOM 2539 C CA . GLY A 1 313 ? -18.016 -23.219 8.719 1 51.25 313 GLY A CA 1
ATOM 2540 C C . GLY A 1 313 ? -18.516 -23.016 10.133 1 51.25 313 GLY A C 1
ATOM 2541 O O . GLY A 1 313 ? -18.719 -23.984 10.875 1 51.25 313 GLY A O 1
ATOM 2542 N N . GLY A 1 314 ? -17.938 -22 10.773 1 55.94 314 GLY A N 1
ATOM 2543 C CA . GLY A 1 314 ? -18.75 -21.656 11.922 1 55.94 314 GLY A CA 1
ATOM 2544 C C . GLY A 1 314 ? -20.141 -21.188 11.531 1 55.94 314 GLY A C 1
ATOM 2545 O O . GLY A 1 314 ? -20.438 -21 10.352 1 55.94 314 GLY A O 1
ATOM 2546 N N . ASP A 1 315 ? -21.031 -21.266 12.414 1 62.53 315 ASP A N 1
ATOM 2547 C CA . ASP A 1 315 ? -22.391 -20.812 12.109 1 62.53 315 ASP A CA 1
ATOM 2548 C C . ASP A 1 315 ? -22.438 -19.312 11.898 1 62.53 315 ASP A C 1
ATOM 2550 O O . ASP A 1 315 ? -21.656 -18.562 12.508 1 62.53 315 ASP A O 1
ATOM 2554 N N . MET A 1 316 ? -22.828 -18.891 10.805 1 72.81 316 MET A N 1
ATOM 2555 C CA . MET A 1 316 ? -23.047 -17.484 10.477 1 72.81 316 MET A CA 1
ATOM 2556 C C . MET A 1 316 ? -24.469 -17.062 10.797 1 72.81 316 MET A C 1
ATOM 2558 O O . MET A 1 316 ? -25.406 -17.875 10.703 1 72.81 316 MET A O 1
ATOM 2562 N N . PRO A 1 317 ? -24.641 -15.758 11.211 1 79.94 317 PRO A N 1
ATOM 2563 C CA . PRO A 1 317 ? -26.016 -15.305 11.445 1 79.94 317 PRO A CA 1
ATOM 2564 C C . PRO A 1 317 ? -26.812 -15.148 10.156 1 79.94 317 PRO A C 1
ATOM 2566 O O . PRO A 1 317 ? -26.281 -14.719 9.141 1 79.94 317 PRO A O 1
ATOM 2569 N N . LEU A 1 318 ? -27.969 -15.578 10.203 1 87.12 318 LEU A N 1
ATOM 2570 C CA . LEU A 1 318 ? -28.859 -15.406 9.07 1 87.12 318 LEU A CA 1
ATOM 2571 C C . LEU A 1 318 ? -29.5 -14.016 9.078 1 87.12 318 LEU A C 1
ATOM 2573 O O . LEU A 1 318 ? -29.984 -13.547 8.047 1 87.12 318 LEU A O 1
ATOM 2577 N N . LEU A 1 319 ? -29.438 -13.305 10.203 1 83.06 319 LEU A N 1
ATOM 2578 C CA . LEU A 1 319 ? -30 -11.961 10.352 1 83.06 319 LEU A CA 1
ATOM 2579 C C . LEU A 1 319 ? -29.031 -10.906 9.82 1 83.06 319 LEU A C 1
ATOM 2581 O O . LEU A 1 319 ? -27.828 -11.039 9.969 1 83.06 319 LEU A O 1
ATOM 2585 N N . ASN A 1 320 ? -29.484 -9.93 9.109 1 75.56 320 ASN A N 1
ATOM 2586 C CA . ASN A 1 320 ? -28.781 -8.727 8.664 1 75.56 320 ASN A CA 1
ATOM 2587 C C . ASN A 1 320 ? -29.656 -7.48 8.812 1 75.56 320 ASN A C 1
ATOM 2589 O O . ASN A 1 320 ? -30.594 -7.273 8.031 1 75.56 320 ASN A O 1
ATOM 2593 N N . GLU A 1 321 ? -29.312 -6.652 9.703 1 65.31 321 GLU A N 1
ATOM 2594 C CA . GLU A 1 321 ? -30.156 -5.535 10.125 1 65.31 321 GLU A CA 1
ATOM 2595 C C . GLU A 1 321 ? -30.422 -4.57 8.977 1 65.31 321 GLU A C 1
ATOM 2597 O O . GLU A 1 321 ? -31.422 -3.85 8.977 1 65.31 321 GLU A O 1
ATOM 2602 N N . ALA A 1 322 ? -29.609 -4.531 7.988 1 61.12 322 ALA A N 1
ATOM 2603 C CA . ALA A 1 322 ? -29.766 -3.623 6.855 1 61.12 322 ALA A CA 1
ATOM 2604 C C . ALA A 1 322 ? -30.844 -4.117 5.898 1 61.12 322 ALA A C 1
ATOM 2606 O O . ALA A 1 322 ? -31.344 -3.352 5.074 1 61.12 322 ALA A O 1
ATOM 2607 N N . ASN A 1 323 ? -31.234 -5.387 6.137 1 72.31 323 ASN A N 1
ATOM 2608 C CA . ASN A 1 323 ? -32.188 -5.996 5.227 1 72.31 323 ASN A CA 1
ATOM 2609 C C . ASN A 1 323 ? -33.625 -5.762 5.695 1 72.31 323 ASN A C 1
ATOM 2611 O O . ASN A 1 323 ? -33.844 -5.434 6.859 1 72.31 323 ASN A O 1
ATOM 2615 N N . LYS A 1 324 ? -34.562 -5.766 4.73 1 77.75 324 LYS A N 1
ATOM 2616 C CA . LYS A 1 324 ? -35.969 -5.656 5.066 1 77.75 324 LYS A CA 1
ATOM 2617 C C . LYS A 1 324 ? -36.469 -6.891 5.82 1 77.75 324 LYS A C 1
ATOM 2619 O O . LYS A 1 324 ? -35.906 -7.977 5.668 1 77.75 324 LYS A O 1
ATOM 2624 N N . MET A 1 325 ? -37.531 -6.684 6.523 1 88.06 325 MET A N 1
ATOM 2625 C CA . MET A 1 325 ? -38.094 -7.801 7.262 1 88.06 325 MET A CA 1
ATOM 2626 C C . MET A 1 325 ? -38.812 -8.766 6.312 1 88.06 325 MET A C 1
ATOM 2628 O O . MET A 1 325 ? -39.562 -8.344 5.438 1 88.06 325 MET A O 1
ATOM 2632 N N . VAL A 1 326 ? -38.5 -9.93 6.367 1 91.06 326 VAL A N 1
ATOM 2633 C CA . VAL A 1 326 ? -39.156 -10.984 5.594 1 91.06 326 VAL A CA 1
ATOM 2634 C C . VAL A 1 326 ? -39.531 -12.148 6.508 1 91.06 326 VAL A C 1
ATOM 2636 O O . VAL A 1 326 ? -38.906 -12.328 7.57 1 91.06 326 VAL A O 1
ATOM 2639 N N . THR A 1 327 ? -40.625 -12.836 6.062 1 95.06 327 THR A N 1
ATOM 2640 C CA . THR A 1 327 ? -41 -14.039 6.785 1 95.06 327 THR A CA 1
ATOM 2641 C C . THR A 1 327 ? -40.438 -15.289 6.117 1 95.06 327 THR A C 1
ATOM 2643 O O . THR A 1 327 ? -40.594 -15.477 4.91 1 95.06 327 THR A O 1
ATOM 2646 N N . LEU A 1 328 ? -39.688 -16.062 6.891 1 95.25 328 LEU A N 1
ATOM 2647 C CA . LEU A 1 328 ? -39.125 -17.297 6.391 1 95.25 328 LEU A CA 1
ATOM 2648 C C . LEU A 1 328 ? -39.844 -18.5 6.992 1 95.25 328 LEU A C 1
ATOM 2650 O O . LEU A 1 328 ? -40.25 -18.469 8.156 1 95.25 328 LEU A O 1
ATOM 2654 N N . HIS A 1 329 ? -40.031 -19.516 6.188 1 95.69 329 HIS A N 1
ATOM 2655 C CA . HIS A 1 329 ? -40.625 -20.797 6.578 1 95.69 329 HIS A CA 1
ATOM 2656 C C . HIS A 1 329 ? -39.594 -21.906 6.582 1 95.69 329 HIS A C 1
ATOM 2658 O O . HIS A 1 329 ? -39.062 -22.297 5.527 1 95.69 329 HIS A O 1
ATOM 2664 N N . PHE A 1 330 ? -39.25 -22.391 7.738 1 95.56 330 PHE A N 1
ATOM 2665 C CA . PHE A 1 330 ? -38.344 -23.516 7.867 1 95.56 330 PHE A CA 1
ATOM 2666 C C . PHE A 1 330 ? -39.125 -24.812 8.047 1 95.56 330 PHE A C 1
ATOM 2668 O O . PHE A 1 330 ? -39.906 -24.953 8.969 1 95.56 330 PHE A O 1
ATOM 2675 N N . PRO A 1 331 ? -38.875 -25.781 7.164 1 94.81 331 PRO A N 1
ATOM 2676 C CA . PRO A 1 331 ? -39.562 -27.078 7.312 1 94.81 331 PRO A CA 1
ATOM 2677 C C . PRO A 1 331 ? -39.188 -27.797 8.609 1 94.81 331 PRO A C 1
ATOM 2679 O O . PRO A 1 331 ? -38.25 -27.391 9.281 1 94.81 331 PRO A O 1
ATOM 2682 N N . ILE A 1 332 ? -40.031 -28.797 8.836 1 93.31 332 ILE A N 1
ATOM 2683 C CA . ILE A 1 332 ? -39.844 -29.609 10.031 1 93.31 332 ILE A CA 1
ATOM 2684 C C . ILE A 1 332 ? -38.438 -30.234 10.023 1 93.31 332 ILE A C 1
ATOM 2686 O O . ILE A 1 332 ? -37.969 -30.672 8.977 1 93.31 332 ILE A O 1
ATOM 2690 N N . ASN A 1 333 ? -37.844 -30.234 11.188 1 93.31 333 ASN A N 1
ATOM 2691 C CA . ASN A 1 333 ? -36.562 -30.906 11.438 1 93.31 333 ASN A CA 1
ATOM 2692 C C . ASN A 1 333 ? -35.438 -30.281 10.625 1 93.31 333 ASN A C 1
ATOM 2694 O O . ASN A 1 333 ? -34.5 -30.969 10.195 1 93.31 333 ASN A O 1
ATOM 2698 N N . THR A 1 334 ? -35.469 -28.953 10.383 1 93.62 334 THR A N 1
ATOM 2699 C CA . THR A 1 334 ? -34.406 -28.297 9.586 1 93.62 334 THR A CA 1
ATOM 2700 C C . THR A 1 334 ? -33.531 -27.406 10.453 1 93.62 334 THR A C 1
ATOM 2702 O O . THR A 1 334 ? -32.406 -27.078 10.078 1 93.62 334 THR A O 1
ATOM 2705 N N . VAL A 1 335 ? -34.062 -27.016 11.578 1 94.38 335 VAL A N 1
ATOM 2706 C CA . VAL A 1 335 ? -33.312 -26.109 12.445 1 94.38 335 VAL A CA 1
ATOM 2707 C C . VAL A 1 335 ? -32.938 -26.812 13.742 1 94.38 335 VAL A C 1
ATOM 2709 O O . VAL A 1 335 ? -33.812 -27.453 14.375 1 94.38 335 VAL A O 1
ATOM 2712 N N . SER A 1 336 ? -31.641 -26.781 14.031 1 93.38 336 SER A N 1
ATOM 2713 C CA . SER A 1 336 ? -31.172 -27.344 15.289 1 93.38 336 SER A CA 1
ATOM 2714 C C . SER A 1 336 ? -31.172 -26.297 16.406 1 93.38 336 SER A C 1
ATOM 2716 O O . SER A 1 336 ? -30.719 -25.172 16.203 1 93.38 336 SER A O 1
ATOM 2718 N N . PHE A 1 337 ? -31.75 -26.703 17.547 1 92.94 337 PHE A N 1
ATOM 2719 C CA . PHE A 1 337 ? -31.859 -25.781 18.672 1 92.94 337 PHE A CA 1
ATOM 2720 C C . PHE A 1 337 ? -30.969 -26.234 19.828 1 92.94 337 PHE A C 1
ATOM 2722 O O . PHE A 1 337 ? -31.031 -27.391 20.25 1 92.94 337 PHE A O 1
ATOM 2729 N N . LYS A 1 338 ? -30.141 -25.297 20.25 1 88.38 338 LYS A N 1
ATOM 2730 C CA . LYS A 1 338 ? -29.328 -25.562 21.438 1 88.38 338 LYS A CA 1
ATOM 2731 C C . LYS A 1 338 ? -29.984 -25 22.688 1 88.38 338 LYS A C 1
ATOM 2733 O O . LYS A 1 338 ? -29.297 -24.438 23.562 1 88.38 338 LYS A O 1
ATOM 2738 N N . ILE A 1 339 ? -31.266 -25 22.656 1 88.06 339 ILE A N 1
ATOM 2739 C CA . ILE A 1 339 ? -32.062 -24.562 23.781 1 88.06 339 ILE A CA 1
ATOM 2740 C C . ILE A 1 339 ? -32.906 -25.719 24.281 1 88.06 339 ILE A C 1
ATOM 2742 O O . ILE A 1 339 ? -33 -26.766 23.641 1 88.06 339 ILE A O 1
ATOM 2746 N N . LYS A 1 340 ? -33.562 -25.531 25.406 1 88.5 340 LYS A N 1
ATOM 2747 C CA . LYS A 1 340 ? -34.312 -26.594 26.047 1 88.5 340 LYS A CA 1
ATOM 2748 C C . LYS A 1 340 ? -35.531 -26.984 25.188 1 88.5 340 LYS A C 1
ATOM 2750 O O . LYS A 1 340 ? -36.188 -26.125 24.594 1 88.5 340 LYS A O 1
ATOM 2755 N N . ASP A 1 341 ? -35.719 -28.281 25.172 1 92.62 341 ASP A N 1
ATOM 2756 C CA . ASP A 1 341 ? -36.938 -28.766 24.547 1 92.62 341 ASP A CA 1
ATOM 2757 C C . ASP A 1 341 ? -38.188 -28.188 25.219 1 92.62 341 ASP A C 1
ATOM 2759 O O . ASP A 1 341 ? -38.312 -28.234 26.438 1 92.62 341 ASP A O 1
ATOM 2763 N N . ASN A 1 342 ? -39 -27.484 24.453 1 93.19 342 ASN A N 1
ATOM 2764 C CA . ASN A 1 342 ? -40.188 -26.812 24.984 1 93.19 342 ASN A CA 1
ATOM 2765 C C . ASN A 1 342 ? -41.125 -26.344 23.859 1 93.19 342 ASN A C 1
ATOM 2767 O O . ASN A 1 342 ? -40.781 -26.438 22.688 1 93.19 342 ASN A O 1
ATOM 2771 N N . LEU A 1 343 ? -42.312 -26.031 24.25 1 94.38 343 LEU A N 1
ATOM 2772 C CA . LEU A 1 343 ? -43.188 -25.281 23.375 1 94.38 343 LEU A CA 1
ATOM 2773 C C . LEU A 1 343 ? -42.969 -23.781 23.516 1 94.38 343 LEU A C 1
ATOM 2775 O O . LEU A 1 343 ? -43.281 -23.203 24.547 1 94.38 343 LEU A O 1
ATOM 2779 N N . TYR A 1 344 ? -42.438 -23.219 22.531 1 95.12 344 TYR A N 1
ATOM 2780 C CA . TYR A 1 344 ? -42.188 -21.781 22.547 1 95.12 344 TYR A CA 1
ATOM 2781 C C . TYR A 1 344 ? -43.344 -21.016 21.906 1 95.12 344 TYR A C 1
ATOM 2783 O O . TYR A 1 344 ? -43.688 -21.281 20.75 1 95.12 344 TYR A O 1
ATOM 2791 N N . GLN A 1 345 ? -43.906 -20.109 22.609 1 93.94 345 GLN A N 1
ATOM 2792 C CA . GLN A 1 345 ? -45.094 -19.391 22.172 1 93.94 345 GLN A CA 1
ATOM 2793 C C . GLN A 1 345 ? -44.75 -18.359 21.109 1 93.94 345 GLN A C 1
ATOM 2795 O O . GLN A 1 345 ? -43.656 -17.797 21.109 1 93.94 345 GLN A O 1
ATOM 2800 N N . LYS A 1 346 ? -45.719 -18.25 20.203 1 94.62 346 LYS A N 1
ATOM 2801 C CA . LYS A 1 346 ? -45.594 -17.203 19.203 1 94.62 346 LYS A CA 1
ATOM 2802 C C . LYS A 1 346 ? -45.375 -15.836 19.859 1 94.62 346 LYS A C 1
ATOM 2804 O O . LYS A 1 346 ? -45.844 -15.594 20.969 1 94.62 346 LYS A O 1
ATOM 2809 N N . GLY A 1 347 ? -44.625 -14.938 19.141 1 93.5 347 GLY A N 1
ATOM 2810 C CA . GLY A 1 347 ? -44.375 -13.594 19.656 1 93.5 347 GLY A CA 1
ATOM 2811 C C . GLY A 1 347 ? -43 -13.062 19.328 1 93.5 347 GLY A C 1
ATOM 2812 O O . GLY A 1 347 ? -42.25 -13.695 18.594 1 93.5 347 GLY A O 1
ATOM 2813 N N . GLN A 1 348 ? -42.812 -11.859 19.891 1 93.44 348 GLN A N 1
ATOM 2814 C CA . GLN A 1 348 ? -41.531 -11.195 19.656 1 93.44 348 GLN A CA 1
ATOM 2815 C C . GLN A 1 348 ? -40.406 -11.867 20.438 1 93.44 348 GLN A C 1
ATOM 2817 O O . GLN A 1 348 ? -40.531 -12.062 21.641 1 93.44 348 GLN A O 1
ATOM 2822 N N . LYS A 1 349 ? -39.375 -12.32 19.75 1 92.44 349 LYS A N 1
ATOM 2823 C CA . LYS A 1 349 ? -38.156 -12.875 20.344 1 92.44 349 LYS A CA 1
ATOM 2824 C C . LYS A 1 349 ? -36.938 -12.031 19.984 1 92.44 349 LYS A C 1
ATOM 2826 O O . LYS A 1 349 ? -36.25 -12.32 19.016 1 92.44 349 LYS A O 1
ATOM 2831 N N . ASP A 1 350 ? -36.656 -11.086 20.656 1 88.5 350 ASP A N 1
ATOM 2832 C CA . ASP A 1 350 ? -35.594 -10.148 20.422 1 88.5 350 ASP A CA 1
ATOM 2833 C C . ASP A 1 350 ? -35.688 -9.492 19.047 1 88.5 350 ASP A C 1
ATOM 2835 O O . ASP A 1 350 ? -36.562 -8.625 18.844 1 88.5 350 ASP A O 1
ATOM 2839 N N . LYS A 1 351 ? -34.969 -9.953 18.047 1 87.5 351 LYS A N 1
ATOM 2840 C CA . LYS A 1 351 ? -34.906 -9.297 16.734 1 87.5 351 LYS A CA 1
ATOM 2841 C C . LYS A 1 351 ? -35.812 -10 15.734 1 87.5 351 LYS A C 1
ATOM 2843 O O . LYS A 1 351 ? -35.906 -9.594 14.578 1 87.5 351 LYS A O 1
ATOM 2848 N N . VAL A 1 352 ? -36.469 -11.086 16.234 1 94.06 352 VAL A N 1
ATOM 2849 C CA . VAL A 1 352 ? -37.312 -11.844 15.312 1 94.06 352 VAL A CA 1
ATOM 2850 C C . VAL A 1 352 ? -38.688 -12.07 15.938 1 94.06 352 VAL A C 1
ATOM 2852 O O . VAL A 1 352 ? -38.844 -11.93 17.156 1 94.06 352 VAL A O 1
ATOM 2855 N N . TYR A 1 353 ? -39.656 -12.312 15.07 1 95.31 353 TYR A N 1
ATOM 2856 C CA . TYR A 1 353 ? -41 -12.609 15.508 1 95.31 353 TYR A CA 1
ATOM 2857 C C . TYR A 1 353 ? -41.406 -14.023 15.125 1 95.31 353 TYR A C 1
ATOM 2859 O O . TYR A 1 353 ? -41.375 -14.383 13.945 1 95.31 353 TYR A O 1
ATOM 2867 N N . LEU A 1 354 ? -41.719 -14.812 16.156 1 95.25 354 LEU A N 1
ATOM 2868 C CA . LEU A 1 354 ? -42.25 -16.141 15.906 1 95.25 354 LEU A CA 1
ATOM 2869 C C . LEU A 1 354 ? -43.75 -16.062 15.523 1 95.25 354 LEU A C 1
ATOM 2871 O O . LEU A 1 354 ? -44.562 -15.656 16.328 1 95.25 354 LEU A O 1
ATOM 2875 N N . GLU A 1 355 ? -44.031 -16.422 14.305 1 95.31 355 GLU A N 1
ATOM 2876 C CA . GLU A 1 355 ? -45.375 -16.25 13.773 1 95.31 355 GLU A CA 1
ATOM 2877 C C . GLU A 1 355 ? -46.312 -17.344 14.289 1 95.31 355 GLU A C 1
ATOM 2879 O O . GLU A 1 355 ? -47.531 -17.203 14.211 1 95.31 355 GLU A O 1
ATOM 2884 N N . GLN A 1 356 ? -45.844 -18.375 14.75 1 95 356 GLN A N 1
ATOM 2885 C CA . GLN A 1 356 ? -46.625 -19.453 15.344 1 95 356 GLN A CA 1
ATOM 2886 C C . GLN A 1 356 ? -45.875 -20.141 16.453 1 95 356 GLN A C 1
ATOM 2888 O O . GLN A 1 356 ? -44.656 -20 16.562 1 95 356 GLN A O 1
ATOM 2893 N N . ASP A 1 357 ? -46.625 -20.734 17.297 1 95.75 357 ASP A N 1
ATOM 2894 C CA . ASP A 1 357 ? -45.969 -21.516 18.344 1 95.75 357 ASP A CA 1
ATOM 2895 C C . ASP A 1 357 ? -45.031 -22.578 17.75 1 95.75 357 ASP A C 1
ATOM 2897 O O . ASP A 1 357 ? -45.344 -23.172 16.719 1 95.75 357 ASP A O 1
ATOM 2901 N N . LEU A 1 358 ? -43.875 -22.734 18.422 1 95.5 358 LEU A N 1
ATOM 2902 C CA . LEU A 1 358 ? -42.875 -23.656 17.922 1 95.5 358 LEU A CA 1
ATOM 2903 C C . LEU A 1 358 ? -42.594 -24.766 18.953 1 95.5 358 LEU A C 1
ATOM 2905 O O . LEU A 1 358 ? -42.312 -24.469 20.109 1 95.5 358 LEU A O 1
ATOM 2909 N N . LEU A 1 359 ? -42.75 -25.922 18.5 1 95.94 359 LEU A N 1
ATOM 2910 C CA . LEU A 1 359 ? -42.406 -27.078 19.344 1 95.94 359 LEU A CA 1
ATOM 2911 C C . LEU A 1 359 ? -41 -27.547 19.047 1 95.94 359 LEU A C 1
ATOM 2913 O O . LEU A 1 359 ? -40.688 -27.953 17.938 1 95.94 359 LEU A O 1
ATOM 2917 N N . VAL A 1 360 ? -40.125 -27.422 20.047 1 95.31 360 VAL A N 1
ATOM 2918 C CA . VAL A 1 360 ? -38.75 -27.906 19.953 1 95.31 360 VAL A CA 1
ATOM 2919 C C . VAL A 1 360 ? -38.594 -29.203 20.75 1 95.31 360 VAL A C 1
ATOM 2921 O O . VAL A 1 360 ? -38.875 -29.234 21.953 1 95.31 360 VAL A O 1
ATOM 2924 N N . LYS A 1 361 ? -38.25 -30.266 20.078 1 93.88 361 LYS A N 1
ATOM 2925 C CA . LYS A 1 361 ? -38.031 -31.562 20.703 1 93.88 361 LYS A CA 1
ATOM 2926 C C . LYS A 1 361 ? -36.844 -32.25 20.062 1 93.88 361 LYS A C 1
ATOM 2928 O O . LYS A 1 361 ? -36.656 -32.219 18.844 1 93.88 361 LYS A O 1
ATOM 2933 N N . ASP A 1 362 ? -36.031 -32.938 20.906 1 92.19 362 ASP A N 1
ATOM 2934 C CA . ASP A 1 362 ? -34.812 -33.625 20.469 1 92.19 362 ASP A CA 1
ATOM 2935 C C . ASP A 1 362 ? -33.906 -32.688 19.688 1 92.19 362 ASP A C 1
ATOM 2937 O O . ASP A 1 362 ? -33.344 -33.062 18.656 1 92.19 362 ASP A O 1
ATOM 2941 N N . ASN A 1 363 ? -33.969 -31.406 20.016 1 91.94 363 ASN A N 1
ATOM 2942 C CA . ASN A 1 363 ? -33.094 -30.344 19.531 1 91.94 363 ASN A CA 1
ATOM 2943 C C . ASN A 1 363 ? -33.469 -29.906 18.125 1 91.94 363 ASN A C 1
ATOM 2945 O O . ASN A 1 363 ? -32.688 -29.234 17.438 1 91.94 363 ASN A O 1
ATOM 2949 N N . TYR A 1 364 ? -34.625 -30.312 17.719 1 95.25 364 TYR A N 1
ATOM 2950 C CA . TYR A 1 364 ? -35.062 -29.891 16.391 1 95.25 364 TYR A CA 1
ATOM 2951 C C . TYR A 1 364 ? -36.5 -29.359 16.438 1 95.25 364 TYR A C 1
ATOM 2953 O O . TYR A 1 364 ? -37.25 -29.656 17.375 1 95.25 364 TYR A O 1
ATOM 2961 N N . ASN A 1 365 ? -36.875 -28.562 15.414 1 94.62 365 ASN A N 1
ATOM 2962 C CA . ASN A 1 365 ? -38.25 -28.141 15.305 1 94.62 365 ASN A CA 1
ATOM 2963 C C . ASN A 1 365 ? -39.188 -29.281 14.867 1 94.62 365 ASN A C 1
ATOM 2965 O O . ASN A 1 365 ? -38.938 -29.906 13.828 1 94.62 365 ASN A O 1
ATOM 2969 N N . LYS A 1 366 ? -40.219 -29.484 15.586 1 94.69 366 LYS A N 1
ATOM 2970 C CA . LYS A 1 366 ? -41.125 -30.578 15.297 1 94.69 366 LYS A CA 1
ATOM 2971 C C . LYS A 1 366 ? -42.344 -30.078 14.516 1 94.69 366 LYS A C 1
ATOM 2973 O O . LYS A 1 366 ? -43.188 -30.875 14.078 1 94.69 366 LYS A O 1
ATOM 2978 N N . ASN A 1 367 ? -42.594 -28.875 14.391 1 94.25 367 ASN A N 1
ATOM 2979 C CA . ASN A 1 367 ? -43.5 -28.203 13.453 1 94.25 367 ASN A CA 1
ATOM 2980 C C . ASN A 1 367 ? -42.75 -27.141 12.648 1 94.25 367 ASN A C 1
ATOM 2982 O O . ASN A 1 367 ? -41.594 -26.828 12.914 1 94.25 367 ASN A O 1
ATOM 2986 N N . GLU A 1 368 ? -43.344 -26.672 11.594 1 95.06 368 GLU A N 1
ATOM 2987 C CA . GLU A 1 368 ? -42.75 -25.641 10.75 1 95.06 368 GLU A CA 1
ATOM 2988 C C . GLU A 1 368 ? -42.375 -24.406 11.562 1 95.06 368 GLU A C 1
ATOM 2990 O O . GLU A 1 368 ? -43.156 -23.969 12.414 1 95.06 368 GLU A O 1
ATOM 2995 N N . LEU A 1 369 ? -41.219 -23.969 11.422 1 95.5 369 LEU A N 1
ATOM 2996 C CA . LEU A 1 369 ? -40.812 -22.703 12.031 1 95.5 369 LEU A CA 1
ATOM 2997 C C . LEU A 1 369 ? -41.094 -21.531 11.086 1 95.5 369 LEU A C 1
ATOM 2999 O O . LEU A 1 369 ? -40.531 -21.484 9.992 1 95.5 369 LEU A O 1
ATOM 3003 N N . ILE A 1 370 ? -42.031 -20.734 11.438 1 95.75 370 ILE A N 1
ATOM 3004 C CA . ILE A 1 370 ? -42.344 -19.516 10.695 1 95.75 370 ILE A CA 1
ATOM 3005 C C . ILE A 1 370 ? -41.875 -18.312 11.484 1 95.75 370 ILE A C 1
ATOM 3007 O O . ILE A 1 370 ? -42.406 -18 12.555 1 95.75 370 ILE A O 1
ATOM 3011 N N . ILE A 1 371 ? -40.906 -17.594 10.953 1 95.19 371 ILE A N 1
ATOM 3012 C CA . ILE A 1 371 ? -40.219 -16.547 11.695 1 95.19 371 ILE A CA 1
ATOM 3013 C C . ILE A 1 371 ? -40.031 -15.32 10.805 1 95.19 371 ILE A C 1
ATOM 3015 O O . ILE A 1 371 ? -39.719 -15.453 9.617 1 95.19 371 ILE A O 1
ATOM 3019 N N . THR A 1 372 ? -40.344 -14.172 11.359 1 95.19 372 THR A N 1
ATOM 3020 C CA . THR A 1 372 ? -40.188 -12.914 10.633 1 95.19 372 THR A CA 1
ATOM 3021 C C . THR A 1 372 ? -39.031 -12.102 11.195 1 95.19 372 THR A C 1
ATOM 3023 O O . THR A 1 372 ? -38.906 -11.961 12.414 1 95.19 372 THR A O 1
ATOM 3026 N N . GLY A 1 373 ? -38.156 -11.68 10.375 1 91.12 373 GLY A N 1
ATOM 3027 C CA . GLY A 1 373 ? -37 -10.867 10.75 1 91.12 373 GLY A CA 1
ATOM 3028 C C . GLY A 1 373 ? -36.25 -10.32 9.555 1 91.12 373 GLY A C 1
ATOM 3029 O O . GLY A 1 373 ? -36.656 -10.5 8.406 1 91.12 373 GLY A O 1
ATOM 3030 N N . ASN A 1 374 ? -35.156 -9.516 9.836 1 87.56 374 ASN A N 1
ATOM 3031 C CA . ASN A 1 374 ? -34.281 -9 8.789 1 87.56 374 ASN A CA 1
ATOM 3032 C C . ASN A 1 374 ? -33.281 -10.047 8.32 1 87.56 374 ASN A C 1
ATOM 3034 O O . ASN A 1 374 ? -32.125 -10.016 8.727 1 87.56 374 ASN A O 1
ATOM 3038 N N . PHE A 1 375 ? -33.781 -10.914 7.438 1 89.81 375 PHE A N 1
ATOM 3039 C CA . PHE A 1 375 ? -32.938 -12.047 7.043 1 89.81 375 PHE A CA 1
ATOM 3040 C C . PHE A 1 375 ? -32.219 -11.742 5.746 1 89.81 375 PHE A C 1
ATOM 3042 O O . PHE A 1 375 ? -32.688 -10.984 4.906 1 89.81 375 PHE A O 1
ATOM 3049 N N . LYS A 1 376 ? -31.047 -12.414 5.613 1 83 376 LYS A N 1
ATOM 3050 C CA . LYS A 1 376 ? -30.203 -12.305 4.434 1 83 376 LYS A CA 1
ATOM 3051 C C . LYS A 1 376 ? -30.812 -13.016 3.234 1 83 376 LYS A C 1
ATOM 3053 O O . LYS A 1 376 ? -30.578 -12.633 2.088 1 83 376 LYS A O 1
ATOM 3058 N N . TRP A 1 377 ? -31.594 -14.062 3.488 1 86.31 377 TRP A N 1
ATOM 3059 C CA . TRP A 1 377 ? -32 -14.992 2.441 1 86.31 377 TRP A CA 1
ATOM 3060 C C . TRP A 1 377 ? -33.5 -14.859 2.15 1 86.31 377 TRP A C 1
ATOM 3062 O O . TRP A 1 377 ? -34.281 -14.508 3.037 1 86.31 377 TRP A O 1
ATOM 3072 N N . SER A 1 378 ? -33.875 -14.984 0.891 1 88.06 378 SER A N 1
ATOM 3073 C CA . SER A 1 378 ? -35.25 -15.211 0.523 1 88.06 378 SER A CA 1
ATOM 3074 C C . SER A 1 378 ? -35.688 -16.641 0.821 1 88.06 378 SER A C 1
ATOM 3076 O O . SER A 1 378 ? -34.844 -17.484 1.144 1 88.06 378 SER A O 1
ATOM 3078 N N . GLN A 1 379 ? -37.031 -16.812 0.735 1 92.31 379 GLN A N 1
ATOM 3079 C CA . GLN A 1 379 ? -37.562 -18.156 0.957 1 92.31 379 GLN A CA 1
ATOM 3080 C C . GLN A 1 379 ? -36.969 -19.156 -0.043 1 92.31 379 GLN A C 1
ATOM 3082 O O . GLN A 1 379 ? -36.656 -20.281 0.316 1 92.31 379 GLN A O 1
ATOM 3087 N N . GLU A 1 380 ? -36.75 -18.688 -1.286 1 87.31 380 GLU A N 1
ATOM 3088 C CA . GLU A 1 380 ? -36.188 -19.547 -2.32 1 87.31 380 GLU A CA 1
ATOM 3089 C C . GLU A 1 380 ? -34.75 -19.938 -1.979 1 87.31 380 GLU A C 1
ATOM 3091 O O . GLU A 1 380 ? -34.375 -21.109 -2.094 1 87.31 380 GLU A O 1
ATOM 3096 N N . THR A 1 381 ? -33.969 -18.969 -1.516 1 86.5 381 THR A N 1
ATOM 3097 C CA . THR A 1 381 ? -32.594 -19.234 -1.138 1 86.5 381 THR A CA 1
ATOM 3098 C C . THR A 1 381 ? -32.531 -20.188 0.05 1 86.5 381 THR A C 1
ATOM 3100 O O . THR A 1 381 ? -31.672 -21.078 0.088 1 86.5 381 THR A O 1
ATOM 3103 N N . LEU A 1 382 ? -33.406 -19.953 0.961 1 92.38 382 LEU A N 1
ATOM 3104 C CA . LEU A 1 382 ? -33.469 -20.828 2.137 1 92.38 382 LEU A CA 1
ATOM 3105 C C . LEU A 1 382 ? -33.688 -22.281 1.736 1 92.38 382 LEU A C 1
ATOM 3107 O O . LEU A 1 382 ? -32.969 -23.172 2.201 1 92.38 382 LEU A O 1
ATOM 3111 N N . LEU A 1 383 ? -34.594 -22.484 0.869 1 91.75 383 LEU A N 1
ATOM 3112 C CA . LEU A 1 383 ? -34.938 -23.844 0.442 1 91.75 383 LEU A CA 1
ATOM 3113 C C . LEU A 1 383 ? -33.75 -24.469 -0.304 1 91.75 383 LEU A C 1
ATOM 3115 O O . LEU A 1 383 ? -33.469 -25.656 -0.142 1 91.75 383 LEU A O 1
ATOM 3119 N N . GLU A 1 384 ? -33.031 -23.656 -1.061 1 86.81 384 GLU A N 1
ATOM 3120 C CA . GLU A 1 384 ? -31.844 -24.141 -1.756 1 86.81 384 GLU A CA 1
ATOM 3121 C C . GLU A 1 384 ? -30.75 -24.547 -0.767 1 86.81 384 GLU A C 1
ATOM 3123 O O . GLU A 1 384 ? -30.094 -25.562 -0.951 1 86.81 384 GLU A O 1
ATOM 3128 N N . GLU A 1 385 ? -30.609 -23.734 0.193 1 85.12 385 GLU A N 1
ATOM 3129 C CA . GLU A 1 385 ? -29.578 -24.016 1.201 1 85.12 385 GLU A CA 1
ATOM 3130 C C . GLU A 1 385 ? -29.906 -25.281 1.988 1 85.12 385 GLU A C 1
ATOM 3132 O O . GLU A 1 385 ? -29.016 -26.047 2.342 1 85.12 385 GLU A O 1
ATOM 3137 N N . ILE A 1 386 ? -31.219 -25.484 2.254 1 88.12 386 ILE A N 1
ATOM 3138 C CA . ILE A 1 386 ? -31.641 -26.703 2.951 1 88.12 386 ILE A CA 1
ATOM 3139 C C . ILE A 1 386 ? -31.328 -27.922 2.094 1 88.12 386 ILE A C 1
ATOM 3141 O O . ILE A 1 386 ? -30.828 -28.938 2.596 1 88.12 386 ILE A O 1
ATOM 3145 N N . LYS A 1 387 ? -31.5 -27.75 0.827 1 86.25 387 LYS A N 1
ATOM 3146 C CA . LYS A 1 387 ? -31.188 -28.844 -0.098 1 86.25 387 LYS A CA 1
ATOM 3147 C C . LYS A 1 387 ? -29.688 -29.141 -0.105 1 86.25 387 LYS A C 1
ATOM 3149 O O . LYS A 1 387 ? -29.281 -30.297 -0.223 1 86.25 387 LYS A O 1
ATOM 3154 N N . ASN A 1 388 ? -28.938 -28.094 0.105 1 79.69 388 ASN A N 1
ATOM 3155 C CA . ASN A 1 388 ? -27.484 -28.219 0.089 1 79.69 388 ASN A CA 1
ATOM 3156 C C . ASN A 1 388 ? -26.938 -28.656 1.446 1 79.69 388 ASN A C 1
ATOM 3158 O O . ASN A 1 388 ? -25.734 -28.562 1.703 1 79.69 388 ASN A O 1
ATOM 3162 N N . LYS A 1 389 ? -27.781 -29.016 2.285 1 81.06 389 LYS A N 1
ATOM 3163 C CA . LYS A 1 389 ? -27.469 -29.594 3.592 1 81.06 389 LYS A CA 1
ATOM 3164 C C . LYS A 1 389 ? -26.812 -28.578 4.508 1 81.06 389 LYS A C 1
ATOM 3166 O O . LYS A 1 389 ? -25.922 -28.906 5.293 1 81.06 389 LYS A O 1
ATOM 3171 N N . THR A 1 390 ? -27.172 -27.297 4.242 1 81.56 390 THR A N 1
ATOM 3172 C CA . THR A 1 390 ? -26.781 -26.266 5.195 1 81.56 390 THR A CA 1
ATOM 3173 C C . THR A 1 390 ? -27.422 -26.516 6.555 1 81.56 390 THR A C 1
ATOM 3175 O O . THR A 1 390 ? -28.594 -26.859 6.637 1 81.56 390 THR A O 1
ATOM 3178 N N . GLN A 1 391 ? -26.547 -26.422 7.582 1 84.06 391 GLN A N 1
ATOM 3179 C CA . GLN A 1 391 ? -27.062 -26.609 8.93 1 84.06 391 GLN A CA 1
ATOM 3180 C C . GLN A 1 391 ? -27.531 -25.281 9.523 1 84.06 391 GLN A C 1
ATOM 3182 O O . GLN A 1 391 ? -26.891 -24.25 9.344 1 84.06 391 GLN A O 1
ATOM 3187 N N . PHE A 1 392 ? -28.797 -25.25 10.047 1 90.88 392 PHE A N 1
ATOM 3188 C CA . PHE A 1 392 ? -29.328 -24.078 10.742 1 90.88 392 PHE A CA 1
ATOM 3189 C C . PHE A 1 392 ? -29.359 -24.312 12.25 1 90.88 392 PHE A C 1
ATOM 3191 O O . PHE A 1 392 ? -29.797 -25.375 12.703 1 90.88 392 PHE A O 1
ATOM 3198 N N . ILE A 1 393 ? -28.812 -23.312 12.953 1 89.5 393 ILE A N 1
ATOM 3199 C CA . ILE A 1 393 ? -28.656 -23.516 14.391 1 89.5 393 ILE A CA 1
ATOM 3200 C C . ILE A 1 393 ? -29.219 -22.297 15.141 1 89.5 393 ILE A C 1
ATOM 3202 O O . ILE A 1 393 ? -29.016 -21.156 14.727 1 89.5 393 ILE A O 1
ATOM 3206 N N . VAL A 1 394 ? -30.031 -22.547 16.219 1 93 394 VAL A N 1
ATOM 3207 C CA . VAL A 1 394 ? -30.453 -21.531 17.172 1 93 394 VAL A CA 1
ATOM 3208 C C . VAL A 1 394 ? -29.844 -21.828 18.547 1 93 394 VAL A C 1
ATOM 3210 O O . VAL A 1 394 ? -30.047 -22.906 19.109 1 93 394 VAL A O 1
ATOM 3213 N N . LYS A 1 395 ? -29.125 -20.891 19.016 1 86 395 LYS A N 1
ATOM 3214 C CA . LYS A 1 395 ? -28.312 -21.156 20.203 1 86 395 LYS A CA 1
ATOM 3215 C C . LYS A 1 395 ? -28.969 -20.594 21.469 1 86 395 LYS A C 1
ATOM 3217 O O . LYS A 1 395 ? -28.562 -20.922 22.578 1 86 395 LYS A O 1
ATOM 3222 N N . SER A 1 396 ? -29.969 -19.703 21.281 1 87.62 396 SER A N 1
ATOM 3223 C CA . SER A 1 396 ? -30.594 -19.078 22.438 1 87.62 396 SER A CA 1
ATOM 3224 C C . SER A 1 396 ? -32.094 -18.828 22.203 1 87.62 396 SER A C 1
ATOM 3226 O O . SER A 1 396 ? -32.562 -19 21.078 1 87.62 396 SER A O 1
ATOM 3228 N N . ASP A 1 397 ? -32.75 -18.344 23.328 1 87.44 397 ASP A N 1
ATOM 3229 C CA . ASP A 1 397 ? -34.188 -18.078 23.281 1 87.44 397 ASP A CA 1
ATOM 3230 C C . ASP A 1 397 ? -34.469 -16.781 22.516 1 87.44 397 ASP A C 1
ATOM 3232 O O . ASP A 1 397 ? -35.625 -16.391 22.375 1 87.44 397 ASP A O 1
ATOM 3236 N N . LYS A 1 398 ? -33.469 -16.172 21.969 1 88.75 398 LYS A N 1
ATOM 3237 C CA . LYS A 1 398 ? -33.656 -14.992 21.141 1 88.75 398 LYS A CA 1
ATOM 3238 C C . LYS A 1 398 ? -33.969 -15.375 19.703 1 88.75 398 LYS A C 1
ATOM 3240 O O . LYS A 1 398 ? -34.344 -14.523 18.891 1 88.75 398 LYS A O 1
ATOM 3245 N N . PHE A 1 399 ? -33.844 -16.734 19.344 1 92.12 399 PHE A N 1
ATOM 3246 C CA . PHE A 1 399 ? -34.188 -17.344 18.062 1 92.12 399 PHE A CA 1
ATOM 3247 C C . PHE A 1 399 ? -33.438 -16.688 16.922 1 92.12 399 PHE A C 1
ATOM 3249 O O . PHE A 1 399 ? -34 -16.531 15.82 1 92.12 399 PHE A O 1
ATOM 3256 N N . ALA A 1 400 ? -32.219 -16.188 17.234 1 88.56 400 ALA A N 1
ATOM 3257 C CA . ALA A 1 400 ? -31.344 -15.758 16.156 1 88.56 400 ALA A CA 1
ATOM 3258 C C . ALA A 1 400 ? -30.797 -16.953 15.375 1 88.56 400 ALA A C 1
ATOM 3260 O O . ALA A 1 400 ? -29.906 -17.656 15.859 1 88.56 400 ALA A O 1
ATOM 3261 N N . ILE A 1 401 ? -31.344 -17.156 14.211 1 91.38 401 ILE A N 1
ATOM 3262 C CA . ILE A 1 401 ? -30.969 -18.344 13.438 1 91.38 401 ILE A CA 1
ATOM 3263 C C . ILE A 1 401 ? -29.594 -18.141 12.812 1 91.38 401 ILE A C 1
ATOM 3265 O O . ILE A 1 401 ? -29.312 -17.078 12.258 1 91.38 401 ILE A O 1
ATOM 3269 N N . ARG A 1 402 ? -28.797 -19.109 12.984 1 87.56 402 ARG A N 1
ATOM 3270 C CA . ARG A 1 402 ? -27.484 -19.172 12.352 1 87.56 402 ARG A CA 1
ATOM 3271 C C . ARG A 1 402 ? -27.406 -20.328 11.359 1 87.56 402 ARG A C 1
ATOM 3273 O O . ARG A 1 402 ? -28.203 -21.266 11.43 1 87.56 402 ARG A O 1
ATOM 3280 N N . TYR A 1 403 ? -26.594 -20.203 10.336 1 84.44 403 TYR A N 1
ATOM 3281 C CA . TYR A 1 403 ? -26.469 -21.281 9.367 1 84.44 403 TYR A CA 1
ATOM 3282 C C . TYR A 1 403 ? -25.016 -21.703 9.203 1 84.44 403 TYR A C 1
ATOM 3284 O O . TYR A 1 403 ? -24.109 -20.906 9.422 1 84.44 403 TYR A O 1
ATOM 3292 N N . MET A 1 404 ? -24.891 -22.938 9.141 1 74.5 404 MET A N 1
ATOM 3293 C CA . MET A 1 404 ? -23.594 -23.547 8.867 1 74.5 404 MET A CA 1
ATOM 3294 C C . MET A 1 404 ? -23.641 -24.391 7.602 1 74.5 404 MET A C 1
ATOM 3296 O O . MET A 1 404 ? -24.297 -25.438 7.57 1 74.5 404 MET A O 1
ATOM 3300 N N . ARG A 1 405 ? -23.203 -23.859 6.555 1 66.31 405 ARG A N 1
ATOM 3301 C CA . ARG A 1 405 ? -23.188 -24.625 5.312 1 66.31 405 ARG A CA 1
ATOM 3302 C C . ARG A 1 405 ? -22.234 -25.812 5.406 1 66.31 405 ARG A C 1
ATOM 3304 O O . ARG A 1 405 ? -21.188 -25.719 6.062 1 66.31 405 ARG A O 1
ATOM 3311 N N . LEU A 1 406 ? -22.969 -26.984 5.051 1 59.12 406 LEU A N 1
ATOM 3312 C CA . LEU A 1 406 ? -22.141 -28.172 4.941 1 59.12 406 LEU A CA 1
ATOM 3313 C C . LEU A 1 406 ? -21.062 -28 3.871 1 59.12 406 LEU A C 1
ATOM 3315 O O . LEU A 1 406 ? -21.344 -27.469 2.789 1 59.12 406 LEU A O 1
ATOM 3319 N N . GLY A 1 407 ? -19.859 -28.047 4.348 1 55.5 407 GLY A N 1
ATOM 3320 C CA . GLY A 1 407 ? -18.703 -27.984 3.461 1 55.5 407 GLY A CA 1
ATOM 3321 C C . GLY A 1 407 ? -17.781 -26.828 3.768 1 55.5 407 GLY A C 1
ATOM 3322 O O . GLY A 1 407 ? -18.141 -25.922 4.512 1 55.5 407 GLY A O 1
ATOM 3323 N N . GLU A 1 408 ? -16.688 -27.062 3.637 1 55.78 408 GLU A N 1
ATOM 3324 C CA . GLU A 1 408 ? -15.57 -26.125 3.82 1 55.78 408 GLU A CA 1
ATOM 3325 C C . GLU A 1 408 ? -15.758 -24.875 2.982 1 55.78 408 GLU A C 1
ATOM 3327 O O . GLU A 1 408 ? -16.125 -24.953 1.809 1 55.78 408 GLU A O 1
ATOM 3332 N N . ARG A 1 409 ? -16.328 -23.781 3.662 1 62.47 409 ARG A N 1
ATOM 3333 C CA . ARG A 1 409 ? -16.438 -22.562 2.881 1 62.47 409 ARG A CA 1
ATOM 3334 C C . ARG A 1 409 ? -15.078 -21.906 2.686 1 62.47 409 ARG A C 1
ATOM 3336 O O . ARG A 1 409 ? -14.242 -21.906 3.596 1 62.47 409 ARG A O 1
ATOM 3343 N N . ILE A 1 410 ? -14.961 -21.688 1.328 1 74.06 410 ILE A N 1
ATOM 3344 C CA . ILE A 1 410 ? -13.719 -21 0.984 1 74.06 410 ILE A CA 1
ATOM 3345 C C . ILE A 1 410 ? -13.781 -19.547 1.469 1 74.06 410 ILE A C 1
ATOM 3347 O O . ILE A 1 410 ? -14.758 -18.844 1.215 1 74.06 410 ILE A O 1
ATOM 3351 N N . LYS A 1 411 ? -13 -19.297 2.377 1 80.81 411 LYS A N 1
ATOM 3352 C CA . LYS A 1 411 ? -12.867 -17.922 2.832 1 80.81 411 LYS A CA 1
ATOM 3353 C C . LYS A 1 411 ? -12.156 -17.062 1.792 1 80.81 411 LYS A C 1
ATOM 3355 O O . LYS A 1 411 ? -11.125 -17.469 1.254 1 80.81 411 LYS A O 1
ATOM 3360 N N . VAL A 1 412 ? -12.766 -15.938 1.47 1 89.62 412 VAL A N 1
ATOM 3361 C CA . VAL A 1 412 ? -12.109 -14.969 0.6 1 89.62 412 VAL A CA 1
ATOM 3362 C C . VAL A 1 412 ? -10.961 -14.297 1.352 1 89.62 412 VAL A C 1
ATOM 3364 O O . VAL A 1 412 ? -11.117 -13.914 2.514 1 89.62 412 VAL A O 1
ATOM 3367 N N . PRO A 1 413 ? -9.797 -14.227 0.725 1 93.81 413 PRO A N 1
ATOM 3368 C CA . PRO A 1 413 ? -8.672 -13.625 1.438 1 93.81 413 PRO A CA 1
ATOM 3369 C C . PRO A 1 413 ? -8.875 -12.133 1.696 1 93.81 413 PRO A C 1
ATOM 3371 O O . PRO A 1 413 ? -9.523 -11.445 0.904 1 93.81 413 PRO A O 1
ATOM 3374 N N . SER A 1 414 ? -8.336 -11.68 2.871 1 93.62 414 SER A N 1
ATOM 3375 C CA . SER A 1 414 ? -8.219 -10.242 3.098 1 93.62 414 SER A CA 1
ATOM 3376 C C . SER A 1 414 ? -6.965 -9.672 2.443 1 93.62 414 SER A C 1
ATOM 3378 O O . SER A 1 414 ? -6.043 -10.422 2.107 1 93.62 414 SER A O 1
ATOM 3380 N N . ASN A 1 415 ? -6.949 -8.359 2.26 1 95.88 415 ASN A N 1
ATOM 3381 C CA . ASN A 1 415 ? -5.754 -7.758 1.675 1 95.88 415 ASN A CA 1
ATOM 3382 C C . ASN A 1 415 ? -4.641 -7.609 2.705 1 95.88 415 ASN A C 1
ATOM 3384 O O . ASN A 1 415 ? -3.596 -7.023 2.416 1 95.88 415 ASN A O 1
ATOM 3388 N N . LEU A 1 416 ? -4.855 -8.078 3.879 1 96.31 416 LEU A N 1
ATOM 3389 C CA . LEU A 1 416 ? -3.812 -8.164 4.898 1 96.31 416 LEU A CA 1
ATOM 3390 C C . LEU A 1 416 ? -3.371 -9.609 5.102 1 96.31 416 LEU A C 1
ATOM 3392 O O . LEU A 1 416 ? -4.203 -10.484 5.348 1 96.31 416 LEU A O 1
ATOM 3396 N N . ILE A 1 417 ? -2.113 -9.836 4.945 1 97.06 417 ILE A N 1
ATOM 3397 C CA . ILE A 1 417 ? -1.51 -11.148 5.164 1 97.06 417 ILE A CA 1
ATOM 3398 C C . ILE A 1 417 ? -0.583 -11.094 6.379 1 97.06 417 ILE A C 1
ATOM 3400 O O . ILE A 1 417 ? 0.42 -10.375 6.367 1 97.06 417 ILE A O 1
ATOM 3404 N N . SER A 1 418 ? -0.922 -11.781 7.387 1 94.62 418 SER A N 1
ATOM 3405 C CA . SER A 1 418 ? -0.147 -11.789 8.625 1 94.62 418 SER A CA 1
ATOM 3406 C C . SER A 1 418 ? -0.363 -13.086 9.398 1 94.62 418 SER A C 1
ATOM 3408 O O . SER A 1 418 ? -1.229 -13.891 9.055 1 94.62 418 SER A O 1
ATOM 3410 N N . LYS A 1 419 ? 0.427 -13.273 10.461 1 89.69 419 LYS A N 1
ATOM 3411 C CA . LYS A 1 419 ? 0.286 -14.453 11.312 1 89.69 419 LYS A CA 1
ATOM 3412 C C . LYS A 1 419 ? -1.089 -14.492 11.969 1 89.69 419 LYS A C 1
ATOM 3414 O O . LYS A 1 419 ? -1.732 -15.547 12.008 1 89.69 419 LYS A O 1
ATOM 3419 N N . VAL A 1 420 ? -1.507 -13.359 12.352 1 83.81 420 VAL A N 1
ATOM 3420 C CA . VAL A 1 420 ? -2.777 -13.266 13.062 1 83.81 420 VAL A CA 1
ATOM 3421 C C . VAL A 1 420 ? -3.934 -13.453 12.086 1 83.81 420 VAL A C 1
ATOM 3423 O O . VAL A 1 420 ? -4.922 -14.117 12.398 1 83.81 420 VAL A O 1
ATOM 3426 N N . GLU A 1 421 ? -3.842 -12.914 10.891 1 85.62 421 GLU A N 1
ATOM 3427 C CA . GLU A 1 421 ? -4.926 -12.898 9.914 1 85.62 421 GLU A CA 1
ATOM 3428 C C . GLU A 1 421 ? -5.086 -14.266 9.25 1 85.62 421 GLU A C 1
ATOM 3430 O O . GLU A 1 421 ? -6.207 -14.711 9 1 85.62 421 GLU A O 1
ATOM 3435 N N . CYS A 1 422 ? -3.938 -14.93 8.945 1 89.94 422 CYS A N 1
ATOM 3436 C CA . CYS A 1 422 ? -4.027 -16.141 8.125 1 89.94 422 CYS A CA 1
ATOM 3437 C C . CYS A 1 422 ? -2.842 -17.062 8.383 1 89.94 422 CYS A C 1
ATOM 3439 O O . CYS A 1 422 ? -2.443 -17.828 7.5 1 89.94 422 CYS A O 1
ATOM 3441 N N . LEU A 1 423 ? -2.086 -16.875 9.469 1 88.06 423 LEU A N 1
ATOM 3442 C CA . LEU A 1 423 ? -1.046 -17.766 9.961 1 88.06 423 LEU A CA 1
ATOM 3443 C C . LEU A 1 423 ? 0.18 -17.734 9.055 1 88.06 423 LEU A C 1
ATOM 3445 O O . LEU A 1 423 ? 0.881 -18.734 8.914 1 88.06 423 LEU A O 1
ATOM 3449 N N . VAL A 1 424 ? 0.383 -16.672 8.352 1 95.56 424 VAL A N 1
ATOM 3450 C CA . VAL A 1 424 ? 1.555 -16.516 7.496 1 95.56 424 VAL A CA 1
ATOM 3451 C C . VAL A 1 424 ? 2.707 -15.93 8.305 1 95.56 424 VAL A C 1
ATOM 3453 O O . VAL A 1 424 ? 2.523 -14.953 9.039 1 95.56 424 VAL A O 1
ATOM 3456 N N . GLY A 1 425 ? 3.85 -16.516 8.125 1 94.38 425 GLY A N 1
ATOM 3457 C CA . GLY A 1 425 ? 5.016 -16.125 8.898 1 94.38 425 GLY A CA 1
ATOM 3458 C C . GLY A 1 425 ? 5.703 -14.875 8.359 1 94.38 425 GLY A C 1
ATOM 3459 O O . GLY A 1 425 ? 5.23 -14.266 7.398 1 94.38 425 GLY A O 1
ATOM 3460 N N . THR A 1 426 ? 6.836 -14.523 9.055 1 95.44 426 THR A N 1
ATOM 3461 C CA . THR A 1 426 ? 7.598 -13.305 8.789 1 95.44 426 THR A CA 1
ATOM 3462 C C . THR A 1 426 ? 8.969 -13.648 8.195 1 95.44 426 THR A C 1
ATOM 3464 O O . THR A 1 426 ? 9.273 -14.82 7.973 1 95.44 426 THR A O 1
ATOM 3467 N N . ASN A 1 427 ? 9.75 -12.57 7.922 1 94.31 427 ASN A N 1
ATOM 3468 C CA . ASN A 1 427 ? 11.125 -12.758 7.469 1 94.31 427 ASN A CA 1
ATOM 3469 C C . ASN A 1 427 ? 11.953 -13.531 8.492 1 94.31 427 ASN A C 1
ATOM 3471 O O . ASN A 1 427 ? 12.836 -14.305 8.125 1 94.31 427 ASN A O 1
ATOM 3475 N N . GLU A 1 428 ? 11.703 -13.273 9.797 1 89.44 428 GLU A N 1
ATOM 3476 C CA . GLU A 1 428 ? 12.406 -13.992 10.859 1 89.44 428 GLU A CA 1
ATOM 3477 C C . GLU A 1 428 ? 12.125 -15.492 10.789 1 89.44 428 GLU A C 1
ATOM 3479 O O . GLU A 1 428 ? 13.039 -16.312 10.969 1 89.44 428 GLU A O 1
ATOM 3484 N N . ASP A 1 429 ? 10.898 -15.812 10.484 1 90.88 429 ASP A N 1
ATOM 3485 C CA . ASP A 1 429 ? 10.539 -17.219 10.305 1 90.88 429 ASP A CA 1
ATOM 3486 C C . ASP A 1 429 ? 11.281 -17.828 9.117 1 90.88 429 ASP A C 1
ATOM 3488 O O . ASP A 1 429 ? 11.758 -18.969 9.195 1 90.88 429 ASP A O 1
ATOM 3492 N N . ALA A 1 430 ? 11.281 -17.078 8.055 1 94.56 430 ALA A N 1
ATOM 3493 C CA . ALA A 1 430 ? 11.945 -17.547 6.84 1 94.56 430 ALA A CA 1
ATOM 3494 C C . ALA A 1 430 ? 13.422 -17.844 7.102 1 94.56 430 ALA A C 1
ATOM 3496 O O . ALA A 1 430 ? 13.938 -18.875 6.648 1 94.56 430 ALA A O 1
ATOM 3497 N N . LYS A 1 431 ? 14.102 -16.938 7.766 1 91.75 431 LYS A N 1
ATOM 3498 C CA . LYS A 1 431 ? 15.508 -17.109 8.094 1 91.75 431 LYS A CA 1
ATOM 3499 C C . LYS A 1 431 ? 15.734 -18.375 8.93 1 91.75 431 LYS A C 1
ATOM 3501 O O . LYS A 1 431 ? 16.641 -19.156 8.648 1 91.75 431 LYS A O 1
ATOM 3506 N N . LYS A 1 432 ? 14.93 -18.562 9.898 1 89.75 432 LYS A N 1
ATOM 3507 C CA . LYS A 1 432 ? 15.023 -19.75 10.75 1 89.75 432 LYS A CA 1
ATOM 3508 C C . LYS A 1 432 ? 14.828 -21.016 9.945 1 89.75 432 LYS A C 1
ATOM 3510 O O . LYS A 1 432 ? 15.531 -22.016 10.156 1 89.75 432 LYS A O 1
ATOM 3515 N N . GLU A 1 433 ? 13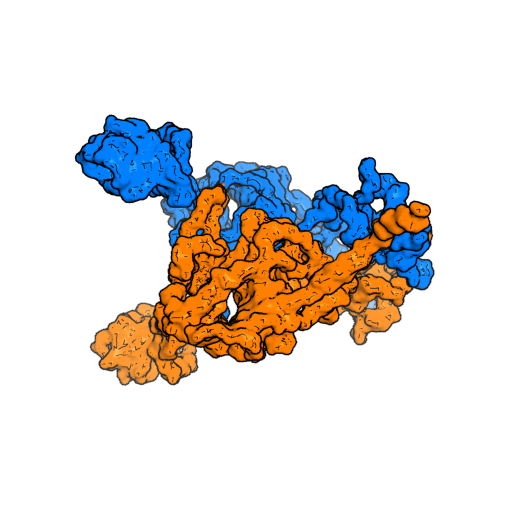.852 -21 9.062 1 92.5 433 GLU A N 1
ATOM 3516 C CA . GLU A 1 433 ? 13.57 -22.156 8.211 1 92.5 433 GLU A CA 1
ATOM 3517 C C . GLU A 1 433 ? 14.789 -22.516 7.367 1 92.5 433 GLU A C 1
ATOM 3519 O O . GLU A 1 433 ? 15.164 -23.688 7.281 1 92.5 433 GLU A O 1
ATOM 3524 N N . LEU A 1 434 ? 15.336 -21.547 6.762 1 92.38 434 LEU A N 1
ATOM 3525 C CA . LEU A 1 434 ? 16.469 -21.781 5.871 1 92.38 434 LEU A CA 1
ATOM 3526 C C . LEU A 1 434 ? 17.688 -22.219 6.66 1 92.38 434 LEU A C 1
ATOM 3528 O O . LEU A 1 434 ? 18.422 -23.109 6.234 1 92.38 434 LEU A O 1
ATOM 3532 N N . GLU A 1 435 ? 17.953 -21.562 7.797 1 91.44 435 GLU A N 1
ATOM 3533 C CA . GLU A 1 435 ? 19.094 -21.922 8.641 1 91.44 435 GLU A CA 1
ATOM 3534 C C . GLU A 1 435 ? 19 -23.359 9.117 1 91.44 435 GLU A C 1
ATOM 3536 O O . GLU A 1 435 ? 20.016 -24.062 9.211 1 91.44 435 GLU A O 1
ATOM 3541 N N . ALA A 1 436 ? 17.828 -23.781 9.391 1 90.69 436 ALA A N 1
ATOM 3542 C CA . ALA A 1 436 ? 17.609 -25.141 9.852 1 90.69 436 ALA A CA 1
ATOM 3543 C C . ALA A 1 436 ? 18 -26.156 8.781 1 90.69 436 ALA A C 1
ATOM 3545 O O . ALA A 1 436 ? 18.422 -27.281 9.094 1 90.69 436 ALA A O 1
ATOM 3546 N N . LEU A 1 437 ? 17.906 -25.828 7.531 1 91.94 437 LEU A N 1
ATOM 3547 C CA . LEU A 1 437 ? 18.234 -26.703 6.418 1 91.94 437 LEU A CA 1
ATOM 3548 C C . LEU A 1 437 ? 19.734 -26.734 6.164 1 91.94 437 LEU A C 1
ATOM 3550 O O . LEU A 1 437 ? 20.25 -27.688 5.559 1 91.94 437 LEU A O 1
ATOM 3554 N N . PHE A 1 438 ? 20.422 -25.688 6.586 1 92.31 438 PHE A N 1
ATOM 3555 C CA . PHE A 1 438 ? 21.828 -25.562 6.215 1 92.31 438 PHE A CA 1
ATOM 3556 C C . PHE A 1 438 ? 22.703 -25.438 7.453 1 92.31 438 PHE A C 1
ATOM 3558 O O . PHE A 1 438 ? 23.594 -24.578 7.504 1 92.31 438 PHE A O 1
ATOM 3565 N N . ASN A 1 439 ? 22.531 -26.188 8.344 1 85.5 439 ASN A N 1
ATOM 3566 C CA . ASN A 1 439 ? 23.344 -26.312 9.547 1 85.5 439 ASN A CA 1
ATOM 3567 C C . ASN A 1 439 ? 23.516 -24.969 10.25 1 85.5 439 ASN A C 1
ATOM 3569 O O . ASN A 1 439 ? 24.625 -24.594 10.641 1 85.5 439 ASN A O 1
ATOM 3573 N N . LYS A 1 440 ? 22.422 -24.109 10.25 1 75 440 LYS A N 1
ATOM 3574 C CA . LYS A 1 440 ? 22.297 -22.875 11.016 1 75 440 LYS A CA 1
ATOM 3575 C C . LYS A 1 440 ? 23.203 -21.781 10.453 1 75 440 LYS A C 1
ATOM 3577 O O . LYS A 1 440 ? 23.625 -20.891 11.188 1 75 440 LYS A O 1
ATOM 3582 N N . LYS A 1 441 ? 23.625 -21.875 9.273 1 76.81 441 LYS A N 1
ATOM 3583 C CA . LYS A 1 441 ? 24.406 -20.828 8.609 1 76.81 441 LYS A CA 1
ATOM 3584 C C . LYS A 1 441 ? 23.5 -19.922 7.77 1 76.81 441 LYS A C 1
ATOM 3586 O O . LYS A 1 441 ? 22.578 -20.406 7.117 1 76.81 441 LYS A O 1
ATOM 3591 N N . THR A 1 442 ? 23.828 -18.625 7.941 1 75.56 442 THR A N 1
ATOM 3592 C CA . THR A 1 442 ? 23.125 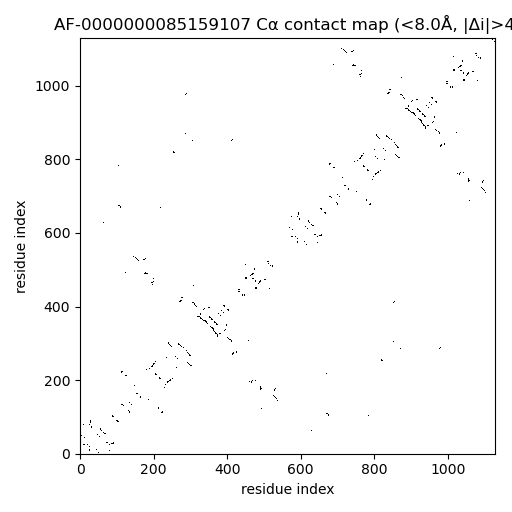-17.688 7.078 1 75.56 442 THR A CA 1
ATOM 3593 C C . THR A 1 442 ? 23.719 -17.672 5.68 1 75.56 442 THR A C 1
ATOM 3595 O O . THR A 1 442 ? 24.828 -17.172 5.477 1 75.56 442 THR A O 1
ATOM 3598 N N . ILE A 1 443 ? 23.047 -18.25 4.711 1 75.88 443 ILE A N 1
ATOM 3599 C CA . ILE A 1 443 ? 23.656 -18.469 3.402 1 75.88 443 ILE A CA 1
ATOM 3600 C C . ILE A 1 443 ? 22.938 -17.625 2.354 1 75.88 443 ILE A C 1
ATOM 3602 O O . ILE A 1 443 ? 23.375 -17.547 1.202 1 75.88 443 ILE A O 1
ATOM 3606 N N . PHE A 1 444 ? 21.891 -17.094 2.717 1 79.88 444 PHE A N 1
ATOM 3607 C CA . PHE A 1 444 ? 21.062 -16.312 1.797 1 79.88 444 PHE A CA 1
ATOM 3608 C C . PHE A 1 444 ? 20.375 -15.172 2.527 1 79.88 444 PHE A C 1
ATOM 3610 O O . PHE A 1 444 ? 19.891 -15.344 3.65 1 79.88 444 PHE A O 1
ATOM 3617 N N . ASN A 1 445 ? 20.359 -14.039 1.817 1 79.44 445 ASN A N 1
ATOM 3618 C CA . ASN A 1 445 ? 19.719 -12.875 2.418 1 79.44 445 ASN A CA 1
ATOM 3619 C C . ASN A 1 445 ? 18.266 -12.742 1.976 1 79.44 445 ASN A C 1
ATOM 3621 O O . ASN A 1 445 ? 17.953 -12.969 0.808 1 79.44 445 ASN A O 1
ATOM 3625 N N . PHE A 1 446 ? 17.328 -12.547 2.838 1 80.88 446 PHE A N 1
ATOM 3626 C CA . PHE A 1 446 ? 15.945 -12.141 2.695 1 80.88 446 PHE A CA 1
ATOM 3627 C C . PHE A 1 446 ? 15.109 -13.266 2.086 1 80.88 446 PHE A C 1
ATOM 3629 O O . PHE A 1 446 ? 14.367 -13.039 1.13 1 80.88 446 PHE A O 1
ATOM 3636 N N . PRO A 1 447 ? 15.32 -14.5 2.5 1 90.81 447 PRO A N 1
ATOM 3637 C CA . PRO A 1 447 ? 14.375 -15.539 2.072 1 90.81 447 PRO A CA 1
ATOM 3638 C C . PRO A 1 447 ? 12.938 -15.234 2.488 1 90.81 447 PRO A C 1
ATOM 3640 O O . PRO A 1 447 ? 12.711 -14.406 3.375 1 90.81 447 PRO A O 1
ATOM 3643 N N . LYS A 1 448 ? 11.977 -15.75 1.752 1 96.62 448 LYS A N 1
ATOM 3644 C CA . LYS A 1 448 ? 10.578 -15.641 2.154 1 96.62 448 LYS A CA 1
ATOM 3645 C C . LYS A 1 448 ? 10.109 -16.906 2.881 1 96.62 448 LYS A C 1
ATOM 3647 O O . LYS A 1 448 ? 10.578 -18 2.59 1 96.62 448 LYS A O 1
ATOM 3652 N N . PRO A 1 449 ? 9.258 -16.812 3.854 1 97.38 449 PRO A N 1
ATOM 3653 C CA . PRO A 1 449 ? 8.781 -18 4.562 1 97.38 449 PRO A CA 1
ATOM 3654 C C . PRO A 1 449 ? 7.914 -18.906 3.688 1 97.38 449 PRO A C 1
ATOM 3656 O O . PRO A 1 449 ? 7.133 -18.406 2.871 1 97.38 449 PRO A O 1
ATOM 3659 N N . GLU A 1 450 ? 8 -20.219 3.863 1 98 450 GLU A N 1
ATOM 3660 C CA . GLU A 1 450 ? 7.211 -21.156 3.066 1 98 450 GLU A CA 1
ATOM 3661 C C . GLU A 1 450 ? 5.715 -20.906 3.246 1 98 450 GLU A C 1
ATOM 3663 O O . GLU A 1 450 ? 4.934 -21.109 2.314 1 98 450 GLU A O 1
ATOM 3668 N N . SER A 1 451 ? 5.324 -20.453 4.457 1 96.69 451 SER A N 1
ATOM 3669 C CA . SER A 1 451 ? 3.91 -20.219 4.738 1 96.69 451 SER A CA 1
ATOM 3670 C C . SER A 1 451 ? 3.332 -19.141 3.826 1 96.69 451 SER A C 1
ATOM 3672 O O . SER A 1 451 ? 2.156 -19.188 3.461 1 96.69 451 SER A O 1
ATOM 3674 N N . LEU A 1 452 ? 4.086 -18.125 3.492 1 98.31 452 LEU A N 1
ATOM 3675 C CA . LEU A 1 452 ? 3.621 -17.078 2.582 1 98.31 452 LEU A CA 1
ATOM 3676 C C . LEU A 1 452 ? 3.326 -17.656 1.201 1 98.31 452 LEU A C 1
ATOM 3678 O O . LEU A 1 452 ? 2.242 -17.453 0.652 1 98.31 452 LEU A O 1
ATOM 3682 N N . ILE A 1 453 ? 4.305 -18.375 0.66 1 98.5 453 ILE A N 1
ATOM 3683 C CA . ILE A 1 453 ? 4.152 -18.953 -0.673 1 98.5 453 ILE A CA 1
ATOM 3684 C C . ILE A 1 453 ? 3.02 -19.984 -0.668 1 98.5 453 ILE A C 1
ATOM 3686 O O . ILE A 1 453 ? 2.234 -20.047 -1.616 1 98.5 453 ILE A O 1
ATOM 3690 N N . HIS A 1 454 ? 2.951 -20.797 0.412 1 97.56 454 HIS A N 1
ATOM 3691 C CA . HIS A 1 454 ? 1.866 -21.75 0.575 1 97.56 454 HIS A CA 1
ATOM 3692 C C . HIS A 1 454 ? 0.506 -21.078 0.483 1 97.56 454 HIS A C 1
ATOM 3694 O O . HIS A 1 454 ? -0.389 -21.547 -0.217 1 97.56 454 HIS A O 1
ATOM 3700 N N . TYR A 1 455 ? 0.374 -19.984 1.182 1 97.38 455 TYR A N 1
ATOM 3701 C CA . TYR A 1 455 ? -0.87 -19.219 1.212 1 97.38 455 TYR A CA 1
ATOM 3702 C C . TYR A 1 455 ? -1.222 -18.688 -0.174 1 97.38 455 TYR A C 1
ATOM 3704 O O . TYR A 1 455 ? -2.359 -18.828 -0.629 1 97.38 455 TYR A O 1
ATOM 3712 N N . LEU A 1 456 ? -0.273 -18.125 -0.887 1 98.31 456 LEU A N 1
ATOM 3713 C CA . LEU A 1 456 ? -0.495 -17.531 -2.201 1 98.31 456 LEU A CA 1
ATOM 3714 C C . LEU A 1 456 ? -0.806 -18.609 -3.236 1 98.31 456 LEU A C 1
ATOM 3716 O O . LEU A 1 456 ? -1.723 -18.453 -4.047 1 98.31 456 LEU A O 1
ATOM 3720 N N . VAL A 1 457 ? -0.016 -19.703 -3.262 1 97.94 457 VAL A N 1
ATOM 3721 C CA . VAL A 1 457 ? -0.216 -20.781 -4.219 1 97.94 457 VAL A CA 1
ATOM 3722 C C . VAL A 1 457 ? -1.602 -21.391 -4.023 1 97.94 457 VAL A C 1
ATOM 3724 O O . VAL A 1 457 ? -2.281 -21.734 -4.996 1 97.94 457 VAL A O 1
ATOM 3727 N N . ASN A 1 458 ? -2.027 -21.484 -2.814 1 94.94 458 ASN A N 1
ATOM 3728 C CA . ASN A 1 458 ? -3.326 -22.062 -2.5 1 94.94 458 ASN A CA 1
ATOM 3729 C C . ASN A 1 458 ? -4.473 -21.188 -2.994 1 94.94 458 ASN A C 1
ATOM 3731 O O . ASN A 1 458 ? -5.59 -21.672 -3.184 1 94.94 458 ASN A O 1
ATOM 3735 N N . MET A 1 459 ? -4.266 -19.969 -3.184 1 96.44 459 MET A N 1
ATOM 3736 C CA . MET A 1 459 ? -5.312 -19.016 -3.535 1 96.44 459 MET A CA 1
ATOM 3737 C C . MET A 1 459 ? -5.91 -19.344 -4.898 1 96.44 459 MET A C 1
ATOM 3739 O O . MET A 1 459 ? -7.094 -19.094 -5.137 1 96.44 459 MET A O 1
ATOM 3743 N N . ASN A 1 460 ? -5.035 -19.891 -5.785 1 96.88 460 ASN A N 1
ATOM 3744 C CA . ASN A 1 460 ? -5.547 -19.984 -7.145 1 96.88 460 ASN A CA 1
ATOM 3745 C C . ASN A 1 460 ? -5.004 -21.234 -7.855 1 96.88 460 ASN A C 1
ATOM 3747 O O . ASN A 1 460 ? -4.879 -21.25 -9.078 1 96.88 460 ASN A O 1
ATOM 3751 N N . THR A 1 461 ? -4.523 -22.234 -7.164 1 96.88 461 THR A N 1
ATOM 3752 C CA . THR A 1 461 ? -4.012 -23.422 -7.824 1 96.88 461 THR A CA 1
ATOM 3753 C C . THR A 1 461 ? -4.57 -24.688 -7.172 1 96.88 461 THR A C 1
ATOM 3755 O O . THR A 1 461 ? -5.047 -24.641 -6.035 1 96.88 461 THR A O 1
ATOM 3758 N N . ASN A 1 462 ? -4.598 -25.688 -7.945 1 94.19 462 ASN A N 1
ATOM 3759 C CA . ASN A 1 462 ? -4.848 -27.062 -7.508 1 94.19 462 ASN A CA 1
ATOM 3760 C C . ASN A 1 462 ? -3.67 -27.969 -7.824 1 94.19 462 ASN A C 1
ATOM 3762 O O . ASN A 1 462 ? -2.723 -27.562 -8.5 1 94.19 462 ASN A O 1
ATOM 3766 N N . LYS A 1 463 ? -3.754 -29.203 -7.285 1 94.62 463 LYS A N 1
ATOM 3767 C CA . LYS A 1 463 ? -2.719 -30.188 -7.602 1 94.62 463 LYS A CA 1
ATOM 3768 C C . LYS A 1 463 ? -2.527 -30.328 -9.109 1 94.62 463 LYS A C 1
ATOM 3770 O O . LYS A 1 463 ? -3.502 -30.344 -9.867 1 94.62 463 LYS A O 1
ATOM 3775 N N . ASN A 1 464 ? -1.221 -30.297 -9.547 1 95.75 464 ASN A N 1
ATOM 3776 C CA . ASN A 1 464 ? -0.777 -30.531 -10.922 1 95.75 464 ASN A CA 1
ATOM 3777 C C . ASN A 1 464 ? -0.835 -29.25 -11.75 1 95.75 464 ASN A C 1
ATOM 3779 O O . ASN A 1 464 ? -0.434 -29.234 -12.914 1 95.75 464 ASN A O 1
ATOM 3783 N N . ASP A 1 465 ? -1.375 -28.172 -11.172 1 97.62 465 ASP A N 1
ATOM 3784 C CA . ASP A 1 465 ? -1.249 -26.891 -11.859 1 97.62 465 ASP A CA 1
ATOM 3785 C C . ASP A 1 465 ? 0.212 -26.469 -11.938 1 97.62 465 ASP A C 1
ATOM 3787 O O . ASP A 1 465 ? 1.036 -26.875 -11.117 1 97.62 465 ASP A O 1
ATOM 3791 N N . LEU A 1 466 ? 0.532 -25.594 -12.875 1 98.69 466 LEU A N 1
ATOM 3792 C CA . LEU A 1 466 ? 1.909 -25.172 -13.109 1 98.69 466 LEU A CA 1
ATOM 3793 C C . LEU A 1 466 ? 2.188 -23.828 -12.438 1 98.69 466 LEU A C 1
ATOM 3795 O O . LEU A 1 466 ? 1.477 -22.844 -12.68 1 98.69 466 LEU A O 1
ATOM 3799 N N . VAL A 1 467 ? 3.189 -23.828 -11.594 1 98.81 467 VAL A N 1
ATOM 3800 C CA . VAL A 1 467 ? 3.656 -22.625 -10.906 1 98.81 467 VAL A CA 1
ATOM 3801 C C . VAL A 1 467 ? 4.996 -22.188 -11.484 1 98.81 467 VAL A C 1
ATOM 3803 O O . VAL A 1 467 ? 5.875 -23.016 -11.734 1 98.81 467 VAL A O 1
ATOM 3806 N N . LEU A 1 468 ? 5.145 -20.844 -11.695 1 98.88 468 LEU A N 1
ATOM 3807 C CA . LEU A 1 468 ? 6.379 -20.297 -12.25 1 98.88 468 LEU A CA 1
ATOM 3808 C C . LEU A 1 468 ? 6.961 -19.219 -11.344 1 98.88 468 LEU A C 1
ATOM 3810 O O . LEU A 1 468 ? 6.23 -18.359 -10.852 1 98.88 468 LEU A O 1
ATOM 3814 N N . ASP A 1 469 ? 8.195 -19.312 -11.062 1 98.81 469 ASP A N 1
ATOM 3815 C CA . ASP A 1 469 ? 8.984 -18.297 -10.391 1 98.81 469 ASP A CA 1
ATOM 3816 C C . ASP A 1 469 ? 10.281 -18 -11.148 1 98.81 469 ASP A C 1
ATOM 3818 O O . ASP A 1 469 ? 11.195 -18.828 -11.164 1 98.81 469 ASP A O 1
ATOM 3822 N N . PHE A 1 470 ? 10.414 -16.797 -11.719 1 97.69 470 PHE A N 1
ATOM 3823 C CA . PHE A 1 470 ? 11.586 -16.531 -12.547 1 97.69 470 PHE A CA 1
ATOM 3824 C C . PHE A 1 470 ? 12.578 -15.641 -11.812 1 97.69 470 PHE A C 1
ATOM 3826 O O . PHE A 1 470 ? 13.484 -15.078 -12.43 1 97.69 470 PHE A O 1
ATOM 3833 N N . ASN A 1 471 ? 12.375 -15.398 -10.562 1 96.06 471 ASN A N 1
ATOM 3834 C CA . ASN A 1 471 ? 13.305 -14.875 -9.562 1 96.06 471 ASN A CA 1
ATOM 3835 C C . ASN A 1 471 ? 13.398 -15.797 -8.352 1 96.06 471 ASN A C 1
ATOM 3837 O O . ASN A 1 471 ? 13.148 -15.375 -7.223 1 96.06 471 ASN A O 1
ATOM 3841 N N . LEU A 1 472 ? 13.883 -16.906 -8.508 1 96.69 472 LEU A N 1
ATOM 3842 C CA . LEU A 1 472 ? 13.672 -18.031 -7.609 1 96.69 472 LEU A CA 1
ATOM 3843 C C . LEU A 1 472 ? 14.453 -17.844 -6.312 1 96.69 472 LEU A C 1
ATOM 3845 O O . LEU A 1 472 ? 14.023 -18.297 -5.254 1 96.69 472 LEU A O 1
ATOM 3849 N N . GLY A 1 473 ? 15.602 -17.25 -6.391 1 93.69 473 GLY A N 1
ATOM 3850 C CA . GLY A 1 473 ? 16.391 -17.016 -5.188 1 93.69 473 GLY A CA 1
ATOM 3851 C C . GLY A 1 473 ? 16.734 -18.297 -4.449 1 93.69 473 GLY A C 1
ATOM 3852 O O . GLY A 1 473 ? 17.266 -19.234 -5.043 1 93.69 473 GLY A O 1
ATOM 3853 N N . SER A 1 474 ? 16.297 -18.438 -3.211 1 94.75 474 SER A N 1
ATOM 3854 C CA . SER A 1 474 ? 16.672 -19.562 -2.363 1 94.75 474 SER A CA 1
ATOM 3855 C C . SER A 1 474 ? 15.773 -20.766 -2.621 1 94.75 474 SER A C 1
ATOM 3857 O O . SER A 1 474 ? 15.898 -21.797 -1.96 1 94.75 474 SER A O 1
ATOM 3859 N N . GLY A 1 475 ? 14.773 -20.656 -3.469 1 97.44 475 GLY A N 1
ATOM 3860 C CA . GLY A 1 475 ? 14.008 -21.797 -3.922 1 97.44 475 GLY A CA 1
ATOM 3861 C C . GLY A 1 475 ? 12.742 -22.031 -3.119 1 97.44 475 GLY A C 1
ATOM 3862 O O . GLY A 1 475 ? 12.164 -23.125 -3.16 1 97.44 475 GLY A O 1
ATOM 3863 N N . THR A 1 476 ? 12.266 -21 -2.385 1 97.94 476 THR A N 1
ATOM 3864 C CA . THR A 1 476 ? 11.086 -21.156 -1.539 1 97.94 476 THR A CA 1
ATOM 3865 C C . THR A 1 476 ? 9.875 -21.562 -2.373 1 97.94 476 THR A C 1
ATOM 3867 O O . THR A 1 476 ? 9.125 -22.453 -1.991 1 97.94 476 THR A O 1
ATOM 3870 N N . THR A 1 477 ? 9.664 -20.953 -3.521 1 98.69 477 THR A N 1
ATOM 3871 C CA . THR A 1 477 ? 8.5 -21.203 -4.363 1 98.69 477 THR A CA 1
ATOM 3872 C C . THR A 1 477 ? 8.477 -22.641 -4.844 1 98.69 477 THR A C 1
ATOM 3874 O O . THR A 1 477 ? 7.453 -23.328 -4.75 1 98.69 477 THR A O 1
ATOM 3877 N N . THR A 1 478 ? 9.609 -23.156 -5.332 1 98.69 478 THR A N 1
ATOM 3878 C CA . THR A 1 478 ? 9.656 -24.516 -5.867 1 98.69 478 THR A CA 1
ATOM 3879 C C . THR A 1 478 ? 9.547 -25.547 -4.742 1 98.69 478 THR A C 1
ATOM 3881 O O . THR A 1 478 ? 8.938 -26.594 -4.922 1 98.69 478 THR A O 1
ATOM 3884 N N . ALA A 1 479 ? 10.102 -25.25 -3.607 1 98.44 479 ALA A N 1
ATOM 3885 C CA . ALA A 1 479 ? 9.969 -26.141 -2.455 1 98.44 479 ALA A CA 1
ATOM 3886 C C . ALA A 1 479 ? 8.5 -26.328 -2.082 1 98.44 479 ALA A C 1
ATOM 3888 O O . ALA A 1 479 ? 8.031 -27.469 -1.926 1 98.44 479 ALA A O 1
ATOM 3889 N N . VAL A 1 480 ? 7.793 -25.25 -1.976 1 98.62 480 VAL A N 1
ATOM 3890 C CA . VAL A 1 480 ? 6.395 -25.266 -1.556 1 98.62 480 VAL A CA 1
ATOM 3891 C C . VAL A 1 480 ? 5.543 -25.922 -2.641 1 98.62 480 VAL A C 1
ATOM 3893 O O . VAL A 1 480 ? 4.691 -26.766 -2.346 1 98.62 480 VAL A O 1
ATOM 3896 N N . ALA A 1 481 ? 5.746 -25.547 -3.877 1 98.56 481 ALA A N 1
ATOM 3897 C CA . ALA A 1 481 ? 5 -26.141 -4.98 1 98.56 481 ALA A CA 1
ATOM 3898 C C . ALA A 1 481 ? 5.188 -27.656 -5.016 1 98.56 481 ALA A C 1
ATOM 3900 O O . ALA A 1 481 ? 4.223 -28.406 -5.211 1 98.56 481 ALA A O 1
ATOM 3901 N N . HIS A 1 482 ? 6.43 -28.109 -4.84 1 98.44 482 HIS A N 1
ATOM 3902 C CA . HIS A 1 482 ? 6.742 -29.531 -4.828 1 98.44 482 HIS A CA 1
ATOM 3903 C C . HIS A 1 482 ? 5.98 -30.266 -3.721 1 98.44 482 HIS A C 1
ATOM 3905 O O . HIS A 1 482 ? 5.324 -31.281 -3.973 1 98.44 482 HIS A O 1
ATOM 3911 N N . LYS A 1 483 ? 6.078 -29.734 -2.557 1 97.44 483 LYS A N 1
ATOM 3912 C CA . LYS A 1 483 ? 5.426 -30.328 -1.396 1 97.44 483 LYS A CA 1
ATOM 3913 C C . LYS A 1 483 ? 3.914 -30.391 -1.588 1 97.44 483 LYS A C 1
ATOM 3915 O O . LYS A 1 483 ? 3.262 -31.328 -1.124 1 97.44 483 LYS A O 1
ATOM 3920 N N . MET A 1 484 ? 3.354 -29.406 -2.305 1 96.62 484 MET A N 1
ATOM 3921 C CA . MET A 1 484 ? 1.908 -29.281 -2.48 1 96.62 484 MET A CA 1
ATOM 3922 C C . MET A 1 484 ? 1.436 -30.094 -3.684 1 96.62 484 MET A C 1
ATOM 3924 O O . MET A 1 484 ? 0.244 -30.109 -3.998 1 96.62 484 MET A O 1
ATOM 3928 N N . GLY A 1 485 ? 2.334 -30.688 -4.402 1 96.19 485 GLY A N 1
ATOM 3929 C CA . GLY A 1 485 ? 1.992 -31.531 -5.539 1 96.19 485 GLY A CA 1
ATOM 3930 C C . GLY A 1 485 ? 1.657 -30.734 -6.785 1 96.19 485 GLY A C 1
ATOM 3931 O O . GLY A 1 485 ? 0.817 -31.141 -7.586 1 96.19 485 GLY A O 1
ATOM 3932 N N . ARG A 1 486 ? 2.125 -29.531 -6.832 1 97.75 486 ARG A N 1
ATOM 3933 C CA . ARG A 1 486 ? 2.02 -28.75 -8.055 1 97.75 486 ARG A CA 1
ATOM 3934 C C . ARG A 1 486 ? 3.225 -28.969 -8.961 1 97.75 486 ARG A C 1
ATOM 3936 O O . ARG A 1 486 ? 4.293 -29.375 -8.492 1 97.75 486 ARG A O 1
ATOM 3943 N N . LYS A 1 487 ? 3.082 -28.766 -10.258 1 98 487 LYS A N 1
ATOM 3944 C CA . LYS A 1 487 ? 4.219 -28.656 -11.164 1 98 487 LYS A CA 1
ATOM 3945 C C . LYS A 1 487 ? 4.867 -27.266 -11.055 1 98 487 LYS A C 1
ATOM 3947 O O . LYS A 1 487 ? 4.223 -26.312 -10.633 1 98 487 LYS A O 1
ATOM 3952 N N . TYR A 1 488 ? 6.176 -27.219 -11.383 1 98.69 488 TYR A N 1
ATOM 3953 C CA . TYR A 1 488 ? 6.793 -25.906 -11.234 1 98.69 488 TYR A CA 1
ATOM 3954 C C . TYR A 1 488 ? 7.957 -25.734 -12.211 1 98.69 488 TYR A C 1
ATOM 3956 O O . TYR A 1 488 ? 8.523 -26.719 -12.688 1 98.69 488 TYR A O 1
ATOM 3964 N N . ILE A 1 489 ? 8.195 -24.484 -12.523 1 98.44 489 ILE A N 1
ATOM 3965 C CA . ILE A 1 489 ? 9.398 -24.016 -13.203 1 98.44 489 ILE A CA 1
ATOM 3966 C C . ILE A 1 489 ? 10.047 -22.906 -12.391 1 98.44 489 ILE A C 1
ATOM 3968 O O . ILE A 1 489 ? 9.406 -21.891 -12.102 1 98.44 489 ILE A O 1
ATOM 3972 N N . GLY A 1 490 ? 11.227 -23.094 -11.953 1 98.38 490 GLY A N 1
ATOM 3973 C CA . GLY A 1 490 ? 12.023 -22.078 -11.281 1 98.38 490 GLY A CA 1
ATOM 3974 C C . GLY A 1 490 ? 13.219 -21.625 -12.094 1 98.38 490 GLY A C 1
ATOM 3975 O O . GLY A 1 490 ? 13.898 -22.438 -12.727 1 98.38 490 GLY A O 1
ATOM 3976 N N . ILE A 1 491 ? 13.484 -20.297 -12.141 1 96.31 491 ILE A N 1
ATOM 3977 C CA . ILE A 1 491 ? 14.609 -19.734 -12.883 1 96.31 491 ILE A CA 1
ATOM 3978 C C . ILE A 1 491 ? 15.461 -18.875 -11.945 1 96.31 491 ILE A C 1
ATOM 3980 O O . ILE A 1 491 ? 14.938 -18.047 -11.195 1 96.31 491 ILE A O 1
ATOM 3984 N N . GLU A 1 492 ? 16.672 -19.141 -11.969 1 94 492 GLU A N 1
ATOM 3985 C CA . GLU A 1 492 ? 17.641 -18.344 -11.211 1 94 492 GLU A CA 1
ATOM 3986 C C . GLU A 1 492 ? 18.938 -18.156 -12 1 94 492 GLU A C 1
ATOM 3988 O O . GLU A 1 492 ? 19.469 -19.109 -12.578 1 94 492 GLU A O 1
ATOM 3993 N N . GLN A 1 493 ? 19.406 -16.922 -11.992 1 87.62 493 GLN A N 1
ATOM 3994 C CA . GLN A 1 493 ? 20.562 -16.641 -12.844 1 87.62 493 GLN A CA 1
ATOM 3995 C C . GLN A 1 493 ? 21.859 -16.656 -12.039 1 87.62 493 GLN A C 1
ATOM 3997 O O . GLN A 1 493 ? 22.938 -16.844 -12.609 1 87.62 493 GLN A O 1
ATOM 4002 N N . MET A 1 494 ? 21.75 -16.562 -10.742 1 85.75 494 MET A N 1
ATOM 4003 C CA . MET A 1 494 ? 22.953 -16.422 -9.914 1 85.75 494 MET A CA 1
ATOM 4004 C C . MET A 1 494 ? 23.594 -17.781 -9.641 1 85.75 494 MET A C 1
ATOM 4006 O O . MET A 1 494 ? 22.891 -18.797 -9.586 1 85.75 494 MET A O 1
ATOM 4010 N N . ASP A 1 495 ? 24.844 -17.766 -9.312 1 87 495 ASP A N 1
ATOM 4011 C CA . ASP A 1 495 ? 25.625 -18.984 -9.133 1 87 495 ASP A CA 1
ATOM 4012 C C . ASP A 1 495 ? 25.219 -19.719 -7.859 1 87 495 ASP A C 1
ATOM 4014 O O . ASP A 1 495 ? 25.344 -20.938 -7.777 1 87 495 ASP A O 1
ATOM 4018 N N . TYR A 1 496 ? 24.672 -19 -6.961 1 88.81 496 TYR A N 1
ATOM 4019 C CA . TYR A 1 496 ? 24.328 -19.641 -5.695 1 88.81 496 TYR A CA 1
ATOM 4020 C C . TYR A 1 496 ? 23.219 -20.656 -5.883 1 88.81 496 TYR A C 1
ATOM 4022 O O . TYR A 1 496 ? 22.922 -21.453 -4.977 1 88.81 496 TYR A O 1
ATOM 4030 N N . ILE A 1 497 ? 22.641 -20.703 -7.027 1 92.12 497 ILE A N 1
ATOM 4031 C CA . ILE A 1 497 ? 21.562 -21.641 -7.316 1 92.12 497 ILE A CA 1
ATOM 4032 C C . ILE A 1 497 ? 22.031 -23.078 -7.035 1 92.12 497 ILE A C 1
ATOM 4034 O O . ILE A 1 497 ? 21.266 -23.906 -6.562 1 92.12 497 ILE A O 1
ATOM 4038 N N . GLN A 1 498 ? 23.281 -23.375 -7.254 1 90.62 498 GLN A N 1
ATOM 4039 C CA . GLN A 1 498 ? 23.828 -24.734 -7.105 1 90.62 498 GLN A CA 1
ATOM 4040 C C . GLN A 1 498 ? 23.969 -25.109 -5.637 1 90.62 498 GLN A C 1
ATOM 4042 O O . GLN A 1 498 ? 23.656 -26.234 -5.254 1 90.62 498 GLN A O 1
ATOM 4047 N N . ASN A 1 499 ? 24.297 -24.172 -4.855 1 92.06 499 ASN A N 1
ATOM 4048 C CA . ASN A 1 499 ? 24.656 -24.5 -3.479 1 92.06 499 ASN A CA 1
ATOM 4049 C C . ASN A 1 499 ? 23.5 -24.219 -2.521 1 92.06 499 ASN A C 1
ATOM 4051 O O . ASN A 1 499 ? 23.5 -24.688 -1.382 1 92.06 499 ASN A O 1
ATOM 4055 N N . ILE A 1 500 ? 22.562 -23.484 -3.002 1 94.19 500 ILE A N 1
ATOM 4056 C CA . ILE A 1 500 ? 21.469 -23.125 -2.096 1 94.19 500 ILE A CA 1
ATOM 4057 C C . ILE A 1 500 ? 20.156 -23.688 -2.613 1 94.19 500 ILE A C 1
ATOM 4059 O O . ILE A 1 500 ? 19.594 -24.609 -2.014 1 94.19 500 ILE A O 1
ATOM 4063 N N . THR A 1 501 ? 19.766 -23.312 -3.777 1 96.06 501 THR A N 1
ATOM 4064 C CA . THR A 1 501 ? 18.469 -23.672 -4.328 1 96.06 501 THR A CA 1
ATOM 4065 C C . THR A 1 501 ? 18.375 -25.172 -4.586 1 96.06 501 THR A C 1
ATOM 4067 O O . THR A 1 501 ? 17.453 -25.828 -4.125 1 96.06 501 THR A O 1
ATOM 4070 N N . ILE A 1 502 ? 19.344 -25.719 -5.27 1 96.19 502 ILE A N 1
ATOM 4071 C CA . ILE A 1 502 ? 19.344 -27.141 -5.617 1 96.19 502 ILE A CA 1
ATOM 4072 C C . ILE A 1 502 ? 19.5 -27.984 -4.352 1 96.19 502 ILE A C 1
ATOM 4074 O O . ILE A 1 502 ? 18.812 -29 -4.188 1 96.19 502 ILE A O 1
ATOM 4078 N N . GLU A 1 503 ? 20.391 -27.562 -3.516 1 95.88 503 GLU A N 1
ATOM 4079 C CA . GLU A 1 503 ? 20.578 -28.281 -2.266 1 95.88 503 GLU A CA 1
ATOM 4080 C C . GLU A 1 503 ? 19.297 -28.312 -1.441 1 95.88 503 GLU A C 1
ATOM 4082 O O . GLU A 1 503 ? 18.969 -29.328 -0.835 1 95.88 503 GLU A O 1
ATOM 4087 N N . ARG A 1 504 ? 18.594 -27.188 -1.352 1 96.75 504 ARG A N 1
ATOM 4088 C CA . ARG A 1 504 ? 17.312 -27.141 -0.666 1 96.75 504 ARG A CA 1
ATOM 4089 C C . ARG A 1 504 ? 16.328 -28.125 -1.275 1 96.75 504 ARG A C 1
ATOM 4091 O O . ARG A 1 504 ? 15.641 -28.859 -0.553 1 96.75 504 ARG A O 1
ATOM 4098 N N . MET A 1 505 ? 16.25 -28.188 -2.586 1 97.94 505 MET A N 1
ATOM 4099 C CA . MET A 1 505 ? 15.297 -29.047 -3.279 1 97.94 505 MET A CA 1
ATOM 4100 C C . MET A 1 505 ? 15.625 -30.516 -3.066 1 97.94 505 MET A C 1
ATOM 4102 O O . MET A 1 505 ? 14.727 -31.359 -2.992 1 97.94 505 MET A O 1
ATOM 4106 N N . LYS A 1 506 ? 16.906 -30.844 -2.963 1 97.31 506 LYS A N 1
ATOM 4107 C CA . LYS A 1 506 ? 17.297 -32.219 -2.617 1 97.31 506 LYS A CA 1
ATOM 4108 C C . LYS A 1 506 ? 16.75 -32.625 -1.254 1 97.31 506 LYS A C 1
ATOM 4110 O O . LYS A 1 506 ? 16.219 -33.719 -1.094 1 97.31 506 LYS A O 1
ATOM 4115 N N . LYS A 1 507 ? 16.906 -31.703 -0.346 1 97 507 LYS A N 1
ATOM 4116 C CA . LYS A 1 507 ? 16.391 -31.969 1 1 97 507 LYS A CA 1
ATOM 4117 C C . LYS A 1 507 ? 14.883 -32.125 0.999 1 97 507 LYS A C 1
ATOM 4119 O O . LYS A 1 507 ? 14.328 -32.844 1.815 1 97 507 LYS A O 1
ATOM 4124 N N . VAL A 1 508 ? 14.188 -31.359 0.146 1 97.75 508 VAL A N 1
ATOM 4125 C CA . VAL A 1 508 ? 12.742 -31.484 -0.004 1 97.75 508 VAL A CA 1
ATOM 4126 C C . VAL A 1 508 ? 12.391 -32.906 -0.487 1 97.75 508 VAL A C 1
ATOM 4128 O O . VAL A 1 508 ? 11.523 -33.562 0.087 1 97.75 508 VAL A O 1
ATOM 4131 N N . ILE A 1 509 ? 13.078 -33.344 -1.521 1 97.44 509 ILE A N 1
ATOM 4132 C CA . ILE A 1 509 ? 12.836 -34.688 -2.076 1 97.44 509 ILE A CA 1
ATOM 4133 C C . ILE A 1 509 ? 13.117 -35.75 -1.017 1 97.44 509 ILE A C 1
ATOM 4135 O O . ILE A 1 509 ? 12.445 -36.781 -0.97 1 97.44 509 ILE A O 1
ATOM 4139 N N . ASP A 1 510 ? 14.047 -35.406 -0.139 1 96.69 510 ASP A N 1
ATOM 4140 C CA . ASP A 1 510 ? 14.453 -36.344 0.904 1 96.69 510 ASP A CA 1
ATOM 4141 C C . ASP A 1 510 ? 13.461 -36.344 2.061 1 96.69 510 ASP A C 1
ATOM 4143 O O . ASP A 1 510 ? 13.523 -37.219 2.943 1 96.69 510 ASP A O 1
ATOM 4147 N N . GLY A 1 511 ? 12.633 -35.375 2.123 1 96.19 511 GLY A N 1
ATOM 4148 C CA . GLY A 1 511 ? 11.57 -35.375 3.115 1 96.19 511 GLY A CA 1
ATOM 4149 C C . GLY A 1 511 ? 11.883 -34.5 4.32 1 96.19 511 GLY A C 1
ATOM 4150 O O . GLY A 1 511 ? 11.492 -34.812 5.441 1 96.19 511 GLY A O 1
ATOM 4151 N N . GLU A 1 512 ? 12.562 -33.469 4.121 1 94.88 512 GLU A N 1
ATOM 4152 C CA . GLU A 1 512 ? 12.82 -32.531 5.23 1 94.88 512 GLU A CA 1
ATOM 4153 C C . GLU A 1 512 ? 11.516 -32.094 5.887 1 94.88 512 GLU A C 1
ATOM 4155 O O . GLU A 1 512 ? 10.461 -32.094 5.246 1 94.88 512 GLU A O 1
ATOM 4160 N N . GLN A 1 513 ? 11.547 -31.656 7.164 1 92.38 513 GLN A N 1
ATOM 4161 C CA . GLN A 1 513 ? 10.328 -31.406 7.926 1 92.38 513 GLN A CA 1
ATOM 4162 C C . GLN A 1 513 ? 10.242 -29.953 8.359 1 92.38 513 GLN A C 1
ATOM 4164 O O . GLN A 1 513 ? 9.539 -29.625 9.32 1 92.38 513 GLN A O 1
ATOM 4169 N N . GLY A 1 514 ? 10.867 -29.141 7.68 1 91.62 514 GLY A N 1
ATOM 4170 C CA . GLY A 1 514 ? 10.766 -27.703 7.949 1 91.62 514 GLY A CA 1
ATOM 4171 C C . GLY A 1 514 ? 9.648 -27.031 7.184 1 91.62 514 GLY A C 1
ATOM 4172 O O . GLY A 1 514 ? 9.008 -27.641 6.328 1 91.62 514 GLY A O 1
ATOM 4173 N N . GLY A 1 515 ? 9.359 -25.703 7.559 1 92.81 515 GLY A N 1
ATOM 4174 C CA . GLY A 1 515 ? 8.352 -24.922 6.863 1 92.81 515 GLY A CA 1
ATOM 4175 C C . GLY A 1 515 ? 6.961 -25.516 6.957 1 92.81 515 GLY A C 1
ATOM 4176 O O . GLY A 1 515 ? 6.48 -25.812 8.055 1 92.81 515 GLY A O 1
ATOM 4177 N N . ILE A 1 516 ? 6.398 -25.828 5.77 1 92.94 516 ILE A N 1
ATOM 4178 C CA . ILE A 1 516 ? 5.008 -26.266 5.758 1 92.94 516 ILE A CA 1
ATOM 4179 C C . ILE A 1 516 ? 4.945 -27.797 5.793 1 92.94 516 ILE A C 1
ATOM 4181 O O . ILE A 1 516 ? 3.861 -28.375 5.766 1 92.94 516 ILE A O 1
ATOM 4185 N N . SER A 1 517 ? 6.016 -28.516 5.816 1 93.94 517 SER A N 1
ATOM 4186 C CA . SER A 1 517 ? 6.082 -29.969 5.66 1 93.94 517 SER A CA 1
ATOM 4187 C C . SER A 1 517 ? 5.207 -30.672 6.684 1 93.94 517 SER A C 1
ATOM 4189 O O . SER A 1 517 ? 4.422 -31.562 6.336 1 93.94 517 SER A O 1
ATOM 4191 N N . LYS A 1 518 ? 5.309 -30.234 7.918 1 86.69 518 LYS A N 1
ATOM 4192 C CA . LYS A 1 518 ? 4.539 -30.875 8.984 1 86.69 518 LYS A CA 1
ATOM 4193 C C . LYS A 1 518 ? 3.043 -30.625 8.797 1 86.69 518 LYS A C 1
ATOM 4195 O O . LYS A 1 518 ? 2.234 -31.547 8.953 1 86.69 518 LYS A O 1
ATOM 4200 N N . SER A 1 519 ? 2.742 -29.438 8.43 1 83.62 519 SER A N 1
ATOM 4201 C CA . SER A 1 519 ? 1.34 -29.047 8.336 1 83.62 519 SER A CA 1
ATOM 4202 C C . SER A 1 519 ? 0.641 -29.781 7.195 1 83.62 519 SER A C 1
ATOM 4204 O O . SER A 1 519 ? -0.567 -30.031 7.254 1 83.62 519 SER A O 1
ATOM 4206 N N . ILE A 1 520 ? 1.379 -30.219 6.156 1 87.12 520 ILE A N 1
ATOM 4207 C CA . ILE A 1 520 ? 0.72 -30.859 5.02 1 87.12 520 ILE A CA 1
ATOM 4208 C C . ILE A 1 520 ? 1.132 -32.312 4.941 1 87.12 520 ILE A C 1
ATOM 4210 O O . ILE A 1 520 ? 0.895 -33 3.928 1 87.12 520 ILE A O 1
ATOM 4214 N N . ASP A 1 521 ? 1.84 -32.812 5.949 1 89.25 521 ASP A N 1
ATOM 4215 C CA . ASP A 1 521 ? 2.254 -34.219 6.078 1 89.25 521 ASP A CA 1
ATOM 4216 C C . ASP A 1 521 ? 3.141 -34.625 4.906 1 89.25 521 ASP A C 1
ATOM 4218 O O . ASP A 1 521 ? 2.893 -35.656 4.273 1 89.25 521 ASP A O 1
ATOM 4222 N N . TRP A 1 522 ? 4.113 -33.812 4.609 1 93.06 522 TRP A N 1
ATOM 4223 C CA . TRP A 1 522 ? 5.07 -34.094 3.553 1 93.06 522 TRP A CA 1
ATOM 4224 C C . TRP A 1 522 ? 6.102 -35.125 4.02 1 93.06 522 TRP A C 1
ATOM 4226 O O . TRP A 1 522 ? 6.68 -35 5.098 1 93.06 522 TRP A O 1
ATOM 4236 N N . LYS A 1 523 ? 6.344 -36.125 3.146 1 93 523 LYS A N 1
ATOM 4237 C CA . LYS A 1 523 ? 7.234 -37.219 3.553 1 93 523 LYS A CA 1
ATOM 4238 C C . LYS A 1 523 ? 8.367 -37.406 2.547 1 93 523 LYS A C 1
ATOM 4240 O O . LYS A 1 523 ? 9.133 -38.375 2.641 1 93 523 LYS A O 1
ATOM 4245 N N . GLY A 1 524 ? 8.43 -36.625 1.585 1 94.69 524 GLY A N 1
ATOM 4246 C CA . GLY A 1 524 ? 9.453 -36.75 0.564 1 94.69 524 GLY A CA 1
ATOM 4247 C C . GLY A 1 524 ? 8.945 -37.375 -0.714 1 94.69 524 GLY A C 1
ATOM 4248 O O . GLY A 1 524 ? 7.781 -37.781 -0.804 1 94.69 524 GLY A O 1
ATOM 4249 N N . GLY A 1 525 ? 9.812 -37.375 -1.706 1 95.12 525 GLY A N 1
ATOM 4250 C CA . GLY A 1 525 ? 9.477 -37.969 -2.99 1 95.12 525 GLY A CA 1
ATOM 4251 C C . GLY A 1 525 ? 9.461 -36.969 -4.129 1 95.12 525 GLY A C 1
ATOM 4252 O O . GLY A 1 525 ? 9.797 -35.812 -3.938 1 95.12 525 GLY A O 1
ATOM 4253 N N . GLY A 1 526 ? 9.211 -37.5 -5.309 1 94.81 526 GLY A N 1
ATOM 4254 C CA . GLY A 1 526 ? 9.18 -36.688 -6.512 1 94.81 526 GLY A CA 1
ATOM 4255 C C . GLY A 1 526 ? 10.547 -36.5 -7.141 1 94.81 526 GLY A C 1
ATOM 4256 O O . GLY A 1 526 ? 11.484 -37.219 -6.828 1 94.81 526 GLY A O 1
ATOM 4257 N N . SER A 1 527 ? 10.594 -35.625 -8.086 1 96.62 527 SER A N 1
ATOM 4258 C CA . SER A 1 527 ? 11.836 -35.344 -8.805 1 96.62 527 SER A CA 1
ATOM 4259 C C . SER A 1 527 ? 11.797 -33.969 -9.445 1 96.62 527 SER A C 1
ATOM 4261 O O . SER A 1 527 ? 10.734 -33.344 -9.547 1 96.62 527 SER A O 1
ATOM 4263 N N . PHE A 1 528 ? 12.953 -33.531 -9.727 1 97.5 528 PHE A N 1
ATOM 4264 C CA . PHE A 1 528 ? 13.07 -32.312 -10.531 1 97.5 528 PHE A CA 1
ATOM 4265 C C . PHE A 1 528 ? 14.266 -32.406 -11.469 1 97.5 528 PHE A C 1
ATOM 4267 O O . PHE A 1 528 ? 15.18 -33.188 -11.242 1 97.5 528 PHE A O 1
ATOM 4274 N N . VAL A 1 529 ? 14.164 -31.625 -12.539 1 96.25 529 VAL A N 1
ATOM 4275 C CA . VAL A 1 529 ? 15.219 -31.562 -13.531 1 96.25 529 VAL A CA 1
ATOM 4276 C C . VAL A 1 529 ? 15.922 -30.219 -13.461 1 96.25 529 VAL A C 1
ATOM 4278 O O . VAL A 1 529 ? 15.266 -29.172 -13.391 1 96.25 529 VAL A O 1
ATOM 4281 N N . TYR A 1 530 ? 17.188 -30.281 -13.352 1 95.12 530 TYR A N 1
ATOM 4282 C CA . TYR A 1 530 ? 18.016 -29.094 -13.383 1 95.12 530 TYR A CA 1
ATOM 4283 C C . TYR A 1 530 ? 18.781 -28.984 -14.695 1 95.12 530 TYR A C 1
ATOM 4285 O O . TYR A 1 530 ? 19.297 -29.984 -15.195 1 95.12 530 TYR A O 1
ATOM 4293 N N . PHE A 1 531 ? 18.812 -27.812 -15.312 1 89.81 531 PHE A N 1
ATOM 4294 C CA . PHE A 1 531 ? 19.672 -27.609 -16.469 1 89.81 531 PHE A CA 1
ATOM 4295 C C . PHE A 1 531 ? 20.078 -26.156 -16.609 1 89.81 531 PHE A C 1
ATOM 4297 O O . PHE A 1 531 ? 19.516 -25.281 -15.922 1 89.81 531 PHE A O 1
ATOM 4304 N N . GLU A 1 532 ? 21.062 -25.891 -17.375 1 87.94 532 GLU A N 1
ATOM 4305 C CA . GLU A 1 532 ? 21.609 -24.547 -17.578 1 87.94 532 GLU A CA 1
ATOM 4306 C C . GLU A 1 532 ? 21.344 -24.062 -19 1 87.94 532 GLU A C 1
ATOM 4308 O O . GLU A 1 532 ? 21.422 -24.828 -19.953 1 87.94 532 GLU A O 1
ATOM 4313 N N . LEU A 1 533 ? 20.906 -22.859 -19.047 1 80.81 533 LEU A N 1
ATOM 4314 C CA . LEU A 1 533 ? 20.688 -22.234 -20.344 1 80.81 533 LEU A CA 1
ATOM 4315 C C . LEU A 1 533 ? 22.016 -21.844 -20.984 1 80.81 533 LEU A C 1
ATOM 4317 O O . LEU A 1 533 ? 22.859 -21.219 -20.344 1 80.81 533 LEU A O 1
ATOM 4321 N N . LEU A 1 534 ? 22.453 -22.594 -22.109 1 63.06 534 LEU A N 1
ATOM 4322 C CA . LEU A 1 534 ? 23.656 -22.219 -22.844 1 63.06 534 LEU A CA 1
ATOM 4323 C C . LEU A 1 534 ? 23.469 -20.875 -23.547 1 63.06 534 LEU A C 1
ATOM 4325 O O . LEU A 1 534 ? 22.547 -20.719 -24.359 1 63.06 534 LEU A O 1
ATOM 4329 N N . GLU A 1 535 ? 23.75 -19.875 -22.938 1 54.91 535 GLU A N 1
ATOM 4330 C CA . GLU A 1 535 ? 23.625 -18.562 -23.578 1 54.91 535 GLU A CA 1
ATOM 4331 C C . GLU A 1 535 ? 24.516 -18.469 -24.812 1 54.91 535 GLU A C 1
ATOM 4333 O O . GLU A 1 535 ? 25.734 -18.391 -24.703 1 54.91 535 GLU A O 1
ATOM 4338 N N . ASN A 1 536 ? 24.625 -19.359 -25.703 1 44.22 536 ASN A N 1
ATOM 4339 C CA . ASN A 1 536 ? 25.5 -19.156 -26.859 1 44.22 536 ASN A CA 1
ATOM 4340 C C . ASN A 1 536 ? 25.703 -17.672 -27.141 1 44.22 536 ASN A C 1
ATOM 4342 O O . ASN A 1 536 ? 26.625 -17.297 -27.875 1 44.22 536 ASN A O 1
ATOM 4346 N N . ALA A 1 537 ? 24.641 -16.969 -27.125 1 38.16 537 ALA A N 1
ATOM 4347 C CA . ALA A 1 537 ? 24.734 -15.719 -27.875 1 38.16 537 ALA A CA 1
ATOM 4348 C C . ALA A 1 537 ? 25.719 -14.758 -27.234 1 38.16 537 ALA A C 1
ATOM 4350 O O . ALA A 1 537 ? 26.297 -13.906 -27.906 1 38.16 537 ALA A O 1
ATOM 4351 N N . ASN A 1 538 ? 25.922 -14.742 -26.016 1 36.5 538 ASN A N 1
ATOM 4352 C CA . ASN A 1 538 ? 26.875 -13.734 -25.562 1 36.5 538 ASN A CA 1
ATOM 4353 C C . ASN A 1 538 ? 28.312 -14.156 -25.891 1 36.5 538 ASN A C 1
ATOM 4355 O O . ASN A 1 538 ? 29.203 -13.312 -25.984 1 36.5 538 ASN A O 1
ATOM 4359 N N . GLU A 1 539 ? 28.719 -15.391 -25.828 1 36.97 539 GLU A N 1
ATOM 4360 C CA . GLU A 1 539 ? 30.047 -15.727 -26.312 1 36.97 539 GLU A CA 1
ATOM 4361 C C . GLU A 1 539 ? 30.172 -15.43 -27.812 1 36.97 539 GLU A C 1
ATOM 4363 O O . GLU A 1 539 ? 31.234 -15.008 -28.266 1 36.97 539 GLU A O 1
ATOM 4368 N N . LEU A 1 540 ? 29.219 -15.68 -28.578 1 32.84 540 LEU A N 1
ATOM 4369 C CA . LEU A 1 540 ? 29.297 -15.281 -29.969 1 32.84 540 LEU A CA 1
ATOM 4370 C C . LEU A 1 540 ? 29.281 -13.758 -30.109 1 32.84 540 LEU A C 1
ATOM 4372 O O . LEU A 1 540 ? 30.031 -13.188 -30.891 1 32.84 540 LEU A O 1
ATOM 4376 N N . ILE A 1 541 ? 28.484 -13.062 -29.375 1 32.94 541 ILE A N 1
ATOM 4377 C CA . ILE A 1 541 ? 28.562 -11.609 -29.469 1 32.94 541 ILE A CA 1
ATOM 4378 C C . ILE A 1 541 ? 29.844 -11.117 -28.812 1 32.94 541 ILE A C 1
ATOM 4380 O O . ILE A 1 541 ? 30.516 -10.234 -29.344 1 32.94 541 ILE A O 1
ATOM 4384 N N . GLU A 1 542 ? 30.266 -11.68 -27.766 1 34.38 542 GLU A N 1
ATOM 4385 C CA . GLU A 1 542 ? 31.578 -11.266 -27.281 1 34.38 542 GLU A CA 1
ATOM 4386 C C . GLU A 1 542 ? 32.688 -11.727 -28.219 1 34.38 542 GLU A C 1
ATOM 4388 O O . GLU A 1 542 ? 33.656 -11 -28.453 1 34.38 542 GLU A O 1
ATOM 4393 N N . LYS A 1 543 ? 32.656 -12.922 -28.766 1 34.75 543 LYS A N 1
ATOM 4394 C CA . LYS A 1 543 ? 33.656 -13.305 -29.781 1 34.75 543 LYS A CA 1
ATOM 4395 C C . LYS A 1 543 ? 33.531 -12.438 -31.031 1 34.75 543 LYS A C 1
ATOM 4397 O O . LYS A 1 543 ? 34.531 -12.07 -31.641 1 34.75 543 LYS A O 1
ATOM 4402 N N . VAL A 1 544 ? 32.344 -12.117 -31.422 1 31.14 544 VAL A N 1
ATOM 4403 C CA . VAL A 1 544 ? 32.219 -11.203 -32.562 1 31.14 544 VAL A CA 1
ATOM 4404 C C . VAL A 1 544 ? 32.656 -9.805 -32.156 1 31.14 544 VAL A C 1
ATOM 4406 O O . VAL A 1 544 ? 33.375 -9.125 -32.875 1 31.14 544 VAL A O 1
ATOM 4409 N N . TYR A 1 545 ? 32.25 -9.305 -30.984 1 30.45 545 TYR A N 1
ATOM 4410 C CA . TYR A 1 545 ? 32.812 -8.008 -30.656 1 30.45 545 TYR A CA 1
ATOM 4411 C C . TYR A 1 545 ? 34.281 -8.133 -30.219 1 30.45 545 TYR A C 1
ATOM 4413 O O . TYR A 1 545 ? 35.062 -7.23 -30.453 1 30.45 545 TYR A O 1
ATOM 4421 N N . SER A 1 546 ? 34.625 -9.172 -29.516 1 31.73 546 SER A N 1
ATOM 4422 C CA . SER A 1 546 ? 36.062 -9.242 -29.281 1 31.73 546 SER A CA 1
ATOM 4423 C C . SER A 1 546 ? 36.812 -9.398 -30.594 1 31.73 546 SER A C 1
ATOM 4425 O O . SER A 1 546 ? 37.938 -8.93 -30.703 1 31.73 546 SER A O 1
ATOM 4427 N N . SER A 1 547 ? 36.312 -10.25 -31.484 1 30.06 547 SER A N 1
ATOM 4428 C CA . SER A 1 547 ? 37.062 -10.344 -32.75 1 30.06 547 SER A CA 1
ATOM 4429 C C . SER A 1 547 ? 36.969 -9.031 -33.531 1 30.06 547 SER A C 1
ATOM 4431 O O . SER A 1 547 ? 37.875 -8.719 -34.281 1 30.06 547 SER A O 1
ATOM 4433 N N . THR A 1 548 ? 35.812 -8.492 -33.594 1 29.34 548 THR A N 1
ATOM 4434 C CA . THR A 1 548 ? 35.844 -7.301 -34.438 1 29.34 548 THR A CA 1
ATOM 4435 C C . THR A 1 548 ? 36.469 -6.117 -33.688 1 29.34 548 THR A C 1
ATOM 4437 O O . THR A 1 548 ? 36.844 -5.121 -34.312 1 29.34 548 THR A O 1
ATOM 4440 N N . TYR A 1 549 ? 36.406 -6.086 -32.375 1 27.25 549 TYR A N 1
ATOM 4441 C CA . TYR A 1 549 ? 37.125 -4.891 -31.922 1 27.25 549 TYR A CA 1
ATOM 4442 C C . TYR A 1 549 ? 38.625 -5.168 -31.734 1 27.25 549 TYR A C 1
ATOM 4444 O O . TYR A 1 549 ? 39.125 -5.207 -30.609 1 27.25 549 TYR A O 1
ATOM 4452 N N . ILE A 1 550 ? 39.125 -6.301 -32.344 1 27.41 550 ILE A N 1
ATOM 4453 C CA . ILE A 1 550 ? 40.562 -6.094 -32.312 1 27.41 550 ILE A CA 1
ATOM 4454 C C . ILE A 1 550 ? 40.906 -4.883 -33.156 1 27.41 550 ILE A C 1
ATOM 4456 O O . ILE A 1 550 ? 40.656 -4.871 -34.375 1 27.41 550 ILE A O 1
ATOM 4460 N N . PRO A 1 551 ? 40.875 -3.73 -32.625 1 25.02 551 PRO A N 1
ATOM 4461 C CA . PRO A 1 551 ? 41.656 -2.754 -33.406 1 25.02 551 PRO A CA 1
ATOM 4462 C C . PRO A 1 551 ? 42.969 -3.301 -33.906 1 25.02 551 PRO A C 1
ATOM 4464 O O . PRO A 1 551 ? 43.625 -4.109 -33.219 1 25.02 551 PRO A O 1
ATOM 4467 N N . GLU A 1 552 ? 43.125 -3.523 -35.188 1 25.09 552 GLU A N 1
ATOM 4468 C CA . GLU A 1 552 ? 44.406 -3.539 -35.906 1 25.09 552 GLU A CA 1
ATOM 4469 C C . GLU A 1 552 ? 45.344 -2.51 -35.312 1 25.09 552 GLU A C 1
ATOM 4471 O O . GLU A 1 552 ? 46.562 -2.609 -35.5 1 25.09 552 GLU A O 1
ATOM 4476 N N . ARG A 1 553 ? 44.938 -1.512 -34.562 1 26.91 553 ARG A N 1
ATOM 4477 C CA . ARG A 1 553 ? 46.094 -0.68 -34.219 1 26.91 553 ARG A CA 1
ATOM 4478 C C . ARG A 1 553 ? 47 -1.397 -33.25 1 26.91 553 ARG A C 1
ATOM 4480 O O . ARG A 1 553 ? 48.219 -1.104 -33.188 1 26.91 553 ARG A O 1
ATOM 4487 N N . GLU A 1 554 ? 46.5 -2.213 -32.344 1 26.58 554 GLU A N 1
ATOM 4488 C CA . GLU A 1 554 ? 47.656 -2.707 -31.609 1 26.58 554 GLU A CA 1
ATOM 4489 C C . GLU A 1 554 ? 48.406 -3.779 -32.406 1 26.58 554 GLU A C 1
ATOM 4491 O O . GLU A 1 554 ? 49.406 -4.32 -31.953 1 26.58 554 GLU A O 1
ATOM 4496 N N . ARG A 1 555 ? 47.906 -4.301 -33.562 1 26.45 555 ARG A N 1
ATOM 4497 C CA . ARG A 1 555 ? 48.938 -4.961 -34.344 1 26.45 555 ARG A CA 1
ATOM 4498 C C . ARG A 1 555 ? 49.969 -3.955 -34.844 1 26.45 555 ARG A C 1
ATOM 4500 O O . ARG A 1 555 ? 51.156 -4.246 -34.906 1 26.45 555 ARG A O 1
ATOM 4507 N N . GLU A 1 556 ? 49.562 -2.797 -35.375 1 23.22 556 GLU A N 1
ATOM 4508 C CA . GLU A 1 556 ? 50.688 -2.025 -35.938 1 23.22 556 GLU A CA 1
ATOM 4509 C C . GLU A 1 556 ? 51.531 -1.412 -34.812 1 23.22 556 GLU A C 1
ATOM 4511 O O . GLU A 1 556 ? 52.688 -1.056 -35.031 1 23.22 556 GLU A O 1
ATOM 4516 N N . ARG A 1 557 ? 51.156 -1.089 -33.594 1 24.61 557 ARG A N 1
ATOM 4517 C CA . ARG A 1 557 ? 52.312 -0.66 -32.812 1 24.61 557 ARG A CA 1
ATOM 4518 C C . ARG A 1 557 ? 53.188 -1.845 -32.469 1 24.61 557 ARG A C 1
ATOM 4520 O O . ARG A 1 557 ? 54.406 -1.714 -32.406 1 24.61 557 ARG A O 1
ATOM 4527 N N . GLU A 1 558 ? 52.781 -3.057 -32.188 1 24.56 558 GLU A N 1
ATOM 4528 C CA . GLU A 1 558 ? 53.906 -3.996 -32.031 1 24.56 558 GLU A CA 1
ATOM 4529 C C . GLU A 1 558 ? 54.531 -4.305 -33.406 1 24.56 558 GLU A C 1
ATOM 4531 O O . GLU A 1 558 ? 55.719 -4.609 -33.5 1 24.56 558 GLU A O 1
ATOM 4536 N N . SER A 1 559 ? 53.938 -4.277 -34.562 1 24.14 559 SER A N 1
ATOM 4537 C CA . SER A 1 559 ? 54.906 -4.355 -35.656 1 24.14 559 SER A CA 1
ATOM 4538 C C . SER A 1 559 ? 55.656 -3.029 -35.844 1 24.14 559 SER A C 1
ATOM 4540 O O . SER A 1 559 ? 56.719 -2.984 -36.469 1 24.14 559 SER A O 1
ATOM 4542 N N . TRP A 1 560 ? 55.156 -1.842 -35.531 1 22.62 560 TRP A N 1
ATOM 4543 C CA . TRP A 1 560 ? 56.156 -0.812 -35.812 1 22.62 560 TRP A CA 1
ATOM 4544 C C . TRP A 1 560 ? 57.281 -0.856 -34.781 1 22.62 560 TRP A C 1
ATOM 4546 O O . TRP A 1 560 ? 58.438 -0.508 -35.062 1 22.62 560 TRP A O 1
ATOM 4556 N N . ASP A 1 561 ? 57.188 -1.22 -33.5 1 24.38 561 ASP A N 1
ATOM 4557 C CA . ASP A 1 561 ? 58.5 -1.26 -32.844 1 24.38 561 ASP A CA 1
ATOM 4558 C C . ASP A 1 561 ? 59.344 -2.455 -33.344 1 24.38 561 ASP A C 1
ATOM 4560 O O . ASP A 1 561 ? 60.562 -2.428 -33.312 1 24.38 561 ASP A O 1
ATOM 4564 N N . ASN A 1 562 ? 58.938 -3.674 -33.781 1 21.91 562 ASN A N 1
ATOM 4565 C CA . ASN A 1 562 ? 60.031 -4.52 -34.312 1 21.91 562 ASN A CA 1
ATOM 4566 C C . ASN A 1 562 ? 60.438 -4.086 -35.688 1 21.91 562 ASN A C 1
ATOM 4568 O O . ASN A 1 562 ? 61.25 -4.758 -36.344 1 21.91 562 ASN A O 1
ATOM 4572 N N . ILE A 1 563 ? 59.812 -3.232 -36.469 1 20.69 563 ILE A N 1
ATOM 4573 C CA . ILE A 1 563 ? 60.656 -2.793 -37.562 1 20.69 563 ILE A CA 1
ATOM 4574 C C . ILE A 1 563 ? 61.781 -1.877 -37.031 1 20.69 563 ILE A C 1
ATOM 4576 O O . ILE A 1 563 ? 62.844 -1.782 -37.594 1 20.69 563 ILE A O 1
ATOM 4580 N N . TYR A 1 564 ? 61.688 -0.964 -36.062 1 21.8 564 TYR A N 1
ATOM 4581 C CA . TYR A 1 564 ? 62.969 -0.314 -35.844 1 21.8 564 TYR A CA 1
ATOM 4582 C C . TYR A 1 564 ? 63.906 -1.171 -35 1 21.8 564 TYR A C 1
ATOM 4584 O O . TYR A 1 564 ? 65.125 -1.003 -35 1 21.8 564 TYR A O 1
ATOM 4592 N N . HIS A 1 565 ? 63.594 -2.191 -34.062 1 20.91 565 HIS A N 1
ATOM 4593 C CA . HIS A 1 565 ? 64.812 -2.973 -33.781 1 20.91 565 HIS A CA 1
ATOM 4594 C C . HIS A 1 565 ? 64.875 -4.227 -34.656 1 20.91 565 HIS A C 1
ATOM 4596 O O . HIS A 1 565 ? 63.812 -4.855 -34.906 1 20.91 565 HIS A O 1
ATOM 4602 N N . MET B 1 1 ? 37.219 7.691 -45.688 1 34.12 1 MET B N 1
ATOM 4603 C CA . MET B 1 1 ? 36.312 6.859 -44.906 1 34.12 1 MET B CA 1
ATOM 4604 C C . MET B 1 1 ? 34.969 7.57 -44.656 1 34.12 1 MET B C 1
ATOM 4606 O O . MET B 1 1 ? 34.938 8.719 -44.219 1 34.12 1 MET B O 1
ATOM 4610 N N . LYS B 1 2 ? 33.906 7.234 -45.25 1 50.19 2 LYS B N 1
ATOM 4611 C CA . LYS B 1 2 ? 32.562 7.852 -45.188 1 50.19 2 LYS B CA 1
ATOM 4612 C C . LYS B 1 2 ? 32.125 8.039 -43.75 1 50.19 2 LYS B C 1
ATOM 4614 O O . LYS B 1 2 ? 32.062 7.086 -42.969 1 50.19 2 LYS B O 1
ATOM 4619 N N . LYS B 1 3 ? 32.062 9.133 -43.25 1 59.53 3 LYS B N 1
ATOM 4620 C CA . LYS B 1 3 ? 31.672 9.422 -41.875 1 59.53 3 LYS B CA 1
ATOM 4621 C C . LYS B 1 3 ? 30.25 8.961 -41.594 1 59.53 3 LYS B C 1
ATOM 4623 O O . LYS B 1 3 ? 29.359 9.156 -42.406 1 59.53 3 LYS B O 1
ATOM 4628 N N . ASN B 1 4 ? 30.094 8.086 -40.688 1 68.81 4 ASN B N 1
ATOM 4629 C CA . ASN B 1 4 ? 28.75 7.664 -40.281 1 68.81 4 ASN B CA 1
ATOM 4630 C C . ASN B 1 4 ? 27.922 8.836 -39.781 1 68.81 4 ASN B C 1
ATOM 4632 O O . ASN B 1 4 ? 28.469 9.914 -39.5 1 68.81 4 ASN B O 1
ATOM 4636 N N . ILE B 1 5 ? 26.672 8.805 -39.781 1 77.62 5 ILE B N 1
ATOM 4637 C CA . ILE B 1 5 ? 25.703 9.867 -39.5 1 77.62 5 ILE B CA 1
ATOM 4638 C C . ILE B 1 5 ? 25.969 10.445 -38.125 1 77.62 5 ILE B C 1
ATOM 4640 O O . ILE B 1 5 ? 25.797 11.648 -37.875 1 77.62 5 ILE B O 1
ATOM 4644 N N . PHE B 1 6 ? 26.531 9.68 -37.312 1 76.44 6 PHE B N 1
ATOM 4645 C CA . PHE B 1 6 ? 26.828 10.141 -35.969 1 76.44 6 PHE B CA 1
ATOM 4646 C C . PHE B 1 6 ? 27.953 11.164 -35.969 1 76.44 6 PHE B C 1
ATOM 4648 O O . PHE B 1 6 ? 27.859 12.219 -35.344 1 76.44 6 PHE B O 1
ATOM 4655 N N . ASP B 1 7 ? 28.891 10.836 -36.688 1 74.81 7 ASP B N 1
ATOM 4656 C CA . ASP B 1 7 ? 30.031 11.727 -36.781 1 74.81 7 ASP B CA 1
ATOM 4657 C C . ASP B 1 7 ? 29.672 13.016 -37.531 1 74.81 7 ASP B C 1
ATOM 4659 O O . ASP B 1 7 ? 30.125 14.102 -37.156 1 74.81 7 ASP B O 1
ATOM 4663 N N . LEU B 1 8 ? 28.844 12.859 -38.5 1 80.62 8 LEU B N 1
ATOM 4664 C CA . LEU B 1 8 ? 28.453 14.008 -39.281 1 80.62 8 LEU B CA 1
ATOM 4665 C C . LEU B 1 8 ? 27.672 15.016 -38.438 1 80.62 8 LEU B C 1
ATOM 4667 O O . LEU B 1 8 ? 27.938 16.219 -38.531 1 80.62 8 LEU B O 1
ATOM 4671 N N . VAL B 1 9 ? 26.797 14.453 -37.656 1 83.81 9 VAL B N 1
ATOM 4672 C CA . VAL B 1 9 ? 25.969 15.312 -36.812 1 83.81 9 VAL B CA 1
ATOM 4673 C C . VAL B 1 9 ? 26.828 15.961 -35.719 1 83.81 9 VAL B C 1
ATOM 4675 O O . VAL B 1 9 ? 26.688 17.156 -35.438 1 83.81 9 VAL B O 1
ATOM 4678 N N . GLU B 1 10 ? 27.703 15.211 -35.188 1 81.06 10 GLU B N 1
ATOM 4679 C CA . GLU B 1 10 ? 28.594 15.75 -34.156 1 81.06 10 GLU B CA 1
ATOM 4680 C C . GLU B 1 10 ? 29.469 16.875 -34.719 1 81.06 10 GLU B C 1
ATOM 4682 O O . GLU B 1 10 ? 29.578 17.938 -34.094 1 81.06 10 GLU B O 1
ATOM 4687 N N . ASP B 1 11 ? 30.016 16.656 -35.844 1 81.62 11 ASP B N 1
ATOM 4688 C CA . ASP B 1 11 ? 30.875 17.641 -36.469 1 81.62 11 ASP B CA 1
ATOM 4689 C C . ASP B 1 11 ? 30.094 18.922 -36.781 1 81.62 11 ASP B C 1
ATOM 4691 O O . ASP B 1 11 ? 30.594 20.031 -36.594 1 81.62 11 ASP B O 1
ATOM 4695 N N . LEU B 1 12 ? 28.953 18.672 -37.25 1 85.25 12 LEU B N 1
ATOM 4696 C CA . LEU B 1 12 ? 28.125 19.812 -37.656 1 85.25 12 LEU B CA 1
ATOM 4697 C C . LEU B 1 12 ? 27.719 20.641 -36.438 1 85.25 12 LEU B C 1
ATOM 4699 O O . LEU B 1 12 ? 27.797 21.859 -36.469 1 85.25 12 LEU B O 1
ATOM 4703 N N . LEU B 1 13 ? 27.375 19.953 -35.406 1 84.69 13 LEU B N 1
ATOM 4704 C CA . LEU B 1 13 ? 26.922 20.641 -34.188 1 84.69 13 LEU B CA 1
ATOM 4705 C C . LEU B 1 13 ? 28.062 21.344 -33.5 1 84.69 13 LEU B C 1
ATOM 4707 O O . LEU B 1 13 ? 27.875 22.391 -32.844 1 84.69 13 LEU B O 1
ATOM 4711 N N . LYS B 1 14 ? 29.188 20.859 -33.625 1 81.5 14 LYS B N 1
ATOM 4712 C CA . LYS B 1 14 ? 30.375 21.438 -33 1 81.5 14 LYS B CA 1
ATOM 4713 C C . LYS B 1 14 ? 30.781 22.75 -33.688 1 81.5 14 LYS B C 1
ATOM 4715 O O . LYS B 1 14 ? 31.578 23.516 -33.156 1 81.5 14 LYS B O 1
ATOM 4720 N N . THR B 1 15 ? 30.25 23.016 -34.844 1 83.94 15 THR B N 1
ATOM 4721 C CA . THR B 1 15 ? 30.562 24.25 -35.531 1 83.94 15 THR B CA 1
ATOM 4722 C C . THR B 1 15 ? 29.891 25.438 -34.844 1 83.94 15 THR B C 1
ATOM 4724 O O . THR B 1 15 ? 30.266 26.594 -35.062 1 83.94 15 THR B O 1
ATOM 4727 N N . LYS B 1 16 ? 28.891 25.141 -34.125 1 80.75 16 LYS B N 1
ATOM 4728 C CA . LYS B 1 16 ? 28.234 26.188 -33.375 1 80.75 16 LYS B CA 1
ATOM 4729 C C . LYS B 1 16 ? 28.719 26.234 -31.938 1 80.75 16 LYS B C 1
ATOM 4731 O O . LYS B 1 16 ? 28.594 25.25 -31.203 1 80.75 16 LYS B O 1
ATOM 4736 N N . THR B 1 17 ? 29.266 27.312 -31.516 1 75.5 17 THR B N 1
ATOM 4737 C CA . THR B 1 17 ? 29.844 27.469 -30.188 1 75.5 17 THR B CA 1
ATOM 4738 C C . THR B 1 17 ? 28.781 27.266 -29.109 1 75.5 17 THR B C 1
ATOM 4740 O O . THR B 1 17 ? 29.094 26.859 -27.984 1 75.5 17 THR B O 1
ATOM 4743 N N . LYS B 1 18 ? 27.609 27.469 -29.5 1 78.19 18 LYS B N 1
ATOM 4744 C CA . LYS B 1 18 ? 26.5 27.375 -28.562 1 78.19 18 LYS B CA 1
ATOM 4745 C C . LYS B 1 18 ? 26.344 25.938 -28.047 1 78.19 18 LYS B C 1
ATOM 4747 O O . LYS B 1 18 ? 25.906 25.734 -26.906 1 78.19 18 LYS B O 1
ATOM 4752 N N . TYR B 1 19 ? 26.75 25 -28.875 1 78.81 19 TYR B N 1
ATOM 4753 C CA . TYR B 1 19 ? 26.484 23.609 -28.531 1 78.81 19 TYR B CA 1
ATOM 4754 C C . TYR B 1 19 ? 27.734 22.938 -27.984 1 78.81 19 TYR B C 1
ATOM 4756 O O . TYR B 1 19 ? 27.719 21.75 -27.688 1 78.81 19 TYR B O 1
ATOM 4764 N N . VAL B 1 20 ? 28.844 23.672 -27.781 1 75.38 20 VAL B N 1
ATOM 4765 C CA . VAL B 1 20 ? 30.109 23.078 -27.375 1 75.38 20 VAL B CA 1
ATOM 4766 C C . VAL B 1 20 ? 30.547 23.641 -26.031 1 75.38 20 VAL B C 1
ATOM 4768 O O . VAL B 1 20 ? 30.547 24.859 -25.828 1 75.38 20 VAL B O 1
ATOM 4771 N N . SER B 1 21 ? 30.828 22.75 -25.125 1 67.5 21 SER B N 1
ATOM 4772 C CA . SER B 1 21 ? 31.344 23.141 -23.812 1 67.5 21 SER B CA 1
ATOM 4773 C C . SER B 1 21 ? 32.781 23.625 -23.922 1 67.5 21 SER B C 1
ATOM 4775 O O . SER B 1 21 ? 33.406 23.5 -24.969 1 67.5 21 SER B O 1
ATOM 4777 N N . GLU B 1 22 ? 33.219 24.172 -22.781 1 66.5 22 GLU B N 1
ATOM 4778 C CA . GLU B 1 22 ? 34.594 24.688 -22.703 1 66.5 22 GLU B CA 1
ATOM 4779 C C . GLU B 1 22 ? 35.594 23.578 -23.016 1 66.5 22 GLU B C 1
ATOM 4781 O O . GLU B 1 22 ? 36.656 23.844 -23.578 1 66.5 22 GLU B O 1
ATOM 4786 N N . ASP B 1 23 ? 35.281 22.406 -22.797 1 64.62 23 ASP B N 1
ATOM 4787 C CA . ASP B 1 23 ? 36.156 21.266 -23.016 1 64.62 23 ASP B CA 1
ATOM 4788 C C . ASP B 1 23 ? 36 20.688 -24.406 1 64.62 23 ASP B C 1
ATOM 4790 O O . ASP B 1 23 ? 36.5 19.609 -24.719 1 64.62 23 ASP B O 1
ATOM 4794 N N . GLY B 1 24 ? 35.156 21.328 -25.172 1 66.94 24 GLY B N 1
ATOM 4795 C CA . GLY B 1 24 ? 35.031 20.938 -26.562 1 66.94 24 GLY B CA 1
ATOM 4796 C C . GLY B 1 24 ? 34.031 19.828 -26.781 1 66.94 24 GLY B C 1
ATOM 4797 O O . GLY B 1 24 ? 34.031 19.188 -27.844 1 66.94 24 GLY B O 1
ATOM 4798 N N . LYS B 1 25 ? 33.281 19.578 -25.797 1 71.44 25 LYS B N 1
ATOM 4799 C CA . LYS B 1 25 ? 32.281 18.516 -25.938 1 71.44 25 LYS B CA 1
ATOM 4800 C C . LYS B 1 25 ? 30.906 19.094 -26.234 1 71.44 25 LYS B C 1
ATOM 4802 O O . LYS B 1 25 ? 30.609 20.234 -25.859 1 71.44 25 LYS B O 1
ATOM 4807 N N . LEU B 1 26 ? 30.031 18.344 -26.891 1 75 26 LEU B N 1
ATOM 4808 C CA . LEU B 1 26 ? 28.703 18.812 -27.266 1 75 26 LEU B CA 1
ATOM 4809 C C . LEU B 1 26 ? 27.766 18.812 -26.062 1 75 26 LEU B C 1
ATOM 4811 O O . LEU B 1 26 ? 27.812 17.891 -25.25 1 75 26 LEU B O 1
ATOM 4815 N N . VAL B 1 27 ? 27.156 19.844 -25.891 1 65.69 27 VAL B N 1
ATOM 4816 C CA . VAL B 1 27 ? 26.188 20 -24.812 1 65.69 27 VAL B CA 1
ATOM 4817 C C . VAL B 1 27 ? 24.812 19.531 -25.281 1 65.69 27 VAL B C 1
ATOM 4819 O O . VAL B 1 27 ? 24.078 20.297 -25.906 1 65.69 27 VAL B O 1
ATOM 4822 N N . LYS B 1 28 ? 24.484 18.344 -24.938 1 68.12 28 LYS B N 1
ATOM 4823 C CA . LYS B 1 28 ? 23.281 17.688 -25.422 1 68.12 28 LYS B CA 1
ATOM 4824 C C . LYS B 1 28 ? 22.016 18.438 -24.984 1 68.12 28 LYS B C 1
ATOM 4826 O O . LYS B 1 28 ? 21.047 18.547 -25.75 1 68.12 28 LYS B O 1
ATOM 4831 N N . THR B 1 29 ? 22.094 19 -23.922 1 59.75 29 THR B N 1
ATOM 4832 C CA . THR B 1 29 ? 20.922 19.656 -23.359 1 59.75 29 THR B CA 1
ATOM 4833 C C . THR B 1 29 ? 20.547 20.875 -24.203 1 59.75 29 THR B C 1
ATOM 4835 O O . THR B 1 29 ? 19.359 21.141 -24.406 1 59.75 29 THR B O 1
ATOM 4838 N N . LEU B 1 30 ? 21.453 21.531 -24.625 1 65.31 30 LEU B N 1
ATOM 4839 C CA . LEU B 1 30 ? 21.203 22.719 -25.453 1 65.31 30 LEU B CA 1
ATOM 4840 C C . LEU B 1 30 ? 20.672 22.312 -26.828 1 65.31 30 LEU B C 1
ATOM 4842 O O . LEU B 1 30 ? 19.781 22.969 -27.375 1 65.31 30 LEU B O 1
ATOM 4846 N N . ILE B 1 31 ? 21.219 21.281 -27.25 1 74.81 31 ILE B N 1
ATOM 4847 C CA . ILE B 1 31 ? 20.781 20.781 -28.547 1 74.81 31 ILE B CA 1
ATOM 4848 C C . ILE B 1 31 ? 19.328 20.297 -28.453 1 74.81 31 ILE B C 1
ATOM 4850 O O . ILE B 1 31 ? 18.5 20.641 -29.297 1 74.81 31 ILE B O 1
ATOM 4854 N N . SER B 1 32 ? 19.094 19.578 -27.438 1 65.75 32 SER B N 1
ATOM 4855 C CA . SER B 1 32 ? 17.75 19.047 -27.234 1 65.75 32 SER B CA 1
ATOM 4856 C C . SER B 1 32 ? 16.734 20.156 -27.062 1 65.75 32 SER B C 1
ATOM 4858 O O . SER B 1 32 ? 15.625 20.078 -27.594 1 65.75 32 SER B O 1
ATOM 4860 N N . SER B 1 33 ? 17.156 21.141 -26.375 1 62.91 33 SER B N 1
ATOM 4861 C CA . SER B 1 33 ? 16.281 22.297 -26.219 1 62.91 33 SER B CA 1
ATOM 4862 C C . SER B 1 33 ? 15.977 22.938 -27.562 1 62.91 33 SER B C 1
ATOM 4864 O O . SER B 1 33 ? 14.828 23.297 -27.844 1 62.91 33 SER B O 1
ATOM 4866 N N . ASP B 1 34 ? 16.953 23.047 -28.312 1 70.31 34 ASP B N 1
ATOM 4867 C CA . ASP B 1 34 ? 16.766 23.688 -29.609 1 70.31 34 ASP B CA 1
ATOM 4868 C C . ASP B 1 34 ? 15.938 22.812 -30.547 1 70.31 34 ASP B C 1
ATOM 4870 O O . ASP B 1 34 ? 15.195 23.328 -31.391 1 70.31 34 ASP B O 1
ATOM 4874 N N . ILE B 1 35 ? 16.031 21.578 -30.266 1 72.25 35 ILE B N 1
ATOM 4875 C CA . ILE B 1 35 ? 15.203 20.656 -31.047 1 72.25 35 ILE B CA 1
ATOM 4876 C C . ILE B 1 35 ? 13.734 20.844 -30.656 1 72.25 35 ILE B C 1
ATOM 4878 O O . ILE B 1 35 ? 12.875 20.969 -31.531 1 72.25 35 ILE B O 1
ATOM 4882 N N . MET B 1 36 ? 13.539 20.906 -29.391 1 59.88 36 MET B N 1
ATOM 4883 C CA . MET B 1 36 ? 12.18 21 -28.859 1 59.88 36 MET B CA 1
ATOM 4884 C C . MET B 1 36 ? 11.516 22.297 -29.281 1 59.88 36 MET B C 1
ATOM 4886 O O . MET B 1 36 ? 10.312 22.328 -29.562 1 59.88 36 MET B O 1
ATOM 4890 N N . THR B 1 37 ? 12.336 23.25 -29.391 1 58.94 37 THR B N 1
ATOM 4891 C CA . THR B 1 37 ? 11.805 24.562 -29.75 1 58.94 37 THR B CA 1
ATOM 4892 C C . THR B 1 37 ? 11.906 24.781 -31.25 1 58.94 37 THR B C 1
ATOM 4894 O O . THR B 1 37 ? 11.594 25.875 -31.75 1 58.94 37 THR B O 1
ATOM 4897 N N . MET B 1 38 ? 12.273 23.781 -31.859 1 65.44 38 MET B N 1
ATOM 4898 C CA . MET B 1 38 ? 12.477 23.906 -33.312 1 65.44 38 MET B CA 1
ATOM 4899 C C . MET B 1 38 ? 13.25 25.188 -33.625 1 65.44 38 MET B C 1
ATOM 4901 O O . MET B 1 38 ? 12.828 25.969 -34.469 1 65.44 38 MET B O 1
ATOM 4905 N N . ASN B 1 39 ? 14.352 25.406 -32.969 1 71 39 ASN B N 1
ATOM 4906 C CA . ASN B 1 39 ? 15.219 26.562 -33.125 1 71 39 ASN B CA 1
ATOM 4907 C C . ASN B 1 39 ? 15.68 26.734 -34.562 1 71 39 ASN B C 1
ATOM 4909 O O . ASN B 1 39 ? 16.156 25.781 -35.188 1 71 39 ASN B O 1
ATOM 4913 N N . GLU B 1 40 ? 15.57 27.875 -35.031 1 72.75 40 GLU B N 1
ATOM 4914 C CA . GLU B 1 40 ? 15.844 28.156 -36.438 1 72.75 40 GLU B CA 1
ATOM 4915 C C . GLU B 1 40 ? 17.312 27.953 -36.75 1 72.75 40 GLU B C 1
ATOM 4917 O O . GLU B 1 40 ? 17.656 27.422 -37.812 1 72.75 40 GLU B O 1
ATOM 4922 N N . SER B 1 41 ? 18.109 28.375 -35.938 1 78 41 SER B N 1
ATOM 4923 C CA . SER B 1 41 ? 19.547 28.25 -36.156 1 78 41 SER B CA 1
ATOM 4924 C C . SER B 1 41 ? 19.969 26.781 -36.25 1 78 41 SER B C 1
ATOM 4926 O O . SER B 1 41 ? 20.766 26.406 -37.094 1 78 41 SER B O 1
ATOM 4928 N N . LEU B 1 42 ? 19.406 25.984 -35.438 1 82.62 42 LEU B N 1
ATOM 4929 C CA . LEU B 1 42 ? 19.719 24.547 -35.438 1 82.62 42 LEU B CA 1
ATOM 4930 C C . LEU B 1 42 ? 19.219 23.891 -36.719 1 82.62 42 LEU B C 1
ATOM 4932 O O . LEU B 1 42 ? 19.969 23.141 -37.375 1 82.62 42 LEU B O 1
ATOM 4936 N N . LEU B 1 43 ? 18.047 24.156 -37.031 1 80.31 43 LEU B N 1
ATOM 4937 C CA . LEU B 1 43 ? 17.469 23.531 -38.219 1 80.31 43 LEU B CA 1
ATOM 4938 C C . LEU B 1 43 ? 18.219 23.938 -39.5 1 80.31 43 LEU B C 1
ATOM 4940 O O . LEU B 1 43 ? 18.453 23.109 -40.375 1 80.31 43 LEU B O 1
ATOM 4944 N N . SER B 1 44 ? 18.609 25.203 -39.5 1 81.19 44 SER B N 1
ATOM 4945 C CA . SER B 1 44 ? 19.422 25.672 -40.625 1 81.19 44 SER B CA 1
ATOM 4946 C C . SER B 1 44 ? 20.75 24.922 -40.688 1 81.19 44 SER B C 1
ATOM 4948 O O . SER B 1 44 ? 21.234 24.594 -41.75 1 81.19 44 SER B O 1
ATOM 4950 N N . LEU B 1 45 ? 21.25 24.719 -39.531 1 84.44 45 LEU B N 1
ATOM 4951 C CA . LEU B 1 45 ? 22.516 24 -39.438 1 84.44 45 LEU B CA 1
ATOM 4952 C C . LEU B 1 45 ? 22.359 22.578 -39.969 1 84.44 45 LEU B C 1
ATOM 4954 O O . LEU B 1 45 ? 23.188 22.094 -40.719 1 84.44 45 LEU B O 1
ATOM 4958 N N . LEU B 1 46 ? 21.328 21.938 -39.656 1 85 46 LEU B N 1
ATOM 4959 C CA . LEU B 1 46 ? 21.094 20.562 -40.031 1 85 46 LEU B CA 1
ATOM 4960 C C . LEU B 1 46 ? 20.828 20.453 -41.531 1 85 46 LEU B C 1
ATOM 4962 O O . LEU B 1 46 ? 21.219 19.469 -42.156 1 85 46 LEU B O 1
ATOM 4966 N N . LEU B 1 47 ? 20.234 21.391 -42 1 80.94 47 LEU B N 1
ATOM 4967 C CA . LEU B 1 47 ? 19.891 21.422 -43.438 1 80.94 47 LEU B CA 1
ATOM 4968 C C . L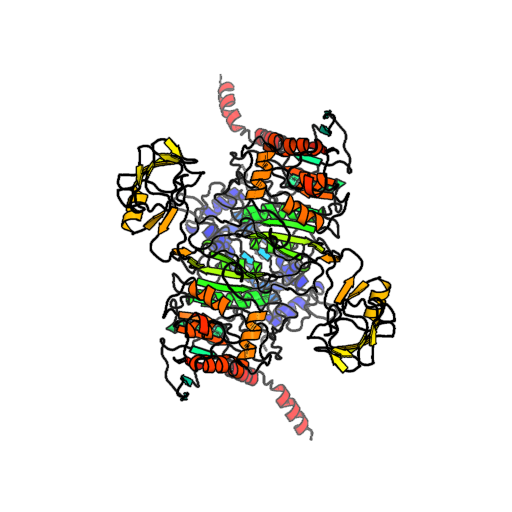EU B 1 47 ? 21.125 21.672 -44.281 1 80.94 47 LEU B C 1
ATOM 4970 O O . LEU B 1 47 ? 21.109 21.391 -45.5 1 80.94 47 LEU B O 1
ATOM 4974 N N . SER B 1 48 ? 22.078 22.219 -43.719 1 83.75 48 SER B N 1
ATOM 4975 C CA . SER B 1 48 ? 23.281 22.594 -44.469 1 83.75 48 SER B CA 1
ATOM 4976 C C . SER B 1 48 ? 24.062 21.359 -44.906 1 83.75 48 SER B C 1
ATOM 4978 O O . SER B 1 48 ? 24.922 21.453 -45.781 1 83.75 48 SER B O 1
ATOM 4980 N N . ASN B 1 49 ? 23.844 20.266 -44.344 1 82.12 49 ASN B N 1
ATOM 4981 C CA . ASN B 1 49 ? 24.5 19.016 -44.688 1 82.12 49 ASN B CA 1
ATOM 4982 C C . ASN B 1 49 ? 23.547 18.062 -45.406 1 82.12 49 ASN B C 1
ATOM 4984 O O . ASN B 1 49 ? 22.5 17.703 -44.844 1 82.12 49 ASN B O 1
ATOM 4988 N N . GLU B 1 50 ? 23.938 17.656 -46.5 1 80.25 50 GLU B N 1
ATOM 4989 C CA . GLU B 1 50 ? 23.047 16.891 -47.375 1 80.25 50 GLU B CA 1
ATOM 4990 C C . GLU B 1 50 ? 22.734 15.531 -46.75 1 80.25 50 GLU B C 1
ATOM 4992 O O . GLU B 1 50 ? 21.594 15.047 -46.844 1 80.25 50 GLU B O 1
ATOM 4997 N N . GLU B 1 51 ? 23.641 14.977 -46.219 1 80.19 51 GLU B N 1
ATOM 4998 C CA . GLU B 1 51 ? 23.406 13.656 -45.625 1 80.19 51 GLU B CA 1
ATOM 4999 C C . GLU B 1 51 ? 22.5 13.742 -44.406 1 80.19 51 GLU B C 1
ATOM 5001 O O . GLU B 1 51 ? 21.625 12.891 -44.188 1 80.19 51 GLU B O 1
ATOM 5006 N N . ILE B 1 52 ? 22.688 14.719 -43.562 1 83.44 52 ILE B N 1
ATOM 5007 C CA . ILE B 1 52 ? 21.844 14.945 -42.406 1 83.44 52 ILE B CA 1
ATOM 5008 C C . ILE B 1 52 ? 20.438 15.305 -42.844 1 83.44 52 ILE B C 1
ATOM 5010 O O . ILE B 1 52 ? 19.453 14.805 -42.281 1 83.44 52 ILE B O 1
ATOM 5014 N N . LYS B 1 53 ? 20.406 15.992 -43.875 1 80.12 53 LYS B N 1
ATOM 5015 C CA . LYS B 1 53 ? 19.125 16.359 -44.469 1 80.12 53 LYS B CA 1
ATOM 5016 C C . LYS B 1 53 ? 18.344 15.125 -44.906 1 80.12 53 LYS B C 1
ATOM 5018 O O . LYS B 1 53 ? 17.172 14.977 -44.594 1 80.12 53 LYS B O 1
ATOM 5023 N N . LYS B 1 54 ? 18.984 14.289 -45.5 1 78.25 54 LYS B N 1
ATOM 5024 C CA . LYS B 1 54 ? 18.359 13.07 -46.031 1 78.25 54 LYS B CA 1
ATOM 5025 C C . LYS B 1 54 ? 17.875 12.164 -44.906 1 78.25 54 LYS B C 1
ATOM 5027 O O . LYS B 1 54 ? 16.859 11.477 -45.031 1 78.25 54 LYS B O 1
ATOM 5032 N N . THR B 1 55 ? 18.594 12.242 -43.875 1 77.38 55 THR B N 1
ATOM 5033 C CA . THR B 1 55 ? 18.328 11.305 -42.781 1 77.38 55 THR B CA 1
ATOM 5034 C C . THR B 1 55 ? 17.188 11.812 -41.906 1 77.38 55 THR B C 1
ATOM 5036 O O . THR B 1 55 ? 16.328 11.031 -41.469 1 77.38 55 THR B O 1
ATOM 5039 N N . PHE B 1 56 ? 17.188 13.047 -41.688 1 79.06 56 PHE B N 1
ATOM 5040 C CA . PHE B 1 56 ? 16.297 13.539 -40.625 1 79.06 56 PHE B CA 1
ATOM 5041 C C . PHE B 1 56 ? 15.203 14.43 -41.219 1 79.06 56 PHE B C 1
ATOM 5043 O O . PHE B 1 56 ? 14.336 14.922 -40.5 1 79.06 56 PHE B O 1
ATOM 5050 N N . PHE B 1 57 ? 15.266 14.57 -42.5 1 75.38 57 PHE B N 1
ATOM 5051 C CA . PHE B 1 57 ? 14.234 15.359 -43.156 1 75.38 57 PHE B CA 1
ATOM 5052 C C . PHE B 1 57 ? 13.555 14.555 -44.25 1 75.38 57 PHE B C 1
ATOM 5054 O O . PHE B 1 57 ? 14.203 13.773 -44.969 1 75.38 57 PHE B O 1
ATOM 5061 N N . LYS B 1 58 ? 12.258 14.586 -44.281 1 73.25 58 LYS B N 1
ATOM 5062 C CA . LYS B 1 58 ? 11.469 13.938 -45.344 1 73.25 58 LYS B CA 1
ATOM 5063 C C . LYS B 1 58 ? 10.945 14.953 -46.344 1 73.25 58 LYS B C 1
ATOM 5065 O O . LYS B 1 58 ? 10.445 16.016 -45.969 1 73.25 58 LYS B O 1
ATOM 5070 N N . ASN B 1 59 ? 11.242 14.688 -47.625 1 66.19 59 ASN B N 1
ATOM 5071 C CA . ASN B 1 59 ? 10.742 15.555 -48.688 1 66.19 59 ASN B CA 1
ATOM 5072 C C . ASN B 1 59 ? 9.344 15.148 -49.125 1 66.19 59 ASN B C 1
ATOM 5074 O O . ASN B 1 59 ? 9.141 14.039 -49.625 1 66.19 59 ASN B O 1
ATOM 5078 N N . ILE B 1 60 ? 8.391 15.953 -48.812 1 64.06 60 ILE B N 1
ATOM 5079 C CA . ILE B 1 60 ? 7.02 15.703 -49.219 1 64.06 60 ILE B CA 1
ATOM 5080 C C . ILE B 1 60 ? 6.551 16.828 -50.156 1 64.06 60 ILE B C 1
ATOM 5082 O O . ILE B 1 60 ? 6.344 17.953 -49.688 1 64.06 60 ILE B O 1
ATOM 5086 N N . ASN B 1 61 ? 6.383 16.547 -51.375 1 61.72 61 ASN B N 1
ATOM 5087 C CA . ASN B 1 61 ? 5.918 17.469 -52.406 1 61.72 61 ASN B CA 1
ATOM 5088 C C . ASN B 1 61 ? 6.75 18.734 -52.438 1 61.72 61 ASN B C 1
ATOM 5090 O O . ASN B 1 61 ? 6.207 19.844 -52.469 1 61.72 61 ASN B O 1
ATOM 5094 N N . GLY B 1 62 ? 8.117 18.531 -52.219 1 64.69 62 GLY B N 1
ATOM 5095 C CA . GLY B 1 62 ? 9 19.688 -52.344 1 64.69 62 GLY B CA 1
ATOM 5096 C C . GLY B 1 62 ? 9.25 20.359 -51 1 64.69 62 GLY B C 1
ATOM 5097 O O . GLY B 1 62 ? 10.047 21.312 -50.938 1 64.69 62 GLY B O 1
ATOM 5098 N N . THR B 1 63 ? 8.516 19.953 -50.062 1 63.59 63 THR B N 1
ATOM 5099 C CA . THR B 1 63 ? 8.68 20.531 -48.75 1 63.59 63 THR B CA 1
ATOM 5100 C C . THR B 1 63 ? 9.453 19.562 -47.844 1 63.59 63 THR B C 1
ATOM 5102 O O . THR B 1 63 ? 9.109 18.375 -47.75 1 63.59 63 THR B O 1
ATOM 5105 N N . LEU B 1 64 ? 10.508 20.094 -47.25 1 68.56 64 LEU B N 1
ATOM 5106 C CA . LEU B 1 64 ? 11.312 19.281 -46.344 1 68.56 64 LEU B CA 1
ATOM 5107 C C . LEU B 1 64 ? 10.75 19.312 -44.938 1 68.56 64 LEU B C 1
ATOM 5109 O O . LEU B 1 64 ? 10.57 20.391 -44.375 1 68.56 64 LEU B O 1
ATOM 5113 N N . ILE B 1 65 ? 10.359 18.156 -44.5 1 68.38 65 ILE B N 1
ATOM 5114 C CA . ILE B 1 65 ? 9.805 18.031 -43.156 1 68.38 65 ILE B CA 1
ATOM 5115 C C . ILE B 1 65 ? 10.852 17.422 -42.25 1 68.38 65 ILE B C 1
ATOM 5117 O O . ILE B 1 65 ? 11.414 16.359 -42.531 1 68.38 65 ILE B O 1
ATOM 5121 N N . PHE B 1 66 ? 11.141 18.203 -41.094 1 73.5 66 PHE B N 1
ATOM 5122 C CA . PHE B 1 66 ? 12.086 17.734 -40.094 1 73.5 66 PHE B CA 1
ATOM 5123 C C . PHE B 1 66 ? 11.445 16.688 -39.188 1 73.5 66 PHE B C 1
ATOM 5125 O O . PHE B 1 66 ? 10.375 16.938 -38.625 1 73.5 66 PHE B O 1
ATOM 5132 N N . ASP B 1 67 ? 12 15.617 -39.125 1 66.81 67 ASP B N 1
ATOM 5133 C CA . ASP B 1 67 ? 11.586 14.594 -38.156 1 66.81 67 ASP B CA 1
ATOM 5134 C C . ASP B 1 67 ? 12.18 14.852 -36.781 1 66.81 67 ASP B C 1
ATOM 5136 O O . ASP B 1 67 ? 13.25 14.336 -36.438 1 66.81 67 ASP B O 1
ATOM 5140 N N . LYS B 1 68 ? 11.461 15.594 -36.094 1 67.25 68 LYS B N 1
ATOM 5141 C CA . LYS B 1 68 ? 11.906 16.047 -34.781 1 67.25 68 LYS B CA 1
ATOM 5142 C C . LYS B 1 68 ? 12.164 14.867 -33.844 1 67.25 68 LYS B C 1
ATOM 5144 O O . LYS B 1 68 ? 13.188 14.812 -33.156 1 67.25 68 LYS B O 1
ATOM 5149 N N . GLN B 1 69 ? 11.273 14.039 -33.844 1 59.5 69 GLN B N 1
ATOM 5150 C CA . GLN B 1 69 ? 11.359 12.898 -32.938 1 59.5 69 GLN B CA 1
ATOM 5151 C C . GLN B 1 69 ? 12.57 12.031 -33.25 1 59.5 69 GLN B C 1
ATOM 5153 O O . GLN B 1 69 ? 13.297 11.609 -32.375 1 59.5 69 GLN B O 1
ATOM 5158 N N . LYS B 1 70 ? 12.719 11.773 -34.469 1 65.94 70 LYS B N 1
ATOM 5159 C CA . LYS B 1 70 ? 13.859 10.969 -34.906 1 65.94 70 LYS B CA 1
ATOM 5160 C C . LYS B 1 70 ? 15.172 11.625 -34.5 1 65.94 70 LYS B C 1
ATOM 5162 O O . LYS B 1 70 ? 16.078 10.953 -34 1 65.94 70 LYS B O 1
ATOM 5167 N N . PHE B 1 71 ? 15.273 12.859 -34.75 1 74.88 71 PHE B N 1
ATOM 5168 C CA . PHE B 1 71 ? 16.516 13.547 -34.438 1 74.88 71 PHE B CA 1
ATOM 5169 C C . PHE B 1 71 ? 16.734 13.625 -32.938 1 74.88 71 PHE B C 1
ATOM 5171 O O . PHE B 1 71 ? 17.844 13.445 -32.438 1 74.88 71 PHE B O 1
ATOM 5178 N N . ALA B 1 72 ? 15.641 13.93 -32.281 1 65.44 72 ALA B N 1
ATOM 5179 C CA . ALA B 1 72 ? 15.742 13.945 -30.828 1 65.44 72 ALA B CA 1
ATOM 5180 C C . ALA B 1 72 ? 16.234 12.602 -30.297 1 65.44 72 ALA B C 1
ATOM 5182 O O . ALA B 1 72 ? 17.109 12.555 -29.438 1 65.44 72 ALA B O 1
ATOM 5183 N N . TRP B 1 73 ? 15.75 11.609 -30.875 1 62.47 73 TRP B N 1
ATOM 5184 C CA . TRP B 1 73 ? 16.188 10.258 -30.516 1 62.47 73 TRP B CA 1
ATOM 5185 C C . TRP B 1 73 ? 17.656 10.047 -30.875 1 62.47 73 TRP B C 1
ATOM 5187 O O . TRP B 1 73 ? 18.391 9.43 -30.109 1 62.47 73 TRP B O 1
ATOM 5197 N N . PHE B 1 74 ? 17.984 10.531 -31.969 1 67.88 74 PHE B N 1
ATOM 5198 C CA . PHE B 1 74 ? 19.344 10.438 -32.469 1 67.88 74 PHE B CA 1
ATOM 5199 C C . PHE B 1 74 ? 20.312 11.102 -31.5 1 67.88 74 PHE B C 1
ATOM 5201 O O . PHE B 1 74 ? 21.344 10.523 -31.156 1 67.88 74 PHE B O 1
ATOM 5208 N N . ILE B 1 75 ? 19.969 12.25 -31.062 1 70.75 75 ILE B N 1
ATOM 5209 C CA . ILE B 1 75 ? 20.844 13.031 -30.188 1 70.75 75 ILE B CA 1
ATOM 5210 C C . ILE B 1 75 ? 20.922 12.359 -28.812 1 70.75 75 ILE B C 1
ATOM 5212 O O . ILE B 1 75 ? 21.984 12.375 -28.172 1 70.75 75 ILE B O 1
ATOM 5216 N N . GLU B 1 76 ? 19.875 11.75 -28.5 1 56.59 76 GLU B N 1
ATOM 5217 C CA . GLU B 1 76 ? 19.797 11.141 -27.172 1 56.59 76 GLU B CA 1
ATOM 5218 C C . GLU B 1 76 ? 20.375 9.727 -27.188 1 56.59 76 GLU B C 1
ATOM 5220 O O . GLU B 1 76 ? 20.594 9.125 -26.125 1 56.59 76 GLU B O 1
ATOM 5225 N N . SER B 1 77 ? 20.734 9.273 -28.328 1 53.38 77 SER B N 1
ATOM 5226 C CA . SER B 1 77 ? 21.25 7.914 -28.484 1 53.38 77 SER B CA 1
ATOM 5227 C C . SER B 1 77 ? 22.656 7.785 -27.906 1 53.38 77 SER B C 1
ATOM 5229 O O . SER B 1 77 ? 23.422 8.742 -27.906 1 53.38 77 SER B O 1
ATOM 5231 N N . LYS B 1 78 ? 22.953 6.625 -27.25 1 49.78 78 LYS B N 1
ATOM 5232 C CA . LYS B 1 78 ? 24.281 6.367 -26.688 1 49.78 78 LYS B CA 1
ATOM 5233 C C . LYS B 1 78 ? 25.359 6.367 -27.766 1 49.78 78 LYS B C 1
ATOM 5235 O O . LYS B 1 78 ? 26.516 6.66 -27.5 1 49.78 78 LYS B O 1
ATOM 5240 N N . GLU B 1 79 ? 25 6.039 -28.922 1 54.22 79 GLU B N 1
ATOM 5241 C CA . GLU B 1 79 ? 25.984 6.008 -30 1 54.22 79 GLU B CA 1
ATOM 5242 C C . GLU B 1 79 ? 26.453 7.418 -30.359 1 54.22 79 GLU B C 1
ATOM 5244 O O . GLU B 1 79 ? 27.594 7.609 -30.781 1 54.22 79 GLU B O 1
ATOM 5249 N N . PHE B 1 80 ? 25.531 8.32 -30.312 1 54.41 80 PHE B N 1
ATOM 5250 C CA . PHE B 1 80 ? 25.891 9.719 -30.562 1 54.41 80 PHE B CA 1
ATOM 5251 C C . PHE B 1 80 ? 26.484 10.352 -29.312 1 54.41 80 PHE B C 1
ATOM 5253 O O . PHE B 1 80 ? 25.828 10.422 -28.266 1 54.41 80 PHE B O 1
ATOM 5260 N N . LEU B 1 81 ? 27.891 10.688 -29.25 1 44.78 81 LEU B N 1
ATOM 5261 C CA . LEU B 1 81 ? 28.797 11.273 -28.25 1 44.78 81 LEU B CA 1
ATOM 5262 C C . LEU B 1 81 ? 28.969 10.336 -27.062 1 44.78 81 LEU B C 1
ATOM 5264 O O . LEU B 1 81 ? 28.328 10.531 -26.016 1 44.78 81 LEU B O 1
ATOM 5268 N N . PRO B 1 82 ? 29.484 9.258 -27.281 1 42.19 82 PRO B N 1
ATOM 5269 C CA . PRO B 1 82 ? 29.688 8.266 -26.219 1 42.19 82 PRO B CA 1
ATOM 5270 C C . PRO B 1 82 ? 30.281 8.883 -24.953 1 42.19 82 PRO B C 1
ATOM 5272 O O . PRO B 1 82 ? 29.969 8.43 -23.844 1 42.19 82 PRO B O 1
ATOM 5275 N N . ASP B 1 83 ? 31.344 9.625 -25.062 1 36.88 83 ASP B N 1
ATOM 5276 C CA . ASP B 1 83 ? 32.125 10.227 -23.969 1 36.88 83 ASP B CA 1
ATOM 5277 C C . ASP B 1 83 ? 31.484 11.539 -23.5 1 36.88 83 ASP B C 1
ATOM 5279 O O . ASP B 1 83 ? 32.062 12.25 -22.688 1 36.88 83 ASP B O 1
ATOM 5283 N N . SER B 1 84 ? 30.766 12.062 -24.344 1 32.31 84 SER B N 1
ATOM 5284 C CA . SER B 1 84 ? 30.328 13.391 -23.969 1 32.31 84 SER B CA 1
ATOM 5285 C C . SER B 1 84 ? 29.609 13.367 -22.609 1 32.31 84 SER B C 1
ATOM 5287 O O . SER B 1 84 ? 28.859 12.445 -22.312 1 32.31 84 SER B O 1
ATOM 5289 N N . TYR B 1 85 ? 30.406 13.758 -21.766 1 28.7 85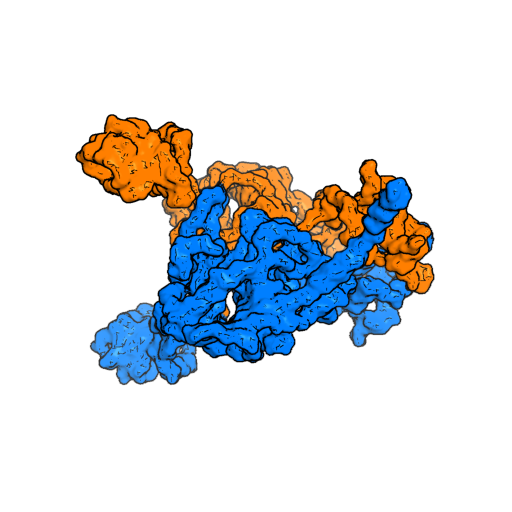 TYR B N 1
ATOM 5290 C CA . TYR B 1 85 ? 29.969 14.07 -20.406 1 28.7 85 TYR B CA 1
ATOM 5291 C C . TYR B 1 85 ? 28.609 14.75 -20.406 1 28.7 85 TYR B C 1
ATOM 5293 O O . TYR B 1 85 ? 28.422 15.789 -21.031 1 28.7 85 TYR B O 1
ATOM 5301 N N . THR B 1 86 ? 27.656 14.031 -20.828 1 30.02 86 THR B N 1
ATOM 5302 C CA . THR B 1 86 ? 26.453 14.773 -20.453 1 30.02 86 THR B CA 1
ATOM 5303 C C . THR B 1 86 ? 26.594 15.383 -19.062 1 30.02 86 THR B C 1
ATOM 5305 O O . THR B 1 86 ? 26.531 14.672 -18.062 1 30.02 86 THR B O 1
ATOM 5308 N N . LYS B 1 87 ? 27.578 16.156 -18.906 1 26.45 87 LYS B N 1
ATOM 5309 C CA . LYS B 1 87 ? 27.5 16.828 -17.625 1 26.45 87 LYS B CA 1
ATOM 5310 C C . LYS B 1 87 ? 26.062 17.078 -17.219 1 26.45 87 LYS B C 1
ATOM 5312 O O . LYS B 1 87 ? 25.703 16.969 -16.031 1 26.45 87 LYS B O 1
ATOM 5317 N N . TYR B 1 88 ? 25.547 18.094 -18.016 1 24.47 88 TYR B N 1
ATOM 5318 C CA . TYR B 1 88 ? 24.219 18.578 -17.641 1 24.47 88 TYR B CA 1
ATOM 5319 C C . TYR B 1 88 ? 23.156 17.516 -17.922 1 24.47 88 TYR B C 1
ATOM 5321 O O . TYR B 1 88 ? 23.125 16.953 -19.016 1 24.47 88 TYR B O 1
ATOM 5329 N N . THR B 1 89 ? 22.875 16.688 -17.031 1 28 89 THR B N 1
ATOM 5330 C CA . THR B 1 89 ? 21.766 15.742 -16.844 1 28 89 THR B CA 1
ATOM 5331 C C . THR B 1 89 ? 20.578 16.156 -17.703 1 28 89 THR B C 1
ATOM 5333 O O . THR B 1 89 ? 20.203 17.328 -17.734 1 28 89 THR B O 1
ATOM 5336 N N . ASN B 1 90 ? 20.328 15.43 -18.781 1 26 90 ASN B N 1
ATOM 5337 C CA . ASN B 1 90 ? 19.25 15.562 -19.766 1 26 90 ASN B CA 1
ATOM 5338 C C . ASN B 1 90 ? 18 16.156 -19.156 1 26 90 ASN B C 1
ATOM 5340 O O . ASN B 1 90 ? 17.172 15.43 -18.594 1 26 90 ASN B O 1
ATOM 5344 N N . LYS B 1 91 ? 18.141 17.219 -18.562 1 26.91 91 LYS B N 1
ATOM 5345 C CA . LYS B 1 91 ? 17.062 18.109 -18.156 1 26.91 91 LYS B CA 1
ATOM 5346 C C . LYS B 1 91 ? 16.188 18.469 -19.359 1 26.91 91 LYS B C 1
ATOM 5348 O O . LYS B 1 91 ? 15.844 19.641 -19.562 1 26.91 91 LYS B O 1
ATOM 5353 N N . ILE B 1 92 ? 16.359 17.891 -20.438 1 26.73 92 ILE B N 1
ATOM 5354 C CA . ILE B 1 92 ? 15.562 18.453 -21.516 1 26.73 92 ILE B CA 1
ATOM 5355 C C . ILE B 1 92 ? 14.078 18.297 -21.188 1 26.73 92 ILE B C 1
ATOM 5357 O O . ILE B 1 92 ? 13.492 17.25 -21.453 1 26.73 92 ILE B O 1
ATOM 5361 N N . GLY B 1 93 ? 13.758 18.031 -19.922 1 25.78 93 GLY B N 1
ATOM 5362 C CA . GLY B 1 93 ? 12.336 18.031 -19.609 1 25.78 93 GLY B CA 1
ATOM 5363 C C . GLY B 1 93 ? 11.594 19.219 -20.188 1 25.78 93 GLY B C 1
ATOM 5364 O O . GLY B 1 93 ? 12.203 20.266 -20.484 1 25.78 93 GLY B O 1
ATOM 5365 N N . LEU B 1 94 ? 10.703 19.047 -21.156 1 24.47 94 LEU B N 1
ATOM 5366 C CA . LEU B 1 94 ? 9.758 20.109 -21.484 1 24.47 94 LEU B CA 1
ATOM 5367 C C . LEU B 1 94 ? 9.508 21 -20.281 1 24.47 94 LEU B C 1
ATOM 5369 O O . LEU B 1 94 ? 9.32 20.516 -19.156 1 24.47 94 LEU B O 1
ATOM 5373 N N . THR B 1 95 ? 10.258 22.094 -20.234 1 26.34 95 THR B N 1
ATOM 5374 C CA . THR B 1 95 ? 10.141 23.141 -19.219 1 26.34 95 THR B CA 1
ATOM 5375 C C . THR B 1 95 ? 8.688 23.578 -19.062 1 26.34 95 THR B C 1
ATOM 5377 O O . THR B 1 95 ? 8.031 23.938 -20.047 1 26.34 95 THR B O 1
ATOM 5380 N N . HIS B 1 96 ? 7.688 22.875 -18.719 1 26.44 96 HIS B N 1
ATOM 5381 C CA . HIS B 1 96 ? 6.469 23.641 -18.438 1 26.44 96 HIS B CA 1
ATOM 5382 C C . HIS B 1 96 ? 6.594 24.438 -17.156 1 26.44 96 HIS B C 1
ATOM 5384 O O . HIS B 1 96 ? 6.867 23.891 -16.094 1 26.44 96 HIS B O 1
ATOM 5390 N N . ASN B 1 97 ? 6.332 25.922 -17.062 1 29.27 97 ASN B N 1
ATOM 5391 C CA . ASN B 1 97 ? 6.324 27.172 -16.297 1 29.27 97 ASN B CA 1
ATOM 5392 C C . ASN B 1 97 ? 7.633 27.375 -15.547 1 29.27 97 ASN B C 1
ATOM 5394 O O . ASN B 1 97 ? 7.625 27.688 -14.352 1 29.27 97 ASN B O 1
ATOM 5398 N N . GLY B 1 98 ? 8.922 27.391 -16.203 1 28.11 98 GLY B N 1
ATOM 5399 C CA . GLY B 1 98 ? 10.227 27.875 -15.789 1 28.11 98 GLY B CA 1
ATOM 5400 C C . GLY B 1 98 ? 11.078 26.812 -15.117 1 28.11 98 GLY B C 1
ATOM 5401 O O . GLY B 1 98 ? 12.289 26.984 -14.977 1 28.11 98 GLY B O 1
ATOM 5402 N N . ASP B 1 99 ? 10.625 26.25 -14.047 1 28.09 99 ASP B N 1
ATOM 5403 C CA . ASP B 1 99 ? 11.516 25.359 -13.305 1 28.09 99 ASP B CA 1
ATOM 5404 C C . ASP B 1 99 ? 11.961 24.188 -14.18 1 28.09 99 ASP B C 1
ATOM 5406 O O . ASP B 1 99 ? 11.219 23.734 -15.047 1 28.09 99 ASP B O 1
ATOM 5410 N N . PHE B 1 100 ? 13.266 24.109 -14.477 1 25.89 100 PHE B N 1
ATOM 5411 C CA . PHE B 1 100 ? 14.047 23.094 -15.188 1 25.89 100 PHE B CA 1
ATOM 5412 C C . PHE B 1 100 ? 13.539 21.703 -14.867 1 25.89 100 PHE B C 1
ATOM 5414 O O . PHE B 1 100 ? 13.375 21.359 -13.695 1 25.89 100 PHE B O 1
ATOM 5421 N N . ILE B 1 101 ? 12.602 21.25 -15.641 1 28.19 101 ILE B N 1
ATOM 5422 C CA . ILE B 1 101 ? 12.492 19.812 -15.391 1 28.19 101 ILE B CA 1
ATOM 5423 C C . ILE B 1 101 ? 13.867 19.156 -15.477 1 28.19 101 ILE B C 1
ATOM 5425 O O . ILE B 1 101 ? 14.516 19.203 -16.516 1 28.19 101 ILE B O 1
ATOM 5429 N N . SER B 1 102 ? 14.75 19.328 -14.609 1 28.48 102 SER B N 1
ATOM 5430 C CA . SER B 1 102 ? 16.016 18.625 -14.5 1 28.48 102 SER B CA 1
ATOM 5431 C C . SER B 1 102 ? 16.047 17.375 -15.383 1 28.48 102 SER B C 1
ATOM 5433 O O . SER B 1 102 ? 15 16.781 -15.656 1 28.48 102 SER B O 1
ATOM 5435 N N . SER B 1 103 ? 16.812 17.234 -16.531 1 31.38 103 SER B N 1
ATOM 5436 C CA . SER B 1 103 ? 17.219 16.047 -17.297 1 31.38 103 SER B CA 1
ATOM 5437 C C . SER B 1 103 ? 16.906 14.773 -16.516 1 31.38 103 SER B C 1
ATOM 5439 O O . SER B 1 103 ? 17.453 13.711 -16.828 1 31.38 103 SER B O 1
ATOM 5441 N N . THR B 1 104 ? 16.547 14.852 -15.375 1 33.94 104 THR B N 1
ATOM 5442 C CA . THR B 1 104 ? 16.469 13.781 -14.391 1 33.94 104 THR B CA 1
ATOM 5443 C C . THR B 1 104 ? 15.617 12.625 -14.914 1 33.94 104 THR B C 1
ATOM 5445 O O . THR B 1 104 ? 14.672 12.836 -15.68 1 33.94 104 THR B O 1
ATOM 5448 N N . ASN B 1 105 ? 16.188 11.359 -15.133 1 44.31 105 ASN B N 1
ATOM 5449 C CA . ASN B 1 105 ? 15.828 9.945 -15.062 1 44.31 105 ASN B CA 1
ATOM 5450 C C . ASN B 1 105 ? 14.477 9.75 -14.375 1 44.31 105 ASN B C 1
ATOM 5452 O O . ASN B 1 105 ? 14.266 8.758 -13.68 1 44.31 105 ASN B O 1
ATOM 5456 N N . ASP B 1 106 ? 13.578 10.797 -14.578 1 59.66 106 ASP B N 1
ATOM 5457 C CA . ASP B 1 106 ? 12.406 10.797 -13.711 1 59.66 106 ASP B CA 1
ATOM 5458 C C . ASP B 1 106 ? 11.289 9.93 -14.289 1 59.66 106 ASP B C 1
ATOM 5460 O O . ASP B 1 106 ? 11.141 9.836 -15.516 1 59.66 106 ASP B O 1
ATOM 5464 N N . VAL B 1 107 ? 10.883 9.125 -13.812 1 71.62 107 VAL B N 1
ATOM 5465 C CA . VAL B 1 107 ? 9.664 8.359 -14.055 1 71.62 107 VAL B CA 1
ATOM 5466 C C . VAL B 1 107 ? 8.445 9.211 -13.719 1 71.62 107 VAL B C 1
ATOM 5468 O O . VAL B 1 107 ? 8.289 9.664 -12.578 1 71.62 107 VAL B O 1
ATOM 5471 N N . VAL B 1 108 ? 7.68 9.695 -14.867 1 71.62 108 VAL B N 1
ATOM 5472 C CA . VAL B 1 108 ? 6.52 10.547 -14.633 1 71.62 108 VAL B CA 1
ATOM 5473 C C . VAL B 1 108 ? 5.262 9.875 -15.172 1 71.62 108 VAL B C 1
ATOM 5475 O O . VAL B 1 108 ? 5.348 8.961 -16 1 71.62 108 VAL B O 1
ATOM 5478 N N . LEU B 1 109 ? 4.168 10.336 -14.586 1 76.88 109 LEU B N 1
ATOM 5479 C CA . LEU B 1 109 ? 2.893 9.922 -15.164 1 76.88 109 LEU B CA 1
ATOM 5480 C C . LEU B 1 109 ? 2.551 10.766 -16.391 1 76.88 109 LEU B C 1
ATOM 5482 O O . LEU B 1 109 ? 2.721 11.984 -16.375 1 76.88 109 LEU B O 1
ATOM 5486 N N . ASP B 1 110 ? 2.244 10.086 -17.375 1 69.88 110 ASP B N 1
ATOM 5487 C CA . ASP B 1 110 ? 1.697 10.758 -18.547 1 69.88 110 ASP B CA 1
ATOM 5488 C C . ASP B 1 110 ? 0.22 10.422 -18.75 1 69.88 110 ASP B C 1
ATOM 5490 O O . ASP B 1 110 ? -0.162 9.25 -18.719 1 69.88 110 ASP B O 1
ATOM 5494 N N . PHE B 1 111 ? -0.628 11.555 -18.719 1 67.31 111 PHE B N 1
ATOM 5495 C CA . PHE B 1 111 ? -2.062 11.336 -18.875 1 67.31 111 PHE B CA 1
ATOM 5496 C C . PHE B 1 111 ? -2.723 12.523 -19.562 1 67.31 111 PHE B C 1
ATOM 5498 O O . PHE B 1 111 ? -2.174 13.625 -19.578 1 67.31 111 PHE B O 1
ATOM 5505 N N . PRO B 1 112 ? -3.867 12.273 -20.078 1 55.19 112 PRO B N 1
ATOM 5506 C CA . PRO B 1 112 ? -4.578 13.359 -20.766 1 55.19 112 PRO B CA 1
ATOM 5507 C C . PRO B 1 112 ? -4.875 14.539 -19.844 1 55.19 112 PRO B C 1
ATOM 5509 O O . PRO B 1 112 ? -5.18 14.344 -18.656 1 55.19 112 PRO B O 1
ATOM 5512 N N . PHE B 1 113 ? -4.727 15.875 -20.266 1 56.84 113 PHE B N 1
ATOM 5513 C CA . PHE B 1 113 ? -5.07 17.125 -19.594 1 56.84 113 PHE B CA 1
ATOM 5514 C C . PHE B 1 113 ? -4.129 17.406 -18.438 1 56.84 113 PHE B C 1
ATOM 5516 O O . PHE B 1 113 ? -4.461 18.172 -17.531 1 56.84 113 PHE B O 1
ATOM 5523 N N . LYS B 1 114 ? -3.039 16.641 -18.484 1 68 114 LYS B N 1
ATOM 5524 C CA . LYS B 1 114 ? -2.088 16.828 -17.391 1 68 114 LYS B CA 1
ATOM 5525 C C . LYS B 1 114 ? -1.646 18.297 -17.297 1 68 114 LYS B C 1
ATOM 5527 O O . LYS B 1 114 ? -1.248 18.75 -16.219 1 68 114 LYS B O 1
ATOM 5532 N N . ASP B 1 115 ? -1.763 19.062 -18.328 1 61.25 115 ASP B N 1
ATOM 5533 C CA . ASP B 1 115 ? -1.341 20.469 -18.328 1 61.25 115 ASP B CA 1
ATOM 5534 C C . ASP B 1 115 ? -2.545 21.406 -18.266 1 61.25 115 ASP B C 1
ATOM 5536 O O . ASP B 1 115 ? -2.473 22.547 -18.734 1 61.25 115 ASP B O 1
ATOM 5540 N N . CYS B 1 116 ? -3.615 20.922 -17.812 1 54.94 116 CYS B N 1
ATOM 5541 C CA . CYS B 1 116 ? -4.836 21.703 -17.672 1 54.94 116 CYS B CA 1
ATOM 5542 C C . CYS B 1 116 ? -5.168 21.922 -16.203 1 54.94 116 CYS B C 1
ATOM 5544 O O . CYS B 1 116 ? -4.609 21.266 -15.328 1 54.94 116 CYS B O 1
ATOM 5546 N N . VAL B 1 117 ? -5.988 22.938 -15.984 1 62.28 117 VAL B N 1
ATOM 5547 C CA . VAL B 1 117 ? -6.559 23.219 -14.672 1 62.28 117 VAL B CA 1
ATOM 5548 C C . VAL B 1 117 ? -8.031 22.828 -14.648 1 62.28 117 VAL B C 1
ATOM 5550 O O . VAL B 1 117 ? -8.781 23.141 -15.586 1 62.28 117 VAL B O 1
ATOM 5553 N N . LEU B 1 118 ? -8.344 22.078 -13.688 1 66.69 118 LEU B N 1
ATOM 5554 C CA . LEU B 1 118 ? -9.727 21.641 -13.5 1 66.69 118 LEU B CA 1
ATOM 5555 C C . LEU B 1 118 ? -10.336 22.297 -12.266 1 66.69 118 LEU B C 1
ATOM 5557 O O . LEU B 1 118 ? -9.891 22.047 -11.141 1 66.69 118 LEU B O 1
ATOM 5561 N N . GLU B 1 119 ? -11.359 23.047 -12.469 1 66.81 119 GLU B N 1
ATOM 5562 C CA . GLU B 1 119 ? -11.992 23.766 -11.367 1 66.81 119 GLU B CA 1
ATOM 5563 C C . GLU B 1 119 ? -12.766 22.812 -10.453 1 66.81 119 GLU B C 1
ATOM 5565 O O . GLU B 1 119 ? -12.617 22.859 -9.234 1 66.81 119 GLU B O 1
ATOM 5570 N N . GLY B 1 120 ? -13.438 21.75 -10.93 1 59.03 120 GLY B N 1
ATOM 5571 C CA . GLY B 1 120 ? -14.297 20.891 -10.141 1 59.03 120 GLY B CA 1
ATOM 5572 C C . GLY B 1 120 ? -15.391 21.641 -9.406 1 59.03 120 GLY B C 1
ATOM 5573 O O . GLY B 1 120 ? -15.461 21.609 -8.172 1 59.03 120 GLY B O 1
ATOM 5574 N N . GLY B 1 121 ? -16.281 22.281 -10.055 1 57.09 121 GLY B N 1
ATOM 5575 C CA . GLY B 1 121 ? -17.219 23.25 -9.477 1 57.09 121 GLY B CA 1
ATOM 5576 C C . GLY B 1 121 ? -18.5 22.609 -8.969 1 57.09 121 GLY B C 1
ATOM 5577 O O . GLY B 1 121 ? -19.516 23.297 -8.812 1 57.09 121 GLY B O 1
ATOM 5578 N N . GLN B 1 122 ? -18.469 21.359 -8.633 1 61.44 122 GLN B N 1
ATOM 5579 C CA . GLN B 1 122 ? -19.672 20.719 -8.125 1 61.44 122 GLN B CA 1
ATOM 5580 C C . GLN B 1 122 ? -20.016 21.188 -6.719 1 61.44 122 GLN B C 1
ATOM 5582 O O . GLN B 1 122 ? -19.125 21.328 -5.875 1 61.44 122 GLN B O 1
ATOM 5587 N N . THR B 1 123 ? -21.391 21.625 -6.48 1 58.88 123 THR B N 1
ATOM 5588 C CA . THR B 1 123 ? -21.797 22.125 -5.168 1 58.88 123 THR B CA 1
ATOM 5589 C C . THR B 1 123 ? -22.875 21.234 -4.559 1 58.88 123 THR B C 1
ATOM 5591 O O . THR B 1 123 ? -23.172 21.344 -3.367 1 58.88 123 THR B O 1
ATOM 5594 N N . LYS B 1 124 ? -23.656 20.438 -5.488 1 59 124 LYS B N 1
ATOM 5595 C CA . LYS B 1 124 ? -24.688 19.5 -5.02 1 59 124 LYS B CA 1
ATOM 5596 C C . LYS B 1 124 ? -24.406 18.094 -5.512 1 59 124 LYS B C 1
ATOM 5598 O O . LYS B 1 124 ? -23.875 17.891 -6.605 1 59 124 LYS B O 1
ATOM 5603 N N . ASP B 1 125 ? -24.766 17.125 -4.719 1 57.41 125 ASP B N 1
ATOM 5604 C CA . ASP B 1 125 ? -24.484 15.719 -5.027 1 57.41 125 ASP B CA 1
ATOM 5605 C C . ASP B 1 125 ? -25.109 15.32 -6.363 1 57.41 125 ASP B C 1
ATOM 5607 O O . ASP B 1 125 ? -24.547 14.492 -7.09 1 57.41 125 ASP B O 1
ATOM 5611 N N . ASP B 1 126 ? -26.188 15.922 -6.656 1 51.88 126 ASP B N 1
ATOM 5612 C CA . ASP B 1 126 ? -26.984 15.5 -7.805 1 51.88 126 ASP B CA 1
ATOM 5613 C C . ASP B 1 126 ? -26.609 16.297 -9.055 1 51.88 126 ASP B C 1
ATOM 5615 O O . ASP B 1 126 ? -27.125 16.031 -10.141 1 51.88 126 ASP B O 1
ATOM 5619 N N . GLN B 1 127 ? -25.797 17.219 -8.953 1 50.19 127 GLN B N 1
ATOM 5620 C CA . GLN B 1 127 ? -25.469 18.062 -10.094 1 50.19 127 GLN B CA 1
ATOM 5621 C C . GLN B 1 127 ? -24.375 17.438 -10.953 1 50.19 127 GLN B C 1
ATOM 5623 O O . GLN B 1 127 ? -23.328 17.031 -10.438 1 50.19 127 GLN B O 1
ATOM 5628 N N . LYS B 1 128 ? -24.797 16.938 -12.062 1 51.94 128 LYS B N 1
ATOM 5629 C CA . LYS B 1 128 ? -23.812 16.469 -13.031 1 51.94 128 LYS B CA 1
ATOM 5630 C C . LYS B 1 128 ? -23.266 17.641 -13.852 1 51.94 128 LYS B C 1
ATOM 5632 O O . LYS B 1 128 ? -24.016 18.344 -14.523 1 51.94 128 LYS B O 1
ATOM 5637 N N . ARG B 1 129 ? -22.203 18.219 -13.461 1 48.19 129 ARG B N 1
ATOM 5638 C CA . ARG B 1 129 ? -21.625 19.328 -14.203 1 48.19 129 ARG B CA 1
ATOM 5639 C C . ARG B 1 129 ? -20.531 18.859 -15.156 1 48.19 129 ARG B C 1
ATOM 5641 O O . ARG B 1 129 ? -19.828 17.891 -14.867 1 48.19 129 ARG B O 1
ATOM 5648 N N . ASN B 1 130 ? -20.609 19.312 -16.328 1 50.19 130 ASN B N 1
ATOM 5649 C CA . ASN B 1 130 ? -19.516 19.094 -17.25 1 50.19 130 ASN B CA 1
ATOM 5650 C C . ASN B 1 130 ? -18.234 19.766 -16.781 1 50.19 130 ASN B C 1
ATOM 5652 O O . ASN B 1 130 ? -18.234 20.953 -16.453 1 50.19 130 ASN B O 1
ATOM 5656 N N . GLU B 1 131 ? -17.219 18.969 -16.516 1 57.78 131 GLU B N 1
ATOM 5657 C CA . GLU B 1 131 ? -15.938 19.5 -16.062 1 57.78 131 GLU B CA 1
ATOM 5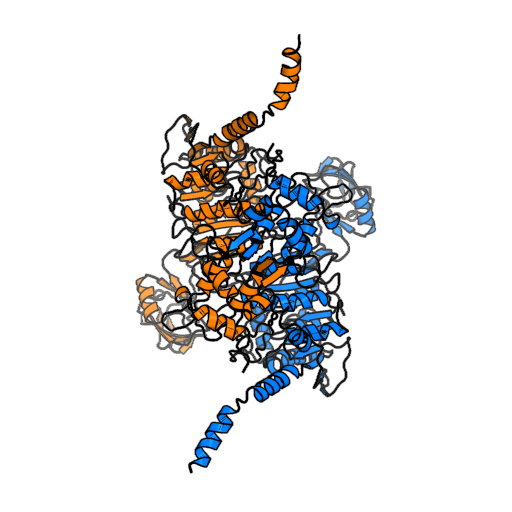658 C C . GLU B 1 131 ? -15.242 20.281 -17.172 1 57.78 131 GLU B C 1
ATOM 5660 O O . GLU B 1 131 ? -15.273 19.891 -18.344 1 57.78 131 GLU B O 1
ATOM 5665 N N . ILE B 1 132 ? -14.898 21.531 -16.875 1 53.81 132 ILE B N 1
ATOM 5666 C CA . ILE B 1 132 ? -14.18 22.391 -17.812 1 53.81 132 ILE B CA 1
ATOM 5667 C C . ILE B 1 132 ? -12.68 22.312 -17.531 1 53.81 132 ILE B C 1
ATOM 5669 O O . ILE B 1 132 ? -12.242 22.469 -16.391 1 53.81 132 ILE B O 1
ATOM 5673 N N . PHE B 1 133 ? -11.93 21.891 -18.578 1 58.16 133 PHE B N 1
ATOM 5674 C CA . PHE B 1 133 ? -10.477 21.875 -18.5 1 58.16 133 PHE B CA 1
ATOM 5675 C C . PHE B 1 133 ? -9.898 23.141 -19.125 1 58.16 133 PHE B C 1
ATOM 5677 O O . PHE B 1 133 ? -10.227 23.484 -20.266 1 58.16 133 PHE B O 1
ATOM 5684 N N . TYR B 1 134 ? -9.141 23.891 -18.281 1 55.16 134 TYR B N 1
ATOM 5685 C CA . TYR B 1 134 ? -8.438 25.062 -18.797 1 55.16 134 TYR B CA 1
ATOM 5686 C C . TYR B 1 134 ? -6.969 24.734 -19.047 1 55.16 134 TYR B C 1
ATOM 5688 O O . TYR B 1 134 ? -6.227 24.422 -18.125 1 55.16 134 TYR B O 1
ATOM 5696 N N . ASN B 1 135 ? -6.609 24.766 -20.281 1 54.66 135 ASN B N 1
ATOM 5697 C CA . ASN B 1 135 ? -5.207 24.5 -20.594 1 54.66 135 ASN B CA 1
ATOM 5698 C C . ASN B 1 135 ? -4.305 25.641 -20.094 1 54.66 135 ASN B C 1
ATOM 5700 O O . ASN B 1 135 ? -4.594 26.812 -20.328 1 54.66 135 ASN B O 1
ATOM 5704 N N . GLU B 1 136 ? -3.322 25.359 -19.469 1 60.09 136 GLU B N 1
ATOM 5705 C CA . GLU B 1 136 ? -2.486 26.328 -18.766 1 60.09 136 GLU B CA 1
ATOM 5706 C C . GLU B 1 136 ? -1.839 27.312 -19.734 1 60.09 136 GLU B C 1
ATOM 5708 O O . GLU B 1 136 ? -1.571 28.469 -19.375 1 60.09 136 GLU B O 1
ATOM 5713 N N . ILE B 1 137 ? -1.605 26.859 -20.906 1 49.53 137 ILE B N 1
ATOM 5714 C CA . ILE B 1 137 ? -0.923 27.703 -21.875 1 49.53 137 ILE B CA 1
ATOM 5715 C C . ILE B 1 137 ? -1.941 28.578 -22.609 1 49.53 137 ILE B C 1
ATOM 5717 O O . ILE B 1 137 ? -1.742 29.781 -22.766 1 49.53 137 ILE B O 1
ATOM 5721 N N . ILE B 1 138 ? -3.074 28.047 -22.891 1 49.62 138 ILE B N 1
ATOM 5722 C CA . ILE B 1 138 ? -4.047 28.703 -23.75 1 49.62 138 ILE B CA 1
ATOM 5723 C C . ILE B 1 138 ? -4.957 29.594 -22.906 1 49.62 138 ILE B C 1
ATOM 5725 O O . ILE B 1 138 ? -5.285 30.719 -23.297 1 49.62 138 ILE B O 1
ATOM 5729 N N . ALA B 1 139 ? -5.305 29.094 -21.75 1 53.47 139 ALA B N 1
ATOM 5730 C CA . ALA B 1 139 ? -6.273 29.797 -20.922 1 53.47 139 ALA B CA 1
ATOM 5731 C C . ALA B 1 139 ? -5.59 30.453 -19.734 1 53.47 139 ALA B C 1
ATOM 5733 O O . ALA B 1 139 ? -6.141 30.484 -18.625 1 53.47 139 ALA B O 1
ATOM 5734 N N . LYS B 1 140 ? -4.445 30.938 -20.031 1 62.66 140 LYS B N 1
ATOM 5735 C CA . LYS B 1 140 ? -3.646 31.5 -18.953 1 62.66 140 LYS B CA 1
ATOM 5736 C C . LYS B 1 140 ? -4.398 32.625 -18.25 1 62.66 140 LYS B C 1
ATOM 5738 O O . LYS B 1 140 ? -4.426 32.688 -17.016 1 62.66 140 LYS B O 1
ATOM 5743 N N . ASP B 1 141 ? -4.973 33.5 -18.969 1 57.91 141 ASP B N 1
ATOM 5744 C CA . ASP B 1 141 ? -5.668 34.656 -18.391 1 57.91 141 ASP B CA 1
ATOM 5745 C C . ASP B 1 141 ? -6.887 34.188 -17.578 1 57.91 141 ASP B C 1
ATOM 5747 O O . ASP B 1 141 ? -7.129 34.688 -16.484 1 57.91 141 ASP B O 1
ATOM 5751 N N . GLU B 1 142 ? -7.555 33.312 -18.156 1 62.66 142 GLU B N 1
ATOM 5752 C CA . GLU B 1 142 ? -8.727 32.812 -17.469 1 62.66 142 GLU B CA 1
ATOM 5753 C C . GLU B 1 142 ? -8.344 32.094 -16.172 1 62.66 142 GLU B C 1
ATOM 5755 O O . GLU B 1 142 ? -9.008 32.25 -15.141 1 62.66 142 GLU B O 1
ATOM 5760 N N . ILE B 1 143 ? -7.328 31.359 -16.281 1 69.12 143 ILE B N 1
ATOM 5761 C CA . ILE B 1 143 ? -6.84 30.641 -15.109 1 69.12 143 ILE B CA 1
ATOM 5762 C C . ILE B 1 143 ? -6.375 31.625 -14.047 1 69.12 143 ILE B C 1
ATOM 5764 O O . ILE B 1 143 ? -6.688 31.484 -12.867 1 69.12 143 ILE B O 1
ATOM 5768 N N . SER B 1 144 ? -5.715 32.594 -14.492 1 70.5 144 SER B N 1
ATOM 5769 C CA . SER B 1 144 ? -5.234 33.625 -13.562 1 70.5 144 SER B CA 1
ATOM 5770 C C . SER B 1 144 ? -6.391 34.312 -12.867 1 70.5 144 SER B C 1
ATOM 5772 O O . SER B 1 144 ? -6.328 34.594 -11.672 1 70.5 144 SER B O 1
ATOM 5774 N N . ARG B 1 145 ? -7.34 34.656 -13.594 1 67.19 145 ARG B N 1
ATOM 5775 C CA . ARG B 1 145 ? -8.516 35.281 -13.016 1 67.19 145 ARG B CA 1
ATOM 5776 C C . ARG B 1 145 ? -9.227 34.344 -12.039 1 67.19 145 ARG B C 1
ATOM 5778 O O . ARG B 1 145 ? -9.664 34.781 -10.969 1 67.19 145 ARG B O 1
ATOM 5785 N N . MET B 1 146 ? -9.305 33.219 -12.438 1 68.69 146 MET B N 1
ATOM 5786 C CA . MET B 1 146 ? -9.969 32.219 -11.609 1 68.69 146 MET B CA 1
ATOM 5787 C C . MET B 1 146 ? -9.234 32.031 -10.289 1 68.69 146 MET B C 1
ATOM 5789 O O . MET B 1 146 ? -9.852 31.906 -9.234 1 68.69 146 MET B O 1
ATOM 5793 N N . LEU B 1 147 ? -7.984 32.062 -10.391 1 74.69 147 LEU B N 1
ATOM 5794 C CA . LEU B 1 147 ? -7.168 31.734 -9.227 1 74.69 147 LEU B CA 1
ATOM 5795 C C . LEU B 1 147 ? -6.809 33 -8.438 1 74.69 147 LEU B C 1
ATOM 5797 O O . LEU B 1 147 ? -6.141 32.906 -7.402 1 74.69 147 LEU B O 1
ATOM 5801 N N . ALA B 1 148 ? -7.297 34.094 -8.891 1 69.31 148 ALA B N 1
ATOM 5802 C CA . ALA B 1 148 ? -7.035 35.344 -8.156 1 69.31 148 ALA B CA 1
ATOM 5803 C C . ALA B 1 148 ? -7.699 35.312 -6.781 1 69.31 148 ALA B C 1
ATOM 5805 O O . ALA B 1 148 ? -8.773 34.719 -6.617 1 69.31 148 ALA B O 1
ATOM 5806 N N . PRO B 1 149 ? -6.988 35.906 -5.848 1 71.06 149 PRO B N 1
ATOM 5807 C CA . PRO B 1 149 ? -7.582 35.938 -4.508 1 71.06 149 PRO B CA 1
ATOM 5808 C C . PRO B 1 149 ? -8.992 36.5 -4.5 1 71.06 149 PRO B C 1
ATOM 5810 O O . PRO B 1 149 ? -9.266 37.5 -5.203 1 71.06 149 PRO B O 1
ATOM 5813 N N . LYS B 1 150 ? -9.828 35.812 -3.771 1 70.94 150 LYS B N 1
ATOM 5814 C CA . LYS B 1 150 ? -11.227 36.25 -3.74 1 70.94 150 LYS B CA 1
ATOM 5815 C C . LYS B 1 150 ? -11.562 36.938 -2.418 1 70.94 150 LYS B C 1
ATOM 5817 O O . LYS B 1 150 ? -10.805 36.844 -1.45 1 70.94 150 LYS B O 1
ATOM 5822 N N . VAL B 1 151 ? -12.727 37.656 -2.506 1 67.62 151 VAL B N 1
ATOM 5823 C CA . VAL B 1 151 ? -13.211 38.344 -1.314 1 67.62 151 VAL B CA 1
ATOM 5824 C C . VAL B 1 151 ? -14.055 37.406 -0.474 1 67.62 151 VAL B C 1
ATOM 5826 O O . VAL B 1 151 ? -14.812 36.594 -1.016 1 67.62 151 VAL B O 1
ATOM 5829 N N . PHE B 1 152 ? -13.82 37.438 0.803 1 70.44 152 PHE B N 1
ATOM 5830 C CA . PHE B 1 152 ? -14.578 36.688 1.782 1 70.44 152 PHE B CA 1
ATOM 5831 C C . PHE B 1 152 ? -15.789 37.469 2.271 1 70.44 152 PHE B C 1
ATOM 5833 O O . PHE B 1 152 ? -15.688 38.656 2.547 1 70.44 152 PHE B O 1
ATOM 5840 N N . THR B 1 153 ? -16.984 36.812 2.064 1 72.31 153 THR B N 1
ATOM 5841 C CA . THR B 1 153 ? -18.188 37.5 2.494 1 72.31 153 THR B CA 1
ATOM 5842 C C . THR B 1 153 ? -18.906 36.719 3.59 1 72.31 153 THR B C 1
ATOM 5844 O O . THR B 1 153 ? -18.641 35.562 3.801 1 72.31 153 THR B O 1
ATOM 5847 N N . ASN B 1 154 ? -19.75 37.406 4.398 1 78.5 154 ASN B N 1
ATOM 5848 C CA . ASN B 1 154 ? -20.672 36.812 5.367 1 78.5 154 ASN B CA 1
ATOM 5849 C C . ASN B 1 154 ? -19.922 36.062 6.453 1 78.5 154 ASN B C 1
ATOM 5851 O O . ASN B 1 154 ? -20.266 34.906 6.762 1 78.5 154 ASN B O 1
ATOM 5855 N N . ALA B 1 155 ? -18.953 36.688 6.945 1 88.56 155 ALA B N 1
ATOM 5856 C CA . ALA B 1 155 ? -18.156 36.031 7.977 1 88.56 155 ALA B CA 1
ATOM 5857 C C . ALA B 1 155 ? -18.891 36 9.312 1 88.56 155 ALA B C 1
ATOM 5859 O O . ALA B 1 155 ? -19.453 37.031 9.734 1 88.56 155 ALA B O 1
ATOM 5860 N N . LYS B 1 156 ? -19 34.875 9.867 1 93.69 156 LYS B N 1
ATOM 5861 C CA . LYS B 1 156 ? -19.625 34.688 11.172 1 93.69 156 LYS B CA 1
ATOM 5862 C C . LYS B 1 156 ? -18.656 34 12.141 1 93.69 156 LYS B C 1
ATOM 5864 O O . LYS B 1 156 ? -17.953 33.062 11.773 1 93.69 156 LYS B O 1
ATOM 5869 N N . ARG B 1 157 ? -18.609 34.562 13.32 1 95.56 157 ARG B N 1
ATOM 5870 C CA . ARG B 1 157 ? -17.844 33.906 14.383 1 95.56 157 ARG B CA 1
ATOM 5871 C C . ARG B 1 157 ? -18.75 33.125 15.32 1 95.56 157 ARG B C 1
ATOM 5873 O O . ARG B 1 157 ? -19.75 33.656 15.812 1 95.56 157 ARG B O 1
ATOM 5880 N N . TYR B 1 158 ? -18.422 31.922 15.516 1 96.5 158 TYR B N 1
ATOM 5881 C CA . TYR B 1 158 ? -19.156 31.062 16.438 1 96.5 158 TYR B CA 1
ATOM 5882 C C . TYR B 1 158 ? -18.391 30.891 17.75 1 96.5 158 TYR B C 1
ATOM 5884 O O . TYR B 1 158 ? -17.203 30.562 17.734 1 96.5 158 TYR B O 1
ATOM 5892 N N . THR B 1 159 ? -19.031 31.156 18.828 1 95.12 159 THR B N 1
ATOM 5893 C CA . THR B 1 159 ? -18.516 30.953 20.188 1 95.12 159 THR B CA 1
ATOM 5894 C C . THR B 1 159 ? -19.547 30.219 21.047 1 95.12 159 THR B C 1
ATOM 5896 O O . THR B 1 159 ? -20.672 29.969 20.594 1 95.12 159 THR B O 1
ATOM 5899 N N . LYS B 1 160 ? -19.078 29.859 22.188 1 92.38 160 LYS B N 1
ATOM 5900 C CA . LYS B 1 160 ? -20.016 29.203 23.125 1 92.38 160 LYS B CA 1
ATOM 5901 C C . LYS B 1 160 ? -21.1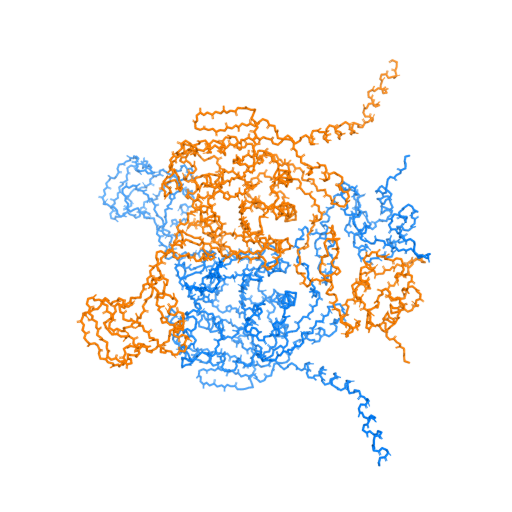72 30.141 23.469 1 92.38 160 LYS B C 1
ATOM 5903 O O . LYS B 1 160 ? -22.281 29.672 23.734 1 92.38 160 LYS B O 1
ATOM 5908 N N . ASP B 1 161 ? -20.875 31.391 23.469 1 92 161 ASP B N 1
ATOM 5909 C CA . ASP B 1 161 ? -21.844 32.375 23.922 1 92 161 ASP B CA 1
ATOM 5910 C C . ASP B 1 161 ? -22.766 32.812 22.781 1 92 161 ASP B C 1
ATOM 5912 O O . ASP B 1 161 ? -23.75 33.531 23 1 92 161 ASP B O 1
ATOM 5916 N N . GLY B 1 162 ? -22.422 32.469 21.609 1 91.88 162 GLY B N 1
ATOM 5917 C CA . GLY B 1 162 ? -23.312 32.781 20.516 1 91.88 162 GLY B CA 1
ATOM 5918 C C . GLY B 1 162 ? -22.562 33.062 19.219 1 91.88 162 GLY B C 1
ATOM 5919 O O . GLY B 1 162 ? -21.406 32.688 19.062 1 91.88 162 GLY B O 1
ATOM 5920 N N . VAL B 1 163 ? -23.344 33.625 18.25 1 94.44 163 VAL B N 1
ATOM 5921 C CA . VAL B 1 163 ? -22.844 33.875 16.906 1 94.44 163 VAL B CA 1
ATOM 5922 C C . VAL B 1 163 ? -22.719 35.375 16.656 1 94.44 163 VAL B C 1
ATOM 5924 O O . VAL B 1 163 ? -23.656 36.125 16.922 1 94.44 163 VAL B O 1
ATOM 5927 N N . GLU B 1 164 ? -21.516 35.844 16.25 1 92.81 164 GLU B N 1
ATOM 5928 C CA . GLU B 1 164 ? -21.266 37.219 15.836 1 92.81 164 GLU B CA 1
ATOM 5929 C C . GLU B 1 164 ? -21.203 37.344 14.312 1 92.81 164 GLU B C 1
ATOM 5931 O O . GLU B 1 164 ? -20.438 36.625 13.664 1 92.81 164 GLU B O 1
ATOM 5936 N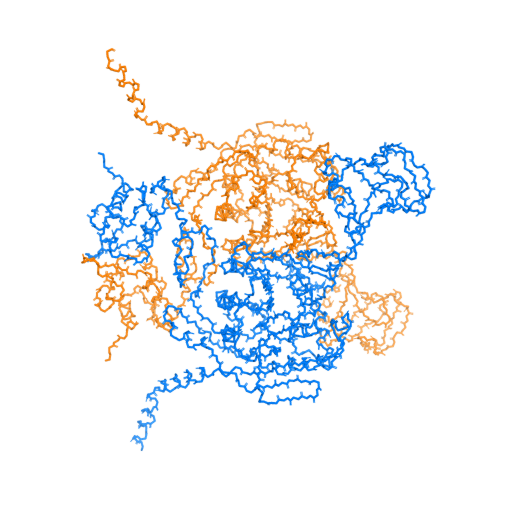 N . GLU B 1 165 ? -21.891 38.188 13.789 1 90.31 165 GLU B N 1
ATOM 5937 C CA . GLU B 1 165 ? -21.953 38.312 12.336 1 90.31 165 GLU B CA 1
ATOM 5938 C C . GLU B 1 165 ? -21.109 39.5 11.859 1 90.31 165 GLU B C 1
ATOM 5940 O O . GLU B 1 165 ? -20.781 40.406 12.648 1 90.31 165 GLU B O 1
ATOM 5945 N N . ASN B 1 166 ? -20.781 39.531 10.617 1 83.06 166 ASN B N 1
ATOM 5946 C CA . ASN B 1 166 ? -20.062 40.594 9.938 1 83.06 166 ASN B CA 1
ATOM 5947 C C . ASN B 1 166 ? -18.781 40.969 10.68 1 83.06 166 ASN B C 1
ATOM 5949 O O . ASN B 1 166 ? -18.578 42.156 11 1 83.06 166 ASN B O 1
ATOM 5953 N N . ILE B 1 167 ? -18.078 39.969 10.836 1 85.38 167 ILE B N 1
ATOM 5954 C CA . ILE B 1 167 ? -16.875 40.188 11.625 1 85.38 167 ILE B CA 1
ATOM 5955 C C . ILE B 1 167 ? -15.656 40.281 10.695 1 85.38 167 ILE B C 1
ATOM 5957 O O . ILE B 1 167 ? -15.719 39.875 9.539 1 85.38 167 ILE B O 1
ATOM 5961 N N . GLU B 1 168 ? -14.664 40.938 11.32 1 83.44 168 GLU B N 1
ATOM 5962 C CA . GLU B 1 168 ? -13.328 40.844 10.742 1 83.44 168 GLU B CA 1
ATOM 5963 C C . GLU B 1 168 ? -12.516 39.719 11.414 1 83.44 168 GLU B C 1
ATOM 5965 O O . GLU B 1 168 ? -12.695 39.469 12.609 1 83.44 168 GLU B O 1
ATOM 5970 N N . PHE B 1 169 ? -11.812 39 10.547 1 84.06 169 PHE B N 1
ATOM 5971 C CA . PHE B 1 169 ? -11.016 37.938 11.125 1 84.06 169 PHE B CA 1
ATOM 5972 C C . PHE B 1 169 ? -9.555 38.031 10.688 1 84.06 169 PHE B C 1
ATOM 5974 O O . PHE B 1 169 ? -9.227 38.844 9.828 1 84.06 169 PHE B O 1
ATOM 5981 N N . ASN B 1 170 ? -8.703 37.375 11.438 1 82.44 170 ASN B N 1
ATOM 5982 C CA . ASN B 1 170 ? -7.27 37.406 11.164 1 82.44 170 ASN B CA 1
ATOM 5983 C C . ASN B 1 170 ? -6.66 36.031 11.125 1 82.44 170 ASN B C 1
ATOM 5985 O O . ASN B 1 170 ? -7.383 35.031 11.125 1 82.44 170 ASN B O 1
ATOM 5989 N N . GLU B 1 171 ? -5.371 35.969 11 1 84.31 171 GLU B N 1
ATOM 5990 C CA . GLU B 1 171 ? -4.645 34.719 10.766 1 84.31 171 GLU B CA 1
ATOM 5991 C C . GLU B 1 171 ? -4.66 33.844 12 1 84.31 171 GLU B C 1
ATOM 5993 O O . GLU B 1 171 ? -4.344 32.656 11.922 1 84.31 171 GLU B O 1
ATOM 5998 N N . ASN B 1 172 ? -5.082 34.344 13.086 1 87.31 172 ASN B N 1
ATOM 5999 C CA . ASN B 1 172 ? -5.102 33.562 14.32 1 87.31 172 ASN B CA 1
ATOM 6000 C C . ASN B 1 172 ? -6.449 32.875 14.523 1 87.31 172 ASN B C 1
ATOM 6002 O O . ASN B 1 172 ? -6.59 32.031 15.414 1 87.31 172 ASN B O 1
ATOM 6006 N N . ASP B 1 173 ? -7.375 33.25 13.703 1 93.38 173 ASP B N 1
ATOM 6007 C CA . ASP B 1 173 ? -8.703 32.625 13.82 1 93.38 173 ASP B CA 1
ATOM 6008 C C . ASP B 1 173 ? -8.742 31.266 13.172 1 93.38 173 ASP B C 1
ATOM 6010 O O . ASP B 1 173 ? -8.031 31 12.195 1 93.38 173 ASP B O 1
ATOM 6014 N N . ASN B 1 174 ? -9.484 30.391 13.797 1 97.69 174 ASN B N 1
ATOM 6015 C CA . ASN B 1 174 ? -9.844 29.141 13.141 1 97.69 174 ASN B CA 1
ATOM 6016 C C . ASN B 1 174 ? -10.875 29.359 12.039 1 97.69 174 ASN B C 1
ATOM 6018 O O . ASN B 1 174 ? -11.883 30.031 12.258 1 97.69 174 ASN B O 1
ATOM 6022 N N . LEU B 1 175 ? -10.609 28.812 10.844 1 96.75 175 LEU B N 1
ATOM 6023 C CA . LEU B 1 175 ? -11.438 29.156 9.695 1 96.75 175 LEU B CA 1
ATOM 6024 C C . LEU B 1 175 ? -12.125 27.938 9.117 1 96.75 175 LEU B C 1
ATOM 6026 O O . LEU B 1 175 ? -11.508 26.859 9.008 1 96.75 175 LEU B O 1
ATOM 6030 N N . ILE B 1 176 ? -13.367 28.062 8.805 1 97.44 176 ILE B N 1
ATOM 6031 C CA . ILE B 1 176 ? -14.117 27.125 7.973 1 97.44 176 ILE B CA 1
ATOM 6032 C C . ILE B 1 176 ? -14.688 27.859 6.762 1 97.44 176 ILE B C 1
ATOM 6034 O O . ILE B 1 176 ? -15.484 28.781 6.91 1 97.44 176 ILE B O 1
ATOM 6038 N N . ILE B 1 177 ? -14.32 27.422 5.582 1 94.5 177 ILE B N 1
ATOM 6039 C CA . ILE B 1 177 ? -14.625 28.141 4.352 1 94.5 177 ILE B CA 1
ATOM 6040 C C . ILE B 1 177 ? -15.547 27.297 3.477 1 94.5 177 ILE B C 1
ATOM 6042 O O . ILE B 1 177 ? -15.234 26.141 3.158 1 94.5 177 ILE B O 1
ATOM 6046 N N . LYS B 1 178 ? -16.625 27.859 3.125 1 93.12 178 LYS B N 1
ATOM 6047 C CA . LYS B 1 178 ? -17.469 27.25 2.098 1 93.12 178 LYS B CA 1
ATOM 6048 C C . LYS B 1 178 ? -17.094 27.75 0.708 1 93.12 178 LYS B C 1
ATOM 6050 O O . LYS B 1 178 ? -17.219 28.938 0.418 1 93.12 178 LYS B O 1
ATOM 6055 N N . GLY B 1 179 ? -16.641 26.828 -0.161 1 87.38 179 GLY B N 1
ATOM 6056 C CA . GLY B 1 179 ? -16.266 27.219 -1.515 1 87.38 179 GLY B CA 1
ATOM 6057 C C . GLY B 1 179 ? -15.477 26.156 -2.246 1 87.38 179 GLY B C 1
ATOM 6058 O O . GLY B 1 179 ? -15.125 25.125 -1.666 1 87.38 179 GLY B O 1
ATOM 6059 N N . ASN B 1 180 ? -15.219 26.484 -3.518 1 85.5 180 ASN B N 1
ATOM 6060 C CA . ASN B 1 180 ? -14.383 25.594 -4.32 1 85.5 180 ASN B CA 1
ATOM 6061 C C . ASN B 1 180 ? -12.977 25.484 -3.738 1 85.5 180 ASN B C 1
ATOM 6063 O O . ASN B 1 180 ? -12.336 26.5 -3.447 1 85.5 180 ASN B O 1
ATOM 6067 N N . ASN B 1 181 ? -12.586 24.25 -3.561 1 90.44 181 ASN B N 1
ATOM 6068 C CA . ASN B 1 181 ? -11.336 24.047 -2.824 1 90.44 181 ASN B CA 1
ATOM 6069 C C . ASN B 1 181 ? -10.141 24.578 -3.6 1 90.44 181 ASN B C 1
ATOM 6071 O O . ASN B 1 181 ? -9.164 25.047 -3.002 1 90.44 181 ASN B O 1
ATOM 6075 N N . LEU B 1 182 ? -10.141 24.547 -4.945 1 88.44 182 LEU B N 1
ATOM 6076 C CA . LEU B 1 182 ? -9.039 25.094 -5.727 1 88.44 182 LEU B CA 1
ATOM 6077 C C . LEU B 1 182 ? -8.938 26.609 -5.527 1 88.44 182 LEU B C 1
ATOM 6079 O O . LEU B 1 182 ? -7.852 27.125 -5.25 1 88.44 182 LEU B O 1
ATOM 6083 N N . ILE B 1 183 ? -10 27.234 -5.621 1 85.38 183 ILE B N 1
ATOM 6084 C CA . ILE B 1 183 ? -10.047 28.688 -5.508 1 85.38 183 ILE B CA 1
ATOM 6085 C C . ILE B 1 183 ? -9.695 29.109 -4.078 1 85.38 183 ILE B C 1
ATOM 6087 O O . ILE B 1 183 ? -8.953 30.062 -3.867 1 85.38 183 ILE B O 1
ATOM 6091 N N . ALA B 1 184 ? -10.242 28.438 -3.184 1 90.69 184 ALA B N 1
ATOM 6092 C CA . ALA B 1 184 ? -9.945 28.734 -1.783 1 90.69 184 ALA B CA 1
ATOM 6093 C C . ALA B 1 184 ? -8.453 28.578 -1.492 1 90.69 184 ALA B C 1
ATOM 6095 O O . ALA B 1 184 ? -7.852 29.422 -0.838 1 90.69 184 ALA B O 1
ATOM 6096 N N . LEU B 1 185 ? -7.891 27.484 -1.973 1 92.94 185 LEU B N 1
ATOM 6097 C CA . LEU B 1 185 ? -6.461 27.25 -1.775 1 92.94 185 LEU B CA 1
ATOM 6098 C C . LEU B 1 185 ? -5.637 28.391 -2.359 1 92.94 185 LEU B C 1
ATOM 6100 O O . LEU B 1 185 ? -4.703 28.875 -1.721 1 92.94 185 LEU B O 1
ATOM 6104 N N . SER B 1 186 ? -6.004 28.75 -3.553 1 88.31 186 SER B N 1
ATOM 6105 C CA . SER B 1 186 ? -5.289 29.844 -4.203 1 88.31 186 SER B CA 1
ATOM 6106 C C . SER B 1 186 ? -5.414 31.141 -3.406 1 88.31 186 SER B C 1
ATOM 6108 O O . SER B 1 186 ? -4.445 31.891 -3.273 1 88.31 186 SER B O 1
ATOM 6110 N N . SER B 1 187 ? -6.527 31.359 -2.881 1 87.06 187 SER B N 1
ATOM 6111 C CA . SER B 1 187 ? -6.777 32.562 -2.104 1 87.06 187 SER B CA 1
ATOM 6112 C C . SER B 1 187 ? -5.988 32.562 -0.8 1 87.06 187 SER B C 1
ATOM 6114 O O . SER B 1 187 ? -5.59 33.625 -0.304 1 87.06 187 SER B O 1
ATOM 6116 N N . LEU B 1 188 ? -5.773 31.438 -0.283 1 91.75 188 LEU B N 1
ATOM 6117 C CA . LEU B 1 188 ? -5.082 31.297 0.993 1 91.75 188 LEU B CA 1
ATOM 6118 C C . LEU B 1 188 ? -3.594 31.609 0.837 1 91.75 188 LEU B C 1
ATOM 6120 O O . LEU B 1 188 ? -2.91 31.906 1.82 1 91.75 188 LEU B O 1
ATOM 6124 N N . LEU B 1 189 ? -3.061 31.484 -0.37 1 89.81 189 LEU B N 1
ATOM 6125 C CA . LEU B 1 189 ? -1.632 31.656 -0.605 1 89.81 189 LEU B CA 1
ATOM 6126 C C . LEU B 1 189 ? -1.171 33.062 -0.171 1 89.81 189 LEU B C 1
ATOM 6128 O O . LEU B 1 189 ? -0.05 33.219 0.317 1 89.81 189 LEU B O 1
ATOM 6132 N N . GLU B 1 190 ? -1.987 34 -0.289 1 84.56 190 GLU B N 1
ATOM 6133 C CA . GLU B 1 190 ? -1.633 35.375 0.019 1 84.56 190 GLU B CA 1
ATOM 6134 C C . GLU B 1 190 ? -1.253 35.531 1.488 1 84.56 190 GLU B C 1
ATOM 6136 O O . GLU B 1 190 ? -0.317 36.25 1.817 1 84.56 190 GLU B O 1
ATOM 6141 N N . ARG B 1 191 ? -1.867 34.812 2.311 1 89 191 ARG B N 1
ATOM 6142 C CA . ARG B 1 191 ? -1.689 35.031 3.74 1 89 191 ARG B CA 1
ATOM 6143 C C . ARG B 1 191 ? -1.021 33.844 4.414 1 89 191 ARG B C 1
ATOM 6145 O O . ARG B 1 191 ? -0.394 34 5.469 1 89 191 ARG B O 1
ATOM 6152 N N . TYR B 1 192 ? -1.082 32.688 3.816 1 94.62 192 TYR B N 1
ATOM 6153 C CA . TYR B 1 192 ? -0.711 31.484 4.582 1 94.62 192 TYR B CA 1
ATOM 6154 C C . TYR B 1 192 ? 0.372 30.688 3.863 1 94.62 192 TYR B C 1
ATOM 6156 O O . TYR B 1 192 ? 0.644 29.547 4.215 1 94.62 192 TYR B O 1
ATOM 6164 N N . GLU B 1 193 ? 0.971 31.234 2.85 1 95.19 193 GLU B N 1
ATOM 6165 C CA . GLU B 1 193 ? 2.051 30.531 2.162 1 95.19 193 GLU B CA 1
ATOM 6166 C C . GLU B 1 193 ? 3.152 30.125 3.139 1 95.19 193 GLU B C 1
ATOM 6168 O O . GLU B 1 193 ? 3.635 30.953 3.918 1 95.19 193 GLU B O 1
ATOM 6173 N N . GLY B 1 194 ? 3.471 28.859 3.188 1 97.25 194 GLY B N 1
ATOM 6174 C CA . GLY B 1 194 ? 4.555 28.344 4.008 1 97.25 194 GLY B CA 1
ATOM 6175 C C . GLY B 1 194 ? 4.223 28.328 5.488 1 97.25 194 GLY B C 1
ATOM 6176 O O . GLY B 1 194 ? 5.121 28.297 6.332 1 97.25 194 GLY B O 1
ATOM 6177 N N . LYS B 1 195 ? 2.951 28.344 5.82 1 97.5 195 LYS B N 1
ATOM 6178 C CA . LYS B 1 195 ? 2.615 28.484 7.234 1 97.5 195 LYS B CA 1
ATOM 6179 C C . LYS B 1 195 ? 1.931 27.219 7.754 1 97.5 195 LYS B C 1
ATOM 6181 O O . LYS B 1 195 ? 1.83 27.016 8.969 1 97.5 195 LYS B O 1
ATOM 6186 N N . VAL B 1 196 ? 1.481 26.359 6.883 1 98.56 196 VAL B N 1
ATOM 6187 C CA . VAL B 1 196 ? 0.701 25.203 7.285 1 98.56 196 VAL B CA 1
ATOM 6188 C C . VAL B 1 196 ? 1.638 24.078 7.734 1 98.56 196 VAL B C 1
ATOM 6190 O O . VAL B 1 196 ? 2.537 23.672 6.992 1 98.56 196 VAL B O 1
ATOM 6193 N N . LYS B 1 197 ? 1.408 23.578 8.914 1 98.62 197 LYS B N 1
ATOM 6194 C CA . LYS B 1 197 ? 2.273 22.547 9.477 1 98.62 197 LYS B CA 1
ATOM 6195 C C . LYS B 1 197 ? 1.835 21.156 9.031 1 98.62 197 LYS B C 1
ATOM 6197 O O . LYS B 1 197 ? 2.67 20.266 8.82 1 98.62 197 LYS B O 1
ATOM 6202 N N . LEU B 1 198 ? 0.584 20.969 8.914 1 98.88 198 LEU B N 1
ATOM 6203 C CA . LEU B 1 198 ? 0.054 19.672 8.539 1 98.88 198 LEU B CA 1
ATOM 6204 C C . LEU B 1 198 ? -1.179 19.812 7.652 1 98.88 198 LEU B C 1
ATOM 6206 O O . LEU B 1 198 ? -2.064 20.625 7.941 1 98.88 198 LEU B O 1
ATOM 6210 N N . ILE B 1 199 ? -1.175 19.094 6.531 1 98.94 199 ILE B N 1
ATOM 6211 C CA . ILE B 1 199 ? -2.346 18.984 5.672 1 98.94 199 ILE B CA 1
ATOM 6212 C C . ILE B 1 199 ? -2.857 17.547 5.688 1 98.94 199 ILE B C 1
ATOM 6214 O O . ILE B 1 199 ? -2.078 16.594 5.539 1 98.94 199 ILE B O 1
ATOM 6218 N N . TYR B 1 200 ? -4.109 17.328 6.008 1 98.69 200 TYR B N 1
ATOM 6219 C CA . TYR B 1 200 ? -4.797 16.062 5.793 1 98.69 200 TYR B CA 1
ATOM 6220 C C . TYR B 1 200 ? -5.961 16.234 4.824 1 98.69 200 TYR B C 1
ATOM 6222 O O . TYR B 1 200 ? -6.793 17.125 4.992 1 98.69 200 TYR B O 1
ATOM 6230 N N . ILE B 1 201 ? -6 15.328 3.811 1 98.12 201 ILE B N 1
ATOM 6231 C CA . ILE B 1 201 ? -7.164 15.375 2.936 1 98.12 201 ILE B CA 1
ATOM 6232 C C . ILE B 1 201 ? -7.637 13.961 2.625 1 98.12 201 ILE B C 1
ATOM 6234 O O . ILE B 1 201 ? -6.828 13.031 2.547 1 98.12 201 ILE B O 1
ATOM 6238 N N . ASP B 1 202 ? -8.867 13.812 2.508 1 96 202 ASP B N 1
ATOM 6239 C CA . ASP B 1 202 ? -9.57 12.625 2.035 1 96 202 ASP B CA 1
ATOM 6240 C C . ASP B 1 202 ? -10.406 12.945 0.799 1 96 202 ASP B C 1
ATOM 6242 O O . ASP B 1 202 ? -11.641 12.992 0.875 1 96 202 ASP B O 1
ATOM 6246 N N . PRO B 1 203 ? -9.773 13.055 -0.364 1 92.81 203 PRO B N 1
ATOM 6247 C CA . PRO B 1 203 ? -10.477 13.461 -1.585 1 92.81 203 PRO B CA 1
ATOM 6248 C C . PRO B 1 203 ? -11.438 12.391 -2.094 1 92.81 203 PRO B C 1
ATOM 6250 O O . PRO B 1 203 ? -11.367 11.234 -1.664 1 92.81 203 PRO B O 1
ATOM 6253 N N . PRO B 1 204 ? -12.367 12.828 -2.902 1 82.81 204 PRO B N 1
ATOM 6254 C CA . PRO B 1 204 ? -13.227 11.805 -3.51 1 82.81 204 PRO B CA 1
ATOM 6255 C C . PRO B 1 204 ? -12.438 10.797 -4.34 1 82.81 204 PRO B C 1
ATOM 6257 O O . PRO B 1 204 ? -11.469 11.156 -5.004 1 82.81 204 PRO B O 1
ATOM 6260 N N . TYR B 1 205 ? -12.969 9.539 -4.109 1 69.25 205 TYR B N 1
ATOM 6261 C CA . TYR B 1 205 ? -12.281 8.469 -4.828 1 69.25 205 TYR B CA 1
ATOM 6262 C C . TYR B 1 205 ? -12.859 8.289 -6.227 1 69.25 205 TYR B C 1
ATOM 6264 O O . TYR B 1 205 ? -14.008 8.641 -6.477 1 69.25 205 TYR B O 1
ATOM 6272 N N . ASN B 1 206 ? -12.195 8.156 -7.27 1 58.22 206 ASN B N 1
ATOM 6273 C CA . ASN B 1 206 ? -12.641 7.906 -8.633 1 58.22 206 ASN B CA 1
ATOM 6274 C C . ASN B 1 206 ? -13.359 6.566 -8.75 1 58.22 206 ASN B C 1
ATOM 6276 O O . ASN B 1 206 ? -13 5.734 -9.586 1 58.22 206 ASN B O 1
ATOM 6280 N N . THR B 1 207 ? -14.273 6.219 -7.73 1 54.62 207 THR B N 1
ATOM 6281 C CA . THR B 1 207 ? -14.93 4.918 -7.781 1 54.62 207 THR B CA 1
ATOM 6282 C C . THR B 1 207 ? -16.266 5.016 -8.5 1 54.62 207 THR B C 1
ATOM 6284 O O . THR B 1 207 ? -16.953 6.035 -8.414 1 54.62 207 THR B O 1
ATOM 6287 N N . GLY B 1 208 ? -16.359 4.621 -9.633 1 48 208 GLY B N 1
ATOM 6288 C CA . GLY B 1 208 ? -17.609 4.578 -10.359 1 48 208 GLY B CA 1
ATOM 6289 C C . GLY B 1 208 ? -18.828 4.594 -9.445 1 48 208 GLY B C 1
ATOM 6290 O O . GLY B 1 208 ? -19.891 5.094 -9.828 1 48 208 GLY B O 1
ATOM 6291 N N . ASN B 1 209 ? -18.859 3.658 -8.477 1 43.22 209 ASN B N 1
ATOM 6292 C CA . ASN B 1 209 ? -20.047 3.475 -7.645 1 43.22 209 ASN B CA 1
ATOM 6293 C C . ASN B 1 209 ? -20.156 4.562 -6.582 1 43.22 209 ASN B C 1
ATOM 6295 O O . ASN B 1 209 ? -21.094 4.566 -5.789 1 43.22 209 ASN B O 1
ATOM 6299 N N . ASP B 1 210 ? -19.047 4.883 -6.062 1 39.34 210 ASP B N 1
ATOM 6300 C CA . ASP B 1 210 ? -19.188 5.766 -4.906 1 39.34 210 ASP B CA 1
ATOM 6301 C C . ASP B 1 210 ? -19.891 7.07 -5.293 1 39.34 210 ASP B C 1
ATOM 6303 O O . ASP B 1 210 ? -19.906 7.441 -6.465 1 39.34 210 ASP B O 1
ATOM 6307 N N . SER B 1 211 ? -20.453 7.605 -4.156 1 37.38 211 SER B N 1
ATOM 6308 C CA . SER B 1 211 ? -21.156 8.867 -3.949 1 37.38 211 SER B CA 1
ATOM 6309 C C . SER B 1 211 ? -20.375 10.047 -4.504 1 37.38 211 SER B C 1
ATOM 6311 O O . SER B 1 211 ? -20.625 11.195 -4.145 1 37.38 211 SER B O 1
ATOM 6313 N N . PHE B 1 212 ? -19.203 9.773 -4.965 1 37.16 212 PHE B N 1
ATOM 6314 C CA . PHE B 1 212 ? -18.766 11.062 -5.488 1 37.16 212 PHE B CA 1
ATOM 6315 C C . PHE B 1 212 ? -19.828 11.664 -6.398 1 37.16 212 PHE B C 1
ATOM 6317 O O . PHE B 1 212 ? -20 11.227 -7.539 1 37.16 212 PHE B O 1
ATOM 6324 N N . ASN B 1 213 ? -20.75 12.023 -5.688 1 39.38 213 ASN B N 1
ATOM 6325 C CA . ASN B 1 213 ? -21.781 12.844 -6.324 1 39.38 213 ASN B CA 1
ATOM 6326 C C . ASN B 1 213 ? -21.172 13.875 -7.262 1 39.38 213 ASN B C 1
ATOM 6328 O O . ASN B 1 213 ? -21.844 14.82 -7.676 1 39.38 213 ASN B O 1
ATOM 6332 N N . TYR B 1 214 ? -19.875 13.945 -7.102 1 36.16 214 TYR B N 1
ATOM 6333 C CA . TYR B 1 214 ? -19.312 14.734 -8.195 1 36.16 214 TYR B CA 1
ATOM 6334 C C . TYR B 1 214 ? -19.453 14 -9.523 1 36.16 214 TYR B C 1
ATOM 6336 O O . TYR B 1 214 ? -19.734 12.797 -9.555 1 36.16 214 TYR B O 1
ATOM 6344 N N . ASN B 1 215 ? -19.266 14.539 -10.656 1 36.22 215 ASN B N 1
ATOM 6345 C CA . ASN B 1 215 ? -19.406 13.875 -11.945 1 36.22 215 ASN B CA 1
ATOM 6346 C C . ASN B 1 215 ? -18.609 12.57 -12 1 36.22 215 ASN B C 1
ATOM 6348 O O . ASN B 1 215 ? -17.391 12.586 -11.867 1 36.22 215 ASN B O 1
ATOM 6352 N N . ASP B 1 216 ? -19.047 11.453 -11.453 1 40.34 216 ASP B N 1
ATOM 6353 C CA . ASP B 1 216 ? -18.609 10.062 -11.477 1 40.34 216 ASP B CA 1
ATOM 6354 C C . ASP B 1 216 ? -17.781 9.766 -12.719 1 40.34 216 ASP B C 1
ATOM 6356 O O . ASP B 1 216 ? -17.266 8.648 -12.883 1 40.34 216 ASP B O 1
ATOM 6360 N N . SER B 1 217 ? -18.047 10.609 -13.688 1 41.47 217 SER B N 1
ATOM 6361 C CA . SER B 1 217 ? -17.312 10.297 -14.914 1 41.47 217 SER B CA 1
ATOM 6362 C C . SER B 1 217 ? -15.859 10.742 -14.82 1 41.47 217 SER B C 1
ATOM 6364 O O . SER B 1 217 ? -15.258 11.133 -15.82 1 41.47 217 SER B O 1
ATOM 6366 N N . PHE B 1 218 ? -15.422 11.016 -13.602 1 50.91 218 PHE B N 1
ATOM 6367 C CA . PHE B 1 218 ? -14.008 11.367 -13.656 1 50.91 218 PHE B CA 1
ATOM 6368 C C . PHE B 1 218 ? -13.18 10.195 -14.164 1 50.91 218 PHE B C 1
ATOM 6370 O O . PHE B 1 218 ? -13.141 9.133 -13.531 1 50.91 218 PHE B O 1
ATOM 6377 N N . ASN B 1 219 ? -12.945 10.148 -15.383 1 62.72 219 ASN B N 1
ATOM 6378 C CA . ASN B 1 219 ? -11.938 9.219 -15.875 1 62.72 219 ASN B CA 1
ATOM 6379 C C . ASN B 1 219 ? -10.594 9.43 -15.188 1 62.72 219 ASN B C 1
ATOM 6381 O O . ASN B 1 219 ? -10.398 10.422 -14.492 1 62.72 219 ASN B O 1
ATOM 6385 N N . HIS B 1 220 ? -9.758 8.492 -14.93 1 74.5 220 HIS B N 1
ATOM 6386 C CA . HIS B 1 220 ? -8.445 8.469 -14.289 1 74.5 220 HIS B CA 1
ATOM 6387 C C . HIS B 1 220 ? -7.676 9.758 -14.555 1 74.5 220 HIS B C 1
ATOM 6389 O O . HIS B 1 220 ? -7.117 10.352 -13.633 1 74.5 220 HIS B O 1
ATOM 6395 N N . SER B 1 221 ? -7.871 10.297 -15.633 1 73.62 221 SER B N 1
ATOM 6396 C CA . SER B 1 221 ? -7.121 11.484 -16.031 1 73.62 221 SER B CA 1
ATOM 6397 C C . SER B 1 221 ? -7.711 12.742 -15.398 1 73.62 221 SER B C 1
ATOM 6399 O O . SER B 1 221 ? -6.973 13.641 -14.992 1 73.62 221 SER B O 1
ATOM 6401 N N . THR B 1 222 ? -9.008 12.82 -15.336 1 75.81 222 THR B N 1
ATOM 6402 C CA . THR B 1 222 ? -9.68 13.961 -14.734 1 75.81 222 THR B CA 1
ATOM 6403 C C . THR B 1 222 ? -9.352 14.062 -13.242 1 75.81 222 THR B C 1
ATOM 6405 O O . THR B 1 222 ? -9.047 15.141 -12.742 1 75.81 222 THR B O 1
ATOM 6408 N N . TRP B 1 223 ? -9.375 12.977 -12.648 1 84.69 223 TRP B N 1
ATOM 6409 C CA . TRP B 1 223 ? -9.062 12.938 -11.219 1 84.69 223 TRP B CA 1
ATOM 6410 C C . TRP B 1 223 ? -7.617 13.352 -10.969 1 84.69 223 TRP B C 1
ATOM 6412 O O . TRP B 1 223 ? -7.336 14.117 -10.047 1 84.69 223 TRP B O 1
ATOM 6422 N N . LEU B 1 224 ? -6.738 12.883 -11.773 1 87 224 LEU B N 1
ATOM 6423 C CA . LEU B 1 224 ? -5.32 13.203 -11.617 1 87 224 LEU B CA 1
ATOM 6424 C C . LEU B 1 224 ? -5.074 14.695 -11.836 1 87 224 LEU B C 1
ATOM 6426 O O . LEU B 1 224 ? -4.266 15.305 -11.141 1 87 224 LEU B O 1
ATOM 6430 N N . THR B 1 225 ? -5.777 15.242 -12.758 1 81.56 225 THR B N 1
ATOM 6431 C CA . THR B 1 225 ? -5.668 16.672 -12.992 1 81.56 225 THR B CA 1
ATOM 6432 C C . THR B 1 225 ? -6.203 17.453 -11.797 1 81.56 225 THR B C 1
ATOM 6434 O O . THR B 1 225 ? -5.578 18.422 -11.352 1 81.56 225 THR B O 1
ATOM 6437 N N . PHE B 1 226 ? -7.336 17.016 -11.352 1 84.81 226 PHE B N 1
ATOM 6438 C CA . PHE B 1 226 ? -7.945 17.594 -10.156 1 84.81 226 PHE B CA 1
ATOM 6439 C C . PHE B 1 226 ? -6.961 17.609 -8.992 1 84.81 226 PHE B C 1
ATOM 6441 O O . PHE B 1 226 ? -6.742 18.641 -8.359 1 84.81 226 PHE B O 1
ATOM 6448 N N . MET B 1 227 ? -6.355 16.516 -8.789 1 93 227 MET B N 1
ATOM 6449 C CA . MET B 1 227 ? -5.422 16.359 -7.68 1 93 227 MET B CA 1
ATOM 6450 C C . MET B 1 227 ? -4.152 17.172 -7.922 1 93 227 MET B C 1
ATOM 6452 O O . MET B 1 227 ? -3.645 17.828 -7.008 1 93 227 MET B O 1
ATOM 6456 N N . LYS B 1 228 ? -3.664 17.125 -9.094 1 90.12 228 LYS B N 1
ATOM 6457 C CA . LYS B 1 228 ? -2.43 17.828 -9.43 1 90.12 228 LYS B CA 1
ATOM 6458 C C . LYS B 1 228 ? -2.535 19.312 -9.094 1 90.12 228 LYS B C 1
ATOM 6460 O O . LYS B 1 228 ? -1.671 19.859 -8.406 1 90.12 228 LYS B O 1
ATOM 6465 N N . ASN B 1 229 ? -3.57 19.953 -9.547 1 87.69 229 ASN B N 1
ATOM 6466 C CA . ASN B 1 229 ? -3.77 21.391 -9.336 1 87.69 229 ASN B CA 1
ATOM 6467 C C . ASN B 1 229 ? -3.805 21.734 -7.852 1 87.69 229 ASN B C 1
ATOM 6469 O O . ASN B 1 229 ? -3.156 22.688 -7.418 1 87.69 229 ASN B O 1
ATOM 6473 N N . ARG B 1 230 ? -4.469 21.016 -7.152 1 92.69 230 ARG B N 1
ATOM 6474 C CA . ARG B 1 230 ? -4.668 21.297 -5.734 1 92.69 230 ARG B CA 1
ATOM 6475 C C . ARG B 1 230 ? -3.422 20.953 -4.926 1 92.69 230 ARG B C 1
ATOM 6477 O O . ARG B 1 230 ? -3.057 21.688 -4 1 92.69 230 ARG B O 1
ATOM 6484 N N . LEU B 1 231 ? -2.779 19.859 -5.305 1 97.25 231 LEU B N 1
ATOM 6485 C CA . LEU B 1 231 ? -1.593 19.438 -4.57 1 97.25 231 LEU B CA 1
ATOM 6486 C C . LEU B 1 231 ? -0.437 20.406 -4.805 1 97.25 231 LEU B C 1
ATOM 6488 O O . LEU B 1 231 ? 0.382 20.625 -3.908 1 97.25 231 LEU B O 1
ATOM 6492 N N . GLU B 1 232 ? -0.386 20.984 -5.957 1 93.31 232 GLU B N 1
ATOM 6493 C CA . GLU B 1 232 ? 0.635 22 -6.223 1 93.31 232 GLU B CA 1
ATOM 6494 C C . GLU B 1 232 ? 0.468 23.203 -5.309 1 93.31 232 GLU B C 1
ATOM 6496 O O . GLU B 1 232 ? 1.45 23.734 -4.785 1 93.31 232 GLU B O 1
ATOM 6501 N N . LEU B 1 233 ? -0.736 23.641 -5.121 1 93.88 233 LEU B N 1
ATOM 6502 C CA . LEU B 1 233 ? -1.021 24.75 -4.223 1 93.88 233 LEU B CA 1
ATOM 6503 C C . LEU B 1 233 ? -0.785 24.344 -2.77 1 93.88 233 LEU B C 1
ATOM 6505 O O . LEU B 1 233 ? -0.258 25.141 -1.979 1 93.88 233 LEU B O 1
ATOM 6509 N N . ALA B 1 234 ? -1.148 23.141 -2.453 1 98 234 ALA B N 1
ATOM 6510 C CA . ALA B 1 234 ? -0.949 22.625 -1.102 1 98 234 ALA B CA 1
ATOM 6511 C C . ALA B 1 234 ? 0.529 22.625 -0.723 1 98 234 ALA B C 1
ATOM 6513 O O . ALA B 1 234 ? 0.884 22.984 0.407 1 98 234 ALA B O 1
ATOM 6514 N N . ARG B 1 235 ? 1.374 22.219 -1.655 1 97.81 235 ARG B N 1
ATOM 6515 C CA . ARG B 1 235 ? 2.811 22.203 -1.401 1 97.81 235 ARG B CA 1
ATOM 6516 C C . ARG B 1 235 ? 3.312 23.609 -1.04 1 97.81 235 ARG B C 1
ATOM 6518 O O . ARG B 1 235 ? 4.137 23.75 -0.137 1 97.81 235 ARG B O 1
ATOM 6525 N N . LYS B 1 236 ? 2.766 24.625 -1.688 1 96.19 236 LYS B N 1
ATOM 6526 C CA . LYS B 1 236 ? 3.17 26 -1.427 1 96.19 236 LYS B CA 1
ATOM 6527 C C . LYS B 1 236 ? 2.729 26.453 -0.036 1 96.19 236 LYS B C 1
ATOM 6529 O O . LYS B 1 236 ? 3.402 27.266 0.604 1 96.19 236 LYS B O 1
ATOM 6534 N N . LEU B 1 237 ? 1.675 25.969 0.4 1 97.81 237 LEU B N 1
ATOM 6535 C CA . LEU B 1 237 ? 1.113 26.359 1.685 1 97.81 237 LEU B CA 1
ATOM 6536 C C . LEU B 1 237 ? 1.855 25.703 2.836 1 97.81 237 LEU B C 1
ATOM 6538 O O . LEU B 1 237 ? 1.879 26.219 3.953 1 97.81 237 LEU B O 1
ATOM 6542 N N . LEU B 1 238 ? 2.486 24.609 2.582 1 98.44 238 LEU B N 1
ATOM 6543 C CA . LEU B 1 238 ? 3.143 23.812 3.615 1 98.44 238 LEU B CA 1
ATOM 6544 C C . LEU B 1 238 ? 4.383 24.531 4.145 1 98.44 238 LEU B C 1
ATOM 6546 O O . LEU B 1 238 ? 5.141 25.125 3.373 1 98.44 238 LEU B O 1
ATOM 6550 N N . LYS B 1 239 ? 4.566 24.438 5.461 1 97.88 239 LYS B N 1
ATOM 6551 C CA . LYS B 1 239 ? 5.836 24.797 6.086 1 97.88 239 LYS B CA 1
ATOM 6552 C C . LYS B 1 239 ? 6.969 23.906 5.598 1 97.88 239 LYS B C 1
ATOM 6554 O O . LYS B 1 239 ? 6.73 22.766 5.168 1 97.88 239 LYS B O 1
ATOM 6559 N N . GLU B 1 240 ? 8.172 24.359 5.762 1 96.81 240 GLU B N 1
ATOM 6560 C CA . GLU B 1 240 ? 9.328 23.578 5.324 1 96.81 240 GLU B CA 1
ATOM 6561 C C . GLU B 1 240 ? 9.406 22.234 6.055 1 96.81 240 GLU B C 1
ATOM 6563 O O . GLU B 1 240 ? 9.852 21.234 5.488 1 96.81 240 GLU B O 1
ATOM 6568 N N . ASP B 1 241 ? 8.977 22.234 7.258 1 97.44 241 ASP B N 1
ATOM 6569 C CA . ASP B 1 241 ? 8.961 21 8.039 1 97.44 241 ASP B CA 1
ATOM 6570 C C . ASP B 1 241 ? 7.539 20.469 8.203 1 97.44 241 ASP B C 1
ATOM 6572 O O . ASP B 1 241 ? 7.223 19.812 9.195 1 97.44 241 ASP B O 1
ATOM 6576 N N . GLY B 1 242 ? 6.66 20.859 7.219 1 98.5 242 GLY B N 1
ATOM 6577 C CA . GLY B 1 242 ? 5.289 20.375 7.23 1 98.5 242 GLY B CA 1
ATOM 6578 C C . GLY B 1 242 ? 5.129 19.031 6.539 1 98.5 242 GLY B C 1
ATOM 6579 O O . GLY B 1 242 ? 6.008 18.609 5.793 1 98.5 242 GLY B O 1
ATOM 6580 N N . VAL B 1 243 ? 4.02 18.391 6.855 1 98.62 243 VAL B N 1
ATOM 6581 C CA . VAL B 1 243 ? 3.717 17.109 6.223 1 98.62 243 VAL B CA 1
ATOM 6582 C C . VAL B 1 243 ? 2.301 17.141 5.652 1 98.62 243 VAL B C 1
ATOM 6584 O O . VAL B 1 243 ? 1.449 17.906 6.125 1 98.62 243 VAL B O 1
ATOM 6587 N N . ILE B 1 244 ? 2.111 16.375 4.605 1 98.81 244 ILE B N 1
ATOM 6588 C CA . ILE B 1 244 ? 0.782 16.188 4.031 1 98.81 244 ILE B CA 1
ATOM 6589 C C . ILE B 1 244 ? 0.414 14.711 4.039 1 98.81 244 ILE B C 1
ATOM 6591 O O . ILE B 1 244 ? 1.243 13.852 3.717 1 98.81 244 ILE B O 1
ATOM 6595 N N . PHE B 1 245 ? -0.787 14.406 4.539 1 98.81 245 PHE B N 1
ATOM 6596 C CA . PHE B 1 245 ? -1.404 13.086 4.484 1 98.81 245 PHE B CA 1
ATOM 6597 C C . PHE B 1 245 ? -2.551 13.062 3.48 1 98.81 245 PHE B C 1
ATOM 6599 O O . PHE B 1 245 ? -3.484 13.859 3.58 1 98.81 245 PHE B O 1
ATOM 6606 N N . VAL B 1 246 ? -2.48 12.172 2.52 1 98.5 246 VAL B N 1
ATOM 6607 C CA . VAL B 1 246 ? -3.551 12.047 1.537 1 98.5 246 VAL B CA 1
ATOM 6608 C C . VAL B 1 246 ? -4.129 10.633 1.588 1 98.5 246 VAL B C 1
ATOM 6610 O O . VAL B 1 246 ? -3.43 9.656 1.298 1 98.5 246 VAL B O 1
ATOM 6613 N N . GLN B 1 247 ? -5.336 10.562 2.023 1 96.62 247 GLN B N 1
ATOM 6614 C CA . GLN B 1 247 ? -6.035 9.281 2.061 1 96.62 247 GLN B CA 1
ATOM 6615 C C . GLN B 1 247 ? -6.5 8.875 0.667 1 96.62 247 GLN B C 1
ATOM 6617 O O . GLN B 1 247 ? -6.91 9.719 -0.133 1 96.62 247 GLN B O 1
ATOM 6622 N N . CYS B 1 248 ? -6.402 7.59 0.348 1 93.94 248 CYS B N 1
ATOM 6623 C CA . CYS B 1 248 ? -6.793 7.098 -0.969 1 93.94 248 CYS B CA 1
ATOM 6624 C C . CYS B 1 248 ? -7.121 5.609 -0.921 1 93.94 248 CYS B C 1
ATOM 6626 O O . CYS B 1 248 ? -6.809 4.934 0.061 1 93.94 248 CYS B O 1
ATOM 6628 N N . ASP B 1 249 ? -7.797 5.125 -1.964 1 89.5 249 ASP B N 1
ATOM 6629 C CA . ASP B 1 249 ? -8.117 3.701 -2.043 1 89.5 249 ASP B CA 1
ATOM 6630 C C . ASP B 1 249 ? -7.191 2.984 -3.025 1 89.5 249 ASP B C 1
ATOM 6632 O O . ASP B 1 249 ? -6.207 3.562 -3.494 1 89.5 249 ASP B O 1
ATOM 6636 N N . ASP B 1 250 ? -7.426 1.754 -3.26 1 87.19 250 ASP B N 1
ATOM 6637 C CA . ASP B 1 250 ? -6.586 0.884 -4.078 1 87.19 250 ASP B CA 1
ATOM 6638 C C . ASP B 1 250 ? -6.625 1.308 -5.543 1 87.19 250 ASP B C 1
ATOM 6640 O O . ASP B 1 250 ? -5.676 1.059 -6.293 1 87.19 250 ASP B O 1
ATOM 6644 N N . ASN B 1 251 ? -7.609 1.98 -5.91 1 82.25 251 ASN B N 1
ATOM 6645 C CA . ASN B 1 251 ? -7.781 2.328 -7.316 1 82.25 251 ASN B CA 1
ATOM 6646 C C . ASN B 1 251 ? -6.801 3.414 -7.75 1 82.25 251 ASN B C 1
ATOM 6648 O O . ASN B 1 251 ? -6.27 3.369 -8.859 1 82.25 251 ASN B O 1
ATOM 6652 N N . GLU B 1 252 ? -6.594 4.379 -6.84 1 89.31 252 GLU B N 1
ATOM 6653 C CA . GLU B 1 252 ? -5.871 5.562 -7.297 1 89.31 252 GLU B CA 1
ATOM 6654 C C . GLU B 1 252 ? -4.555 5.727 -6.547 1 89.31 252 GLU B C 1
ATOM 6656 O O . GLU B 1 252 ? -3.715 6.543 -6.93 1 89.31 252 GLU B O 1
ATOM 6661 N N . GLN B 1 253 ? -4.324 4.938 -5.527 1 93.81 253 GLN B N 1
ATOM 6662 C CA . GLN B 1 253 ? -3.209 5.211 -4.629 1 93.81 253 GLN B CA 1
ATOM 6663 C C . GLN B 1 253 ? -1.881 5.188 -5.379 1 93.81 253 GLN B C 1
ATOM 6665 O O . GLN B 1 253 ? -0.983 5.98 -5.086 1 93.81 253 GLN B O 1
ATOM 6670 N N . ALA B 1 254 ? -1.702 4.258 -6.309 1 95.06 254 ALA B N 1
ATOM 6671 C CA . ALA B 1 254 ? -0.44 4.156 -7.035 1 95.06 254 ALA B CA 1
ATOM 6672 C C . ALA B 1 254 ? -0.236 5.363 -7.949 1 95.06 254 ALA B C 1
ATOM 6674 O O . ALA B 1 254 ? 0.853 5.941 -7.988 1 95.06 254 ALA B O 1
ATOM 6675 N N . TYR B 1 255 ? -1.257 5.754 -8.656 1 91.94 255 TYR B N 1
ATOM 6676 C CA . TYR B 1 255 ? -1.191 6.914 -9.539 1 91.94 255 TYR B CA 1
ATOM 6677 C C . TYR B 1 255 ? -0.952 8.188 -8.742 1 91.94 255 TYR B C 1
ATOM 6679 O O . TYR B 1 255 ? -0.166 9.047 -9.156 1 91.94 255 TYR B O 1
ATOM 6687 N N . LEU B 1 256 ? -1.624 8.266 -7.676 1 95.5 256 LEU B N 1
ATOM 6688 C CA . LEU B 1 256 ? -1.438 9.406 -6.777 1 95.5 256 LEU B CA 1
ATOM 6689 C C . LEU B 1 256 ? 0.007 9.477 -6.293 1 95.5 256 LEU B C 1
ATOM 6691 O O . LEU B 1 256 ? 0.59 10.562 -6.238 1 95.5 256 LEU B O 1
ATOM 6695 N N . LYS B 1 257 ? 0.51 8.328 -5.91 1 96.62 257 LYS B N 1
ATOM 6696 C CA . LYS B 1 257 ? 1.883 8.281 -5.414 1 96.62 257 LYS B CA 1
ATOM 6697 C C . LYS B 1 257 ? 2.865 8.781 -6.469 1 96.62 257 LYS B C 1
ATOM 6699 O O . LYS B 1 257 ? 3.762 9.57 -6.168 1 96.62 257 LYS B O 1
ATOM 6704 N N . VAL B 1 258 ? 2.768 8.336 -7.684 1 93.62 258 VAL B N 1
ATOM 6705 C CA . VAL B 1 258 ? 3.646 8.781 -8.766 1 93.62 258 VAL B CA 1
ATOM 6706 C C . VAL B 1 258 ? 3.479 10.281 -8.992 1 93.62 258 VAL B C 1
ATOM 6708 O O . VAL B 1 258 ? 4.461 11 -9.188 1 93.62 258 VAL B O 1
ATOM 6711 N N . LEU B 1 259 ? 2.262 10.75 -8.93 1 93.06 259 LEU B N 1
ATOM 6712 C CA . LEU B 1 259 ? 1.974 12.164 -9.086 1 93.06 259 LEU B CA 1
ATOM 6713 C C . LEU B 1 259 ? 2.631 12.984 -7.977 1 93.06 259 LEU B C 1
ATOM 6715 O O . LEU B 1 259 ? 3.26 14.008 -8.242 1 93.06 259 LEU B O 1
ATOM 6719 N N . MET B 1 260 ? 2.457 12.539 -6.809 1 97 260 MET B N 1
ATOM 6720 C CA . MET B 1 260 ? 3 13.266 -5.664 1 97 260 MET B CA 1
ATOM 6721 C C . MET B 1 260 ? 4.527 13.234 -5.676 1 97 260 MET B C 1
ATOM 6723 O O . MET B 1 260 ? 5.172 14.188 -5.238 1 97 260 MET B O 1
ATOM 6727 N N . ASP B 1 261 ? 5.078 12.094 -6.152 1 93.81 261 ASP B N 1
ATOM 6728 C CA . ASP B 1 261 ? 6.523 12.062 -6.348 1 93.81 261 ASP B CA 1
ATOM 6729 C C . ASP B 1 261 ? 6.977 13.203 -7.262 1 93.81 261 ASP B C 1
ATOM 6731 O O . ASP B 1 261 ? 8.031 13.797 -7.043 1 93.81 261 ASP B O 1
ATOM 6735 N N . ASP B 1 262 ? 6.203 13.422 -8.18 1 90.19 262 ASP B N 1
ATOM 6736 C CA . ASP B 1 262 ? 6.523 14.469 -9.148 1 90.19 262 ASP B CA 1
ATOM 6737 C C . ASP B 1 262 ? 6.387 15.859 -8.523 1 90.19 262 ASP B C 1
ATOM 6739 O O . ASP B 1 262 ? 7.207 16.734 -8.781 1 90.19 262 ASP B O 1
ATOM 6743 N N . ILE B 1 263 ? 5.43 16.078 -7.734 1 93.62 263 ILE B N 1
ATOM 6744 C CA . ILE B 1 263 ? 5.102 17.391 -7.18 1 93.62 263 ILE B CA 1
ATOM 6745 C C . ILE B 1 263 ? 6 17.672 -5.977 1 93.62 263 ILE B C 1
ATOM 6747 O O . ILE B 1 263 ? 6.551 18.766 -5.855 1 93.62 263 ILE B O 1
ATOM 6751 N N . PHE B 1 264 ? 6.16 16.766 -5.098 1 95.81 264 PHE B N 1
ATOM 6752 C CA . PHE B 1 264 ? 6.875 16.969 -3.848 1 95.81 264 PHE B CA 1
ATOM 6753 C C . PHE B 1 264 ? 8.328 16.516 -3.965 1 95.81 264 PHE B C 1
ATOM 6755 O O . PHE B 1 264 ? 9.195 16.984 -3.223 1 95.81 264 PHE B O 1
ATOM 6762 N N . GLY B 1 265 ? 8.555 15.547 -4.867 1 91.94 265 GLY B N 1
ATOM 6763 C CA . GLY B 1 265 ? 9.867 14.922 -4.969 1 91.94 265 GLY B CA 1
ATOM 6764 C C . GLY B 1 265 ? 9.906 13.516 -4.398 1 91.94 265 GLY B C 1
ATOM 6765 O O . GLY B 1 265 ? 9.32 13.25 -3.346 1 91.94 265 GLY B O 1
ATOM 6766 N N . VAL B 1 266 ? 10.648 12.664 -5.062 1 89.38 266 VAL B N 1
ATOM 6767 C CA . VAL B 1 266 ? 10.742 11.258 -4.691 1 89.38 266 VAL B CA 1
ATOM 6768 C C . VAL B 1 266 ? 11.367 11.133 -3.301 1 89.38 266 VAL B C 1
ATOM 6770 O O . VAL B 1 266 ? 10.961 10.281 -2.506 1 89.38 266 VAL B O 1
ATOM 6773 N N . ASN B 1 267 ? 12.266 11.945 -2.971 1 91.12 267 ASN B N 1
ATOM 6774 C CA . ASN B 1 267 ? 13.008 11.867 -1.716 1 91.12 267 ASN B CA 1
ATOM 6775 C C . ASN B 1 267 ? 12.219 12.484 -0.561 1 91.12 267 ASN B C 1
ATOM 6777 O O . ASN B 1 267 ? 12.672 12.469 0.584 1 91.12 267 ASN B O 1
ATOM 6781 N N . LYS B 1 268 ? 11.07 13.07 -0.853 1 95.75 268 LYS B N 1
ATOM 6782 C CA . LYS B 1 268 ? 10.258 13.688 0.184 1 95.75 268 LYS B CA 1
ATOM 6783 C C . LYS B 1 268 ? 9.133 12.758 0.631 1 95.75 268 LYS B C 1
ATOM 6785 O O . LYS B 1 268 ? 8.352 13.102 1.524 1 95.75 268 LYS B O 1
ATOM 6790 N N . PHE B 1 269 ? 9.172 11.578 0.05 1 96.06 269 PHE B N 1
ATOM 6791 C CA . PHE B 1 269 ? 8.242 10.531 0.464 1 96.06 269 PHE B CA 1
ATOM 6792 C C . PHE B 1 269 ? 8.625 9.977 1.83 1 96.06 269 PHE B C 1
ATOM 6794 O O . PHE B 1 269 ? 9.773 9.586 2.045 1 96.06 269 PHE B O 1
ATOM 6801 N N . ILE B 1 270 ? 7.625 9.969 2.707 1 96.19 270 ILE B N 1
ATOM 6802 C CA . ILE B 1 270 ? 7.906 9.453 4.043 1 96.19 270 ILE B CA 1
ATOM 6803 C C . ILE B 1 270 ? 7.426 8.008 4.148 1 96.19 270 ILE B C 1
ATOM 6805 O O . ILE B 1 270 ? 8.211 7.109 4.469 1 96.19 270 ILE B O 1
ATOM 6809 N N . ALA B 1 271 ? 6.082 7.82 3.82 1 95.69 271 ALA B N 1
ATOM 6810 C CA . ALA B 1 271 ? 5.539 6.469 3.932 1 95.69 271 ALA B CA 1
ATOM 6811 C C . ALA B 1 271 ? 4.148 6.383 3.312 1 95.69 271 ALA B C 1
ATOM 6813 O O . ALA B 1 271 ? 3.514 7.41 3.051 1 95.69 271 ALA B O 1
ATOM 6814 N N . ASN B 1 272 ? 3.836 5.207 2.941 1 97.12 272 ASN B N 1
ATOM 6815 C CA . ASN B 1 272 ? 2.447 4.824 2.713 1 97.12 272 ASN B CA 1
ATOM 6816 C C . ASN B 1 272 ? 1.855 4.113 3.928 1 97.12 272 ASN B C 1
ATOM 6818 O O . ASN B 1 272 ? 2.104 2.926 4.137 1 97.12 272 ASN B O 1
ATOM 6822 N N . PHE B 1 273 ? 1.138 4.871 4.742 1 97.69 273 PHE B N 1
ATOM 6823 C CA . PHE B 1 273 ? 0.502 4.27 5.906 1 97.69 273 PHE B CA 1
ATOM 6824 C C . PHE B 1 273 ? -0.728 3.465 5.5 1 97.69 273 PHE B C 1
ATOM 6826 O O . PHE B 1 273 ? -1.497 3.895 4.637 1 97.69 273 PHE B O 1
ATOM 6833 N N . MET B 1 274 ? -0.853 2.299 6.082 1 97.56 274 MET B N 1
ATOM 6834 C CA . MET B 1 274 ? -2.01 1.438 5.852 1 97.56 274 MET B CA 1
ATOM 6835 C C . MET B 1 274 ? -2.957 1.467 7.047 1 97.56 274 MET B C 1
ATOM 6837 O O . MET B 1 274 ? -2.646 0.917 8.102 1 97.56 274 MET B O 1
ATOM 6841 N N . TRP B 1 275 ? -4.121 2.062 6.844 1 97.81 275 TRP B N 1
ATOM 6842 C CA . TRP B 1 275 ? -5.109 2.166 7.91 1 97.81 275 TRP B CA 1
ATOM 6843 C C . TRP B 1 275 ? -6.152 1.057 7.797 1 97.81 275 TRP B C 1
ATOM 6845 O O . TRP B 1 275 ? -6.734 0.852 6.73 1 97.81 275 TRP B O 1
ATOM 6855 N N . MET B 1 276 ? -6.301 0.301 8.859 1 96.94 276 MET B N 1
ATOM 6856 C CA . MET B 1 276 ? -7.371 -0.691 8.898 1 96.94 276 MET B CA 1
ATOM 6857 C C . MET B 1 276 ? -8.734 -0.017 9.031 1 96.94 276 MET B C 1
ATOM 6859 O O . MET B 1 276 ? -9.164 0.304 10.141 1 96.94 276 MET B O 1
ATOM 6863 N N . LYS B 1 277 ? -9.375 0.099 7.973 1 95.75 277 LYS B N 1
ATOM 6864 C CA . LYS B 1 277 ? -10.625 0.862 7.934 1 95.75 277 LYS B CA 1
ATOM 6865 C C . LYS B 1 277 ? -11.773 0.06 8.531 1 95.75 277 LYS B C 1
ATOM 6867 O O . LYS B 1 277 ? -12.797 0.63 8.93 1 95.75 277 LYS B O 1
ATOM 6872 N N . THR B 1 278 ? -11.641 -1.292 8.477 1 93 278 THR B N 1
ATOM 6873 C CA . THR B 1 278 ? -12.664 -2.176 9.023 1 93 278 THR B CA 1
ATOM 6874 C C . THR B 1 278 ? -12.062 -3.525 9.406 1 93 278 THR B C 1
ATOM 6876 O O . THR B 1 278 ? -11.094 -3.975 8.789 1 93 278 THR B O 1
ATOM 6879 N N . SER B 1 279 ? -12.594 -4.102 10.398 1 84.5 279 SER B N 1
ATOM 6880 C CA . SER B 1 279 ? -12.195 -5.453 10.766 1 84.5 279 SER B CA 1
ATOM 6881 C C . SER B 1 279 ? -13.125 -6.496 10.156 1 84.5 279 SER B C 1
ATOM 6883 O O . SER B 1 279 ? -12.812 -7.688 10.156 1 84.5 279 SER B O 1
ATOM 6885 N N . THR B 1 280 ? -14.211 -6.027 9.602 1 80.56 280 THR B N 1
ATOM 6886 C CA . THR B 1 280 ? -15.203 -6.934 9.031 1 80.56 280 THR B CA 1
ATOM 6887 C C . THR B 1 280 ? -15.586 -6.496 7.621 1 80.56 280 THR B C 1
ATOM 6889 O O . THR B 1 280 ? -16.703 -6.031 7.391 1 80.56 280 THR B O 1
ATOM 6892 N N . PRO B 1 281 ? -14.688 -6.68 6.762 1 83.31 281 PRO B N 1
ATOM 6893 C CA . PRO B 1 281 ? -14.977 -6.223 5.398 1 83.31 281 PRO B CA 1
ATOM 6894 C C . PRO B 1 281 ? -16.156 -6.969 4.766 1 83.31 281 PRO B C 1
ATOM 6896 O O . PRO B 1 281 ? -16.406 -8.133 5.098 1 83.31 281 PRO B O 1
ATOM 6899 N N . PRO B 1 282 ? -16.859 -6.242 3.891 1 71.56 282 PRO B N 1
ATOM 6900 C CA . PRO B 1 282 ? -17.969 -6.91 3.199 1 71.56 282 PRO B CA 1
ATOM 6901 C C . PRO B 1 282 ? -17.5 -8.102 2.359 1 71.56 282 PRO B C 1
ATOM 6903 O O . PRO B 1 282 ? -16.375 -8.094 1.841 1 71.56 282 PRO B O 1
ATOM 6906 N N . SER B 1 283 ? -18.312 -9.078 2.262 1 67.38 283 SER B N 1
ATOM 6907 C CA . SER B 1 283 ? -17.984 -10.305 1.555 1 67.38 283 SER B CA 1
ATOM 6908 C C . SER B 1 283 ? -18.516 -10.289 0.125 1 67.38 283 SER B C 1
ATOM 6910 O O . SER B 1 283 ? -18.75 -11.336 -0.466 1 67.38 283 SER B O 1
ATOM 6912 N N . LEU B 1 284 ? -18.547 -9.156 -0.365 1 68.62 284 LEU B N 1
ATOM 6913 C CA . LEU B 1 284 ? -19.156 -9.07 -1.685 1 68.62 284 LEU B CA 1
ATOM 6914 C C . LEU B 1 284 ? -18.172 -9.508 -2.77 1 68.62 284 LEU B C 1
ATOM 6916 O O . LEU B 1 284 ? -18.562 -10.188 -3.725 1 68.62 284 LEU B O 1
ATOM 6920 N N . SER B 1 285 ? -17 -9.133 -2.584 1 79.12 285 SER B N 1
ATOM 6921 C CA . SER B 1 285 ? -16 -9.508 -3.578 1 79.12 285 SER B CA 1
ATOM 6922 C C . SER B 1 285 ? -15.609 -10.977 -3.439 1 79.12 285 SER B C 1
ATOM 6924 O O . SER B 1 285 ? -15.461 -11.484 -2.326 1 79.12 285 SER B O 1
ATOM 6926 N N . LYS B 1 286 ? -15.469 -11.641 -4.543 1 80.88 286 LYS B N 1
ATOM 6927 C CA . LYS B 1 286 ? -15.055 -13.039 -4.559 1 80.88 286 LYS B CA 1
ATOM 6928 C C . LYS B 1 286 ? -13.531 -13.164 -4.5 1 80.88 286 LYS B C 1
ATOM 6930 O O . LYS B 1 286 ? -13.008 -14.242 -4.242 1 80.88 286 LYS B O 1
ATOM 6935 N N . ASN B 1 287 ? -12.844 -12.102 -4.684 1 90.75 287 ASN B N 1
ATOM 6936 C CA . ASN B 1 287 ? -11.391 -12.195 -4.816 1 90.75 287 ASN B CA 1
ATOM 6937 C C . ASN B 1 287 ? -10.68 -11.727 -3.551 1 90.75 287 ASN B C 1
ATOM 6939 O O . ASN B 1 287 ? -9.688 -12.32 -3.133 1 90.75 287 ASN B O 1
ATOM 6943 N N . VAL B 1 288 ? -11.219 -10.625 -3 1 93.69 288 VAL B N 1
ATOM 6944 C CA . VAL B 1 288 ? -10.461 -10.078 -1.88 1 93.69 288 VAL B CA 1
ATOM 6945 C C . VAL B 1 288 ? -11.375 -9.242 -0.993 1 93.69 288 VAL B C 1
ATOM 6947 O O . VAL B 1 288 ? -12.219 -8.492 -1.493 1 93.69 288 VAL B O 1
ATOM 6950 N N . ARG B 1 289 ? -11.305 -9.484 0.255 1 90.75 289 ARG B N 1
ATOM 6951 C CA . ARG B 1 289 ? -11.938 -8.617 1.251 1 90.75 289 ARG B CA 1
ATOM 6952 C C . ARG B 1 289 ? -10.992 -7.512 1.695 1 90.75 289 ARG B C 1
ATOM 6954 O O . ARG B 1 289 ? -9.977 -7.781 2.348 1 90.75 289 ARG B O 1
ATOM 6961 N N . LYS B 1 290 ? -11.281 -6.297 1.44 1 92.62 290 LYS B N 1
ATOM 6962 C CA . LYS B 1 290 ? -10.367 -5.18 1.676 1 92.62 290 LYS B CA 1
ATOM 6963 C C . LYS B 1 290 ? -10.547 -4.613 3.08 1 92.62 290 LYS B C 1
ATOM 6965 O O . LYS B 1 290 ? -11.586 -4.023 3.391 1 92.62 290 LYS B O 1
ATOM 6970 N N . LYS B 1 291 ? -9.539 -4.715 3.891 1 94.19 291 LYS B N 1
ATOM 6971 C CA . LYS B 1 291 ? -9.539 -4.219 5.266 1 94.19 291 LYS B CA 1
ATOM 6972 C C . LYS B 1 291 ? -8.734 -2.928 5.383 1 94.19 291 LYS B C 1
ATOM 6974 O O . LYS B 1 291 ? -8.992 -2.107 6.266 1 94.19 291 LYS B O 1
ATOM 6979 N N . LEU B 1 292 ? -7.812 -2.766 4.5 1 96.19 292 LEU B N 1
ATOM 6980 C CA . LEU B 1 292 ? -6.852 -1.678 4.637 1 96.19 292 LEU B CA 1
ATOM 6981 C C . LEU B 1 292 ? -7.094 -0.604 3.58 1 96.19 292 LEU B C 1
ATOM 6983 O O . LEU B 1 292 ? -7.5 -0.91 2.457 1 96.19 292 LEU B O 1
ATOM 6987 N N . GLU B 1 293 ? -6.828 0.6 3.982 1 95.5 293 GLU B N 1
ATOM 6988 C CA . GLU B 1 293 ? -6.812 1.755 3.09 1 95.5 293 GLU B CA 1
ATOM 6989 C C . GLU B 1 293 ? -5.484 2.508 3.184 1 95.5 293 GLU B C 1
ATOM 6991 O O . GLU B 1 293 ? -4.73 2.324 4.137 1 95.5 293 GLU B O 1
ATOM 6996 N N . TYR B 1 294 ? -5.23 3.367 2.189 1 96.81 294 TYR B N 1
ATOM 6997 C CA . TYR B 1 294 ? -3.906 3.957 2.035 1 96.81 294 TYR B CA 1
ATOM 6998 C C . TYR B 1 294 ? -3.904 5.418 2.475 1 96.81 294 TYR B C 1
ATOM 7000 O O . TYR B 1 294 ? -4.859 6.152 2.211 1 96.81 294 TYR B O 1
ATOM 7008 N N . ILE B 1 295 ? -2.881 5.832 3.139 1 98.25 295 ILE B N 1
ATOM 7009 C CA . ILE B 1 295 ? -2.611 7.23 3.463 1 98.25 295 ILE B CA 1
ATOM 7010 C C . ILE B 1 295 ? -1.176 7.578 3.08 1 98.25 295 ILE B C 1
ATOM 7012 O O . ILE B 1 295 ? -0.232 7.207 3.783 1 98.25 295 ILE B O 1
ATOM 7016 N N . LEU B 1 296 ? -1.013 8.297 1.988 1 98.06 296 LEU B N 1
ATOM 7017 C CA . LEU B 1 296 ? 0.312 8.711 1.539 1 98.06 296 LEU B CA 1
ATOM 7018 C C . LEU B 1 296 ? 0.807 9.906 2.34 1 98.06 296 LEU B C 1
ATOM 7020 O O . LEU B 1 296 ? 0.058 10.859 2.562 1 98.06 296 LEU B O 1
ATOM 7024 N N . CYS B 1 297 ? 2.066 9.875 2.77 1 98.31 297 CYS B N 1
ATOM 7025 C CA . CYS B 1 297 ? 2.643 10.945 3.576 1 98.31 297 CYS B CA 1
ATOM 7026 C C . CYS B 1 297 ? 3.896 11.508 2.92 1 98.31 297 CYS B C 1
ATOM 7028 O O . CYS B 1 297 ? 4.809 10.766 2.566 1 98.31 297 CYS B O 1
ATOM 7030 N N . TYR B 1 298 ? 3.916 12.789 2.701 1 98.25 298 TYR B N 1
ATOM 7031 C CA . TYR B 1 298 ? 5.059 13.516 2.154 1 98.25 298 TYR B CA 1
ATOM 7032 C C . TYR B 1 298 ? 5.426 14.703 3.033 1 98.25 298 TYR B C 1
ATOM 7034 O O . TYR B 1 298 ? 4.566 15.258 3.721 1 98.25 298 TYR B O 1
ATOM 7042 N N . THR B 1 299 ? 6.68 15.07 3.029 1 98 299 THR B N 1
ATOM 7043 C CA . THR B 1 299 ? 7.133 16.328 3.613 1 98 299 THR B CA 1
ATOM 7044 C C . THR B 1 299 ? 7.504 17.328 2.523 1 98 299 THR B C 1
ATOM 7046 O O . THR B 1 299 ? 7.727 16.953 1.373 1 98 299 THR B O 1
ATOM 7049 N N . LYS B 1 300 ? 7.406 18.531 2.855 1 96.38 300 LYS B N 1
ATOM 7050 C CA . LYS B 1 300 ? 7.84 19.562 1.903 1 96.38 300 LYS B CA 1
ATOM 7051 C C . LYS B 1 300 ? 9.352 19.547 1.733 1 96.38 300 LYS B C 1
ATOM 7053 O O . LYS B 1 300 ? 9.859 19.609 0.611 1 96.38 300 LYS B O 1
ATOM 7058 N N . ASN B 1 301 ? 10.023 19.5 2.846 1 93.06 301 ASN B N 1
ATOM 7059 C CA . ASN B 1 301 ? 11.477 19.453 2.797 1 93.06 301 ASN B CA 1
ATOM 7060 C C . ASN B 1 301 ? 12.039 18.391 3.736 1 93.06 301 ASN B C 1
ATOM 7062 O O . ASN B 1 301 ? 12.258 17.25 3.33 1 93.06 301 ASN B O 1
ATOM 7066 N N . SER B 1 302 ? 12.164 18.688 4.996 1 90.94 302 SER B N 1
ATOM 7067 C CA . SER B 1 302 ? 12.648 17.688 5.934 1 90.94 302 SER B CA 1
ATOM 7068 C C . SER B 1 302 ? 11.992 17.844 7.301 1 90.94 302 SER B C 1
ATOM 7070 O O . SER B 1 302 ? 11.57 18.938 7.672 1 90.94 302 SER B O 1
ATOM 7072 N N . ILE B 1 303 ? 11.906 16.75 7.906 1 92.31 303 ILE B N 1
ATOM 7073 C CA . ILE B 1 303 ? 11.352 16.75 9.258 1 92.31 303 ILE B CA 1
ATOM 7074 C C . ILE B 1 303 ? 12.297 16.016 10.203 1 92.31 303 ILE B C 1
ATOM 7076 O O . ILE B 1 303 ? 13.148 15.242 9.758 1 92.31 303 ILE B O 1
ATOM 7080 N N . SER B 1 304 ? 12.148 16.219 11.469 1 87.88 304 SER B N 1
ATOM 7081 C CA . SER B 1 304 ? 13.008 15.602 12.469 1 87.88 304 SER B CA 1
ATOM 7082 C C . SER B 1 304 ? 12.539 14.18 12.781 1 87.88 304 SER B C 1
ATOM 7084 O O . SER B 1 304 ? 13.289 13.391 13.359 1 87.88 304 SER B O 1
ATOM 7086 N N . GLY B 1 305 ? 11.406 13.898 12.414 1 92.56 305 GLY B N 1
ATOM 7087 C CA . GLY B 1 305 ? 10.812 12.609 12.719 1 92.56 305 GLY B CA 1
ATOM 7088 C C . GLY B 1 305 ? 9.336 12.688 13.039 1 92.56 305 GLY B C 1
ATOM 7089 O O . GLY B 1 305 ? 8.844 13.727 13.492 1 92.56 305 GLY B O 1
ATOM 7090 N N . LEU B 1 306 ? 8.664 11.641 12.766 1 95.06 306 LEU B N 1
ATOM 7091 C CA . LEU B 1 306 ? 7.246 11.555 13.109 1 95.06 306 LEU B CA 1
ATOM 7092 C C . LEU B 1 306 ? 7.062 10.906 14.484 1 95.06 306 LEU B C 1
ATOM 7094 O O . LEU B 1 306 ? 7.824 10.008 14.859 1 95.06 306 LEU B O 1
ATOM 7098 N N . LYS B 1 307 ? 6.012 11.289 15.195 1 90.06 307 LYS B N 1
ATOM 7099 C CA . LYS B 1 307 ? 5.715 10.773 16.531 1 90.06 307 LYS B CA 1
ATOM 7100 C C . LYS B 1 307 ? 4.527 9.82 16.5 1 90.06 307 LYS B C 1
ATOM 7102 O O . LYS B 1 307 ? 3.41 10.211 16.156 1 90.06 307 LYS B O 1
ATOM 7107 N N . GLY B 1 308 ? 4.742 8.531 16.812 1 87.38 308 GLY B N 1
ATOM 7108 C CA . GLY B 1 308 ? 3.678 7.543 16.844 1 87.38 308 GLY B CA 1
ATOM 7109 C C . GLY B 1 308 ? 3.098 7.324 18.219 1 87.38 308 GLY B C 1
ATOM 7110 O O . GLY B 1 308 ? 2.396 6.34 18.469 1 87.38 308 GLY B O 1
ATOM 7111 N N . GLY B 1 309 ? 3.379 8.094 19.125 1 80.06 309 GLY B N 1
ATOM 7112 C CA . GLY B 1 309 ? 2.92 7.945 20.5 1 80.06 309 GLY B CA 1
ATOM 7113 C C . GLY B 1 309 ? 4.055 7.91 21.516 1 80.06 309 GLY B C 1
ATOM 7114 O O . GLY B 1 309 ? 5.215 8.102 21.156 1 80.06 309 GLY B O 1
ATOM 7115 N N . ILE B 1 310 ? 3.594 7.945 22.766 1 62.84 310 ILE B N 1
ATOM 7116 C CA . ILE B 1 310 ? 4.562 7.949 23.844 1 62.84 310 ILE B CA 1
ATOM 7117 C C . ILE B 1 310 ? 4.645 6.559 24.469 1 62.84 310 ILE B C 1
ATOM 7119 O O . ILE B 1 310 ? 3.619 5.895 24.656 1 62.84 310 ILE B O 1
ATOM 7123 N N . VAL B 1 311 ? 5.648 5.91 24.188 1 56.44 311 VAL B N 1
ATOM 7124 C CA . VAL B 1 311 ? 5.82 4.617 24.844 1 56.44 311 VAL B CA 1
ATOM 7125 C C . VAL B 1 311 ? 6.355 4.824 26.266 1 56.44 311 VAL B C 1
ATOM 7127 O O . VAL B 1 311 ? 7.234 5.66 26.484 1 56.44 311 VAL B O 1
ATOM 7130 N N . GLU B 1 312 ? 5.461 4.531 27.172 1 47.12 312 GLU B N 1
ATOM 7131 C CA . GLU B 1 312 ? 6.027 4.508 28.516 1 47.12 312 GLU B CA 1
ATOM 7132 C C . GLU B 1 312 ? 7.293 3.656 28.578 1 47.12 312 GLU B C 1
ATOM 7134 O O . GLU B 1 312 ? 7.387 2.629 27.906 1 47.12 312 GLU B O 1
ATOM 7139 N N . GLY B 1 313 ? 8.258 4.266 28.438 1 51.38 313 GLY B N 1
ATOM 7140 C CA . GLY B 1 313 ? 9.578 3.656 28.5 1 51.38 313 GLY B CA 1
ATOM 7141 C C . GLY B 1 313 ? 9.594 2.35 29.266 1 51.38 313 GLY B C 1
ATOM 7142 O O . GLY B 1 313 ? 9.352 2.33 30.484 1 51.38 313 GLY B O 1
ATOM 7143 N N . GLY B 1 314 ? 9.031 1.325 28.609 1 56.09 314 GLY B N 1
ATOM 7144 C CA . GLY B 1 314 ? 9.461 0.086 29.234 1 56.09 314 GLY B CA 1
ATOM 7145 C C . GLY B 1 314 ? 10.953 -0.155 29.125 1 56.09 314 GLY B C 1
ATOM 7146 O O . GLY B 1 314 ? 11.664 0.595 28.453 1 56.09 314 GLY B O 1
ATOM 7147 N N . ASP B 1 315 ? 11.469 -0.958 29.953 1 62.47 315 ASP B N 1
ATOM 7148 C CA . ASP B 1 315 ? 12.898 -1.238 29.891 1 62.47 315 ASP B CA 1
ATOM 7149 C C . ASP B 1 315 ? 13.25 -2.004 28.625 1 62.47 315 ASP B C 1
ATOM 7151 O O . ASP B 1 315 ? 12.445 -2.781 28.109 1 62.47 315 ASP B O 1
ATOM 7155 N N . MET B 1 316 ? 14.07 -1.484 27.859 1 72.56 316 MET B N 1
ATOM 7156 C CA . MET B 1 316 ? 14.602 -2.123 26.656 1 72.56 316 MET B CA 1
ATOM 7157 C C . MET B 1 316 ? 15.883 -2.887 26.969 1 72.56 316 MET B C 1
ATOM 7159 O O . MET B 1 316 ? 16.641 -2.494 27.844 1 72.56 316 MET B O 1
ATOM 7163 N N . PRO B 1 317 ? 16.094 -4.02 26.219 1 79.69 317 PRO B N 1
ATOM 7164 C CA . PRO B 1 317 ? 17.359 -4.73 26.453 1 79.69 317 PRO B CA 1
ATOM 7165 C C . PRO B 1 317 ? 18.562 -3.973 25.906 1 79.69 317 PRO B C 1
ATOM 7167 O O . PRO B 1 317 ? 18.484 -3.35 24.844 1 79.69 317 PRO B O 1
ATOM 7170 N N . LEU B 1 318 ? 19.547 -3.951 26.641 1 87.06 318 LEU B N 1
ATOM 7171 C CA . LEU B 1 318 ? 20.797 -3.338 26.203 1 87.06 318 LEU B CA 1
ATOM 7172 C C . LEU B 1 318 ? 21.594 -4.301 25.344 1 87.06 318 LEU B C 1
ATOM 7174 O O . LEU B 1 318 ? 22.484 -3.875 24.578 1 87.06 318 LEU B O 1
ATOM 7178 N N . LEU B 1 319 ? 21.281 -5.602 25.359 1 83 319 LEU B N 1
ATOM 7179 C CA . LEU B 1 319 ? 21.969 -6.625 24.578 1 83 319 LEU B CA 1
ATOM 7180 C C . LEU B 1 319 ? 21.422 -6.684 23.156 1 83 319 LEU B C 1
ATOM 7182 O O . LEU B 1 319 ? 20.219 -6.5 22.938 1 83 319 LEU B O 1
ATOM 7186 N N . ASN B 1 320 ? 22.234 -6.805 22.172 1 75.12 320 ASN B N 1
ATOM 7187 C CA . ASN B 1 320 ? 21.906 -7.07 20.766 1 75.12 320 ASN B CA 1
ATOM 7188 C C . ASN B 1 320 ? 22.859 -8.094 20.172 1 75.12 320 ASN B C 1
ATOM 7190 O O . ASN B 1 320 ? 24.031 -7.785 19.891 1 75.12 320 ASN B O 1
ATOM 7194 N N . GLU B 1 321 ? 22.375 -9.227 19.891 1 65.44 321 GLU B N 1
ATOM 7195 C CA . GLU B 1 321 ? 23.188 -10.391 19.531 1 65.44 321 GLU B CA 1
ATOM 7196 C C . GLU B 1 321 ? 23.969 -10.133 18.25 1 65.44 321 GLU B C 1
ATOM 7198 O O . GLU B 1 321 ? 25.016 -10.758 18.016 1 65.44 321 GLU B O 1
ATOM 7203 N N . ALA B 1 322 ? 23.531 -9.242 17.438 1 61.56 322 ALA B N 1
ATOM 7204 C CA . ALA B 1 322 ? 24.203 -8.945 16.172 1 61.56 322 ALA B CA 1
ATOM 7205 C C . ALA B 1 322 ? 25.453 -8.102 16.391 1 61.56 322 ALA B C 1
ATOM 7207 O O . ALA B 1 322 ? 26.312 -8.023 15.523 1 61.56 322 ALA B O 1
ATOM 7208 N N . ASN B 1 323 ? 25.547 -7.598 17.625 1 71.94 323 ASN B N 1
ATOM 7209 C CA . ASN B 1 323 ? 26.656 -6.699 17.922 1 71.94 323 ASN B CA 1
ATOM 7210 C C . ASN B 1 323 ? 27.859 -7.461 18.453 1 71.94 323 ASN B C 1
ATOM 7212 O O . ASN B 1 323 ? 27.734 -8.602 18.906 1 71.94 323 ASN B O 1
ATOM 7216 N N . LYS B 1 324 ? 29.078 -6.898 18.234 1 77.81 324 LYS B N 1
ATOM 7217 C CA . LYS B 1 324 ? 30.281 -7.48 18.797 1 77.81 324 LYS B CA 1
ATOM 7218 C C . LYS B 1 324 ? 30.281 -7.398 20.328 1 77.81 324 LYS B C 1
ATOM 7220 O O . LYS B 1 324 ? 29.641 -6.52 20.906 1 77.81 324 LYS B 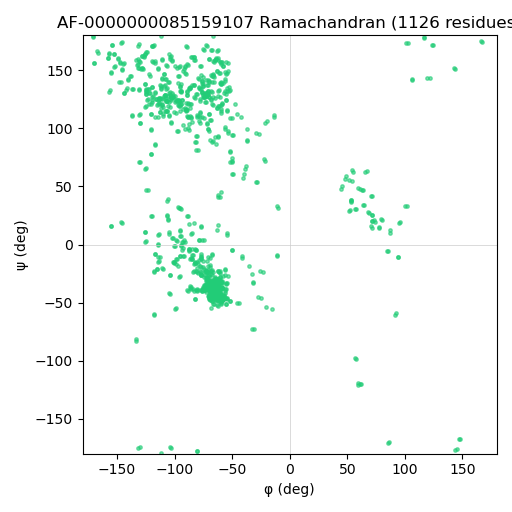O 1
ATOM 7225 N N . MET B 1 325 ? 31.047 -8.266 20.891 1 88.19 325 MET B N 1
ATOM 7226 C CA . MET B 1 325 ? 31.156 -8.258 22.344 1 88.19 325 MET B CA 1
ATOM 7227 C C . MET B 1 325 ? 31.984 -7.066 22.828 1 88.19 325 MET B C 1
ATOM 7229 O O . MET B 1 325 ? 33.062 -6.789 22.281 1 88.19 325 MET B O 1
ATOM 7233 N N . VAL B 1 326 ? 31.5 -6.34 23.672 1 90.94 326 VAL B N 1
ATOM 7234 C CA . VAL B 1 326 ? 32.219 -5.223 24.281 1 90.94 326 VAL B CA 1
ATOM 7235 C C . VAL B 1 326 ? 32.062 -5.289 25.812 1 90.94 326 VAL B C 1
ATOM 7237 O O . VAL B 1 326 ? 31.109 -5.883 26.312 1 90.94 326 VAL B O 1
ATOM 7240 N N . THR B 1 327 ? 33.125 -4.723 26.453 1 95.06 327 THR B N 1
ATOM 7241 C CA . THR B 1 327 ? 33.062 -4.629 27.906 1 95.06 327 THR B CA 1
ATOM 7242 C C . THR B 1 327 ? 32.562 -3.246 28.328 1 95.06 327 THR B C 1
ATOM 7244 O O . THR B 1 327 ? 33.094 -2.229 27.891 1 95.06 327 THR B O 1
ATOM 7247 N N . LEU B 1 328 ? 31.484 -3.23 29.109 1 95.31 328 LEU B N 1
ATOM 7248 C CA . LEU B 1 328 ? 30.938 -1.979 29.625 1 95.31 328 LEU B CA 1
ATOM 7249 C C . LEU B 1 328 ? 31.203 -1.842 31.109 1 95.31 328 LEU B C 1
ATOM 7251 O O . LEU B 1 328 ? 31.188 -2.834 31.844 1 95.31 328 LEU B O 1
ATOM 7255 N N . HIS B 1 329 ? 31.484 -0.647 31.547 1 95.69 329 HIS B N 1
ATOM 7256 C CA . HIS B 1 329 ? 31.703 -0.286 32.938 1 95.69 329 HIS B CA 1
ATOM 7257 C C . HIS B 1 329 ? 30.562 0.579 33.469 1 95.69 329 HIS B C 1
ATOM 7259 O O . HIS B 1 329 ? 30.391 1.721 33.031 1 95.69 329 HIS B O 1
ATOM 7265 N N . PHE B 1 330 ? 29.797 0.034 34.375 1 95.56 330 PHE B N 1
ATOM 7266 C CA . PHE B 1 330 ? 28.734 0.79 35 1 95.56 330 PHE B CA 1
ATOM 7267 C C . PHE B 1 330 ? 29.172 1.303 36.375 1 95.56 330 PHE B C 1
ATOM 7269 O O . PHE B 1 330 ? 29.578 0.518 37.219 1 95.56 330 PHE B O 1
ATOM 7276 N N . PRO B 1 331 ? 29.109 2.607 36.562 1 94.75 331 PRO B N 1
ATOM 7277 C CA . PRO B 1 331 ? 29.484 3.156 37.875 1 94.75 331 PRO B CA 1
ATOM 7278 C C . PRO B 1 331 ? 28.578 2.66 39 1 94.75 331 PRO B C 1
ATOM 7280 O O . PRO B 1 331 ? 27.531 2.068 38.75 1 94.75 331 PRO B O 1
ATOM 7283 N N . ILE B 1 332 ? 29.109 2.949 40.188 1 93.19 332 ILE B N 1
ATOM 7284 C CA . ILE B 1 332 ? 28.406 2.547 41.375 1 93.19 332 ILE B CA 1
ATOM 7285 C C . ILE B 1 332 ? 27.016 3.189 41.438 1 93.19 332 ILE B C 1
ATOM 7287 O O . ILE B 1 332 ? 26.859 4.348 41.031 1 93.19 332 ILE B O 1
ATOM 7291 N N . ASN B 1 333 ? 26.062 2.398 41.844 1 93.25 333 ASN B N 1
ATOM 7292 C CA . ASN B 1 333 ? 24.688 2.836 42.062 1 93.25 333 ASN B CA 1
ATOM 7293 C C . ASN B 1 333 ? 24.016 3.283 40.781 1 93.25 333 ASN B C 1
ATOM 7295 O O . ASN B 1 333 ? 23.203 4.211 40.781 1 93.25 333 ASN B O 1
ATOM 7299 N N . THR B 1 334 ? 24.328 2.662 39.625 1 93.56 334 THR B N 1
ATOM 7300 C CA . THR B 1 334 ? 23.734 3.078 38.344 1 93.56 334 THR B CA 1
ATOM 7301 C C . THR B 1 334 ? 22.781 2.02 37.812 1 93.56 334 THR B C 1
ATOM 7303 O O . THR B 1 334 ? 21.922 2.311 37 1 93.56 334 THR B O 1
ATOM 7306 N N . VAL B 1 335 ? 22.938 0.815 38.281 1 94.44 335 VAL B N 1
ATOM 7307 C CA . VAL B 1 335 ? 22.094 -0.275 37.812 1 94.44 335 VAL B CA 1
ATOM 7308 C C . VAL B 1 335 ? 21.203 -0.783 38.938 1 94.44 335 VAL B C 1
ATOM 7310 O O . VAL B 1 335 ? 21.672 -1.049 40.031 1 94.44 335 VAL B O 1
ATOM 7313 N N . SER B 1 336 ? 19.906 -0.775 38.625 1 93.31 336 SER B N 1
ATOM 7314 C CA . SER B 1 336 ? 18.953 -1.322 39.594 1 93.31 336 SER B CA 1
ATOM 7315 C C . SER B 1 336 ? 18.734 -2.816 39.375 1 93.31 336 SER B C 1
ATOM 7317 O O . SER B 1 336 ? 18.562 -3.264 38.25 1 93.31 336 SER B O 1
ATOM 7319 N N . PHE B 1 337 ? 18.812 -3.576 40.469 1 93 337 PHE B N 1
ATOM 7320 C CA . PHE B 1 337 ? 18.672 -5.027 40.406 1 93 337 PHE B CA 1
ATOM 7321 C C . PHE B 1 337 ? 17.391 -5.48 41.094 1 93 337 PHE B C 1
ATOM 7323 O O . PHE B 1 337 ? 17.125 -5.121 42.25 1 93 337 PHE B O 1
ATOM 7330 N N . LYS B 1 338 ? 16.625 -6.223 40.312 1 88.31 338 LYS B N 1
ATOM 7331 C CA . LYS B 1 338 ? 15.422 -6.828 40.875 1 88.31 338 LYS B CA 1
ATOM 7332 C C . LYS B 1 338 ? 15.695 -8.258 41.344 1 88.31 338 LYS B C 1
ATOM 7334 O O . LYS B 1 338 ? 14.859 -9.148 41.156 1 88.31 338 LYS B O 1
ATOM 7339 N N . ILE B 1 339 ? 16.891 -8.461 41.75 1 88.12 339 ILE B N 1
ATOM 7340 C CA . ILE B 1 339 ? 17.312 -9.75 42.281 1 88.12 339 ILE B CA 1
ATOM 7341 C C . ILE B 1 339 ? 17.766 -9.578 43.719 1 88.12 339 ILE B C 1
ATOM 7343 O O . ILE B 1 339 ? 17.906 -8.453 44.219 1 88.12 339 ILE B O 1
ATOM 7347 N N . LYS B 1 340 ? 18 -10.688 44.375 1 88.44 340 LYS B N 1
ATOM 7348 C CA . LYS B 1 340 ? 18.344 -10.664 45.812 1 88.44 340 LYS B CA 1
ATOM 7349 C C . LYS B 1 340 ? 19.688 -9.984 46.031 1 88.44 340 LYS B C 1
ATOM 7351 O O . LYS B 1 340 ? 20.625 -10.172 45.25 1 88.44 340 LYS B O 1
ATOM 7356 N N . ASP B 1 341 ? 19.672 -9.211 47.094 1 92.69 341 ASP B N 1
ATOM 7357 C CA . ASP B 1 341 ? 20.953 -8.648 47.531 1 92.69 341 ASP B CA 1
ATOM 7358 C C . ASP B 1 341 ? 21.953 -9.75 47.844 1 92.69 341 ASP B C 1
ATOM 7360 O O . ASP B 1 341 ? 21.656 -10.688 48.594 1 92.69 341 ASP B O 1
ATOM 7364 N N . ASN B 1 342 ? 23.094 -9.734 47.156 1 93.19 342 ASN B N 1
ATOM 7365 C CA . ASN B 1 342 ? 24.125 -10.758 47.312 1 93.19 342 ASN B CA 1
ATOM 7366 C C . ASN B 1 342 ? 25.438 -10.344 46.656 1 93.19 342 ASN B C 1
ATOM 7368 O O . ASN B 1 342 ? 25.5 -9.32 46 1 93.19 342 ASN B O 1
ATOM 7372 N N . LEU B 1 343 ? 26.438 -11.07 47 1 94.44 343 LEU B N 1
ATOM 7373 C CA . LEU B 1 343 ? 27.688 -11 46.25 1 94.44 343 LEU B CA 1
ATOM 7374 C C . LEU B 1 343 ? 27.672 -11.984 45.094 1 94.44 343 LEU B C 1
ATOM 7376 O O . LEU B 1 343 ? 27.703 -13.195 45.281 1 94.44 343 LEU B O 1
ATOM 7380 N N . TYR B 1 344 ? 27.594 -11.469 43.938 1 95.19 344 TYR B N 1
ATOM 7381 C CA . TYR B 1 344 ? 27.578 -12.305 42.75 1 95.19 344 TYR B CA 1
ATOM 7382 C C . TYR B 1 344 ? 28.984 -12.484 42.188 1 95.19 344 TYR B C 1
ATOM 7384 O O . TYR B 1 344 ? 29.672 -11.5 41.875 1 95.19 344 TYR B O 1
ATOM 7392 N N . GLN B 1 345 ? 29.406 -13.695 42.031 1 94.06 345 GLN B N 1
ATOM 7393 C CA . GLN B 1 345 ? 30.766 -14 41.656 1 94.06 345 GLN B CA 1
ATOM 7394 C C . GLN B 1 345 ? 30.984 -13.742 40.156 1 94.06 345 GLN B C 1
ATOM 7396 O O . GLN B 1 345 ? 30.047 -13.883 39.375 1 94.06 345 GLN B O 1
ATOM 7401 N N . LYS B 1 346 ? 32.219 -13.305 39.906 1 94.69 346 LYS B N 1
ATOM 7402 C CA . LYS B 1 346 ? 32.594 -13.133 38.531 1 94.69 346 LYS B CA 1
ATOM 7403 C C . LYS B 1 346 ? 32.406 -14.43 37.75 1 94.69 346 LYS B C 1
ATOM 7405 O O . LYS B 1 346 ? 32.5 -15.523 38.281 1 94.69 346 LYS B O 1
ATOM 7410 N N . GLY B 1 347 ? 32.062 -14.266 36.406 1 93.5 347 GLY B N 1
ATOM 7411 C CA . GLY B 1 347 ? 31.875 -15.438 35.562 1 93.5 347 GLY B CA 1
ATOM 7412 C C . GLY B 1 347 ? 30.781 -15.258 34.5 1 93.5 347 GLY B C 1
ATOM 7413 O O . GLY B 1 347 ? 30.234 -14.164 34.344 1 93.5 347 GLY B O 1
ATOM 7414 N N . GLN B 1 348 ? 30.609 -16.406 33.812 1 93.5 348 GLN B N 1
ATOM 7415 C CA . GLN B 1 348 ? 29.609 -16.391 32.75 1 93.5 348 GLN B CA 1
ATOM 7416 C C . GLN B 1 348 ? 28.203 -16.391 33.312 1 93.5 348 GLN B C 1
ATOM 7418 O O . GLN B 1 348 ? 27.859 -17.219 34.156 1 93.5 348 GLN B O 1
ATOM 7423 N N . LYS B 1 349 ? 27.406 -15.406 32.969 1 92.44 349 LYS B N 1
ATOM 7424 C CA . LYS B 1 349 ? 26 -15.305 33.312 1 92.44 349 LYS B CA 1
ATOM 7425 C C . LYS B 1 349 ? 25.109 -15.32 32.062 1 92.44 349 LYS B C 1
ATOM 7427 O O . LYS B 1 349 ? 24.75 -14.266 31.531 1 92.44 349 LYS B O 1
ATOM 7432 N N . ASP B 1 350 ? 24.781 -16.359 31.594 1 88.44 350 ASP B N 1
ATOM 7433 C CA . ASP B 1 350 ? 24 -16.562 30.391 1 88.44 350 ASP B CA 1
ATOM 7434 C C . ASP B 1 350 ? 24.672 -15.914 29.172 1 88.44 350 ASP B C 1
ATOM 7436 O O . ASP B 1 350 ? 25.672 -16.422 28.672 1 88.44 350 ASP B O 1
ATOM 7440 N N . LYS B 1 351 ? 24.25 -14.719 28.766 1 87.81 351 LYS B N 1
ATOM 7441 C CA . LYS B 1 351 ? 24.75 -14.102 27.547 1 87.81 351 LYS B CA 1
ATOM 7442 C C . LYS B 1 351 ? 25.828 -13.062 27.844 1 87.81 351 LYS B C 1
ATOM 7444 O O . LYS B 1 351 ? 26.359 -12.43 26.938 1 87.81 351 LYS B O 1
ATOM 7449 N N . VAL B 1 352 ? 26.094 -12.898 29.188 1 93.94 352 VAL B N 1
ATOM 7450 C CA . VAL B 1 352 ? 27.062 -11.875 29.562 1 93.94 352 VAL B CA 1
ATOM 7451 C C . VAL B 1 352 ? 28.078 -12.469 30.516 1 93.94 352 VAL B C 1
ATOM 7453 O O . VAL B 1 352 ? 27.844 -13.523 31.109 1 93.94 352 VAL B O 1
ATOM 7456 N N . TYR B 1 353 ? 29.234 -11.828 30.547 1 95.31 353 TYR B N 1
ATOM 7457 C CA . TYR B 1 353 ? 30.297 -12.234 31.469 1 95.31 353 TYR B CA 1
ATOM 7458 C C . TYR B 1 353 ? 30.578 -11.148 32.5 1 95.31 353 TYR B C 1
ATOM 7460 O O . TYR B 1 353 ? 30.906 -10.016 32.125 1 95.31 353 TYR B O 1
ATOM 7468 N N . LEU B 1 354 ? 30.406 -11.523 33.75 1 95.25 354 LEU B N 1
ATOM 7469 C CA . LEU B 1 354 ? 30.781 -10.617 34.844 1 95.25 354 LEU B CA 1
ATOM 7470 C C . LEU B 1 354 ? 32.281 -10.633 35.062 1 95.25 354 LEU B C 1
ATOM 7472 O O . LEU B 1 354 ? 32.875 -11.656 35.438 1 95.25 354 LEU B O 1
ATOM 7476 N N . GLU B 1 355 ? 32.938 -9.523 34.781 1 95.38 355 GLU B N 1
ATOM 7477 C CA . GLU B 1 355 ? 34.375 -9.461 34.812 1 95.38 355 GLU B CA 1
ATOM 7478 C C . GLU B 1 355 ? 34.906 -9.375 36.25 1 95.38 355 GLU B C 1
ATOM 7480 O O . GLU B 1 355 ? 36.094 -9.617 36.469 1 95.38 355 GLU B O 1
ATOM 7485 N N . GLN B 1 356 ? 34.156 -9.016 37.125 1 94.88 356 GLN B N 1
ATOM 7486 C CA . GLN B 1 356 ? 34.531 -8.961 38.531 1 94.88 356 GLN B CA 1
ATOM 7487 C C . GLN B 1 356 ? 33.312 -9.266 39.406 1 94.88 356 GLN B C 1
ATOM 7489 O O . GLN B 1 356 ? 32.188 -9.219 38.969 1 94.88 356 GLN B O 1
ATOM 7494 N N . ASP B 1 357 ? 33.656 -9.695 40.594 1 95.75 357 ASP B N 1
ATOM 7495 C CA . ASP B 1 357 ? 32.562 -9.906 41.531 1 95.75 357 ASP B CA 1
ATOM 7496 C C . ASP B 1 357 ? 31.734 -8.633 41.719 1 95.75 357 ASP B C 1
ATOM 7498 O O . ASP B 1 357 ? 32.281 -7.531 41.75 1 95.75 357 ASP B O 1
ATOM 7502 N N . LEU B 1 358 ? 30.391 -8.844 41.844 1 95.5 358 LEU B N 1
ATOM 7503 C CA . LEU B 1 358 ? 29.469 -7.719 41.969 1 95.5 358 LEU B CA 1
ATOM 7504 C C . LEU B 1 358 ? 28.703 -7.785 43.281 1 95.5 358 LEU B C 1
ATOM 7506 O O . LEU B 1 358 ? 28.078 -8.805 43.594 1 95.5 358 LEU B O 1
ATOM 7510 N N . LEU B 1 359 ? 28.844 -6.77 44 1 95.81 359 LEU B N 1
ATOM 7511 C CA . LEU B 1 359 ? 28.062 -6.652 45.219 1 95.81 359 LEU B CA 1
ATOM 7512 C C . LEU B 1 359 ? 26.766 -5.891 44.969 1 95.81 359 LEU B C 1
ATOM 7514 O O . LEU B 1 359 ? 26.797 -4.719 44.594 1 95.81 359 LEU B O 1
ATOM 7518 N N . VAL B 1 360 ? 25.625 -6.586 45.156 1 95.19 360 VAL B N 1
ATOM 7519 C CA . VAL B 1 360 ? 24.312 -5.961 45.031 1 95.19 360 VAL B CA 1
ATOM 7520 C C . VAL B 1 360 ? 23.703 -5.762 46.406 1 95.19 360 VAL B C 1
ATOM 7522 O O . VAL B 1 360 ? 23.547 -6.723 47.156 1 95.19 360 VAL B O 1
ATOM 7525 N N . LYS B 1 361 ? 23.438 -4.547 46.75 1 93.62 361 LYS B N 1
ATOM 7526 C CA . LYS B 1 361 ? 22.812 -4.191 48 1 93.62 361 LYS B CA 1
ATOM 7527 C C . LYS B 1 361 ? 21.797 -3.061 47.812 1 93.62 361 LYS B C 1
ATOM 7529 O O . LYS B 1 361 ? 22.062 -2.115 47.062 1 93.62 361 LYS B O 1
ATOM 7534 N N . ASP B 1 362 ? 20.672 -3.148 48.562 1 92.12 362 ASP B N 1
ATOM 7535 C CA . ASP B 1 362 ? 19.594 -2.174 48.438 1 92.12 362 ASP B CA 1
ATOM 7536 C C . ASP B 1 362 ? 19.156 -1.986 47 1 92.12 362 ASP B C 1
ATOM 7538 O O . ASP B 1 362 ? 18.938 -0.858 46.562 1 92.12 362 ASP B O 1
ATOM 7542 N N . ASN B 1 363 ? 19.297 -3.016 46.188 1 91.94 363 ASN B N 1
ATOM 7543 C CA . ASN B 1 363 ? 18.828 -3.131 44.812 1 91.94 363 ASN B CA 1
ATOM 7544 C C . ASN B 1 363 ? 19.719 -2.379 43.844 1 91.94 363 ASN B C 1
ATOM 7546 O O . ASN B 1 363 ? 19.328 -2.117 42.719 1 91.94 363 ASN B O 1
ATOM 7550 N N . TYR B 1 364 ? 20.859 -2.035 44.312 1 95.25 364 TYR B N 1
ATOM 7551 C CA . TYR B 1 364 ? 21.781 -1.345 43.438 1 95.25 364 TYR B CA 1
ATOM 7552 C C . TYR B 1 364 ? 23.188 -1.953 43.531 1 95.25 364 TYR B C 1
ATOM 7554 O O . TYR B 1 364 ? 23.516 -2.641 44.5 1 95.25 364 TYR B O 1
ATOM 7562 N N . ASN B 1 365 ? 24.016 -1.71 42.469 1 94.69 365 ASN B N 1
ATOM 7563 C CA . ASN B 1 365 ? 25.406 -2.141 42.531 1 94.69 365 ASN B CA 1
ATOM 7564 C C . ASN B 1 365 ? 26.219 -1.271 43.5 1 94.69 365 ASN B C 1
ATOM 7566 O O . ASN B 1 365 ? 26.266 -0.049 43.344 1 94.69 365 ASN B O 1
ATOM 7570 N N . LYS B 1 366 ? 26.891 -1.888 44.375 1 94.69 366 LYS B N 1
ATOM 7571 C CA . LYS B 1 366 ? 27.672 -1.164 45.375 1 94.69 366 LYS B CA 1
ATOM 7572 C C . LYS B 1 366 ? 29.141 -1.083 44.969 1 94.69 366 LYS B C 1
ATOM 7574 O O . LYS B 1 366 ? 29.938 -0.413 45.625 1 94.69 366 LYS B O 1
ATOM 7579 N N . ASN B 1 367 ? 29.609 -1.769 44.031 1 94.31 367 ASN B N 1
ATOM 7580 C CA . ASN B 1 367 ? 30.859 -1.607 43.312 1 94.31 367 ASN B CA 1
ATOM 7581 C C . ASN B 1 367 ? 30.625 -1.504 41.812 1 94.31 367 ASN B C 1
ATOM 7583 O O . ASN B 1 367 ? 29.5 -1.692 41.344 1 94.31 367 ASN B O 1
ATOM 7587 N N . GLU B 1 368 ? 31.609 -1.084 41.094 1 95 368 GLU B N 1
ATOM 7588 C CA . GLU B 1 368 ? 31.484 -0.942 39.656 1 95 368 GLU B CA 1
ATOM 7589 C C . GLU B 1 368 ? 31.078 -2.26 39 1 95 368 GLU B C 1
ATOM 7591 O O . GLU B 1 368 ? 31.578 -3.324 39.375 1 95 368 GLU B O 1
ATOM 7596 N N . LEU B 1 369 ? 30.125 -2.205 38.219 1 95.5 369 LEU B N 1
ATOM 7597 C CA . LEU B 1 369 ? 29.734 -3.367 37.406 1 95.5 369 LEU B CA 1
ATOM 7598 C C . LEU B 1 369 ? 30.484 -3.402 36.094 1 95.5 369 LEU B C 1
ATOM 7600 O O . LEU B 1 369 ? 30.375 -2.484 35.281 1 95.5 369 LEU B O 1
ATOM 7604 N N . ILE B 1 370 ? 31.375 -4.336 35.969 1 95.75 370 ILE B N 1
ATOM 7605 C CA . ILE B 1 370 ? 32.094 -4.559 34.719 1 95.75 370 ILE B CA 1
ATOM 7606 C C . ILE B 1 370 ? 31.578 -5.82 34.031 1 95.75 370 ILE B C 1
ATOM 7608 O O . ILE B 1 370 ? 31.75 -6.93 34.531 1 95.75 370 ILE B O 1
ATOM 7612 N N . ILE B 1 371 ? 30.969 -5.656 32.875 1 95.12 371 ILE B N 1
ATOM 7613 C CA . ILE B 1 371 ? 30.25 -6.746 32.219 1 95.12 371 ILE B CA 1
ATOM 7614 C C . ILE B 1 371 ? 30.578 -6.766 30.734 1 95.12 371 ILE B C 1
ATOM 7616 O O . ILE B 1 371 ? 30.656 -5.711 30.094 1 95.12 371 ILE B O 1
ATOM 7620 N N . THR B 1 372 ? 30.859 -7.953 30.234 1 95.06 372 THR B N 1
ATOM 7621 C CA . THR B 1 372 ? 31.156 -8.133 28.812 1 95.06 372 THR B CA 1
ATOM 7622 C C . THR B 1 372 ? 30.016 -8.852 28.109 1 95.06 372 THR B C 1
ATOM 7624 O O . THR B 1 372 ? 29.5 -9.852 28.609 1 95.06 372 THR B O 1
ATOM 7627 N N . GLY B 1 373 ? 29.547 -8.297 27.031 1 91.06 373 GLY B N 1
ATOM 7628 C CA . GLY B 1 373 ? 28.484 -8.867 26.219 1 91.06 373 GLY B CA 1
ATOM 7629 C C . GLY B 1 373 ? 28.281 -8.141 24.906 1 91.06 373 GLY B C 1
ATOM 7630 O O . GLY B 1 373 ? 29.031 -7.223 24.578 1 91.06 373 GLY B O 1
ATOM 7631 N N . ASN B 1 374 ? 27.281 -8.656 24.094 1 87.31 374 ASN B N 1
ATOM 7632 C CA . ASN B 1 374 ? 26.922 -8 22.844 1 87.31 374 ASN B CA 1
ATOM 7633 C C . ASN B 1 374 ? 25.984 -6.82 23.078 1 87.31 374 ASN B C 1
ATOM 7635 O O . ASN B 1 374 ? 24.766 -6.93 22.859 1 87.31 374 ASN B O 1
ATOM 7639 N N . PHE B 1 375 ? 26.609 -5.703 23.453 1 89.62 375 PHE B N 1
ATOM 7640 C CA . PHE B 1 375 ? 25.797 -4.562 23.844 1 89.62 375 PHE B CA 1
ATOM 7641 C C . PHE B 1 375 ? 25.594 -3.609 22.672 1 89.62 375 PHE B C 1
ATOM 7643 O O . PHE B 1 375 ? 26.453 -3.51 21.797 1 89.62 375 PHE B O 1
ATOM 7650 N N . LYS B 1 376 ? 24.453 -2.881 22.766 1 82.44 376 LYS B N 1
ATOM 7651 C CA . LYS B 1 376 ? 24.078 -1.886 21.766 1 82.44 376 LYS B CA 1
ATOM 7652 C C . LYS B 1 376 ? 24.953 -0.636 21.875 1 82.44 376 LYS B C 1
ATOM 7654 O O . LYS B 1 376 ? 25.188 0.06 20.891 1 82.44 376 LYS B O 1
ATOM 7659 N N . TRP B 1 377 ? 25.422 -0.343 23.078 1 86.5 377 TRP B N 1
ATOM 7660 C CA . TRP B 1 377 ? 26.016 0.958 23.359 1 86.5 377 TRP B CA 1
ATOM 7661 C C . TRP B 1 377 ? 27.516 0.83 23.594 1 86.5 377 TRP B C 1
ATOM 7663 O O . TRP B 1 377 ? 27.984 -0.209 24.062 1 86.5 377 TRP B O 1
ATOM 7673 N N . SER B 1 378 ? 28.266 1.814 23.141 1 88 378 SER B N 1
ATOM 7674 C CA . SER B 1 378 ? 29.656 1.978 23.578 1 88 378 SER B CA 1
ATOM 7675 C C . SER B 1 378 ? 29.719 2.537 24.984 1 88 378 SER B C 1
ATOM 7677 O O . SER B 1 378 ? 28.703 2.949 25.547 1 88 378 SER B O 1
ATOM 7679 N N . GLN B 1 379 ? 30.984 2.477 25.531 1 92.38 379 GLN B N 1
ATOM 7680 C CA . GLN B 1 379 ? 31.188 3.029 26.859 1 92.38 379 GLN B CA 1
ATOM 7681 C C . GLN B 1 379 ? 30.812 4.508 26.906 1 92.38 379 GLN B C 1
ATOM 7683 O O . GLN B 1 379 ? 30.219 4.977 27.875 1 92.38 379 GLN B O 1
ATOM 7688 N N . GLU B 1 380 ? 31.125 5.223 25.812 1 87.5 380 GLU B N 1
ATOM 7689 C CA . GLU B 1 380 ? 30.797 6.645 25.734 1 87.5 380 GLU B CA 1
ATOM 7690 C C . GLU B 1 380 ? 29.297 6.879 25.75 1 87.5 380 GLU B C 1
ATOM 7692 O O . GLU B 1 380 ? 28.812 7.742 26.484 1 87.5 380 GLU B O 1
ATOM 7697 N N . THR B 1 381 ? 28.562 6.078 25 1 86.56 381 THR B N 1
ATOM 7698 C CA . THR B 1 381 ? 27.109 6.195 24.953 1 86.56 381 THR B CA 1
ATOM 7699 C C . THR B 1 381 ? 26.5 5.871 26.297 1 86.56 381 THR B C 1
ATOM 7701 O O . THR B 1 381 ? 25.547 6.535 26.734 1 86.56 381 THR B O 1
ATOM 7704 N N . LEU B 1 382 ? 27.062 4.863 26.906 1 92.5 382 LEU B N 1
ATOM 7705 C CA . LEU B 1 382 ? 26.562 4.473 28.219 1 92.5 382 LEU B CA 1
ATOM 7706 C C . LEU B 1 382 ? 26.672 5.625 29.219 1 92.5 382 LEU B C 1
ATOM 7708 O O . LEU B 1 382 ? 25.719 5.93 29.938 1 92.5 382 LEU B O 1
ATOM 7712 N N . LEU B 1 383 ? 27.797 6.262 29.234 1 91.69 383 LEU B N 1
ATOM 7713 C CA . LEU B 1 383 ? 28.016 7.359 30.172 1 91.69 383 LEU B CA 1
ATOM 7714 C C . LEU B 1 383 ? 27.078 8.523 29.859 1 91.69 383 LEU B C 1
ATOM 7716 O O . LEU B 1 383 ? 26.578 9.172 30.781 1 91.69 383 LEU B O 1
ATOM 7720 N N . GLU B 1 384 ? 26.797 8.742 28.594 1 86.94 384 GLU B N 1
ATOM 7721 C CA . GLU B 1 384 ? 25.859 9.789 28.203 1 86.94 384 GLU B CA 1
ATOM 7722 C C . GLU B 1 384 ? 24.453 9.469 28.688 1 86.94 384 GLU B C 1
ATOM 7724 O O . GLU B 1 384 ? 23.734 10.352 29.172 1 86.94 384 GLU B O 1
ATOM 7729 N N . GLU B 1 385 ? 24.109 8.258 28.516 1 85.19 385 GLU B N 1
ATOM 7730 C CA . GLU B 1 385 ? 22.781 7.828 28.922 1 85.19 385 GLU B CA 1
ATOM 7731 C C . GLU B 1 385 ? 22.609 7.93 30.438 1 85.19 385 GLU B C 1
ATOM 7733 O O . GLU B 1 385 ? 21.531 8.289 30.938 1 85.19 385 GLU B O 1
ATOM 7738 N N . ILE B 1 386 ? 23.703 7.625 31.188 1 88 386 ILE B N 1
ATOM 7739 C CA . ILE B 1 386 ? 23.656 7.742 32.625 1 88 386 ILE B CA 1
ATOM 7740 C C . ILE B 1 386 ? 23.469 9.203 33.031 1 88 386 ILE B C 1
ATOM 7742 O O . ILE B 1 386 ? 22.672 9.523 33.906 1 88 386 ILE B O 1
ATOM 7746 N N . LYS B 1 387 ? 24.109 10.055 32.281 1 86.25 387 LYS B N 1
ATOM 7747 C CA . LYS B 1 387 ? 23.953 11.484 32.531 1 86.25 387 LYS B CA 1
ATOM 7748 C C . LYS B 1 387 ? 22.531 11.945 32.281 1 86.25 387 LYS B C 1
ATOM 7750 O O . LYS B 1 387 ? 22.016 12.812 32.969 1 86.25 387 LYS B O 1
ATOM 7755 N N . ASN B 1 388 ? 21.906 11.281 31.328 1 79.94 388 ASN B N 1
ATOM 7756 C CA . ASN B 1 388 ? 20.547 11.641 30.938 1 79.94 388 ASN B CA 1
ATOM 7757 C C . ASN B 1 388 ? 19.516 10.953 31.828 1 79.94 388 ASN B C 1
ATOM 7759 O O . ASN B 1 388 ? 18.328 10.922 31.5 1 79.94 388 ASN B O 1
ATOM 7763 N N . LYS B 1 389 ? 19.953 10.367 32.812 1 81.06 389 LYS B N 1
ATOM 7764 C CA . LYS B 1 389 ? 19.125 9.766 33.875 1 81.06 389 LYS B CA 1
ATOM 7765 C C . LYS B 1 389 ? 18.375 8.547 33.344 1 81.06 389 LYS B C 1
ATOM 7767 O O . LYS B 1 389 ? 17.234 8.297 33.75 1 81.06 389 LYS B O 1
ATOM 7772 N N . THR B 1 390 ? 18.984 7.918 32.312 1 81.69 390 THR B N 1
ATOM 7773 C CA . THR B 1 390 ? 18.453 6.629 31.906 1 81.69 390 THR B CA 1
ATOM 7774 C C . THR B 1 390 ? 18.547 5.605 33.031 1 81.69 390 THR B C 1
ATOM 7776 O O . THR B 1 390 ? 19.562 5.531 33.719 1 81.69 390 THR B O 1
ATOM 7779 N N . GLN B 1 391 ? 17.406 4.922 33.219 1 84.19 391 GLN B N 1
ATOM 7780 C CA . GLN B 1 391 ? 17.406 3.896 34.25 1 84.19 391 GLN B CA 1
ATOM 7781 C C . GLN B 1 391 ? 17.844 2.547 33.688 1 84.19 391 GLN B C 1
ATOM 7783 O O . GLN B 1 391 ? 17.469 2.176 32.594 1 84.19 391 GLN B O 1
ATOM 7788 N N . PHE B 1 392 ? 18.844 1.881 34.344 1 91 392 PHE B N 1
ATOM 7789 C CA . PHE B 1 392 ? 19.281 0.539 34 1 91 392 PHE B CA 1
ATOM 7790 C C . PHE B 1 392 ? 18.766 -0.488 35 1 91 392 PHE B C 1
ATOM 7792 O O . PHE B 1 392 ? 18.844 -0.277 36.219 1 91 392 PHE B O 1
ATOM 7799 N N . ILE B 1 393 ? 18.188 -1.547 34.406 1 89.44 393 ILE B N 1
ATOM 7800 C CA . ILE B 1 393 ? 17.516 -2.51 35.281 1 89.44 393 ILE B CA 1
ATOM 7801 C C . ILE B 1 393 ? 17.969 -3.924 34.938 1 89.44 393 ILE B C 1
ATOM 7803 O O . ILE B 1 393 ? 18.109 -4.266 33.75 1 89.44 393 ILE B O 1
ATOM 7807 N N . VAL B 1 394 ? 18.328 -4.746 35.969 1 92.94 394 VAL B N 1
ATOM 7808 C CA . VAL B 1 394 ? 18.562 -6.184 35.844 1 92.94 394 VAL B CA 1
ATOM 7809 C C . VAL B 1 394 ? 17.484 -6.957 36.594 1 92.94 394 VAL B C 1
ATOM 7811 O O . VAL B 1 394 ? 17.297 -6.762 37.812 1 92.94 394 VAL B O 1
ATOM 7814 N N . LYS B 1 395 ? 16.781 -7.777 35.875 1 85.88 395 LYS B N 1
ATOM 7815 C CA . LYS B 1 395 ? 15.586 -8.375 36.438 1 85.88 395 LYS B CA 1
ATOM 7816 C C . LYS B 1 395 ? 15.852 -9.812 36.906 1 85.88 395 LYS B C 1
ATOM 7818 O O . LYS B 1 395 ? 15.047 -10.398 37.625 1 85.88 395 LYS B O 1
ATOM 7823 N N . SER B 1 396 ? 17 -10.391 36.438 1 87.44 396 SER B N 1
ATOM 7824 C CA . SER B 1 396 ? 17.281 -11.781 36.781 1 87.44 396 SER B CA 1
ATOM 7825 C C . SER B 1 396 ? 18.781 -12.016 36.938 1 87.44 396 SER B C 1
ATOM 7827 O O . SER B 1 396 ? 19.594 -11.141 36.625 1 87.44 396 SER B O 1
ATOM 7829 N N . ASP B 1 397 ? 19.078 -13.305 37.406 1 87.5 397 ASP B N 1
ATOM 7830 C CA . ASP B 1 397 ? 20.469 -13.68 37.625 1 87.5 397 ASP B CA 1
ATOM 7831 C C . ASP B 1 397 ? 21.188 -13.93 36.312 1 87.5 397 ASP B C 1
ATOM 7833 O O . ASP B 1 397 ? 22.375 -14.273 36.312 1 87.5 397 ASP B O 1
ATOM 7837 N N . LYS B 1 398 ? 20.547 -13.711 35.219 1 88.94 398 LYS B N 1
ATOM 7838 C CA . LYS B 1 398 ? 21.172 -13.812 33.938 1 88.94 398 LYS B CA 1
ATOM 7839 C C . LYS B 1 398 ? 21.891 -12.523 33.562 1 88.94 398 LYS B C 1
ATOM 7841 O O . LYS B 1 398 ? 22.656 -12.484 32.594 1 88.94 398 LYS B O 1
ATOM 7846 N N . PHE B 1 399 ? 21.703 -11.398 34.375 1 91.94 399 PHE B N 1
ATOM 7847 C CA . PHE B 1 399 ? 22.359 -10.102 34.281 1 91.94 399 PHE B CA 1
ATOM 7848 C C . PHE B 1 399 ? 22.172 -9.477 32.906 1 91.94 399 PHE B C 1
ATOM 7850 O O . PHE B 1 399 ? 23.078 -8.828 32.375 1 91.94 399 PHE B O 1
ATOM 7857 N N . ALA B 1 400 ? 21.016 -9.797 32.281 1 88.25 400 ALA B N 1
ATOM 7858 C CA . ALA B 1 400 ? 20.625 -9.07 31.078 1 88.25 400 ALA B CA 1
ATOM 7859 C C . ALA B 1 400 ? 20.188 -7.645 31.422 1 88.25 400 ALA B C 1
ATOM 7861 O O . ALA B 1 400 ? 19.094 -7.422 31.938 1 88.25 400 ALA B O 1
ATOM 7862 N N . ILE B 1 401 ? 21.062 -6.707 31.141 1 91.25 401 ILE B N 1
ATOM 7863 C CA . ILE B 1 401 ? 20.797 -5.324 31.531 1 91.25 401 ILE B CA 1
ATOM 7864 C C . ILE B 1 401 ? 19.766 -4.711 30.578 1 91.25 401 ILE B C 1
ATOM 7866 O O . ILE B 1 401 ? 19.859 -4.875 29.359 1 91.25 401 ILE B O 1
ATOM 7870 N N . ARG B 1 402 ? 18.812 -4.113 31.156 1 87.44 402 ARG B N 1
ATOM 7871 C CA . ARG B 1 402 ? 17.797 -3.35 30.438 1 87.44 402 ARG B CA 1
ATOM 7872 C C . ARG B 1 402 ? 17.891 -1.865 30.781 1 87.44 402 ARG B C 1
ATOM 7874 O O . ARG B 1 402 ? 18.438 -1.49 31.812 1 87.44 402 ARG B O 1
ATOM 7881 N N . TYR B 1 403 ? 17.5 -1.011 29.875 1 84.56 403 TYR B N 1
ATOM 7882 C CA . TYR B 1 403 ? 17.547 0.421 30.141 1 84.56 403 TYR B CA 1
ATOM 7883 C C . TYR B 1 403 ? 16.188 1.064 29.906 1 84.56 403 TYR B C 1
ATOM 7885 O O . TYR B 1 403 ? 15.398 0.577 29.094 1 84.56 403 TYR B O 1
ATOM 7893 N N . MET B 1 404 ? 15.891 1.89 30.781 1 74.44 404 MET B N 1
ATOM 7894 C CA . MET B 1 404 ? 14.68 2.705 30.688 1 74.44 404 MET B CA 1
ATOM 7895 C C . MET B 1 404 ? 15.031 4.191 30.688 1 74.44 404 MET B C 1
ATOM 7897 O O . MET B 1 404 ? 15.484 4.727 31.703 1 74.44 404 MET B O 1
ATOM 7901 N N . ARG B 1 405 ? 15.055 4.75 29.578 1 66.88 405 ARG B N 1
ATOM 7902 C CA . ARG B 1 405 ? 15.344 6.18 29.516 1 66.88 405 ARG B CA 1
ATOM 7903 C C . ARG B 1 405 ? 14.227 6.996 30.156 1 66.88 405 ARG B C 1
ATOM 7905 O O . ARG B 1 405 ? 13.055 6.613 30.094 1 66.88 405 ARG B O 1
ATOM 7912 N N . LEU B 1 406 ? 14.82 7.855 31.125 1 59.47 406 LEU B N 1
ATOM 7913 C CA . LEU B 1 406 ? 13.891 8.812 31.719 1 59.47 406 LEU B CA 1
ATOM 7914 C C . LEU B 1 406 ? 13.281 9.711 30.641 1 59.47 406 LEU B C 1
ATOM 7916 O O . LEU B 1 406 ? 13.984 10.18 29.75 1 59.47 406 LEU B O 1
ATOM 7920 N N . GLY B 1 407 ? 12 9.609 30.594 1 55.59 407 GLY B N 1
ATOM 7921 C CA . GLY B 1 407 ? 11.25 10.469 29.688 1 55.59 407 GLY B CA 1
ATOM 7922 C C . GLY B 1 407 ? 10.469 9.695 28.641 1 55.59 407 GLY B C 1
ATOM 7923 O O . GLY B 1 407 ? 10.695 8.5 28.453 1 55.59 407 GLY B O 1
ATOM 7924 N N . GLU B 1 408 ? 9.445 10.148 28.375 1 55.72 408 GLU B N 1
ATOM 7925 C CA . GLU B 1 408 ? 8.508 9.648 27.375 1 55.72 408 GLU B CA 1
ATOM 7926 C C . GLU B 1 408 ? 9.18 9.5 26.016 1 55.72 408 GLU B C 1
ATOM 7928 O O . GLU B 1 408 ? 9.914 10.391 25.594 1 55.72 408 GLU B O 1
ATOM 7933 N N . ARG B 1 409 ? 9.609 8.219 25.719 1 62.78 409 ARG B N 1
ATOM 7934 C CA . ARG B 1 409 ? 10.188 8.07 24.375 1 62.78 409 ARG B CA 1
ATOM 7935 C C . ARG B 1 409 ? 9.109 8.062 23.312 1 62.78 409 ARG B C 1
ATOM 7937 O O . ARG B 1 409 ? 8.023 7.52 23.516 1 62.78 409 ARG B O 1
ATOM 7944 N N . ILE B 1 410 ? 9.484 9 22.375 1 74.12 410 ILE B N 1
ATOM 7945 C CA . ILE B 1 410 ? 8.57 9.062 21.234 1 74.12 410 ILE B CA 1
ATOM 7946 C C . ILE B 1 410 ? 8.711 7.801 20.391 1 74.12 410 ILE B C 1
ATOM 7948 O O . ILE B 1 410 ? 9.82 7.398 20.047 1 74.12 410 ILE B O 1
ATOM 7952 N N . LYS B 1 411 ? 7.715 7.086 20.422 1 80.75 411 LYS B N 1
ATOM 7953 C CA . LYS B 1 411 ? 7.68 5.918 19.547 1 80.75 411 LYS B CA 1
ATOM 7954 C C . LYS B 1 411 ? 7.512 6.328 18.078 1 80.75 411 LYS B C 1
ATOM 7956 O O . LYS B 1 411 ? 6.668 7.168 17.766 1 80.75 411 LYS B O 1
ATOM 7961 N N . VAL B 1 412 ? 8.383 5.797 17.234 1 89.5 412 VAL B N 1
ATOM 7962 C CA . VAL B 1 412 ? 8.234 6.004 15.805 1 89.5 412 VAL B CA 1
ATOM 7963 C C . VAL B 1 412 ? 7.035 5.211 15.289 1 89.5 412 VAL B C 1
ATOM 7965 O O . VAL B 1 412 ? 6.848 4.051 15.656 1 89.5 412 VAL B O 1
ATOM 7968 N N . PRO B 1 413 ? 6.184 5.848 14.508 1 93.88 413 PRO B N 1
ATOM 7969 C CA . PRO B 1 413 ? 5.004 5.121 14.023 1 93.88 413 PRO B CA 1
ATOM 7970 C C . PRO B 1 413 ? 5.359 3.984 13.07 1 93.88 413 PRO B C 1
ATOM 7972 O O . PRO B 1 413 ? 6.352 4.074 12.344 1 93.88 413 PRO B O 1
ATOM 7975 N N . SER B 1 414 ? 4.531 2.902 13.148 1 93.69 414 SER B N 1
ATOM 7976 C CA . SER B 1 414 ? 4.598 1.875 12.117 1 93.69 414 SER B CA 1
ATOM 7977 C C . SER B 1 414 ? 3.762 2.258 10.898 1 93.69 414 SER B C 1
ATOM 7979 O O . SER B 1 414 ? 2.896 3.131 10.984 1 93.69 414 SER B O 1
ATOM 7981 N N . ASN B 1 415 ? 4.047 1.603 9.773 1 95.94 415 ASN B N 1
ATOM 7982 C CA . ASN B 1 415 ? 3.248 1.901 8.586 1 95.94 415 ASN B CA 1
ATOM 7983 C C . ASN B 1 415 ? 1.891 1.203 8.633 1 95.94 415 ASN B C 1
ATOM 7985 O O . ASN B 1 415 ? 1.124 1.261 7.672 1 95.94 415 ASN B O 1
ATOM 7989 N N . LEU B 1 416 ? 1.608 0.537 9.688 1 96.38 416 LEU B N 1
ATOM 7990 C CA . LEU B 1 416 ? 0.285 -0.023 9.938 1 96.38 416 LEU B CA 1
ATOM 7991 C C . LEU B 1 416 ? -0.445 0.768 11.023 1 96.38 416 LEU B C 1
ATOM 7993 O O . LEU B 1 416 ? 0.083 0.96 12.117 1 96.38 416 LEU B O 1
ATOM 7997 N N . ILE B 1 417 ? -1.585 1.247 10.688 1 97.06 417 ILE B N 1
ATOM 7998 C CA . ILE B 1 417 ? -2.445 1.975 11.617 1 97.06 417 ILE B CA 1
ATOM 7999 C C . ILE B 1 417 ? -3.705 1.159 11.898 1 97.06 417 ILE B C 1
ATOM 8001 O O . ILE B 1 417 ? -4.508 0.914 11 1 97.06 417 ILE B O 1
ATOM 8005 N N . SER B 1 418 ? -3.863 0.727 13.094 1 94.62 418 SER B N 1
ATOM 8006 C CA . SER B 1 418 ? -5.004 -0.092 13.484 1 94.62 418 SER B CA 1
ATOM 8007 C C . SER B 1 418 ? -5.293 0.05 14.977 1 94.62 418 SER B C 1
ATOM 8009 O O . SER B 1 418 ? -4.516 0.66 15.711 1 94.62 418 SER B O 1
ATOM 8011 N N . LYS B 1 419 ? -6.426 -0.514 15.414 1 89.69 419 LYS B N 1
ATOM 8012 C CA . LYS B 1 419 ? -6.789 -0.483 16.828 1 89.69 419 LYS B CA 1
ATOM 8013 C C . LYS B 1 419 ? -5.75 -1.213 17.672 1 89.69 419 LYS B C 1
ATOM 8015 O O . LYS B 1 419 ? -5.352 -0.722 18.734 1 89.69 419 LYS B O 1
ATOM 8020 N N . VAL B 1 420 ? -5.305 -2.271 17.141 1 83.94 420 VAL B N 1
ATOM 8021 C CA . VAL B 1 420 ? -4.359 -3.104 17.875 1 83.94 420 VAL B CA 1
ATOM 8022 C C . VAL B 1 420 ? -2.986 -2.432 17.891 1 83.94 420 VAL B C 1
ATOM 8024 O O . VAL B 1 420 ? -2.299 -2.445 18.922 1 83.94 420 VAL B O 1
ATOM 8027 N N . GLU B 1 421 ? -2.566 -1.82 16.828 1 85.56 421 GLU B N 1
ATOM 8028 C CA . GLU B 1 421 ? -1.229 -1.254 16.672 1 85.56 421 GLU B CA 1
ATOM 8029 C C . GLU B 1 421 ? -1.094 0.059 17.438 1 85.56 421 GLU B C 1
ATOM 8031 O O . GLU B 1 421 ? -0.049 0.332 18.031 1 85.56 421 GLU B O 1
ATOM 8036 N N . CYS B 1 422 ? -2.162 0.905 17.406 1 89.81 422 CYS B N 1
ATOM 8037 C CA . CYS B 1 422 ? -2.008 2.252 17.938 1 89.81 422 CYS B CA 1
ATOM 8038 C C . CYS B 1 422 ? -3.35 2.82 18.375 1 89.81 422 CYS B C 1
ATOM 8040 O O . CYS B 1 422 ? -3.549 4.035 18.375 1 89.81 422 CYS B O 1
ATOM 8042 N N . LEU B 1 423 ? -4.398 1.994 18.547 1 87.94 423 LEU B N 1
ATOM 8043 C CA . LEU B 1 423 ? -5.684 2.334 19.141 1 87.94 423 LEU B CA 1
ATOM 8044 C C . LEU B 1 423 ? -6.5 3.227 18.219 1 87.94 423 LEU B C 1
ATOM 8046 O O . LEU B 1 423 ? -7.273 4.066 18.688 1 87.94 423 LEU B O 1
ATOM 8050 N N . VAL B 1 424 ? -6.262 3.168 16.953 1 95.56 424 VAL B N 1
ATOM 8051 C CA . VAL B 1 424 ? -7.023 3.943 15.977 1 95.56 424 VAL B CA 1
ATOM 8052 C C . VAL B 1 424 ? -8.258 3.158 15.547 1 95.56 424 VAL B C 1
ATOM 8054 O O . VAL B 1 424 ? -8.172 1.965 15.242 1 95.56 424 VAL B O 1
ATOM 8057 N N . GLY B 1 425 ? -9.352 3.85 15.523 1 94.38 425 GLY B N 1
ATOM 8058 C CA . GLY B 1 425 ? -10.633 3.213 15.227 1 94.38 425 GLY B CA 1
ATOM 8059 C C . GLY B 1 425 ? -10.859 3.004 13.742 1 94.38 425 GLY B C 1
ATOM 8060 O O . GLY B 1 425 ? -9.992 3.301 12.922 1 94.38 425 GLY B O 1
ATOM 8061 N N . THR B 1 426 ? -12.086 2.441 13.438 1 95.44 426 THR B N 1
ATOM 8062 C CA . THR B 1 426 ? -12.492 2.051 12.094 1 95.44 426 THR B CA 1
ATOM 8063 C C . THR B 1 426 ? -13.609 2.949 11.578 1 95.44 426 THR B C 1
ATOM 8065 O O . THR B 1 426 ? -14.023 3.887 12.266 1 95.44 426 THR B O 1
ATOM 8068 N N . ASN B 1 427 ? -14.039 2.654 10.328 1 94.19 427 ASN B N 1
ATOM 8069 C CA . ASN B 1 427 ? -15.188 3.354 9.758 1 94.19 427 ASN B CA 1
ATOM 8070 C C . ASN B 1 427 ? -16.438 3.168 10.617 1 94.19 427 ASN B C 1
ATOM 8072 O O . ASN B 1 427 ? -17.266 4.07 10.719 1 94.19 427 ASN B O 1
ATOM 8076 N N . GLU B 1 428 ? -16.609 1.952 11.195 1 89.5 428 GLU B N 1
ATOM 8077 C CA . GLU B 1 428 ? -17.75 1.681 12.07 1 89.5 428 GLU B CA 1
ATOM 8078 C C . GLU B 1 428 ? -17.734 2.596 13.289 1 89.5 428 GLU B C 1
ATOM 8080 O O . GLU B 1 428 ? -18.781 3.107 13.703 1 89.5 428 GLU B O 1
ATOM 8085 N N . ASP B 1 429 ? -16.547 2.818 13.805 1 90.94 429 ASP B N 1
ATOM 8086 C CA . ASP B 1 429 ? -16.391 3.742 14.93 1 90.94 429 ASP B CA 1
ATOM 8087 C C . ASP B 1 429 ? -16.781 5.164 14.523 1 90.94 429 ASP B C 1
ATOM 8089 O O . ASP B 1 429 ? -17.453 5.871 15.273 1 90.94 429 ASP B O 1
ATOM 8093 N N . ALA B 1 430 ? -16.297 5.539 13.375 1 94.5 430 ALA B N 1
ATOM 8094 C CA . ALA B 1 430 ? -16.562 6.879 12.867 1 94.5 430 ALA B CA 1
ATOM 8095 C C . ALA B 1 430 ? -18.078 7.113 12.734 1 94.5 430 ALA B C 1
ATOM 8097 O O . ALA B 1 430 ? -18.578 8.18 13.109 1 94.5 430 ALA B O 1
ATOM 8098 N N . LYS B 1 431 ? -18.75 6.168 12.133 1 91.75 431 LYS B N 1
ATOM 8099 C CA . LYS B 1 431 ? -20.203 6.262 11.961 1 91.75 431 LYS B CA 1
ATOM 8100 C C . LYS B 1 431 ? -20.906 6.414 13.297 1 91.75 431 LYS B C 1
ATOM 8102 O O . LYS B 1 431 ? -21.797 7.262 13.445 1 91.75 431 LYS B O 1
ATOM 8107 N N . LYS B 1 432 ? -20.531 5.641 14.25 1 89.81 432 LYS B N 1
ATOM 8108 C CA . LYS B 1 432 ? -21.125 5.711 15.578 1 89.81 432 LYS B CA 1
ATOM 8109 C C . LYS B 1 432 ? -20.891 7.082 16.219 1 89.81 432 LYS B C 1
ATOM 8111 O O . LYS B 1 432 ? -21.797 7.637 16.844 1 89.81 432 LYS B O 1
ATOM 8116 N N . GLU B 1 433 ? -19.672 7.574 16.062 1 92.62 433 GLU B N 1
ATOM 8117 C CA . GLU B 1 433 ? -19.344 8.891 16.609 1 92.62 433 GLU B CA 1
ATOM 8118 C C . GLU B 1 433 ? -20.234 9.977 16.031 1 92.62 433 GLU B C 1
ATOM 8120 O O . GLU B 1 433 ? -20.75 10.812 16.766 1 92.62 433 GLU B O 1
ATOM 8125 N N . LEU B 1 434 ? -20.359 9.953 14.758 1 92.31 434 LEU B N 1
ATOM 8126 C CA . LEU B 1 434 ? -21.141 10.984 14.086 1 92.31 434 LEU B CA 1
ATOM 8127 C C . LEU B 1 434 ? -22.625 10.844 14.414 1 92.31 434 LEU B C 1
ATOM 8129 O O . LEU B 1 434 ? -23.312 11.844 14.625 1 92.31 434 LEU B O 1
ATOM 8133 N N . GLU B 1 435 ? -23.141 9.625 14.422 1 91.5 435 GLU B N 1
ATOM 8134 C CA . GLU B 1 435 ? -24.547 9.375 14.75 1 91.5 435 GLU B CA 1
ATOM 8135 C C . GLU B 1 435 ? -24.875 9.867 16.156 1 91.5 435 GLU B C 1
ATOM 8137 O O . GLU B 1 435 ? -25.969 10.391 16.391 1 91.5 435 GLU B O 1
ATOM 8142 N N . ALA B 1 436 ? -23.969 9.695 17.016 1 90.69 436 ALA B N 1
ATOM 8143 C CA . ALA B 1 436 ? -24.156 10.133 18.391 1 90.69 436 ALA B CA 1
ATOM 8144 C C . ALA B 1 436 ? -24.328 11.641 18.484 1 90.69 436 ALA B C 1
ATOM 8146 O O . ALA B 1 436 ? -25.016 12.156 19.359 1 90.69 436 ALA B O 1
ATOM 8147 N N . LEU B 1 437 ? -23.75 12.398 17.609 1 91.88 437 LEU B N 1
ATOM 8148 C CA . LEU B 1 437 ? -23.812 13.859 17.594 1 91.88 437 LEU B CA 1
ATOM 8149 C C . LEU B 1 437 ? -25.125 14.336 16.953 1 91.88 437 LEU B C 1
ATOM 8151 O O . LEU B 1 437 ? -25.562 15.461 17.188 1 91.88 437 LEU B O 1
ATOM 8155 N N . PHE B 1 438 ? -25.734 13.484 16.141 1 92.12 438 PHE B N 1
ATOM 8156 C CA . PHE B 1 438 ? -26.875 13.938 15.352 1 92.12 438 PHE B CA 1
ATOM 8157 C C . PHE B 1 438 ? -28.094 13.047 15.602 1 92.12 438 PHE B C 1
ATOM 8159 O O . PHE B 1 438 ? -28.781 12.641 14.664 1 92.12 438 PHE B O 1
ATOM 8166 N N . ASN B 1 439 ? -28.359 12.789 16.719 1 85.56 439 ASN B N 1
ATOM 8167 C CA . ASN B 1 439 ? -29.562 12.07 17.172 1 85.56 439 ASN B CA 1
ATOM 8168 C C . ASN B 1 439 ? -29.719 10.742 16.438 1 85.56 439 ASN B C 1
ATOM 8170 O O . ASN B 1 439 ? -30.812 10.414 15.969 1 85.56 439 ASN B O 1
ATOM 8174 N N . LYS B 1 440 ? -28.562 10.023 16.141 1 75.25 440 LYS B N 1
ATOM 8175 C CA . LYS B 1 440 ? -28.484 8.656 15.625 1 75.25 440 LYS B CA 1
ATOM 8176 C C . LYS B 1 440 ? -28.938 8.586 14.164 1 75.25 440 LYS B C 1
ATOM 8178 O O . LYS B 1 440 ? -29.406 7.547 13.711 1 75.25 440 LYS B O 1
ATOM 8183 N N . LYS B 1 441 ? -28.938 9.641 13.484 1 77.69 441 LYS B N 1
ATOM 8184 C CA . LYS B 1 441 ? -29.234 9.656 12.055 1 77.69 441 LYS B CA 1
ATOM 8185 C C . LYS B 1 441 ? -27.969 9.602 11.219 1 77.69 441 LYS B C 1
ATOM 8187 O O . LYS B 1 441 ? -26.953 10.227 11.57 1 77.69 441 LYS B O 1
ATOM 8192 N N . THR B 1 442 ? -28.078 8.742 10.203 1 76.12 442 THR B N 1
ATOM 8193 C CA . THR B 1 442 ? -26.969 8.719 9.258 1 76.12 442 THR B CA 1
ATOM 8194 C C . THR B 1 442 ? -27.047 9.898 8.297 1 76.12 442 THR B C 1
ATOM 8196 O O . THR B 1 442 ? -27.891 9.922 7.402 1 76.12 442 THR B O 1
ATOM 8199 N N . ILE B 1 443 ? -26.219 10.891 8.477 1 76.06 443 ILE B N 1
ATOM 8200 C CA . ILE B 1 443 ? -26.359 12.148 7.75 1 76.06 443 ILE B CA 1
ATOM 8201 C C . ILE B 1 443 ? -25.188 12.328 6.785 1 76.06 443 ILE B C 1
ATOM 8203 O O . ILE B 1 443 ? -25.188 13.25 5.969 1 76.06 443 ILE B O 1
ATOM 8207 N N . PHE B 1 444 ? -24.25 11.539 6.906 1 79.69 444 PHE B N 1
ATOM 8208 C CA . PHE B 1 444 ? -23.047 11.633 6.098 1 79.69 444 PHE B CA 1
ATOM 8209 C C . PHE B 1 444 ? -22.453 10.25 5.84 1 79.69 444 PHE B C 1
ATOM 8211 O O . PHE B 1 444 ? -22.422 9.406 6.738 1 79.69 444 PHE B O 1
ATOM 8218 N N . ASN B 1 445 ? -22 10.109 4.602 1 79.38 445 ASN B N 1
ATOM 8219 C CA . ASN B 1 445 ? -21.406 8.828 4.238 1 79.38 445 ASN B CA 1
ATOM 8220 C C . ASN B 1 445 ? -19.891 8.844 4.395 1 79.38 445 ASN B C 1
ATOM 8222 O O . ASN B 1 445 ? -19.234 9.828 4.051 1 79.38 445 ASN B O 1
ATOM 8226 N N . PHE B 1 446 ? -19.281 7.879 5.02 1 80.69 446 PHE B N 1
ATOM 8227 C CA . PHE B 1 446 ? -17.859 7.512 5.105 1 80.69 446 PHE B CA 1
ATOM 8228 C C . PHE B 1 446 ? -17.094 8.531 5.938 1 80.69 446 PHE B C 1
ATOM 8230 O O . PHE B 1 446 ? -16.031 9.008 5.512 1 80.69 446 PHE B O 1
ATOM 8237 N N . PRO B 1 447 ? -17.641 9 7.047 1 90.56 447 PRO B N 1
ATOM 8238 C CA . PRO B 1 447 ? -16.812 9.797 7.949 1 90.56 447 PRO B CA 1
ATOM 8239 C C . PRO B 1 447 ? -15.57 9.047 8.43 1 90.56 447 PRO B C 1
ATOM 8241 O O . PRO B 1 447 ? -15.516 7.82 8.336 1 90.56 447 PRO B O 1
ATOM 8244 N N . LYS B 1 448 ? -14.523 9.758 8.773 1 96.62 448 LYS B N 1
ATOM 8245 C CA . LYS B 1 448 ? -13.352 9.141 9.375 1 96.62 448 LYS B CA 1
ATOM 8246 C C . LYS B 1 448 ? -13.398 9.25 10.898 1 96.62 448 LYS B C 1
ATOM 8248 O O . LYS B 1 448 ? -13.93 10.227 11.438 1 96.62 448 LYS B O 1
ATOM 8253 N N . PRO B 1 449 ? -12.93 8.312 11.641 1 97.38 449 PRO B N 1
ATOM 8254 C CA . PRO B 1 449 ? -12.945 8.398 13.109 1 97.38 449 PRO B CA 1
ATOM 8255 C C . PRO B 1 449 ? -12 9.469 13.641 1 97.38 449 PRO B C 1
ATOM 8257 O O . PRO B 1 449 ? -10.906 9.672 13.102 1 97.38 449 PRO B O 1
ATOM 8260 N N . GLU B 1 450 ? -12.367 10.125 14.727 1 97.94 450 GLU B N 1
ATOM 8261 C CA . GLU B 1 450 ? -11.531 11.18 15.305 1 97.94 450 GLU B CA 1
ATOM 8262 C C . GLU B 1 450 ? -10.172 10.633 15.727 1 97.94 450 GLU B C 1
ATOM 8264 O O . GLU B 1 450 ? -9.164 11.336 15.656 1 97.94 450 GLU B O 1
ATOM 8269 N N . SER B 1 451 ? -10.141 9.336 16.141 1 96.75 451 SER B N 1
ATOM 8270 C CA . SER B 1 451 ? -8.891 8.742 16.594 1 96.75 451 SER B CA 1
ATOM 8271 C C . SER B 1 451 ? -7.859 8.695 15.469 1 96.75 451 SER B C 1
ATOM 8273 O O . SER B 1 451 ? -6.66 8.805 15.719 1 96.75 451 SER B O 1
ATOM 8275 N N . LEU B 1 452 ? -8.266 8.477 14.25 1 98.31 452 LEU B N 1
ATOM 8276 C CA . LEU B 1 452 ? -7.348 8.477 13.117 1 98.31 452 LEU B CA 1
ATOM 8277 C C . LEU B 1 452 ? -6.703 9.844 12.938 1 98.31 452 LEU B C 1
ATOM 8279 O O . LEU B 1 452 ? -5.48 9.953 12.852 1 98.31 452 LEU B O 1
ATOM 8283 N N . ILE B 1 453 ? -7.543 10.867 12.867 1 98.5 453 ILE B N 1
ATOM 8284 C CA . ILE B 1 453 ? -7.047 12.227 12.664 1 98.5 453 ILE B CA 1
ATOM 8285 C C . ILE B 1 453 ? -6.18 12.641 13.844 1 98.5 453 ILE B C 1
ATOM 8287 O O . ILE B 1 453 ? -5.145 13.281 13.672 1 98.5 453 ILE B O 1
ATOM 8291 N N . HIS B 1 454 ? -6.625 12.281 15.086 1 97.62 454 HIS B N 1
ATOM 8292 C CA . HIS B 1 454 ? -5.844 12.547 16.281 1 97.62 454 HIS B CA 1
ATOM 8293 C C . HIS B 1 454 ? -4.441 11.969 16.172 1 97.62 454 HIS B C 1
ATOM 8295 O O . HIS B 1 454 ? -3.457 12.641 16.484 1 97.62 454 HIS B O 1
ATOM 8301 N N . TYR B 1 455 ? -4.375 10.75 15.727 1 97.25 455 TYR B N 1
ATOM 8302 C CA . TYR B 1 455 ? -3.104 10.047 15.578 1 97.25 455 TYR B CA 1
ATOM 8303 C C . TYR B 1 455 ? -2.213 10.742 14.555 1 97.25 455 TYR B C 1
ATOM 8305 O O . TYR B 1 455 ? -1.031 10.984 14.812 1 97.25 455 TYR B O 1
ATOM 8313 N N . LEU B 1 456 ? -2.748 11.117 13.414 1 98.38 456 LEU B N 1
ATOM 8314 C CA . LEU B 1 456 ? -1.989 11.742 12.336 1 98.38 456 LEU B CA 1
ATOM 8315 C C . LEU B 1 456 ? -1.533 13.141 12.734 1 98.38 456 LEU B C 1
ATOM 8317 O O . LEU B 1 456 ? -0.382 13.516 12.492 1 98.38 456 LEU B O 1
ATOM 8321 N N . VAL B 1 457 ? -2.43 13.961 13.297 1 98 457 VAL B N 1
ATOM 8322 C CA . VAL B 1 457 ? -2.105 15.32 13.703 1 98 457 VAL B CA 1
ATOM 8323 C C . VAL B 1 457 ? -0.998 15.305 14.758 1 98 457 VAL B C 1
ATOM 8325 O O . VAL B 1 457 ? -0.095 16.141 14.727 1 98 457 VAL B O 1
ATOM 8328 N N . ASN B 1 458 ? -1.037 14.344 15.609 1 94.94 458 ASN B N 1
ATOM 8329 C CA . ASN B 1 458 ? -0.046 14.227 16.672 1 94.94 458 ASN B CA 1
ATOM 8330 C C . ASN B 1 458 ? 1.333 13.875 16.125 1 94.94 458 ASN B C 1
ATOM 8332 O O . ASN B 1 458 ? 2.35 14.125 16.766 1 94.94 458 ASN B O 1
ATOM 8336 N N . MET B 1 459 ? 1.415 13.312 14.992 1 96.44 459 MET B N 1
ATOM 8337 C CA . MET B 1 459 ? 2.668 12.828 14.422 1 96.44 459 MET B CA 1
ATOM 8338 C C . MET B 1 459 ? 3.629 13.977 14.156 1 96.44 459 MET B C 1
ATOM 8340 O O . MET B 1 459 ? 4.848 13.805 14.234 1 96.44 459 MET B O 1
ATOM 8344 N N . ASN B 1 460 ? 3.029 15.148 13.812 1 96.81 460 ASN B N 1
ATOM 8345 C CA . ASN B 1 460 ? 3.949 16.188 13.344 1 96.81 460 ASN B CA 1
ATOM 8346 C C . ASN B 1 460 ? 3.484 17.578 13.758 1 96.81 460 ASN B C 1
ATOM 8348 O O . ASN B 1 460 ? 3.809 18.562 13.094 1 96.81 460 ASN B O 1
ATOM 8352 N N . THR B 1 461 ? 2.619 17.734 14.734 1 96.94 461 THR B N 1
ATOM 8353 C CA . THR B 1 461 ? 2.17 19.062 15.133 1 96.94 461 THR B CA 1
ATOM 8354 C C . THR B 1 461 ? 2.244 19.219 16.656 1 96.94 461 THR B C 1
ATOM 8356 O O . THR B 1 461 ? 2.307 18.219 17.375 1 96.94 461 THR B O 1
ATOM 8359 N N . ASN B 1 462 ? 2.355 20.406 17.031 1 94.12 462 ASN B N 1
ATOM 8360 C CA . ASN B 1 462 ? 2.201 20.859 18.422 1 94.12 462 ASN B CA 1
ATOM 8361 C C . ASN B 1 462 ? 1.064 21.859 18.562 1 94.12 462 ASN B C 1
ATOM 8363 O O . ASN B 1 462 ? 0.498 22.312 17.562 1 94.12 462 ASN B O 1
ATOM 8367 N N . LYS B 1 463 ? 0.74 22.172 19.828 1 94.56 463 LYS B N 1
ATOM 8368 C CA . LYS B 1 463 ? -0.277 23.203 20.078 1 94.56 463 LYS B CA 1
ATOM 8369 C C . LYS B 1 463 ? 0.04 24.484 19.312 1 94.56 463 LYS B C 1
ATOM 8371 O O . LYS B 1 463 ? 1.196 24.906 19.266 1 94.56 463 LYS B O 1
ATOM 8376 N N . ASN B 1 464 ? -1.018 25.047 18.625 1 95.69 464 ASN B N 1
ATOM 8377 C CA . ASN B 1 464 ? -0.997 26.328 17.922 1 95.69 464 ASN B CA 1
ATOM 8378 C C . ASN B 1 464 ? -0.438 26.188 16.5 1 95.69 464 ASN B C 1
ATOM 8380 O O . ASN B 1 464 ? -0.404 27.156 15.75 1 95.69 464 ASN B O 1
ATOM 8384 N N . ASP B 1 465 ? 0.048 24.984 16.156 1 97.62 465 ASP B N 1
ATOM 8385 C CA . ASP B 1 465 ? 0.388 24.766 14.75 1 97.62 465 ASP B CA 1
ATOM 8386 C C . ASP B 1 465 ? -0.856 24.828 13.867 1 97.62 465 ASP B C 1
ATOM 8388 O O . ASP B 1 465 ? -1.97 24.578 14.336 1 97.62 465 ASP B O 1
ATOM 8392 N N . LEU B 1 466 ? -0.676 25.078 12.594 1 98.69 466 LEU B N 1
ATOM 8393 C CA . LEU B 1 466 ? -1.796 25.25 11.672 1 98.69 466 LEU B CA 1
ATOM 8394 C C . LEU B 1 466 ? -2.049 23.953 10.891 1 98.69 466 LEU B C 1
ATOM 8396 O O . LEU B 1 466 ? -1.143 23.438 10.242 1 98.69 466 LEU B O 1
ATOM 8400 N N . VAL B 1 467 ? -3.27 23.484 10.984 1 98.81 467 VAL B N 1
ATOM 8401 C CA . VAL B 1 467 ? -3.73 22.297 10.266 1 98.81 467 VAL B CA 1
ATOM 8402 C C . VAL B 1 467 ? -4.695 22.719 9.156 1 98.81 467 VAL B C 1
ATOM 8404 O O . VAL B 1 467 ? -5.566 23.562 9.367 1 98.81 467 VAL B O 1
ATOM 8407 N N . LEU B 1 468 ? -4.516 22.094 7.953 1 98.88 468 LEU B N 1
ATOM 8408 C CA . LEU B 1 468 ? -5.367 22.406 6.812 1 98.88 468 LEU B CA 1
ATOM 8409 C C . LEU B 1 468 ? -6.027 21.156 6.262 1 98.88 468 LEU B C 1
ATOM 8411 O O . LEU B 1 468 ? -5.375 20.125 6.102 1 98.88 468 LEU B O 1
ATOM 8415 N N . ASP B 1 469 ? -7.293 21.203 6.039 1 98.81 469 ASP B N 1
ATOM 8416 C CA . ASP B 1 469 ? -8.078 20.203 5.336 1 98.81 469 ASP B CA 1
ATOM 8417 C C . ASP B 1 469 ? -8.961 20.828 4.266 1 98.81 469 ASP B C 1
ATOM 8419 O O . ASP B 1 469 ? -9.945 21.5 4.582 1 98.81 469 ASP B O 1
ATOM 8423 N N . PHE B 1 470 ? -8.664 20.578 2.984 1 97.75 470 PHE B N 1
ATOM 8424 C CA . PHE B 1 470 ? -9.422 21.266 1.945 1 97.75 470 PHE B CA 1
ATOM 8425 C C . PHE B 1 470 ? -10.43 20.328 1.296 1 97.75 470 PHE B C 1
ATOM 8427 O O . PHE B 1 470 ? -10.953 20.609 0.219 1 97.75 470 PHE B O 1
ATOM 8434 N N . ASN B 1 471 ? -10.641 19.172 1.843 1 96.06 471 ASN B N 1
ATOM 8435 C CA . ASN B 1 471 ? -11.75 18.234 1.648 1 96.06 471 ASN B CA 1
ATOM 8436 C C . ASN B 1 471 ? -12.414 17.875 2.973 1 96.06 471 ASN B C 1
ATOM 8438 O O . ASN B 1 471 ? -12.508 16.688 3.324 1 96.06 471 ASN B O 1
ATOM 8442 N N . LEU B 1 472 ? -12.992 18.75 3.586 1 96.75 472 LEU B N 1
ATOM 8443 C CA . LEU B 1 472 ? -13.305 18.703 5.008 1 96.75 472 LEU B CA 1
ATOM 8444 C C . LEU B 1 472 ? -14.438 17.719 5.285 1 96.75 472 LEU B C 1
ATOM 8446 O O . LEU B 1 472 ? -14.477 17.094 6.344 1 96.75 472 LEU B O 1
ATOM 8450 N N . GLY B 1 473 ? -15.375 17.625 4.379 1 93.75 473 GLY B N 1
ATOM 8451 C CA . GLY B 1 473 ? -16.469 16.688 4.574 1 93.75 473 GLY B CA 1
ATOM 8452 C C . GLY B 1 473 ? -17.266 16.953 5.844 1 93.75 473 GLY B C 1
ATOM 8453 O O . GLY B 1 473 ? -17.719 18.078 6.074 1 93.75 473 GLY B O 1
ATOM 8454 N N . SER B 1 474 ? -17.328 15.984 6.742 1 94.69 474 SER B N 1
ATOM 8455 C CA . SER B 1 474 ? -18.141 16.078 7.941 1 94.69 474 SER B CA 1
ATOM 8456 C C . SER B 1 474 ? -17.438 16.844 9.047 1 94.69 474 SER B C 1
ATOM 8458 O O . SER B 1 474 ? -17.969 16.984 10.148 1 94.69 474 SER B O 1
ATOM 8460 N N . GLY B 1 475 ? -16.188 17.25 8.852 1 97.44 475 GLY B N 1
ATOM 8461 C CA . GLY B 1 475 ? -15.531 18.172 9.766 1 97.44 475 GLY B CA 1
ATOM 8462 C C . GLY B 1 475 ? -14.68 17.469 10.805 1 97.44 475 GLY B C 1
ATOM 8463 O O . GLY B 1 475 ? -14.32 18.062 11.828 1 97.44 475 GLY B O 1
ATOM 8464 N N . THR B 1 476 ? -14.305 16.203 10.555 1 97.94 476 THR B N 1
ATOM 8465 C CA . THR B 1 476 ? -13.531 15.438 11.539 1 97.94 476 THR B CA 1
ATOM 8466 C C . THR B 1 476 ? -12.195 16.125 11.82 1 97.94 476 THR B C 1
ATOM 8468 O O . THR B 1 476 ? -11.789 16.234 12.977 1 97.94 476 THR B O 1
ATOM 8471 N N . THR B 1 477 ? -11.508 16.594 10.805 1 98.69 477 THR B N 1
ATOM 8472 C CA . THR B 1 477 ? -10.188 17.203 10.953 1 98.69 477 THR B CA 1
ATOM 8473 C C . THR B 1 477 ? -10.258 18.453 11.828 1 98.69 477 THR B C 1
ATOM 8475 O O . THR B 1 477 ? -9.461 18.609 12.758 1 98.69 477 THR B O 1
ATOM 8478 N N . THR B 1 478 ? -11.219 19.328 11.586 1 98.69 478 THR B N 1
ATOM 8479 C CA . THR B 1 478 ? -11.32 20.578 12.336 1 98.69 478 THR B CA 1
ATOM 8480 C C . THR B 1 478 ? -11.781 20.297 13.766 1 98.69 478 THR B C 1
ATOM 8482 O O . THR B 1 478 ? -11.344 20.969 14.703 1 98.69 478 THR B O 1
ATOM 8485 N N . ALA B 1 479 ? -12.633 19.344 13.961 1 98.44 479 ALA B N 1
ATOM 8486 C CA . ALA B 1 479 ? -13.055 18.969 15.305 1 98.44 479 ALA B CA 1
ATOM 8487 C C . ALA B 1 479 ? -11.859 18.531 16.156 1 98.44 479 ALA B C 1
ATOM 8489 O O . ALA B 1 479 ? -11.688 19.016 17.266 1 98.44 479 ALA B O 1
ATOM 8490 N N . VAL B 1 480 ? -11.055 17.672 15.602 1 98.62 480 VAL B N 1
ATOM 8491 C CA . VAL B 1 480 ? -9.914 17.125 16.328 1 98.62 480 VAL B CA 1
ATOM 8492 C C . VAL B 1 480 ? -8.875 18.219 16.562 1 98.62 480 VAL B C 1
ATOM 8494 O O . VAL B 1 480 ? -8.336 18.344 17.656 1 98.62 480 VAL B O 1
ATOM 8497 N N . ALA B 1 481 ? -8.562 18.984 15.539 1 98.56 481 ALA B N 1
ATOM 8498 C CA . ALA B 1 481 ? -7.602 20.062 15.672 1 98.56 481 ALA B CA 1
ATOM 8499 C C . ALA B 1 481 ? -8.031 21.047 16.766 1 98.56 481 ALA B C 1
ATOM 8501 O O . ALA B 1 481 ? -7.203 21.484 17.562 1 98.56 481 ALA B O 1
ATOM 8502 N N . HIS B 1 482 ? -9.312 21.391 16.797 1 98.44 482 HIS B N 1
ATOM 8503 C CA . HIS B 1 482 ? -9.852 22.297 17.797 1 98.44 482 HIS B CA 1
ATOM 8504 C C . HIS B 1 482 ? -9.656 21.75 19.203 1 98.44 482 HIS B C 1
ATOM 8506 O O . HIS B 1 482 ? -9.141 22.453 20.078 1 98.44 482 HIS B O 1
ATOM 8512 N N . LYS B 1 483 ? -10.055 20.547 19.375 1 97.44 483 LYS B N 1
ATOM 8513 C CA . LYS B 1 483 ? -9.953 19.906 20.672 1 97.44 483 LYS B CA 1
ATOM 8514 C C . LYS B 1 483 ? -8.508 19.828 21.141 1 97.44 483 LYS B C 1
ATOM 8516 O O . LYS B 1 483 ? -8.227 19.922 22.344 1 97.44 483 LYS B O 1
ATOM 8521 N N . MET B 1 484 ? -7.578 19.688 20.188 1 96.62 484 MET B N 1
ATOM 8522 C CA . MET B 1 484 ? -6.164 19.5 20.5 1 96.62 484 MET B CA 1
ATOM 8523 C C . MET B 1 484 ? -5.457 20.828 20.656 1 96.62 484 MET B C 1
ATOM 8525 O O . MET B 1 484 ? -4.25 20.875 20.906 1 96.62 484 MET B O 1
ATOM 8529 N N . GLY B 1 485 ? -6.141 21.922 20.422 1 96.19 485 GLY B N 1
ATOM 8530 C CA . GLY B 1 485 ? -5.582 23.25 20.594 1 96.19 485 GLY B CA 1
ATOM 8531 C C . GLY B 1 485 ? -4.707 23.688 19.422 1 96.19 485 GLY B C 1
ATOM 8532 O O . GLY B 1 485 ? -3.734 24.406 19.609 1 96.19 485 GLY B O 1
ATOM 8533 N N . ARG B 1 486 ? -4.91 23.062 18.297 1 97.75 486 ARG B N 1
ATOM 8534 C CA . ARG B 1 486 ? -4.258 23.516 17.078 1 97.75 486 ARG B CA 1
ATOM 8535 C C . ARG B 1 486 ? -5.098 24.562 16.359 1 97.75 486 ARG B C 1
ATOM 8537 O O . ARG B 1 486 ? -6.316 24.625 16.547 1 97.75 486 ARG B O 1
ATOM 8544 N N . LYS B 1 487 ? -4.484 25.422 15.57 1 98 487 LYS B N 1
ATOM 8545 C CA . LYS B 1 487 ? -5.207 26.25 14.609 1 98 487 LYS B CA 1
ATOM 8546 C C . LYS B 1 487 ? -5.602 25.453 13.375 1 98 487 LYS B C 1
ATOM 8548 O O . LYS B 1 487 ? -4.98 24.422 13.07 1 98 487 LYS B O 1
ATOM 8553 N N . TYR B 1 488 ? -6.691 25.906 12.703 1 98.69 488 TYR B N 1
ATOM 8554 C CA . TYR B 1 488 ? -7.086 25.094 11.555 1 98.69 488 TYR B CA 1
ATOM 8555 C C . TYR B 1 488 ? -7.797 25.938 10.508 1 98.69 488 TYR B C 1
ATOM 8557 O O . TYR B 1 488 ? -8.328 27.016 10.82 1 98.69 488 TYR B O 1
ATOM 8565 N N . ILE B 1 489 ? -7.684 25.484 9.297 1 98.44 489 ILE B N 1
ATOM 8566 C CA . ILE B 1 489 ? -8.477 25.938 8.156 1 98.44 489 ILE B CA 1
ATOM 8567 C C . ILE B 1 489 ? -9.156 24.734 7.5 1 98.44 489 ILE B C 1
ATOM 8569 O O . ILE B 1 489 ? -8.492 23.781 7.086 1 98.44 489 ILE B O 1
ATOM 8573 N N . GLY B 1 490 ? -10.445 24.719 7.465 1 98.38 490 GLY B N 1
ATOM 8574 C CA . GLY B 1 490 ? -11.227 23.703 6.758 1 98.38 490 GLY B CA 1
ATOM 8575 C C . GLY B 1 490 ? -11.969 24.266 5.562 1 98.38 490 GLY B C 1
ATOM 8576 O O . GLY B 1 490 ? -12.523 25.375 5.629 1 98.38 490 GLY B O 1
ATOM 8577 N N . ILE B 1 491 ? -11.969 23.562 4.422 1 96.44 491 ILE B N 1
ATOM 8578 C CA . ILE B 1 491 ? -12.656 23.984 3.211 1 96.44 491 ILE B CA 1
ATOM 8579 C C . ILE B 1 491 ? -13.617 22.891 2.754 1 96.44 491 ILE B C 1
ATOM 8581 O O . ILE B 1 491 ? -13.25 21.719 2.693 1 96.44 491 ILE B O 1
ATOM 8585 N N . GLU B 1 492 ? -14.789 23.266 2.51 1 94.12 492 GLU B N 1
ATOM 8586 C CA . GLU B 1 492 ? -15.797 22.375 1.963 1 94.12 492 GLU B CA 1
ATOM 8587 C C . GLU B 1 492 ? -16.703 23.094 0.958 1 94.12 492 GLU B C 1
ATOM 8589 O O . GLU B 1 492 ? -17.156 24.203 1.217 1 94.12 492 GLU B O 1
ATOM 8594 N N . GLN B 1 493 ? -16.891 22.422 -0.154 1 87.75 493 GLN B N 1
ATOM 8595 C CA . GLN B 1 493 ? -17.625 23.109 -1.218 1 87.75 493 GLN B CA 1
ATOM 8596 C C . GLN B 1 493 ? -19.094 22.734 -1.22 1 87.75 493 GLN B C 1
ATOM 8598 O O . GLN B 1 493 ? -19.938 23.453 -1.756 1 87.75 493 GLN B O 1
ATOM 8603 N N . MET B 1 494 ? -19.422 21.641 -0.581 1 85.88 494 MET B N 1
ATOM 8604 C CA . MET B 1 494 ? -20.781 21.125 -0.667 1 85.88 494 MET B CA 1
ATOM 8605 C C . MET B 1 494 ? -21.703 21.844 0.306 1 85.88 494 MET B C 1
ATOM 8607 O O . MET B 1 494 ? -21.266 22.297 1.366 1 85.88 494 MET B O 1
ATOM 8611 N N . ASP B 1 495 ? -22.969 21.797 0.035 1 87.12 495 ASP B N 1
ATOM 8612 C CA . ASP B 1 495 ? -23.969 22.531 0.8 1 87.12 495 ASP B CA 1
ATOM 8613 C C . ASP B 1 495 ? -24.156 21.922 2.189 1 87.12 495 ASP B C 1
ATOM 8615 O O . ASP B 1 495 ? -24.531 22.625 3.135 1 87.12 495 ASP B O 1
ATOM 8619 N N . TYR B 1 496 ? -23.828 20.703 2.312 1 88.69 496 TYR B N 1
ATOM 8620 C CA . TYR B 1 496 ? -24.062 20.047 3.596 1 88.69 496 TYR B CA 1
ATOM 8621 C C . TYR B 1 496 ? -23.156 20.625 4.676 1 88.69 496 TYR B C 1
ATOM 8623 O O . TYR B 1 496 ? -23.344 20.359 5.863 1 88.69 496 TYR B O 1
ATOM 8631 N N . ILE B 1 497 ? -22.234 21.438 4.301 1 92.19 497 ILE B N 1
ATOM 8632 C CA . ILE B 1 497 ? -21.312 22.047 5.246 1 92.19 497 ILE B CA 1
ATOM 8633 C C . ILE B 1 497 ? -22.094 22.766 6.34 1 92.19 497 ILE B C 1
ATOM 8635 O O . ILE B 1 497 ? -21.688 22.781 7.504 1 92.19 497 ILE B O 1
ATOM 8639 N N . GLN B 1 498 ? -23.234 23.328 6.047 1 90.62 498 GLN B N 1
ATOM 8640 C CA . GLN B 1 498 ? -24.031 24.125 6.98 1 90.62 498 GLN B CA 1
ATOM 8641 C C . GLN B 1 498 ? -24.719 23.25 8.008 1 90.62 498 GLN B C 1
ATOM 8643 O O . GLN B 1 498 ? -24.781 23.594 9.195 1 90.62 498 GLN B O 1
ATOM 8648 N N . ASN B 1 499 ? -25.125 22.141 7.582 1 92.06 499 ASN B N 1
ATOM 8649 C CA . ASN B 1 499 ? -25.984 21.328 8.438 1 92.06 499 ASN B CA 1
ATOM 8650 C C . ASN B 1 499 ? -25.203 20.219 9.117 1 92.06 499 ASN B C 1
ATOM 8652 O O . ASN B 1 499 ? -25.672 19.609 10.086 1 92.06 499 ASN B O 1
ATOM 8656 N N . ILE B 1 500 ? -24.031 19.969 8.617 1 94.19 500 ILE B N 1
ATOM 8657 C CA . ILE B 1 500 ? -23.281 18.859 9.188 1 94.19 500 ILE B CA 1
ATOM 8658 C C . ILE B 1 500 ? -21.984 19.375 9.812 1 94.19 500 ILE B C 1
ATOM 8660 O O . ILE B 1 500 ? -21.844 19.375 11.039 1 94.19 500 ILE B O 1
ATOM 8664 N N . THR B 1 501 ? -21.156 19.969 9.031 1 96.06 501 THR B N 1
ATOM 8665 C CA . THR B 1 501 ? -19.828 20.391 9.469 1 96.06 501 THR B CA 1
ATOM 8666 C C . THR B 1 501 ? -19.922 21.484 10.523 1 96.06 501 THR B C 1
ATOM 8668 O O . THR B 1 501 ? -19.344 21.375 11.602 1 96.06 501 THR B O 1
ATOM 8671 N N . ILE B 1 502 ? -20.672 22.531 10.266 1 96.25 502 ILE B N 1
ATOM 8672 C CA . ILE B 1 502 ? -20.812 23.656 11.18 1 96.25 502 ILE B CA 1
ATOM 8673 C C . ILE B 1 502 ? -21.531 23.203 12.453 1 96.25 502 ILE B C 1
ATOM 8675 O O . ILE B 1 502 ? -21.125 23.578 13.562 1 96.25 502 ILE B O 1
ATOM 8679 N N . GLU B 1 503 ? -22.562 22.453 12.258 1 95.88 503 GLU B N 1
ATOM 8680 C CA . GLU B 1 503 ? -23.297 21.953 13.422 1 95.88 503 GLU B CA 1
ATOM 8681 C C . GLU B 1 503 ? -22.406 21.109 14.32 1 95.88 503 GLU B C 1
ATOM 8683 O O . GLU B 1 503 ? -22.469 21.188 15.547 1 95.88 503 GLU B O 1
ATOM 8688 N N . ARG B 1 504 ? -21.578 20.234 13.742 1 96.69 504 ARG B N 1
ATOM 8689 C CA . ARG B 1 504 ? -20.625 19.453 14.5 1 96.69 504 ARG B CA 1
ATOM 8690 C C . ARG B 1 504 ? -19.672 20.359 15.289 1 96.69 504 ARG B C 1
ATOM 8692 O O . ARG B 1 504 ? -19.422 20.109 16.469 1 96.69 504 ARG B O 1
ATOM 8699 N N . MET B 1 505 ? -19.172 21.391 14.664 1 98 505 MET B N 1
ATOM 8700 C CA . MET B 1 505 ? -18.203 22.281 15.297 1 98 505 MET B CA 1
ATOM 8701 C C . MET B 1 505 ? -18.844 23.062 16.438 1 98 505 MET B C 1
ATOM 8703 O O . MET B 1 505 ? -18.188 23.359 17.438 1 98 505 MET B O 1
ATOM 8707 N N . LYS B 1 506 ? -20.109 23.406 16.312 1 97.38 506 LYS B N 1
ATOM 8708 C CA . LYS B 1 506 ? -20.828 24.031 17.406 1 97.38 506 LYS B CA 1
ATOM 8709 C C . LYS B 1 506 ? -20.859 23.125 18.641 1 97.38 506 LYS B C 1
ATOM 8711 O O . LYS B 1 506 ? -20.625 23.578 19.75 1 97.38 506 LYS B O 1
ATOM 8716 N N . LYS B 1 507 ? -21.156 21.906 18.344 1 97.06 507 LYS B N 1
ATOM 8717 C CA . LYS B 1 507 ? -21.188 20.922 19.438 1 97.06 507 LYS B CA 1
ATOM 8718 C C . LYS B 1 507 ? -19.828 20.75 20.078 1 97.06 507 LYS B C 1
ATOM 8720 O O . LYS B 1 507 ? -19.719 20.469 21.281 1 97.06 507 LYS B O 1
ATOM 8725 N N . VAL B 1 508 ? -18.766 20.844 19.281 1 97.75 508 VAL B N 1
ATOM 8726 C CA . VAL B 1 508 ? -17.391 20.781 19.797 1 97.75 508 VAL B CA 1
ATOM 8727 C C . VAL B 1 508 ? -17.156 21.953 20.75 1 97.75 508 VAL B C 1
ATOM 8729 O O . VAL B 1 508 ? -16.672 21.75 21.875 1 97.75 508 VAL B O 1
ATOM 8732 N N . ILE B 1 509 ? -17.516 23.156 20.328 1 97.44 509 ILE B N 1
ATOM 8733 C CA . ILE B 1 509 ? -17.328 24.344 21.156 1 97.44 509 ILE B CA 1
ATOM 8734 C C . ILE B 1 509 ? -18.141 24.219 22.438 1 97.44 509 ILE B C 1
ATOM 8736 O O . ILE B 1 509 ? -17.719 24.688 23.5 1 97.44 509 ILE B O 1
ATOM 8740 N N . ASP B 1 510 ? -19.25 23.5 22.328 1 96.69 510 ASP B N 1
ATOM 8741 C CA . ASP B 1 510 ? -20.156 23.328 23.469 1 96.69 510 ASP B CA 1
ATOM 8742 C C . ASP B 1 510 ? -19.625 22.266 24.422 1 96.69 510 ASP B C 1
ATOM 8744 O O . ASP B 1 510 ? -20.141 22.109 25.531 1 96.69 510 ASP B O 1
ATOM 8748 N N . GLY B 1 511 ? -18.719 21.469 23.984 1 96.19 511 GLY B N 1
ATOM 8749 C CA . GLY B 1 511 ? -18.078 20.516 24.875 1 96.19 511 GLY B CA 1
ATOM 8750 C C . GLY B 1 511 ? -18.625 19.109 24.719 1 96.19 511 GLY B C 1
ATOM 8751 O O . GLY B 1 511 ? -18.703 18.359 25.703 1 96.19 511 GLY B O 1
ATOM 8752 N N . GLU B 1 512 ? -19 18.734 23.578 1 94.94 512 GLU B N 1
ATOM 8753 C CA . GLU B 1 512 ? -19.453 17.359 23.359 1 94.94 512 GLU B CA 1
ATOM 8754 C C . GLU B 1 512 ? -18.391 16.359 23.812 1 94.94 512 GLU B C 1
ATOM 8756 O O . GLU B 1 512 ? -17.203 16.672 23.812 1 94.94 512 GLU B O 1
ATOM 8761 N N . GLN B 1 513 ? -18.781 15.102 24.125 1 92.31 513 GLN B N 1
ATOM 8762 C CA . GLN B 1 513 ? -17.875 14.148 24.75 1 92.31 513 GLN B CA 1
ATOM 8763 C C . GLN B 1 513 ? -17.688 12.914 23.891 1 92.31 513 GLN B C 1
ATOM 8765 O O . GLN B 1 513 ? -17.312 11.852 24.391 1 92.31 513 GLN B O 1
ATOM 8770 N N . GLY B 1 514 ? -17.891 13.055 22.672 1 91.62 514 GLY B N 1
ATOM 8771 C CA . GLY B 1 514 ? -17.641 11.969 21.75 1 91.62 514 GLY B CA 1
ATOM 8772 C C . GLY B 1 514 ? -16.219 11.961 21.203 1 91.62 514 GLY B C 1
ATOM 8773 O O . GLY B 1 514 ? -15.445 12.883 21.453 1 91.62 514 GLY B O 1
ATOM 8774 N N . GLY B 1 515 ? -15.859 10.812 20.469 1 92.81 515 GLY B N 1
ATOM 8775 C CA . GLY B 1 515 ? -14.555 10.703 19.844 1 92.81 515 GLY B CA 1
ATOM 8776 C C . GLY B 1 515 ? -13.406 10.75 20.828 1 92.81 515 GLY B C 1
ATOM 8777 O O . GLY B 1 515 ? -13.383 9.984 21.797 1 92.81 515 GLY B O 1
ATOM 8778 N N . ILE B 1 516 ? -12.523 11.766 20.641 1 92.88 516 ILE B N 1
ATOM 8779 C CA . ILE B 1 516 ? -11.312 11.805 21.453 1 92.88 516 ILE B CA 1
ATOM 8780 C C . ILE B 1 516 ? -11.539 12.688 22.672 1 92.88 516 ILE B C 1
ATOM 8782 O O . ILE B 1 516 ? -10.633 12.883 23.484 1 92.88 516 ILE B O 1
ATOM 8786 N N . SER B 1 517 ? -12.664 13.297 22.875 1 94 517 SER B N 1
ATOM 8787 C CA . SER B 1 517 ? -12.93 14.312 23.906 1 94 517 SER B CA 1
ATOM 8788 C C . SER B 1 517 ? -12.594 13.789 25.297 1 94 517 SER B C 1
ATOM 8790 O O . SER B 1 517 ? -11.906 14.461 26.062 1 94 517 SER B O 1
ATOM 8792 N N . LYS B 1 518 ? -13.031 12.586 25.562 1 86.75 518 LYS B N 1
ATOM 8793 C CA . LYS B 1 518 ? -12.797 12.016 26.891 1 86.75 518 LYS B CA 1
ATOM 8794 C C . LYS B 1 518 ? -11.312 11.75 27.125 1 86.75 518 LYS B C 1
ATOM 8796 O O . LYS B 1 518 ? -10.773 12.047 28.188 1 86.75 518 LYS B O 1
ATOM 8801 N N . SER B 1 519 ? -10.711 11.258 26.109 1 84 519 SER B N 1
ATOM 8802 C CA . SER B 1 519 ? -9.312 10.852 26.234 1 84 519 SER B CA 1
ATOM 8803 C C . SER B 1 519 ? -8.406 12.062 26.453 1 84 519 SER B C 1
ATOM 8805 O O . SER B 1 519 ? -7.352 11.945 27.078 1 84 519 SER B O 1
ATOM 8807 N N . ILE B 1 520 ? -8.805 13.266 25.984 1 87.31 520 ILE B N 1
ATOM 8808 C CA . ILE B 1 520 ? -7.914 14.422 26.109 1 87.31 520 ILE B CA 1
ATOM 8809 C C . ILE B 1 520 ? -8.523 15.445 27.062 1 87.31 520 ILE B C 1
ATOM 8811 O O . ILE B 1 520 ? -8.078 16.594 27.109 1 87.31 520 ILE B O 1
ATOM 8815 N N . ASP B 1 521 ? -9.602 15.07 27.734 1 89.38 521 ASP B N 1
ATOM 8816 C CA . ASP B 1 521 ? -10.273 15.891 28.734 1 89.38 521 ASP B CA 1
ATOM 8817 C C . ASP B 1 521 ? -10.758 17.203 28.141 1 89.38 521 ASP B C 1
ATOM 8819 O O . ASP B 1 521 ? -10.492 18.281 28.688 1 89.38 521 ASP B O 1
ATOM 8823 N N . TRP B 1 522 ? -11.43 17.109 27.016 1 93.06 522 TRP B N 1
ATOM 8824 C CA . TRP B 1 522 ? -12 18.281 26.344 1 93.06 522 TRP B CA 1
ATOM 8825 C C . TRP B 1 522 ? -13.289 18.719 27.047 1 93.06 522 TRP B C 1
ATOM 8827 O O . TRP B 1 522 ? -14.164 17.891 27.312 1 93.06 522 TRP B O 1
ATOM 8837 N N . LYS B 1 523 ? -13.391 20.062 27.281 1 92.94 523 LYS B N 1
ATOM 8838 C CA . LYS B 1 523 ? -14.531 20.562 28.031 1 92.94 523 LYS B CA 1
ATOM 8839 C C . LYS B 1 523 ? -15.266 21.641 27.25 1 92.94 523 LYS B C 1
ATOM 8841 O O . LYS B 1 523 ? -16.172 22.297 27.781 1 92.94 523 LYS B O 1
ATOM 8846 N N . GLY B 1 524 ? -14.867 21.906 26.094 1 94.69 524 GLY B N 1
ATOM 8847 C CA . GLY B 1 524 ? -15.492 22.969 25.297 1 94.69 524 GLY B CA 1
ATOM 8848 C C . GLY B 1 524 ? -14.695 24.25 25.297 1 94.69 524 GLY B C 1
ATOM 8849 O O . GLY B 1 524 ? -13.641 24.344 25.922 1 94.69 524 GLY B O 1
ATOM 8850 N N . GLY B 1 525 ? -15.156 25.172 24.484 1 95.12 525 GLY B N 1
ATOM 8851 C CA . GLY B 1 525 ? -14.508 26.469 24.375 1 95.12 525 GLY B CA 1
ATOM 8852 C C . GLY B 1 525 ? -13.93 26.75 23 1 95.12 525 GLY B C 1
ATOM 8853 O O . GLY B 1 525 ? -14.125 25.969 22.078 1 95.12 525 GLY B O 1
ATOM 8854 N N . GLY B 1 526 ? -13.359 27.938 22.859 1 94.75 526 GLY B N 1
ATOM 8855 C CA . GLY B 1 526 ? -12.781 28.359 21.594 1 94.75 526 GLY B CA 1
ATOM 8856 C C . GLY B 1 526 ? -13.797 28.969 20.656 1 94.75 526 GLY B C 1
ATOM 8857 O O . GLY B 1 526 ? -14.898 29.328 21.062 1 94.75 526 GLY B O 1
ATOM 8858 N N . SER B 1 527 ? -13.375 29.188 19.469 1 96.62 527 SER B N 1
ATOM 8859 C CA . SER B 1 527 ? -14.219 29.797 18.453 1 96.62 527 SER B CA 1
ATOM 8860 C C . SER B 1 527 ? -13.719 29.453 17.047 1 96.62 527 SER B C 1
ATOM 8862 O O . SER B 1 527 ? -12.594 28.969 16.875 1 96.62 527 SER B O 1
ATOM 8864 N N . PHE B 1 528 ? -14.617 29.609 16.141 1 97.5 528 PHE B N 1
ATOM 8865 C CA . PHE B 1 528 ? -14.234 29.516 14.742 1 97.5 528 PHE B CA 1
ATOM 8866 C C . PHE B 1 528 ? -15.039 30.5 13.898 1 97.5 528 PHE B C 1
ATOM 8868 O O . PHE B 1 528 ? -16.094 30.969 14.32 1 97.5 528 PHE B O 1
ATOM 8875 N N . VAL B 1 529 ? -14.445 30.859 12.781 1 96.25 529 VAL B N 1
ATOM 8876 C CA . VAL B 1 529 ? -15.078 31.766 11.844 1 96.25 529 VAL B CA 1
ATOM 8877 C C . VAL B 1 529 ? -15.508 31.016 10.594 1 96.25 529 VAL B C 1
ATOM 8879 O O . VAL B 1 529 ? -14.75 30.203 10.047 1 96.25 529 VAL B O 1
ATOM 8882 N N . TYR B 1 530 ? -16.719 31.188 10.258 1 95.19 530 TYR B N 1
ATOM 8883 C CA . TYR B 1 530 ? -17.281 30.625 9.031 1 95.19 530 TYR B CA 1
ATOM 8884 C C . TYR B 1 530 ? -17.516 31.719 7.992 1 95.19 530 TYR B C 1
ATOM 8886 O O . TYR B 1 530 ? -18 32.812 8.32 1 95.19 530 TYR B O 1
ATOM 8894 N N . PHE B 1 531 ? -17.125 31.5 6.754 1 89.88 531 PHE B N 1
ATOM 8895 C CA . PHE B 1 531 ? -17.484 32.438 5.684 1 89.88 531 PHE B CA 1
ATOM 8896 C C . PHE B 1 531 ? -17.547 31.703 4.344 1 89.88 531 PHE B C 1
ATOM 8898 O O . PHE B 1 531 ? -17.125 30.562 4.227 1 89.88 531 PHE B O 1
ATOM 8905 N N . GLU B 1 532 ? -18.156 32.312 3.396 1 88.19 532 GLU B N 1
ATOM 8906 C CA . GLU B 1 532 ? -18.359 31.75 2.064 1 88.19 532 GLU B CA 1
ATOM 8907 C C . GLU B 1 532 ? -17.547 32.5 1.016 1 88.19 532 GLU B C 1
ATOM 8909 O O . GLU B 1 532 ? -17.422 33.719 1.082 1 88.19 532 GLU B O 1
ATOM 8914 N N . LEU B 1 533 ? -16.922 31.75 0.197 1 81.19 533 LEU B N 1
ATOM 8915 C CA . LEU B 1 533 ? -16.156 32.344 -0.903 1 81.19 533 LEU B CA 1
ATOM 8916 C C . LEU B 1 533 ? -17.094 32.812 -2.008 1 81.19 533 LEU B C 1
ATOM 8918 O O . LEU B 1 533 ? -17.984 32.062 -2.441 1 81.19 533 LEU B O 1
ATOM 8922 N N . LEU B 1 534 ? -17.234 34.219 -2.172 1 63.28 534 LEU B N 1
ATOM 8923 C CA . LEU B 1 534 ? -18.031 34.781 -3.27 1 63.28 534 LEU B CA 1
ATOM 8924 C C . LEU B 1 534 ? -17.359 34.5 -4.613 1 63.28 534 LEU B C 1
ATOM 8926 O O . LEU B 1 534 ? -16.219 34.906 -4.836 1 63.28 534 LEU B O 1
ATOM 8930 N N . GLU B 1 535 ? -17.641 33.438 -5.164 1 55.81 535 GLU B N 1
ATOM 8931 C CA . GLU B 1 535 ? -17.062 33.125 -6.465 1 55.81 535 GLU B CA 1
ATOM 8932 C C . GLU B 1 535 ? -17.453 34.156 -7.52 1 55.81 535 GLU B C 1
ATOM 8934 O O . GLU B 1 535 ? -18.594 34.125 -8.008 1 55.81 535 GLU B O 1
ATOM 8939 N N . ASN B 1 536 ? -17.5 35.438 -7.312 1 45.09 536 ASN B N 1
ATOM 8940 C CA . ASN B 1 536 ? -17.906 36.344 -8.375 1 45.09 536 ASN B CA 1
ATOM 8941 C C . ASN B 1 536 ? -17.594 35.781 -9.758 1 45.09 536 ASN B C 1
ATOM 8943 O O . ASN B 1 536 ? -17.938 36.406 -10.773 1 45.09 536 ASN B O 1
ATOM 8947 N N . ALA B 1 537 ? -16.438 35.25 -9.922 1 38.22 537 ALA B N 1
ATOM 8948 C CA . ALA B 1 537 ? -16.047 35.219 -11.328 1 38.22 537 ALA B CA 1
ATOM 8949 C C . ALA B 1 537 ? -16.984 34.312 -12.133 1 38.22 537 ALA B C 1
ATOM 8951 O O . ALA B 1 537 ? -17.141 34.5 -13.344 1 38.22 537 ALA B O 1
ATOM 8952 N N . ASN B 1 538 ? -17.547 33.344 -11.625 1 36.5 538 ASN B N 1
ATOM 8953 C CA . ASN B 1 538 ? -18.375 32.562 -12.547 1 36.5 538 ASN B CA 1
ATOM 8954 C C . ASN B 1 538 ? -19.688 33.312 -12.859 1 36.5 538 ASN B C 1
ATOM 8956 O O . ASN B 1 538 ? -20.328 33.031 -13.867 1 36.5 538 ASN B O 1
ATOM 8960 N N . GLU B 1 539 ? -20.312 34.062 -11.977 1 36.88 539 GLU B N 1
ATOM 8961 C CA . GLU B 1 539 ? -21.453 34.875 -12.43 1 36.88 539 GLU B CA 1
ATOM 8962 C C . GLU B 1 539 ? -21.016 35.906 -13.469 1 36.88 539 GLU B C 1
ATOM 8964 O O . GLU B 1 539 ? -21.766 36.188 -14.406 1 36.88 539 GLU B O 1
ATOM 8969 N N . LEU B 1 540 ? -19.906 36.469 -13.352 1 32.62 540 LEU B N 1
ATOM 8970 C CA . LEU B 1 540 ? -19.438 37.375 -14.406 1 32.62 540 LEU B CA 1
ATOM 8971 C C . LEU B 1 540 ? -19.094 36.594 -15.664 1 32.62 540 LEU B C 1
ATOM 8973 O O . LEU B 1 540 ? -19.422 37.031 -16.781 1 32.62 540 LEU B O 1
ATOM 8977 N N . ILE B 1 541 ? -18.438 35.5 -15.562 1 32.69 541 ILE B N 1
ATOM 8978 C CA . ILE B 1 541 ? -18.188 34.75 -16.797 1 32.69 541 ILE B CA 1
ATOM 8979 C C . ILE B 1 541 ? -19.5 34.125 -17.312 1 32.69 541 ILE B C 1
ATOM 8981 O O . ILE B 1 541 ? -19.766 34.156 -18.5 1 32.69 541 ILE B O 1
ATOM 8985 N N . GLU B 1 542 ? -20.328 33.688 -16.484 1 34.25 542 GLU B N 1
ATOM 8986 C CA . GLU B 1 542 ? -21.625 33.25 -17.031 1 34.25 542 GLU B CA 1
ATOM 8987 C C . GLU B 1 542 ? -22.422 34.469 -17.531 1 34.25 542 GLU B C 1
ATOM 8989 O O . GLU B 1 542 ? -23.094 34.375 -18.562 1 34.25 542 GLU B O 1
ATOM 8994 N N . LYS B 1 543 ? -22.391 35.594 -16.875 1 34.31 543 LYS B N 1
ATOM 8995 C CA . LYS B 1 543 ? -23.047 36.781 -17.438 1 34.31 543 LYS B CA 1
ATOM 8996 C C . LYS B 1 543 ? -22.328 37.25 -18.703 1 34.31 543 LYS B C 1
ATOM 8998 O O . LYS B 1 543 ? -22.969 37.688 -19.672 1 34.31 543 LYS B O 1
ATOM 9003 N N . VAL B 1 544 ? -21.047 37.188 -18.734 1 31.3 544 VAL B N 1
ATOM 9004 C CA . VAL B 1 544 ? -20.359 37.531 -19.969 1 31.3 544 VAL B CA 1
ATOM 9005 C C . VAL B 1 544 ? -20.625 36.469 -21.031 1 31.3 544 VAL B C 1
ATOM 9007 O O . VAL B 1 544 ? -20.906 36.781 -22.188 1 31.3 544 VAL B O 1
ATOM 9010 N N . TYR B 1 545 ? -20.484 35.188 -20.703 1 30.64 545 TYR B N 1
ATOM 9011 C CA . TYR B 1 545 ? -20.812 34.25 -21.781 1 30.64 545 TYR B CA 1
ATOM 9012 C C . TYR B 1 545 ? -22.312 34.188 -22 1 30.64 545 TYR B C 1
ATOM 9014 O O . TYR B 1 545 ? -22.781 33.938 -23.109 1 30.64 545 TYR B O 1
ATOM 9022 N N . SER B 1 546 ? -23.078 34.312 -20.938 1 32.06 546 SER B N 1
ATOM 9023 C CA . SER B 1 546 ? -24.5 34.375 -21.312 1 32.06 546 SER B CA 1
ATOM 9024 C C . SER B 1 546 ? -24.766 35.625 -22.156 1 32.06 546 SER B C 1
ATOM 9026 O O . SER B 1 546 ? -25.672 35.625 -22.984 1 32.06 546 SER B O 1
ATOM 9028 N N . SER B 1 547 ? -24.125 36.75 -21.766 1 29.52 547 SER B N 1
ATOM 9029 C CA . SER B 1 547 ? -24.391 37.938 -22.609 1 29.52 547 SER B CA 1
ATOM 9030 C C . SER B 1 547 ? -23.766 37.781 -23.984 1 29.52 547 SER B C 1
ATOM 9032 O O . SER B 1 547 ? -24.219 38.375 -24.953 1 29.52 547 SER B O 1
ATOM 9034 N N . THR B 1 548 ? -22.531 37.312 -24.016 1 29.41 548 THR B N 1
ATOM 9035 C CA . THR B 1 548 ? -21.984 37.344 -25.375 1 29.41 548 THR B CA 1
ATOM 9036 C C . THR B 1 548 ? -22.562 36.188 -26.188 1 29.41 548 THR B C 1
ATOM 9038 O O . THR B 1 548 ? -22.438 36.156 -27.422 1 29.41 548 THR B O 1
ATOM 9041 N N . TYR B 1 549 ? -22.984 35.094 -25.594 1 27.45 549 TYR B N 1
ATOM 9042 C CA . TYR B 1 549 ? -23.547 34.188 -26.594 1 27.45 549 TYR B CA 1
ATOM 9043 C C . TYR B 1 549 ? -24.984 34.562 -26.906 1 27.45 549 TYR B C 1
ATOM 9045 O O . TYR B 1 549 ? -25.922 33.844 -26.531 1 27.45 549 TYR B O 1
ATOM 9053 N N . ILE B 1 550 ? -25.391 35.844 -26.547 1 26.53 550 ILE B N 1
ATOM 9054 C CA . ILE B 1 550 ? -26.609 36 -27.312 1 26.53 550 ILE B CA 1
ATOM 9055 C C . ILE B 1 550 ? -26.297 36 -28.797 1 26.53 550 ILE B C 1
ATOM 9057 O O . ILE B 1 550 ? -25.5 36.812 -29.281 1 26.53 550 ILE B O 1
ATOM 9061 N N . PRO B 1 551 ? -26.359 34.875 -29.406 1 26.05 551 PRO B N 1
ATOM 9062 C CA . PRO B 1 551 ? -26.484 35 -30.859 1 26.05 551 PRO B CA 1
ATOM 9063 C C . PRO B 1 551 ? -27.375 36.188 -31.266 1 26.05 551 PRO B C 1
ATOM 9065 O O . PRO B 1 551 ? -28.391 36.438 -30.609 1 26.05 551 PRO B O 1
ATOM 9068 N N . GLU B 1 552 ? -26.797 37.312 -31.641 1 26.56 552 GLU B N 1
ATOM 9069 C CA . GLU B 1 552 ? -27.5 38.281 -32.5 1 26.56 552 GLU B CA 1
ATOM 9070 C C . GLU B 1 552 ? -28.438 37.562 -33.469 1 26.56 552 GLU B C 1
ATOM 9072 O O . GLU B 1 552 ? -29.406 38.156 -33.938 1 26.56 552 GLU B O 1
ATOM 9077 N N . ARG B 1 553 ? -28.234 36.344 -33.844 1 27.25 553 ARG B N 1
ATOM 9078 C CA . ARG B 1 553 ? -29.312 35.969 -34.781 1 27.25 553 ARG B CA 1
ATOM 9079 C C . ARG B 1 553 ? -30.641 35.812 -34.062 1 27.25 553 ARG B C 1
ATOM 9081 O O . ARG B 1 553 ? -31.703 35.906 -34.656 1 27.25 553 ARG B O 1
ATOM 9088 N N . GLU B 1 554 ? -30.688 35.375 -32.781 1 25.91 554 GLU B N 1
ATOM 9089 C CA . GLU B 1 554 ? -32.125 35.438 -32.438 1 25.91 554 GLU B CA 1
ATOM 9090 C C . GLU B 1 554 ? -32.562 36.875 -32.156 1 25.91 554 GLU B C 1
ATOM 9092 O O . GLU B 1 554 ? -33.75 37.125 -31.938 1 25.91 554 GLU B O 1
ATOM 9097 N N . ARG B 1 555 ? -31.703 37.875 -32.031 1 26.3 555 ARG B N 1
ATOM 9098 C CA . ARG B 1 555 ? -32.375 39.156 -32.219 1 26.3 555 ARG B CA 1
ATOM 9099 C C . ARG B 1 555 ? -32.75 39.375 -33.688 1 26.3 555 ARG B C 1
ATOM 9101 O O . ARG B 1 555 ? -33.719 40.031 -34 1 26.3 555 ARG B O 1
ATOM 9108 N N . GLU B 1 556 ? -32.031 38.906 -34.688 1 24.27 556 GLU B N 1
ATOM 9109 C CA . GLU B 1 556 ? -32.656 39.156 -36 1 24.27 556 GLU B CA 1
ATOM 9110 C C . GLU B 1 556 ? -33.844 38.25 -36.219 1 24.27 556 GLU B C 1
ATOM 9112 O O . GLU B 1 556 ? -34.719 38.531 -37.062 1 24.27 556 GLU B O 1
ATOM 9117 N N . ARG B 1 557 ? -34.188 37.094 -35.719 1 24.2 557 ARG B N 1
ATOM 9118 C CA . ARG B 1 557 ? -35.562 36.781 -36.062 1 24.2 557 ARG B CA 1
ATOM 9119 C C . ARG B 1 557 ? -36.562 37.625 -35.281 1 24.2 557 ARG B C 1
ATOM 9121 O O . ARG B 1 557 ? -37.594 38.062 -35.812 1 24.2 557 ARG B O 1
ATOM 9128 N N . GLU B 1 558 ? -36.531 37.969 -34.031 1 24.11 558 GLU B N 1
ATOM 9129 C CA . GLU B 1 558 ? -37.656 38.875 -33.719 1 24.11 558 GLU B CA 1
ATOM 9130 C C . GLU B 1 558 ? -37.406 40.281 -34.25 1 24.11 558 GLU B C 1
ATOM 9132 O O . GLU B 1 558 ? -38.344 40.938 -34.75 1 24.11 558 GLU B O 1
ATOM 9137 N N . SER B 1 559 ? -36.344 40.938 -34.281 1 23.48 559 SER B N 1
ATOM 9138 C CA . SER B 1 559 ? -36.531 42.25 -34.938 1 23.48 559 SER B CA 1
ATOM 9139 C C . SER B 1 559 ? -36.5 42.094 -36.469 1 23.48 559 SER B C 1
ATOM 9141 O O . SER B 1 559 ? -36.812 43.031 -37.188 1 23.48 559 SER B O 1
ATOM 9143 N N . TRP B 1 560 ? -36 41.125 -37.188 1 21.03 560 TRP B N 1
ATOM 9144 C CA . TRP B 1 560 ? -36.438 41.156 -38.562 1 21.03 560 TRP B CA 1
ATOM 9145 C C . TRP B 1 560 ? -37.906 40.812 -38.688 1 21.03 560 TRP B C 1
ATOM 9147 O O . TRP B 1 560 ? -38.531 41 -39.719 1 21.03 560 TRP B O 1
ATOM 9157 N N . ASP B 1 561 ? -38.688 40.156 -37.75 1 22.97 561 ASP B N 1
ATOM 9158 C CA . ASP B 1 561 ? -40.094 40.438 -37.969 1 22.97 561 ASP B CA 1
ATOM 9159 C C . ASP B 1 561 ? -40.438 41.906 -37.656 1 22.97 561 ASP B C 1
ATOM 9161 O O . ASP B 1 561 ? -41.219 42.531 -38.375 1 22.97 561 ASP B O 1
ATOM 9165 N N . ASN B 1 562 ? -40.188 42.594 -36.469 1 20.52 562 ASN B N 1
ATOM 9166 C CA . ASN B 1 562 ? -40.875 43.875 -36.344 1 20.52 562 ASN B CA 1
ATOM 9167 C C . ASN B 1 562 ? -40.156 44.969 -37.156 1 20.52 562 ASN B C 1
ATOM 9169 O O . ASN B 1 562 ? -40.531 46.125 -37.031 1 20.52 562 ASN B O 1
ATOM 9173 N N . ILE B 1 563 ? -38.938 44.844 -37.656 1 19.27 563 ILE B N 1
ATOM 9174 C CA . ILE B 1 563 ? -38.719 45.938 -38.594 1 19.27 563 ILE B CA 1
ATOM 9175 C C . ILE B 1 563 ? -39.469 45.688 -39.906 1 19.27 563 ILE B C 1
ATOM 9177 O O . ILE B 1 563 ? -39.375 46.469 -40.844 1 19.27 563 ILE B O 1
ATOM 9181 N N . TYR B 1 564 ? -39.875 44.438 -40.219 1 17.88 564 TYR B N 1
ATOM 9182 C CA . TYR B 1 564 ? -40.875 44.625 -41.281 1 17.88 564 TYR B CA 1
ATOM 9183 C C . TYR B 1 564 ? -42.125 45.344 -40.75 1 17.88 564 TYR B C 1
ATOM 9185 O O . TYR B 1 564 ? -42.406 45.281 -39.562 1 17.88 564 TYR B O 1
ATOM 9193 N N . HIS B 1 565 ? -43.375 45.781 -41.344 1 19.62 565 HIS B N 1
ATOM 9194 C CA . HIS B 1 565 ? -44.594 46.594 -41.312 1 19.62 565 HIS B CA 1
ATOM 9195 C C . HIS B 1 565 ? -45.469 46.219 -40.156 1 19.62 565 HIS B C 1
ATOM 9197 O O . HIS B 1 565 ? -45.594 45.031 -39.781 1 19.62 565 HIS B O 1
#

Sequence (1130 aa):
MKKNIFDLVEDLLKTKTKYVSEDGKLVKTLISSDIMTMNESLLSLLLSNEEIKKTFFKNINGTLIFDKQKFAWFIESKEFLPDSYTKYTNKIGLTHNGDFISSTNDVVLDFPFKDCVLEGGQTKDDQKRNEIFYNEIIAKDEISRMLAPKVFTNAKRYTKDGVEENIEFNENDNLIIKGNNLIALSSLLERYEGKVKLIYIDPPYNTGNDSFNYNDSFNHSTWLTFMKNRLELARKLLKEDGVIFVQCDDNEQAYLKVLMDDIFGVNKFIANFMWMKTSTPPSLSKNVRKKLEYILCYTKNSISGLKGGIVEGGDMPLLNEANKMVTLHFPINTVSFKIKDNLYQKGQKDKVYLEQDLLVKDNYNKNELIITGNFKWSQETLLEEIKNKTQFIVKSDKFAIRYMRLGERIKVPSNLISKVECLVGTNEDAKKELEALFNKKTIFNFPKPESLIHYLVNMNTNKNDLVLDFNLGSGTTTAVAHKMGRKYIGIEQMDYIQNITIERMKKVIDGEQGGISKSIDWKGGGSFVYFELLENANELIEKVYSSTYIPERERERESWDNIYHMKKNIFDLVEDLLKTKTKYVSEDGKLVKTLISSDIMTMNESLLSLLLSNEEIKKTFFKNINGTLIFDKQKFAWFIESKEFLPDSYTKYTNKIGLTHNGDFISSTNDVVLDFPFKDCVLEGGQTKDDQKRNEIFYNEIIAKDEISRMLAPKVFTNAKRYTKDGVEENIEFNENDNLIIKGNNLIALSSLLERYEGKVKLIYIDPPYNTGNDSFNYNDSFNHSTWLTFMKNRLELARKLLKEDGVIFVQCDDNEQAYLKVLMDDIFGVNKFIANFMWMKTSTPPSLSKNVRKKLEYILCYTKNSISGLKGGIVEGGDMPLLNEANKMVTLHFPINTVSFKIKDNLYQKGQKDKVYLEQDLLVKDNYNKNELIITGNFKWSQETLLEEIKNKTQFIVKSDKFAIRYMRLGERIKVPSNLISKVECLVGTNEDAKKELEALFNKKTIFNFPKPESLIHYLVNMNTNKNDLVLDFNLGSGTTTAVAHKMGRKYIGIEQMDYIQNITIERMKKVIDGEQGGISKSIDWKGGGSFVYFELLENANELIEKVYSSTYIPERERERESWDNIYH

Solvent-accessible surface area (backbone atoms only — not comparable to full-atom values): 59563 Å² total; per-residue (Å²): 130,85,72,52,71,53,53,50,51,51,55,57,47,56,73,37,68,87,28,34,43,97,85,69,38,59,38,60,45,55,48,46,45,34,54,75,63,60,33,56,70,57,54,52,56,44,58,70,34,66,68,53,29,61,72,37,28,46,75,48,95,86,36,46,32,63,39,58,65,59,44,53,47,48,63,68,30,68,80,37,61,68,77,42,61,62,70,66,52,57,28,59,40,79,57,74,91,74,59,70,35,58,11,58,73,53,69,38,74,40,41,60,59,64,63,26,42,48,67,69,82,61,45,46,61,82,43,76,57,84,80,60,76,37,39,54,81,81,33,37,66,59,50,49,62,59,41,40,70,65,61,80,41,77,27,29,36,44,41,72,90,43,77,44,67,76,53,85,84,59,92,82,52,27,38,38,37,38,27,48,46,53,41,50,50,42,32,42,43,82,79,38,52,44,55,28,30,35,36,48,34,56,60,80,64,83,43,71,81,47,76,41,25,46,52,50,74,44,48,72,27,52,50,49,19,40,48,48,56,44,49,56,52,48,58,51,27,29,14,60,61,10,39,38,38,40,42,39,50,88,86,48,40,35,61,48,48,46,48,45,29,69,73,54,32,69,86,20,57,71,46,67,31,34,34,36,43,38,93,72,48,65,80,78,47,51,49,47,22,65,28,64,35,41,30,41,31,34,28,62,55,56,70,93,46,33,35,51,45,70,38,72,50,56,66,40,71,41,63,34,86,91,39,63,73,42,73,39,77,41,58,60,64,52,40,36,38,66,49,79,67,42,78,42,72,50,40,81,24,83,78,28,31,33,75,45,61,34,40,33,48,96,36,19,29,72,41,56,44,40,39,32,26,24,40,74,62,52,63,70,51,47,54,52,39,52,73,58,51,32,41,30,39,22,67,47,90,44,61,58,45,18,36,22,53,60,56,72,38,70,30,51,24,53,33,56,42,24,49,86,74,69,63,22,56,24,41,69,51,12,49,52,46,52,15,68,75,49,84,66,44,88,84,70,85,83,49,63,24,40,42,46,49,45,51,56,52,51,21,64,52,55,74,63,37,31,35,36,21,60,44,31,66,68,29,47,62,54,47,41,32,51,70,62,47,26,34,34,40,34,20,30,43,44,67,57,39,65,73,41,20,49,48,49,45,51,40,46,23,65,27,51,68,56,71,51,20,64,83,68,67,43,72,44,51,68,58,38,33,37,30,36,54,55,66,58,59,59,59,49,48,45,49,47,47,52,59,63,59,49,62,60,58,68,51,48,53,58,50,50,55,56,65,75,97,129,85,72,52,72,52,55,50,51,51,55,57,47,57,72,36,67,86,28,33,42,97,85,68,37,58,38,58,41,56,48,48,45,35,55,75,63,61,32,56,69,57,54,52,55,44,57,71,35,69,68,54,28,61,71,39,29,46,76,47,96,88,36,46,32,63,38,56,65,60,45,54,49,49,64,66,29,68,80,36,62,70,76,43,61,61,68,68,55,53,29,56,35,77,56,74,92,75,58,70,32,57,17,61,73,53,68,38,74,42,42,59,60,65,65,26,43,47,67,68,81,59,44,47,62,82,44,75,59,84,81,60,75,37,39,54,80,81,33,40,68,60,50,49,59,59,42,40,68,63,61,80,41,76,28,29,35,41,40,71,90,43,77,46,67,78,52,86,84,59,92,83,51,27,38,38,36,37,28,48,45,53,41,50,51,43,33,41,44,81,80,38,51,44,54,28,30,34,34,48,34,56,59,79,65,83,42,71,80,47,77,42,26,46,53,49,74,43,47,71,26,52,50,50,20,41,48,48,57,44,51,55,51,49,57,51,25,32,16,60,61,9,40,37,38,42,43,39,51,87,86,48,40,32,62,50,48,46,48,45,29,68,73,52,32,69,87,20,56,71,46,68,32,34,35,37,42,38,94,73,46,65,79,77,48,51,51,46,22,65,26,63,34,41,30,40,32,34,27,63,55,55,69,92,46,33,35,52,44,68,37,72,50,56,70,39,72,40,63,34,86,90,38,63,74,44,73,39,76,40,58,59,64,53,41,36,38,64,50,78,67,41,77,43,71,49,40,82,23,84,79,28,31,33,74,45,60,35,41,33,47,96,36,19,29,73,41,57,42,38,38,33,26,24,38,75,61,52,62,69,52,47,54,51,40,51,73,58,52,33,40,30,39,21,68,48,90,44,61,60,47,20,36,23,52,60,55,72,39,70,30,51,23,52,32,56,42,23,49,85,74,68,61,20,56,24,39,70,51,12,48,52,46,52,14,67,74,50,83,67,42,89,84,70,84,84,49,63,24,39,42,46,49,46,51,57,51,50,20,64,52,56,75,64,37,31,36,39,21,61,44,30,65,68,28,48,62,55,47,41,32,51,71,61,47,27,33,34,39,33,21,30,43,44,66,58,38,65,72,41,21,50,48,49,46,51,41,46,24,64,27,52,69,56,72,53,21,63,84,70,66,46,72,45,50,67,60,39,34,37,32,36,54,55,66,57,60,59,59,49,48,45,48,44,50,56,58,61,62,46,58,60,58,66,48,44,54,56,48,56,51,68,71,46,138

Foldseek 3Di:
DPDDPLRVLQVLQLVDVQQADPVSFGQLQSLLLCLVVVPPVNVVSQCVDPVSQVVQWDQDPNDTHGNSVVVSCVSVDCVRRVPRPNVQQLLSPPPDPPDRNGVDPADADDDPLLQWAWQLFDAALQDADDIDTHHCVPCVVVVCVLQDAFDWPFKWKDFLVGIDTPDDDDPLFFEEEAARLLNVLSNCLVPQFQFAAEEEEEDDALDLPDSPSYNNPCDLRNVLNNCLSNVLSVLRRHHQQHKYKYWYAPVCVVVVLSSVCVRQNPVQWDDWAWEQQDPDFDPPDPPDGDRITTITMGGNHDHPAWFQFFDQQDWAFQADQVADKDKEKAAWFQEFEQDDFDWAAFAQQAQKTFPGIFGADPRTTHHITIMIHRGPDDNVRVVVQVVQVWYWYHYDSSRRITTGGPDGDGDHDDSYHYCVRRNADHQVLQQVLQCVLPVNDRDFPRGGALSVLLSVCRTTDAAQREYEYQPQGQNSNVLSCVQRNYHYYYYDHYPCCVVGNVSVVSVSQCADCGGCCVVSVTRHTDMHMYTYGPSVPVVVVCCVCVVVPPPCVVVVVVVVVVVVD/DPDDPLVVLQVLQLVDPQQADPVSFGQLQSVLLCLVVVPPVNVVSQCVDPVSQVVQWDQDPNDTHGNSVVVSCVSVDCVRRVPRCNVQQLLNPPPDPPDRNRVDPADADDDPLLQWAWQLQDAALQDADDIDTHHCVPCVVVVCVLQPAFDWPFKWKDFLVGIDTPDDDDPLFFEEEAARLLNVLSNCCVPQFQFAAEEEEEDDALDLPDSSSYNNPCDLRNVLNNCLSNVLSVLRRHHQQHKYKYWYAPVCVVVVLSSVCVRQNPVQWDDWAWEQQDPDFDPPDPPDGDRITTITMGGNHDHPAWFQFFPQQDWAFQADQVADKDKEKAAWFQEFEQDDFDWAAFAQQAQKTFPGIFGADPRTTHHITIMIHRGPDDNVRVVVQVVQVWHWYHYDSSRRITTGGPDGDGDHDDSYHYCVRRNADHQVLQQVLQCVLPVNDRDFPRGGALSVLLSVCRTTDAAQREYEYQNQGQNSNVLSCVQRNYHYYYYDHYPCCVVGNVSVVSVSQCADCGGCCVVSVTRHTDMHMYTYGPSVPVVVVCCVVVVVPPPCVVVVVVVVVVVPD

InterPro domains:
  IPR001091 Restriction/modification DNA-methyltransferase [PR00508] (195-209)
  IPR001091 Restriction/modification DNA-methyltransferase [PR00508] (230-250)
  IPR001091 Restriction/modification DNA-methyltransferase [PR00508] (444-461)
  IPR001091 Restriction/modification DNA-methyltransferase [PR00508] (463-481)
  IPR001091 Restriction/modification DNA-methyltransferase [PR00508] (486-506)
  IPR002052 DNA methylase, N-6 adenine-specific, conserved site [PS00092] (199-205)
  IPR002295 N4/N6-methyltransferase, Type III restriction-modification enzyme EcoPI Mod subunit-like [PIRSF015855] (53-543)
  IPR002941 DNA methylase N-4/N-6 [PF01555] (196-501)
  IPR022221 Type III restriction/modification enzyme methylation subunit [PF12564] (39-94)
  IPR029063 S-adenosyl-L-methionine-dependent methyltransferase superfamily [G3DSA:3.40.50.150] (172-509)
  IPR029063 S-adenosyl-L-methionine-dependent methyltransferase superfamily [SSF53335] (163-521)

Nearest PDB structures (foldseek):
  6k0w-assembly2_C  TM=6.776E-01  e=3.957E-21  Helicobacter pylori 26695
  6k0w-assembly2_A  TM=5.829E-01  e=4.724E-24  Helicobacter pylori 26695
  6k0w-assembly1_D  TM=6.518E-01  e=3.725E-21  Helicobacter pylori 26695
  6k0w-assembly1_B  TM=5.866E-01  e=3.494E-23  Helicobacter pylori 26695
  7dsu-assembly1_B  TM=6.545E-01  e=3.517E-19  Mycoplasmopsis bovis

Secondary structure (DSSP, 8-state):
----HHHHHHHHHHTSGGGB-TTS-B-HHHHHHHHHTT-HHHHHHHHTSHHHHHHHEEEETTEEEE-HHHHHHHHHSSSSSTT----S-BEES--SSSS--EE----EEE-TTTTEEE-----STT--PPPPEEETTTTHHHHHHHHS---EEEEEEEETTEEEES----TTS-EEEES-HHHHHHHHHHHHTTTEEEEEE-PPP--SSS---S-TT--HHHHHHHHHHHHHHHHHHEEEEEEEEEEE-TTTHHHHHHHHHHHH-GGGEEEEEEEE--SS--S--SS-B--EEEEEEEESS--S-----EE--PPEESB-TTSPPEEEEEPTT-EEE-S-SEEEPSEEETTEEESS-EEEETTEESS-EEEEE-BSS-HHHHHHHHHTT-EEEE-STT--EEEE-SS-EEPPPBSEE-HHHH----HHHHHHHHHHHTTT---SSSPPPHHHHHHHHHHH--TT-EEEESS-TTTHHHHHHHHTT-EEEEEE-SGGGTTTHHHHHHHHHHT---TTTTTTT-----EEEEEEE--HHHHHHHHHHHHHT--THHHHHHHHHHHH-/----HHHHHHHHHHTSGGGB-TTS-B-HHHHHHHHHTT-HHHHHHHHTSHHHHHHHEEEETTEEEE-HHHHHHHHHSSSSSSS----S-B--S--SSSS---B----EEE-TTTTEEE-----STT--PPPPEEETTTTHHHHHHHHS---EEEEEEEETTEEEES----TTS-EEEES-HHHHHHHHHHHHTTTEEEEEE-PPP--SSS---S-TT--HHHHHHHHHHHHHHHHHHEEEEEEEEEEE-TTTHHHHHHHHHHHH-GGGEEEEEEEE--SS--S--SS-B--EEEEEEEESS--S-----EE--PPEESB-TTSPPEEEEEPTT-EEE-S-SEEEPSEEETTEEESS-EEEETTEESS-EEEEE-BSS-HHHHHHHHHTT-EEEE-STT--EEEE-SS-EEPPPBSEE-HHHH----HHHHHHHHHHHTTT---SSSPPPHHHHHHHHHHH--TT-EEEESS-TTTHHHHHHHHTT-EEEEEE-SGGGTTTHHHHHHHHHHT---TTTTTTT-----EEEEEEE--HHHHHHHHHHHHHT--SHHHHHHHHHHT--

Organism: Mycoplasmopsis pulmonis (strain UAB CTIP) (NCBI:txid272635)

Radius of gyration: 35.36 Å; Cα contacts (8 Å, |Δi|>4): 2270; chains: 2; bounding box: 111×89×101 Å

pLDDT: mean 78.02, std 21.61, range [17.88, 98.94]